Protein 5UQU (pdb70)

InterPro domains:
  IPR002020 Citrate synthase [PF00285] (72-456)
  IPR002020 Citrate synthase [PR00143] (206-219)
  IPR002020 Citrate synthase [PR00143] (258-273)
  IPR002020 Citrate synthase [PR00143] (281-309)
  IPR002020 Citrate synthase [PR00143] (341-361)
  IPR002020 Citrate synthase [PR00143] (404-420)
  IPR002020 Citrate synthase [PR00143] (425-439)
  IPR002020 Citrate synthase [PTHR11739] (23-460)
  IPR016142 Citrate synthase-like, large alpha subdomain [G3DSA:1.10.580.10] (39-456)
  IPR016143 Citrate synthase-like, small alpha subdomain [G3DSA:1.10.230.10] (308-424)
  IPR019810 Citrate synthase active site [PS00480] (348-360)
  IPR036969 Citrate synthase superfamily [SSF48256] (39-460)

Sequence (874 aa):
GSTAEPDLKTALKAVIPAKRELFKQVKERSDEVIGEVKVANVIGGMRGLKSMLWEGSVLDPEEGIRFHGKTIKDCQKELPKGTSGTEMLPEAMFWLLLTGQQVPSTNQVRAFSRELAEQSHLPQQHILDLIKSFPRSMHPMTQLSIAVAALNTESKFAKAYEKGLSKADYWEPTFDDSISLLAKIPRVAALVFRPDEVDQVGTQALDASQDWSYNFAELLGKGGKENQDFHDLLRLYLALHGDHEGGNVSAHATHLVGSALSDPFLSYSAGLLGLAGPLHGLAAQEVLRWILAMQDKIGTKFTDDDVRNYLWDTLKSGRVVPGYGHAVLRKPDPRFQALMDFAATRPDVLANPVFQLVKKNSEIAPAVLTEHGKTKNPHPNVDAASGVLFYHYGFQQPLYYTVTFGVSRALGPLVQLIWDRALGLPIERPKSINLLGLKKTAEPDLKTALKAVIPAKRELFKQVKERSSDEVIGEVKVANVIGGMRGLKSMLWEGSVLDPEEGIRFHGKTIKDCQKELPKGTSGTEMLPEAMFWLLLTGQVPSTNQVRAFSRELAEQSHLPQHILDLIKSFPRSMHPMTQLSIAVAALNTESKFAKAYEKGLSKADYWEPTFDDSISLLAKIPRVAALVFRPDEVDQVGTQALDASQDWSYNFAELLGKGGKENQDFHDLLRLYLALHGDHEGGNVSAHATHLVGSALSDPFLSYSAGLLGLAGPLHGLAAQEVLRWILAMQDKIGTKFTDDDVRNYLWDTLKSGRVVPGYGHAVLRKPDPRFQALMDFAATRPDDVLANPVFQLVKKNSEIAPAVLTEHGKTKNPHPNVDAASGVLFYHYGFQQPLYYTVTFGVSRALGPLVQLIWDRALGLPIERPKSINLLGLKK

GO terms:
  GO:0036440 citrate synthase activity (F, EXP)
  GO:0050440 2-methylcitrate synthase activity (F, EXP)
  GO:0036440 citrate synthase activity (F, IDA)
  GO:0042802 identical protein binding (F, IPI)

Secondary structure (DSSP, 8-state):
---PPP-HHHHHHHHHHHHHHHHHHHHTTTT-EEEEEEHHHHHTTTTT-EEEE--SEEEETTTEEEETTB-HHHHHHHS-B-SSSSSBPHHHHHHHHHHSSPPPHHHHHHHHHHHHHT----HHHHHHHHTS-TTS-HHHHHHHHHHHGGGG-HHHHHHHH---GGG-HHHHHHHHHHHHHHHHHHHHHHH-GGGHHHHHHPPP-TTS-HHHHHHHHTT--SGGGHHHHHHHHHHHHHTS---S-SHHHHHHHHHHHTT--HHHHHHHHHHHHTSTTTTTHHHHHHHHHHHHHHHH-SS--HHHHHHHHHHHHHTT---TTB--SS--S--HHHHHHHHHHHT-HHHHT-HHHHHHHHHHHHHHHHHHHH--SSS-SB-THHHHHHHHHHTT---TT-HHHHHHHHTTHHHHHHHHHHHHHT------EEE-HHHHH-/-PPP-HHHHHHHHHHHHHHHHHHHHTTTT-EEEEEEHHHHHTTTTT-EEEE-SSEEEETTTEEEETTB-HHHHHHHSPB-SS-SSBPHHHHHHHHHHSSPPPHHHHHHHHHHHHHT----HHHHHHHHTS-TTS-HHHHHHHHHHHGGGG-HHHHHHHH---GGGSHHHHHHHHHHHHHHHHHHHHHHH-GGGHHHHTTPPP-TTS-HHHHHHHHTT--SGGGHHHHHHHHHHHHHTS---S-SHHHHHHHHHHHTT--HHHHHHHHHHHHTSTTTTTHHHHHHHHHHHHHHHH-SS--HHHHHHHHHHHHHTT---TTB--SS--S--HHHHHHHHHHHT-HHHHT-HHHHHHHHHHTTHHHHHHHHT--S--SB-THHHHHHHHHHTT---GGGHHHHHHHHTTHHHHHHHHHHHHHT------EEE-HHHHH-

Solvent-accessible surface area: 30809 Å² total; per-residue (Å²): 132,118,143,85,81,73,68,4,46,68,17,0,103,81,40,6,83,72,34,100,87,31,27,129,58,1,119,140,76,32,104,75,79,58,26,95,3,64,0,42,19,5,12,17,10,2,80,64,5,87,1,4,4,2,10,1,1,52,1,46,37,72,98,0,2,72,0,65,56,45,39,3,152,56,0,45,173,69,1,10,56,9,89,74,31,96,20,1,0,0,2,0,1,0,4,0,0,1,12,31,125,53,4,42,66,108,25,0,68,51,3,6,108,60,3,9,111,68,0,91,13,29,122,23,0,10,74,2,9,111,22,20,31,182,91,4,34,4,0,1,15,0,0,2,0,0,2,0,0,12,13,63,0,122,3,33,114,30,30,69,188,42,24,33,111,75,82,12,25,67,18,4,13,36,2,0,9,13,0,2,3,20,0,5,1,0,0,0,0,1,22,55,54,112,74,4,91,112,0,2,67,30,84,29,74,30,62,35,5,12,0,38,6,1,0,65,1,14,47,58,13,24,89,150,23,86,36,2,4,2,1,0,5,1,5,0,0,0,2,0,2,6,0,0,0,11,1,0,0,0,0,0,12,0,0,1,1,0,11,8,4,3,0,8,0,0,2,0,0,0,1,0,0,8,0,28,90,30,1,23,26,7,24,62,6,5,104,17,4,54,24,0,41,118,138,40,30,88,98,40,76,58,83,54,0,83,91,36,0,54,90,14,11,154,75,64,154,108,5,16,8,20,10,48,53,19,1,120,98,100,4,37,11,16,88,8,0,19,69,6,0,56,103,27,105,74,0,60,77,26,61,8,2,67,0,4,81,53,4,18,91,24,0,34,73,8,2,88,136,61,59,163,41,172,27,30,13,16,12,4,26,5,0,4,2,2,0,6,42,40,30,52,28,96,89,88,62,36,16,0,0,6,16,0,0,0,4,0,2,2,1,0,3,2,4,0,4,0,13,4,19,33,14,54,27,1,7,0,23,1,22,27,0,122,34,12,76,122,201,96,79,75,68,3,45,65,10,0,100,78,29,6,74,63,33,89,108,28,22,149,82,2,117,157,66,31,109,72,79,67,26,98,3,55,1,40,15,5,7,15,9,1,61,64,3,93,1,4,5,2,8,1,1,48,1,52,44,89,108,0,3,87,1,65,55,46,39,8,149,51,0,48,158,69,1,11,56,10,89,62,38,102,24,0,0,0,1,0,1,0,5,0,1,1,10,30,92,57,5,41,63,103,26,0,71,54,4,8,114,58,4,10,119,71,0,95,19,36,111,26,0,5,58,1,8,110,20,24,31,184,91,5,32,5,0,1,15,0,1,2,0,0,2,0,0,13,14,65,0,123,3,33,118,31,61,114,191,63,43,66,130,74,81,15,23,65,17,4,12,36,2,0,9,17,0,2,2,23,0,5,1,0,0,0,0,0,41,48,61,108,66,5,88,102,0,1,84,44,83,31,55,44,67,34,6,12,0,24,5,0,0,59,0,16,51,58,14,22,168,148,29,90,56,3,4,10,1,0,4,2,4,0,0,0,0,0,2,3,0,0,0,10,1,0,0,0,0,0,12,0,0,2,1,0,12,8,3,2,0,8,0,0,2,0,0,0,0,0,0,8,0,11,63,24,0,18,9,2,2,21,4,0,76,11,3,43,47,0,52,129,145,24,31,140,190,62,84,56,86,49,0,89,89,30,0,74,72,2,18,170,54,27,89,64,6,15,3,25,11,46,22,14,2,70,98,74,0,42,11,10,88,10,0,20,59,8,0,58,106,40,107,84,0,67,65,26,86,7,3,91,4,3,93,61,4,21,106,5,0,23,61,2,12,90,124,62,56,160,50,165,2,24,49,8,18,5,14,3,0,3,2,1,0,6,40,43,30,44,25,97,128,24,58,47,10,0,0,4,9,0,0,0,3,0,2,1,1,0,3,2,4,0,5,0,13,5,18,27,14,51,28,1,10,0,31,2,17,24,0,111,23,12,79,207

Foldseek 3Di:
DDDDDDALVRLLVVCLVVVLVVVVVVVVVVPDDDDDDDPCCFVVVNFPPPDDDAQQWDQDLAQGIDGLNHDPVRQLVQADDWPDDRGHFLLQLLSCSQNVDRDDNRNQQVLQLLLLVLAADDPVLLVVLLPDDPVDFLLVQLLVSLLVCCVVQPLVVCVVVPDDLLRNLPSLVVVLSNSLSHLLLSLLCSLCVPCSPPSNDPRFDSRTGSLQRSCVSNVQHDDVNRLVSNLLRLVLNLLADRTQPQQLLVQLVQVCQVVDGNSNSNSSSSVSLPDCVHVCLLLVLLVVLVVLCVVQPLVDDLVSLLVVLVVCVVVVHDNGQFADSRHQEAHVLLVVLVVSQVVPVLLCPPSSNVSLVSNQVRVQVSCVVSPPGGNGHGYNSSRSNSVVVSVPPDDSRSPSSSSSSSHSSRSSSVSSVCSSNVPHNDDDDHDDPVVVVD/DADDALVRLLVVCLVVVLVVVVVVVVVVVDDDDDDDPCCFVPVNQPPPDDDAQQWDQAQAQGIDGLNHDLVRQQVQADDWPDDRGHFQLQLLSCSQNVDRDDNRNQQVLQLVLLVLAADDPVLLVVLLPDDPVDQLLVQLLVSLLVCCVVQPLVVCVVVPDDLLPNLPSLVVVLSSSLSHLLLSLLCSLPVPCSVDSNGDHFDSRTGPLQSSCVSVVQHDDVNSLVSNLLRLVLNLLADRTQPAQLLVQLCQVCQVVDGNSNSNSSSSVSCCDCVHVLLLLVLLVLLVVLCVVQDDDHDLVSLLVSLVVQVVVVHDNRQFADSRHAAAHVLLVVLVVSQVVPVVLCVPVSSVSLVSCQVRQLVSVVVVPDGNHRHGYNSSRSNSVVVSVPPPNSSSVSSSSSSSHSSRSSSVSSVCSNNVPHNDDDDHDDPVVVVD

Organism: Aspergillus fumigatus (strain CBS 144.89 / FGSC A1163 / CEA10) (NCBI:txid451804)

B-factor: mean 28.63, std 10.34, range [13.03, 78.84]

Nearest PDB structures (foldseek):
  5uqr-assembly1_A  TM=9.986E-01  e=5.869E-60  Aspergillus fumigatus
  6bol-assembly1_A  TM=9.998E-01  e=1.485E-58  Aspergillus fumigatus A1163
  6bop-assembly2_A  TM=9.882E-01  e=2.601E-58  Aspergillus fumigatus
  6bom-assembly1_A  TM=9.726E-01  e=4.001E-58  Aspergillus fumigatus A1163
  1csc-assembly1_A  TM=9.557E-01  e=2.417E-34  Gallus gallus

Radius of gyration: 26.76 Å; Cα contacts (8 Å, |Δi|>4): 1649; chains: 2; bounding box: 83×61×73 Å

Structure (mmCIF, N/CA/C/O backbone):
data_5UQU
#
_entry.id   5UQU
#
_cell.length_a   70.764
_cell.length_b   94.151
_cell.length_c   123.492
_cell.angle_alpha   90.00
_cell.angle_beta   90.00
_cell.angle_gamma   90.00
#
_symmetry.space_group_name_H-M   'P 21 21 21'
#
loop_
_entity.id
_entity.type
_entity.pdbx_description
1 polymer '2-methylcitrate synthase, mitochondrial'
2 non-polymer 'SULFATE ION'
3 non-polymer 'OXALOACETATE ION'
4 non-polymer 'COENZYME A'
5 water water
#
loop_
_atom_site.group_PDB
_atom_site.id
_atom_site.type_symbol
_atom_site.label_atom_id
_atom_site.label_alt_id
_atom_site.label_comp_id
_atom_site.label_asym_id
_atom_site.label_entity_id
_atom_site.label_seq_id
_atom_site.pdbx_PDB_ins_code
_atom_site.Cartn_x
_atom_site.Cartn_y
_atom_site.Cartn_z
_atom_site.occupancy
_atom_site.B_iso_or_equiv
_atom_site.auth_seq_id
_atom_site.auth_comp_id
_atom_site.auth_asym_id
_atom_site.auth_atom_id
_atom_site.pdbx_PDB_model_num
ATOM 1 N N . GLY A 1 4 ? 7.161 -43.623 -3.075 1.00 55.62 28 GLY A N 1
ATOM 2 C CA . GLY A 1 4 ? 6.781 -42.185 -2.853 1.00 55.16 28 GLY A CA 1
ATOM 3 C C . GLY A 1 4 ? 5.291 -41.973 -2.567 1.00 54.45 28 GLY A C 1
ATOM 4 O O . GLY A 1 4 ? 4.437 -42.650 -3.146 1.00 53.94 28 GLY A O 1
ATOM 5 N N . SER A 1 5 ? 4.983 -41.019 -1.688 1.00 55.04 29 SER A N 1
ATOM 6 C CA . SER A 1 5 ? 3.587 -40.697 -1.349 1.00 55.25 29 SER A CA 1
ATOM 7 C C . SER A 1 5 ? 2.839 -40.104 -2.550 1.00 54.43 29 SER A C 1
ATOM 8 O O . SER A 1 5 ? 3.413 -39.423 -3.398 1.00 56.56 29 SER A O 1
ATOM 11 N N . THR A 1 6 ? 1.557 -40.414 -2.600 1.00 51.97 30 THR A N 1
ATOM 12 C CA . THR A 1 6 ? 0.610 -39.944 -3.623 1.00 52.36 30 THR A CA 1
ATOM 13 C C . THR A 1 6 ? -0.390 -38.839 -3.140 1.00 48.04 30 THR A C 1
ATOM 14 O O . THR A 1 6 ? -1.067 -38.173 -3.937 1.00 49.60 30 THR A O 1
ATOM 18 N N . ALA A 1 7 ? -0.437 -38.616 -1.839 1.00 43.53 31 ALA A N 1
ATOM 19 C CA . ALA A 1 7 ? -1.442 -37.784 -1.205 1.00 40.84 31 ALA A CA 1
ATOM 20 C C . ALA A 1 7 ? -1.154 -36.281 -1.350 1.00 38.77 31 ALA A C 1
ATOM 21 O O . ALA A 1 7 ? -0.004 -35.854 -1.368 1.00 37.51 31 ALA A O 1
ATOM 23 N N . GLU A 1 8 ? -2.221 -35.493 -1.410 1.00 35.43 32 GLU A N 1
ATOM 24 C CA . GLU A 1 8 ? -2.138 -34.041 -1.364 1.00 33.34 32 GLU A CA 1
ATOM 25 C C . GLU A 1 8 ? -1.783 -33.596 0.070 1.00 28.94 32 GLU A C 1
ATOM 26 O O . GLU A 1 8 ? -1.805 -34.419 0.982 1.00 27.17 32 GLU A O 1
ATOM 32 N N . PRO A 1 9 ? -1.426 -32.308 0.258 1.00 26.22 33 PRO A N 1
ATOM 33 C CA . PRO A 1 9 ? -0.953 -31.859 1.570 1.00 24.43 33 PRO A CA 1
ATOM 34 C C . PRO A 1 9 ? -2.029 -32.112 2.621 1.00 23.34 33 PRO A C 1
ATOM 35 O O . PRO A 1 9 ? -3.233 -31.898 2.328 1.00 22.39 33 PRO A O 1
ATOM 39 N N . ASP A 1 10 ? -1.596 -32.587 3.784 1.00 22.33 34 ASP A N 1
ATOM 40 C CA . ASP A 1 10 ? -2.505 -32.731 4.935 1.00 22.28 34 ASP A CA 1
ATOM 41 C C . ASP A 1 10 ? -2.780 -31.417 5.599 1.00 20.47 34 ASP A C 1
ATOM 42 O O . ASP A 1 10 ? -2.186 -30.409 5.201 1.00 19.14 34 ASP A O 1
ATOM 47 N N . LEU A 1 11 ? -3.626 -31.384 6.630 1.00 19.37 35 LEU A N 1
ATOM 48 C CA . LEU A 1 11 ? -4.078 -30.085 7.157 1.00 18.90 35 LEU A CA 1
ATOM 49 C C . LEU A 1 11 ? -2.940 -29.287 7.792 1.00 18.76 35 LEU A C 1
ATOM 50 O O . LEU A 1 11 ? -2.792 -28.093 7.545 1.00 18.64 35 LEU A O 1
ATOM 55 N N . LYS A 1 12 ? -2.080 -29.985 8.559 1.00 19.26 36 LYS A N 1
ATOM 56 C CA . LYS A 1 12 ? -0.972 -29.288 9.203 1.00 19.59 36 LYS A CA 1
ATOM 57 C C . LYS A 1 12 ? -0.017 -28.679 8.155 1.00 19.85 36 LYS A C 1
ATOM 58 O O . LYS A 1 12 ? 0.461 -27.576 8.337 1.00 20.19 36 LYS A O 1
ATOM 64 N N . THR A 1 13 ? 0.218 -29.424 7.078 1.00 19.95 37 THR A N 1
ATOM 65 C CA . THR A 1 13 ? 1.094 -28.977 6.034 1.00 20.92 37 THR A CA 1
ATOM 66 C C . THR A 1 13 ? 0.476 -27.797 5.290 1.00 20.39 37 THR A C 1
ATOM 67 O O . THR A 1 13 ? 1.184 -26.843 4.886 1.00 20.39 37 THR A O 1
ATOM 71 N N . ALA A 1 14 ? -0.820 -27.882 5.043 1.00 20.08 38 ALA A N 1
ATOM 72 C CA . ALA A 1 14 ? -1.556 -26.769 4.413 1.00 20.65 38 ALA A CA 1
ATOM 73 C C . ALA A 1 14 ? -1.529 -25.520 5.268 1.00 20.15 38 ALA A C 1
ATOM 74 O O . ALA A 1 14 ? -1.272 -24.410 4.749 1.00 21.79 38 ALA A O 1
ATOM 76 N N . LEU A 1 15 ? -1.686 -25.673 6.587 1.00 19.19 39 LEU A N 1
ATOM 77 C CA . LEU A 1 15 ? -1.484 -24.571 7.497 1.00 18.58 39 LEU A CA 1
ATOM 78 C C . LEU A 1 15 ? -0.054 -23.997 7.455 1.00 19.44 39 LEU A C 1
ATOM 79 O O . LEU A 1 15 ? 0.147 -22.766 7.356 1.00 19.46 39 LEU A O 1
ATOM 84 N N . LYS A 1 16 ? 0.956 -24.845 7.500 1.00 19.87 40 LYS A N 1
ATOM 85 C CA . LYS A 1 16 ? 2.371 -24.370 7.442 1.00 21.31 40 LYS A CA 1
ATOM 86 C C . LYS A 1 16 ? 2.624 -23.514 6.218 1.00 22.20 40 LYS A C 1
ATOM 87 O O . LYS A 1 16 ? 3.364 -22.541 6.277 1.00 23.51 40 LYS A O 1
ATOM 93 N N . ALA A 1 17 ? 1.971 -23.874 5.128 1.00 22.31 41 ALA A N 1
ATOM 94 C CA . ALA A 1 17 ? 2.136 -23.121 3.865 1.00 23.83 41 ALA A CA 1
ATOM 95 C C . ALA A 1 17 ? 1.584 -21.687 3.936 1.00 24.46 41 ALA A C 1
ATOM 96 O O . ALA A 1 17 ? 2.022 -20.864 3.094 1.00 26.35 41 ALA A O 1
ATOM 98 N N . VAL A 1 18 ? 0.637 -21.397 4.847 1.00 22.58 42 VAL A N 1
ATOM 99 C CA . VAL A 1 18 ? 0.059 -20.055 4.925 1.00 22.40 42 VAL A CA 1
ATOM 100 C C . VAL A 1 18 ? 0.480 -19.239 6.150 1.00 22.03 42 VAL A C 1
ATOM 101 O O . VAL A 1 18 ? 0.168 -18.058 6.228 1.00 21.86 42 VAL A O 1
ATOM 105 N N . ILE A 1 19 ? 1.189 -19.830 7.100 1.00 21.59 43 ILE A N 1
ATOM 106 C CA . ILE A 1 19 ? 1.622 -19.084 8.285 1.00 21.48 43 ILE A CA 1
ATOM 107 C C . ILE A 1 19 ? 2.571 -17.917 7.941 1.00 22.14 43 ILE A C 1
ATOM 108 O O . ILE A 1 19 ? 2.341 -16.820 8.436 1.00 21.28 43 ILE A O 1
ATOM 113 N N . PRO A 1 20 ? 3.602 -18.136 7.109 1.00 23.73 44 PRO A N 1
ATOM 114 C CA . PRO A 1 20 ? 4.532 -16.980 6.875 1.00 25.39 44 PRO A CA 1
ATOM 115 C C . PRO A 1 20 ? 3.816 -15.741 6.268 1.00 26.18 44 PRO A C 1
ATOM 116 O O . PRO A 1 20 ? 4.078 -14.611 6.703 1.00 27.35 44 PRO A O 1
ATOM 120 N N . ALA A 1 21 ? 2.906 -15.964 5.328 1.00 26.05 45 ALA A N 1
ATOM 121 C CA . ALA A 1 21 ? 2.110 -14.874 4.729 1.00 26.19 45 ALA A CA 1
ATOM 122 C C . ALA A 1 21 ? 1.257 -14.120 5.771 1.00 24.92 45 ALA A C 1
ATOM 123 O O . ALA A 1 21 ? 1.134 -12.889 5.700 1.00 25.14 45 ALA A O 1
ATOM 125 N N . LYS A 1 22 ? 0.679 -14.855 6.734 1.00 23.53 46 LYS A N 1
ATOM 126 C CA . LYS A 1 22 ? -0.081 -14.178 7.769 1.00 22.44 46 LYS A CA 1
ATOM 127 C C . LYS A 1 22 ? 0.851 -13.392 8.718 1.00 22.49 46 LYS A C 1
ATOM 128 O O . LYS A 1 22 ? 0.537 -12.270 9.134 1.00 21.84 46 LYS A O 1
ATOM 134 N N . ARG A 1 23 ? 2.011 -13.949 9.023 1.00 22.18 47 ARG A N 1
ATOM 135 C CA . ARG A 1 23 ? 2.961 -13.259 9.879 1.00 23.12 47 ARG A CA 1
ATOM 136 C C . ARG A 1 23 ? 3.462 -11.995 9.180 1.00 24.87 47 ARG A C 1
ATOM 137 O O . ARG A 1 23 ? 3.653 -10.983 9.837 1.00 25.25 47 ARG A O 1
ATOM 145 N N . GLU A 1 24 ? 3.669 -12.060 7.862 1.00 26.35 48 GLU A N 1
ATOM 146 C CA . GLU A 1 24 ? 4.061 -10.866 7.088 1.00 29.40 48 GLU A CA 1
ATOM 147 C C . GLU A 1 24 ? 2.985 -9.761 7.134 1.00 28.19 48 GLU A C 1
ATOM 148 O O . GLU A 1 24 ? 3.291 -8.610 7.368 1.00 27.89 48 GLU A O 1
ATOM 154 N N . LEU A 1 25 ? 1.722 -10.143 6.926 1.00 27.40 49 LEU A N 1
ATOM 155 C CA . LEU A 1 25 ? 0.592 -9.227 7.052 1.00 27.33 49 LEU A CA 1
ATOM 156 C C . LEU A 1 25 ? 0.507 -8.633 8.453 1.00 26.56 49 LEU A C 1
ATOM 157 O O . LEU A 1 25 ? 0.327 -7.429 8.612 1.00 26.57 49 LEU A O 1
ATOM 162 N N . PHE A 1 26 ? 0.680 -9.465 9.477 1.00 25.05 50 PHE A N 1
ATOM 163 C CA . PHE A 1 26 ? 0.673 -8.991 10.852 1.00 25.30 50 PHE A CA 1
ATOM 164 C C . PHE A 1 26 ? 1.757 -7.921 11.095 1.00 26.01 50 PHE A C 1
ATOM 165 O O . PHE A 1 26 ? 1.492 -6.887 11.671 1.00 25.07 50 PHE A O 1
ATOM 173 N N . LYS A 1 27 ? 2.966 -8.182 10.626 1.00 27.63 51 LYS A N 1
ATOM 174 C CA . LYS A 1 27 ? 4.076 -7.244 10.736 1.00 30.14 51 LYS A CA 1
ATOM 175 C C . LYS A 1 27 ? 3.712 -5.878 10.085 1.00 30.70 51 LYS A C 1
ATOM 176 O O . LYS A 1 27 ? 3.979 -4.809 10.670 1.00 30.96 51 LYS A O 1
ATOM 182 N N . GLN A 1 28 ? 3.088 -5.934 8.910 1.00 30.03 52 GLN A N 1
ATOM 183 C CA . GLN A 1 28 ? 2.672 -4.731 8.213 1.00 32.00 52 GLN A CA 1
ATOM 184 C C . GLN A 1 28 ? 1.631 -3.931 9.011 1.00 30.31 52 GLN A C 1
ATOM 185 O O . GLN A 1 28 ? 1.726 -2.703 9.101 1.00 30.49 52 GLN A O 1
ATOM 191 N N . VAL A 1 29 ? 0.662 -4.638 9.605 1.00 27.86 53 VAL A N 1
ATOM 192 C CA . VAL A 1 29 ? -0.360 -4.021 10.414 1.00 27.14 53 VAL A CA 1
ATOM 193 C C . VAL A 1 29 ? 0.245 -3.415 11.711 1.00 28.26 53 VAL A C 1
ATOM 194 O O . VAL A 1 29 ? -0.182 -2.353 12.188 1.00 26.86 53 VAL A O 1
ATOM 198 N N . LYS A 1 30 ? 1.210 -4.117 12.282 1.00 30.34 54 LYS A N 1
ATOM 199 C CA . LYS A 1 30 ? 1.828 -3.692 13.527 1.00 33.69 54 LYS A CA 1
ATOM 200 C C . LYS A 1 30 ? 2.658 -2.422 13.340 1.00 36.07 54 LYS A C 1
ATOM 201 O O . LYS A 1 30 ? 2.782 -1.632 14.260 1.00 36.19 54 LYS A O 1
ATOM 207 N N . GLU A 1 31 ? 3.184 -2.192 12.138 1.00 37.62 55 GLU A N 1
ATOM 208 C CA . GLU A 1 31 ? 3.831 -0.905 11.815 1.00 41.63 55 GLU A CA 1
ATOM 209 C C . GLU A 1 31 ? 2.870 0.273 11.917 1.00 40.28 55 GLU A C 1
ATOM 210 O O . GLU A 1 31 ? 3.302 1.389 12.150 1.00 40.17 55 GLU A O 1
ATOM 216 N N . ARG A 1 32 ? 1.569 0.008 11.774 1.00 38.69 56 ARG A N 1
ATOM 217 C CA . ARG A 1 32 ? 0.518 1.000 11.905 1.00 38.60 56 ARG A CA 1
ATOM 218 C C . ARG A 1 32 ? -0.214 0.956 13.263 1.00 35.97 56 ARG A C 1
ATOM 219 O O . ARG A 1 32 ? -1.351 1.407 13.360 1.00 33.32 56 ARG A O 1
ATOM 227 N N . SER A 1 33 ? 0.465 0.434 14.294 1.00 34.17 57 SER A N 1
ATOM 228 C CA . SER A 1 33 ? -0.060 0.314 15.658 1.00 34.33 57 SER A CA 1
ATOM 229 C C . SER A 1 33 ? -0.701 1.560 16.213 1.00 34.25 57 SER A C 1
ATOM 230 O O . SER A 1 33 ? -1.689 1.485 16.945 1.00 30.45 57 SER A O 1
ATOM 233 N N . ASP A 1 34 ? -0.108 2.714 15.917 1.00 36.93 58 ASP A N 1
ATOM 234 C CA . ASP A 1 34 ? -0.598 3.960 16.495 1.00 39.52 58 ASP A CA 1
ATOM 235 C C . ASP A 1 34 ? -1.800 4.601 15.758 1.00 39.20 58 ASP A C 1
ATOM 236 O O . ASP A 1 34 ? -2.362 5.562 16.260 1.00 39.63 58 ASP A O 1
ATOM 241 N N . GLU A 1 35 ? -2.190 4.088 14.592 1.00 39.01 59 GLU A N 1
ATOM 242 C CA . GLU A 1 35 ? -3.363 4.605 13.878 1.00 38.94 59 GLU A CA 1
ATOM 243 C C . GLU A 1 35 ? -4.661 4.500 14.668 1.00 36.84 59 GLU A C 1
ATOM 244 O O . GLU A 1 35 ? -5.055 3.388 15.097 1.00 32.03 59 GLU A O 1
ATOM 250 N N . VAL A 1 36 ? -5.352 5.637 14.787 1.00 36.43 60 VAL A N 1
ATOM 251 C CA . VAL A 1 36 ? -6.677 5.697 15.382 1.00 36.79 60 VAL A CA 1
ATOM 252 C C . VAL A 1 36 ? -7.688 5.090 14.388 1.00 37.09 60 VAL A C 1
ATOM 253 O O . VAL A 1 36 ? -7.721 5.465 13.222 1.00 38.01 60 VAL A O 1
ATOM 257 N N . ILE A 1 37 ? -8.510 4.173 14.866 1.00 36.72 61 ILE A N 1
ATOM 258 C CA . ILE A 1 37 ? -9.556 3.526 14.047 1.00 37.08 61 ILE A CA 1
ATOM 259 C C . ILE A 1 37 ? -10.954 3.689 14.659 1.00 37.01 61 ILE A C 1
ATOM 260 O O . ILE A 1 37 ? -11.913 3.165 14.116 1.00 38.02 61 ILE A O 1
ATOM 265 N N . GLY A 1 38 ? -11.076 4.389 15.782 1.00 36.03 62 GLY A N 1
ATOM 266 C CA . GLY A 1 38 ? -12.336 4.477 16.497 1.00 36.46 62 GLY A CA 1
ATOM 267 C C . GLY A 1 38 ? -12.291 5.340 17.733 1.00 36.41 62 GLY A C 1
ATOM 268 O O . GLY A 1 38 ? -11.217 5.783 18.191 1.00 33.88 62 GLY A O 1
ATOM 269 N N . GLU A 1 39 ? -13.486 5.572 18.275 1.00 38.65 63 GLU A N 1
ATOM 270 C CA . GLU A 1 39 ? -13.673 6.317 19.509 1.00 40.82 63 GLU A CA 1
ATOM 271 C C . GLU A 1 39 ? -14.320 5.410 20.556 1.00 37.84 63 GLU A C 1
ATOM 272 O O . GLU A 1 39 ? -15.160 4.588 20.237 1.00 38.05 63 GLU A O 1
ATOM 278 N N . VAL A 1 40 ? -13.925 5.591 21.796 1.00 36.47 64 VAL A N 1
ATOM 279 C CA . VAL A 1 40 ? -14.575 4.948 22.911 1.00 35.86 64 VAL A CA 1
ATOM 280 C C . VAL A 1 40 ? -15.495 6.005 23.519 1.00 37.02 64 VAL A C 1
ATOM 281 O O . VAL A 1 40 ? -15.084 7.136 23.774 1.00 38.13 64 VAL A O 1
ATOM 285 N N . LYS A 1 41 ? -16.744 5.619 23.731 1.00 36.64 65 LYS A N 1
ATOM 286 C CA . LYS A 1 41 ? -17.732 6.433 24.421 1.00 38.60 65 LYS A CA 1
ATOM 287 C C . LYS A 1 41 ? -18.146 5.782 25.735 1.00 37.54 65 LYS A C 1
ATOM 288 O O . LYS A 1 41 ? -17.944 4.594 25.908 1.00 34.97 65 LYS A O 1
ATOM 294 N N . VAL A 1 42 ? -18.724 6.567 26.650 1.00 37.13 66 VAL A N 1
ATOM 295 C CA . VAL A 1 42 ? -19.283 6.048 27.901 1.00 35.71 66 VAL A CA 1
ATOM 296 C C . VAL A 1 42 ? -20.219 4.852 27.625 1.00 36.58 66 VAL A C 1
ATOM 297 O O . VAL A 1 42 ? -20.181 3.837 28.348 1.00 35.78 66 VAL A O 1
ATOM 301 N N . ALA A 1 43 ? -21.035 4.956 26.584 1.00 36.64 67 ALA A N 1
ATOM 302 C CA . ALA A 1 43 ? -21.919 3.881 26.154 1.00 37.88 67 ALA A CA 1
ATOM 303 C C . ALA A 1 43 ? -21.186 2.553 25.952 1.00 37.26 67 ALA A C 1
ATOM 304 O O . ALA A 1 43 ? -21.692 1.516 26.306 1.00 38.25 67 ALA A O 1
ATOM 306 N N . ASN A 1 44 ? -20.005 2.589 25.354 1.00 37.01 68 ASN A N 1
ATOM 307 C CA . ASN A 1 44 ? -19.217 1.365 25.162 1.00 35.55 68 ASN A CA 1
ATOM 308 C C . ASN A 1 44 ? -18.789 0.705 26.481 1.00 34.40 68 ASN A C 1
ATOM 309 O O . ASN A 1 44 ? -18.725 -0.499 26.580 1.00 34.39 68 ASN A O 1
ATOM 314 N N . VAL A 1 45 ? -18.476 1.505 27.494 1.00 33.98 69 VAL A N 1
ATOM 315 C CA . VAL A 1 45 ? -18.033 0.986 28.773 1.00 33.46 69 VAL A CA 1
ATOM 316 C C . VAL A 1 45 ? -19.185 0.351 29.527 1.00 34.14 69 VAL A C 1
ATOM 317 O O . VAL A 1 45 ? -19.073 -0.760 30.061 1.00 35.36 69 VAL A O 1
ATOM 321 N N . ILE A 1 46 ? -20.296 1.076 29.612 1.00 34.54 70 ILE A N 1
ATOM 322 C CA . ILE A 1 46 ? -21.432 0.571 30.361 1.00 35.73 70 ILE A CA 1
ATOM 323 C C . ILE A 1 46 ? -22.288 -0.409 29.554 1.00 35.85 70 ILE A C 1
ATOM 324 O O . ILE A 1 46 ? -23.135 -1.087 30.118 1.00 36.71 70 ILE A O 1
ATOM 329 N N . GLY A 1 47 ? -22.062 -0.496 28.250 1.00 33.90 71 GLY A N 1
ATOM 330 C CA . GLY A 1 47 ? -22.855 -1.311 27.335 1.00 34.69 71 GLY A CA 1
ATOM 331 C C . GLY A 1 47 ? -22.198 -2.582 26.801 1.00 34.44 71 GLY A C 1
ATOM 332 O O . GLY A 1 47 ? -22.494 -3.006 25.708 1.00 34.15 71 GLY A O 1
ATOM 333 N N . GLY A 1 48 ? -21.347 -3.212 27.604 1.00 30.55 72 GLY A N 1
ATOM 334 C CA . GLY A 1 48 ? -20.687 -4.461 27.237 1.00 30.15 72 GLY A CA 1
ATOM 335 C C . GLY A 1 48 ? -19.841 -4.372 25.975 1.00 30.15 72 GLY A C 1
ATOM 336 O O . GLY A 1 48 ? -19.852 -5.326 25.192 1.00 29.61 72 GLY A O 1
ATOM 337 N N . MET A 1 49 ? -19.164 -3.231 25.766 1.00 29.86 73 MET A N 1
ATOM 338 C CA . MET A 1 49 ? -18.297 -3.032 24.592 1.00 30.94 73 MET A CA 1
ATOM 339 C C . MET A 1 49 ? -19.059 -3.106 23.250 1.00 31.81 73 MET A C 1
ATOM 340 O O . MET A 1 49 ? -18.466 -3.343 22.183 1.00 30.56 73 MET A O 1
ATOM 345 N N . ARG A 1 50 ? -20.356 -2.876 23.265 1.00 34.00 74 ARG A N 1
ATOM 346 C CA . ARG A 1 50 ? -21.121 -2.986 22.044 1.00 37.75 74 ARG A CA 1
ATOM 347 C C . ARG A 1 50 ? -20.628 -2.000 20.996 1.00 37.91 74 ARG A C 1
ATOM 348 O O . ARG A 1 50 ? -20.462 -0.832 21.306 1.00 36.68 74 ARG A O 1
ATOM 356 N N . GLY A 1 51 ? -20.370 -2.520 19.790 1.00 37.18 75 GLY A N 1
ATOM 357 C CA . GLY A 1 51 ? -19.864 -1.736 18.682 1.00 38.38 75 GLY A CA 1
ATOM 358 C C . GLY A 1 51 ? -18.393 -1.388 18.706 1.00 39.27 75 GLY A C 1
ATOM 359 O O . GLY A 1 51 ? -17.904 -0.741 17.763 1.00 40.57 75 GLY A O 1
ATOM 360 N N . LEU A 1 52 ? -17.659 -1.797 19.738 1.00 37.01 76 LEU A N 1
ATOM 361 C CA . LEU A 1 52 ? -16.268 -1.421 19.875 1.00 36.37 76 LEU A CA 1
ATOM 362 C C . LEU A 1 52 ? -15.364 -2.432 19.168 1.00 36.17 76 LEU A C 1
ATOM 363 O O . LEU A 1 52 ? -15.314 -3.586 19.563 1.00 34.54 76 LEU A O 1
ATOM 368 N N . LYS A 1 53 ? -14.670 -2.008 18.124 1.00 35.41 77 LYS A N 1
ATOM 369 C CA . LYS A 1 53 ? -13.741 -2.880 17.392 1.00 36.32 77 LYS A CA 1
ATOM 370 C C . LYS A 1 53 ? -12.520 -3.018 18.252 1.00 35.08 77 LYS A C 1
ATOM 371 O O . LYS A 1 53 ? -11.760 -2.068 18.449 1.00 35.82 77 LYS A O 1
ATOM 377 N N . SER A 1 54 ? -12.376 -4.191 18.854 1.00 31.93 78 SER A N 1
ATOM 378 C CA . SER A 1 54 ? -11.339 -4.355 19.879 1.00 31.80 78 SER A CA 1
ATOM 379 C C . SER A 1 54 ? -10.677 -5.709 19.955 1.00 28.85 78 SER A C 1
ATOM 380 O O . SER A 1 54 ? -9.892 -5.945 20.880 1.00 28.58 78 SER A O 1
ATOM 383 N N . MET A 1 55 ? -10.959 -6.599 18.996 1.00 27.32 79 MET A N 1
ATOM 384 C CA . MET A 1 55 ? -10.274 -7.861 18.940 1.00 25.80 79 MET A CA 1
ATOM 385 C C . MET A 1 55 ? -10.076 -8.365 17.512 1.00 23.65 79 MET A C 1
ATOM 386 O O . MET A 1 55 ? -10.806 -8.025 16.580 1.00 23.10 79 MET A O 1
ATOM 391 N N . LEU A 1 56 ? -9.049 -9.173 17.352 1.00 22.18 80 LEU A N 1
ATOM 392 C CA . LEU A 1 56 ? -8.692 -9.756 16.080 1.00 22.45 80 LEU A CA 1
ATOM 393 C C . LEU A 1 56 ? -9.392 -11.097 15.888 1.00 22.01 80 LEU A C 1
ATOM 394 O O . LEU A 1 56 ? -9.485 -11.882 16.825 1.00 22.48 80 LEU A O 1
ATOM 399 N N . TRP A 1 57 ? -9.913 -11.351 14.697 1.00 20.59 81 TRP A N 1
ATOM 400 C CA . TRP A 1 57 ? -10.500 -12.662 14.404 1.00 20.19 81 TRP A CA 1
ATOM 401 C C . TRP A 1 57 ? -10.392 -12.866 12.932 1.00 20.71 81 TRP A C 1
ATOM 402 O O . TRP A 1 57 ? -10.963 -12.057 12.167 1.00 22.10 81 TRP A O 1
ATOM 413 N N . GLU A 1 58 ? -9.697 -13.931 12.520 1.00 20.88 82 GLU A N 1
ATOM 414 C CA . GLU A 1 58 ? -9.299 -14.077 11.102 1.00 21.80 82 GLU A CA 1
ATOM 415 C C . GLU A 1 58 ? -10.301 -14.792 10.198 1.00 21.79 82 GLU A C 1
ATOM 416 O O . GLU A 1 58 ? -10.461 -14.417 9.013 1.00 24.18 82 GLU A O 1
ATOM 422 N N . GLY A 1 59 ? -10.971 -15.789 10.753 1.00 21.92 83 GLY A N 1
ATOM 423 C CA . GLY A 1 59 ? -11.701 -16.752 9.904 1.00 21.80 83 GLY A CA 1
ATOM 424 C C . GLY A 1 59 ? -13.051 -16.303 9.411 1.00 22.93 83 GLY A C 1
ATOM 425 O O . GLY A 1 59 ? -13.548 -16.847 8.426 1.00 22.38 83 GLY A O 1
ATOM 426 N N . SER A 1 60 ? -13.659 -15.340 10.084 1.00 22.97 84 SER A N 1
ATOM 427 C CA . SER A 1 60 ? -15.003 -14.907 9.736 1.00 23.28 84 SER A CA 1
ATOM 428 C C . SER A 1 60 ? -15.233 -13.485 10.178 1.00 22.94 84 SER A C 1
ATOM 429 O O . SER A 1 60 ? -14.629 -12.991 11.162 1.00 22.87 84 SER A O 1
ATOM 432 N N . VAL A 1 61 ? -16.075 -12.793 9.415 1.00 24.08 85 VAL A N 1
ATOM 433 C CA . VAL A 1 61 ? -16.379 -11.377 9.619 1.00 24.92 85 VAL A CA 1
ATOM 434 C C . VAL A 1 61 ? -17.877 -11.252 9.362 1.00 26.89 85 VAL A C 1
ATOM 435 O O . VAL A 1 61 ? -18.393 -11.724 8.358 1.00 26.18 85 VAL A O 1
ATOM 439 N N . LEU A 1 62 ? -18.595 -10.636 10.306 1.00 28.69 86 LEU A N 1
ATOM 440 C CA . LEU A 1 62 ? -20.035 -10.537 10.215 1.00 32.27 86 LEU A CA 1
ATOM 441 C C . LEU A 1 62 ? -20.321 -9.234 9.583 1.00 35.62 86 LEU A C 1
ATOM 442 O O . LEU A 1 62 ? -20.022 -8.180 10.173 1.00 38.46 86 LEU A O 1
ATOM 447 N N . ASP A 1 63 ? -20.851 -9.303 8.363 1.00 35.59 87 ASP A N 1
ATOM 448 C CA . ASP A 1 63 ? -21.286 -8.118 7.686 1.00 39.94 87 ASP A CA 1
ATOM 449 C C . ASP A 1 63 ? -22.659 -7.790 8.326 1.00 41.40 87 ASP A C 1
ATOM 450 O O . ASP A 1 63 ? -23.659 -8.550 8.160 1.00 38.23 87 ASP A O 1
ATOM 455 N N . PRO A 1 64 ? -22.728 -6.654 9.044 1.00 42.31 88 PRO A N 1
ATOM 456 C CA . PRO A 1 64 ? -24.011 -6.334 9.718 1.00 42.77 88 PRO A CA 1
ATOM 457 C C . PRO A 1 64 ? -25.209 -6.184 8.747 1.00 42.46 88 PRO A C 1
ATOM 458 O O . PRO A 1 64 ? -26.353 -6.292 9.178 1.00 41.09 88 PRO A O 1
ATOM 462 N N . GLU A 1 65 ? -24.918 -5.956 7.462 1.00 41.40 89 GLU A N 1
ATOM 463 C CA . GLU A 1 65 ? -25.911 -5.859 6.425 1.00 43.82 89 GLU A CA 1
ATOM 464 C C . GLU A 1 65 ? -26.148 -7.117 5.599 1.00 43.34 89 GLU A C 1
ATOM 465 O O . GLU A 1 65 ? -27.147 -7.161 4.901 1.00 43.51 89 GLU A O 1
ATOM 471 N N . GLU A 1 66 ? -25.221 -8.094 5.548 1.00 40.47 90 GLU A N 1
ATOM 472 C CA . GLU A 1 66 ? -25.318 -9.319 4.675 1.00 39.00 90 GLU A CA 1
ATOM 473 C C . GLU A 1 66 ? -25.096 -10.692 5.395 1.00 34.79 90 GLU A C 1
ATOM 474 O O . GLU A 1 66 ? -25.170 -11.763 4.792 1.00 35.52 90 GLU A O 1
ATOM 480 N N . GLY A 1 67 ? -24.769 -10.643 6.664 1.00 31.97 91 GLY A N 1
ATOM 481 C CA . GLY A 1 67 ? -24.578 -11.855 7.408 1.00 28.36 91 GLY A CA 1
ATOM 482 C C . GLY A 1 67 ? -23.159 -12.356 7.317 1.00 25.46 91 GLY A C 1
ATOM 483 O O . GLY A 1 67 ? -22.269 -11.679 6.836 1.00 24.57 91 GLY A O 1
ATOM 484 N N . ILE A 1 68 ? -22.934 -13.537 7.873 1.00 23.56 92 ILE A N 1
ATOM 485 C CA . ILE A 1 68 ? -21.598 -14.011 8.093 1.00 23.76 92 ILE A CA 1
ATOM 486 C C . ILE A 1 68 ? -20.900 -14.387 6.795 1.00 24.12 92 ILE A C 1
ATOM 487 O O . ILE A 1 68 ? -21.539 -14.905 5.860 1.00 25.13 92 ILE A O 1
ATOM 492 N N . ARG A 1 69 ? -19.610 -14.075 6.728 1.00 24.42 93 ARG A N 1
ATOM 493 C CA . ARG A 1 69 ? -18.760 -14.515 5.628 1.00 25.42 93 ARG A CA 1
ATOM 494 C C . ARG A 1 69 ? -17.543 -15.218 6.201 1.00 24.85 93 ARG A C 1
ATOM 495 O O . ARG A 1 69 ? -16.991 -14.777 7.233 1.00 26.12 93 ARG A O 1
ATOM 503 N N . PHE A 1 70 ? -17.141 -16.314 5.562 1.00 22.81 94 PHE A N 1
ATOM 504 C CA . PHE A 1 70 ? -15.984 -17.105 5.964 1.00 22.60 94 PHE A CA 1
ATOM 505 C C . PHE A 1 70 ? -14.908 -16.924 4.901 1.00 22.33 94 PHE A C 1
ATOM 506 O O . PHE A 1 70 ? -15.073 -17.375 3.766 1.00 22.24 94 PHE A O 1
ATOM 514 N N . HIS A 1 71 ? -13.831 -16.217 5.239 1.00 22.43 95 HIS A N 1
ATOM 515 C CA . HIS A 1 71 ? -12.839 -15.759 4.253 1.00 22.78 95 HIS A CA 1
ATOM 516 C C . HIS A 1 71 ? -13.496 -15.151 3.036 1.00 23.99 95 HIS A C 1
ATOM 517 O O . HIS A 1 71 ? -13.105 -15.429 1.871 1.00 25.47 95 HIS A O 1
ATOM 524 N N . GLY A 1 72 ? -14.511 -14.319 3.278 1.00 23.24 96 GLY A N 1
ATOM 525 C CA . GLY A 1 72 ? -15.199 -13.624 2.198 1.00 24.79 96 GLY A CA 1
ATOM 526 C C . GLY A 1 72 ? -16.275 -14.389 1.501 1.00 24.76 96 GLY A C 1
ATOM 527 O O . GLY A 1 72 ? -16.980 -13.826 0.637 1.00 26.23 96 GLY A O 1
ATOM 528 N N . LYS A 1 73 ? -16.442 -15.657 1.838 1.00 23.93 97 LYS A N 1
ATOM 529 C CA . LYS A 1 73 ? -17.442 -16.516 1.249 1.00 24.08 97 LYS A CA 1
ATOM 530 C C . LYS A 1 73 ? -18.753 -16.495 2.024 1.00 23.84 97 LYS A C 1
ATOM 531 O O . LYS A 1 73 ? -18.756 -16.624 3.254 1.00 22.26 97 LYS A O 1
ATOM 537 N N . THR A 1 74 ? -19.851 -16.399 1.284 1.00 23.97 98 THR A N 1
ATOM 538 C CA . THR A 1 74 ? -21.177 -16.555 1.858 1.00 24.36 98 THR A CA 1
ATOM 539 C C . THR A 1 74 ? -21.473 -17.997 2.184 1.00 23.46 98 THR A C 1
ATOM 540 O O . THR A 1 74 ? -20.791 -18.938 1.729 1.00 22.66 98 THR A O 1
ATOM 544 N N . ILE A 1 75 ? -22.513 -18.204 2.976 1.00 23.53 99 ILE A N 1
ATOM 545 C CA . ILE A 1 75 ? -23.011 -19.529 3.191 1.00 23.53 99 ILE A CA 1
ATOM 546 C C . ILE A 1 75 ? -23.329 -20.270 1.899 1.00 23.76 99 ILE A C 1
ATOM 547 O O . ILE A 1 75 ? -22.878 -21.414 1.724 1.00 24.08 99 ILE A O 1
ATOM 552 N N . LYS A 1 76 ? -24.022 -19.623 0.968 1.00 24.20 100 LYS A N 1
ATOM 553 C CA . LYS A 1 76 ? -24.295 -20.288 -0.310 1.00 25.99 100 LYS A CA 1
ATOM 554 C C . LYS A 1 76 ? -23.028 -20.666 -1.117 1.00 24.98 100 LYS A C 1
ATOM 555 O O . LYS A 1 76 ? -22.970 -21.774 -1.691 1.00 24.08 100 LYS A O 1
ATOM 561 N N . ASP A 1 77 ? -22.026 -19.794 -1.072 1.00 25.46 101 ASP A N 1
ATOM 562 C CA . ASP A 1 77 ? -20.715 -20.083 -1.664 1.00 25.62 101 ASP A CA 1
ATOM 563 C C . ASP A 1 77 ? -20.095 -21.356 -1.037 1.00 24.85 101 ASP A C 1
ATOM 564 O O . ASP A 1 77 ? -19.645 -22.252 -1.742 1.00 25.04 101 ASP A O 1
ATOM 569 N N . CYS A 1 78 ? -20.112 -21.454 0.294 1.00 23.27 102 CYS A N 1
ATOM 570 C CA . CYS A 1 78 ? -19.553 -22.617 0.962 1.00 23.16 102 CYS A CA 1
ATOM 571 C C . CYS A 1 78 ? -20.332 -23.904 0.665 1.00 23.27 102 CYS A C 1
ATOM 572 O O . CYS A 1 78 ? -19.747 -24.982 0.487 1.00 23.13 102 CYS A O 1
ATOM 575 N N . GLN A 1 79 ? -21.654 -23.794 0.622 1.00 24.38 103 GLN A N 1
ATOM 576 C CA . GLN A 1 79 ? -22.501 -24.912 0.271 1.00 25.21 103 GLN A CA 1
ATOM 577 C C . GLN A 1 79 ? -22.191 -25.489 -1.104 1.00 27.73 103 GLN A C 1
ATOM 578 O O . GLN A 1 79 ? -22.253 -26.695 -1.255 1.00 29.23 103 GLN A O 1
ATOM 584 N N . LYS A 1 80 ? -21.852 -24.630 -2.054 1.00 29.86 104 LYS A N 1
ATOM 585 C CA . LYS A 1 80 ? -21.513 -25.068 -3.402 1.00 32.38 104 LYS A CA 1
ATOM 586 C C . LYS A 1 80 ? -20.068 -25.623 -3.421 1.00 31.03 104 LYS A C 1
ATOM 587 O O . LYS A 1 80 ? -19.822 -26.667 -4.013 1.00 33.82 104 LYS A O 1
ATOM 593 N N . GLU A 1 81 ? -19.131 -24.921 -2.771 1.00 28.36 105 GLU A N 1
ATOM 594 C CA . GLU A 1 81 ? -17.692 -25.209 -2.945 1.00 27.50 105 GLU A CA 1
ATOM 595 C C . GLU A 1 81 ? -17.122 -26.296 -2.043 1.00 24.30 105 GLU A C 1
ATOM 596 O O . GLU A 1 81 ? -16.198 -27.000 -2.445 1.00 24.03 105 GLU A O 1
ATOM 602 N N . LEU A 1 82 ? -17.583 -26.371 -0.809 1.00 22.81 106 LEU A N 1
ATOM 603 C CA . LEU A 1 82 ? -16.969 -27.296 0.125 1.00 22.49 106 LEU A CA 1
ATOM 604 C C . LEU A 1 82 ? -17.318 -28.747 -0.138 1.00 22.08 106 LEU A C 1
ATOM 605 O O . LEU A 1 82 ? -18.452 -29.064 -0.529 1.00 22.71 106 LEU A O 1
ATOM 610 N N . PRO A 1 83 ? -16.372 -29.674 0.102 1.00 21.83 107 PRO A N 1
ATOM 611 C CA . PRO A 1 83 ? -16.682 -31.087 -0.090 1.00 22.45 107 PRO A CA 1
ATOM 612 C C . PRO A 1 83 ? -17.848 -31.609 0.734 1.00 22.51 107 PRO A C 1
ATOM 613 O O . PRO A 1 83 ? -18.117 -31.109 1.841 1.00 21.90 107 PRO A O 1
ATOM 617 N N . LYS A 1 84 ? -18.496 -32.616 0.177 1.00 23.67 108 LYS A N 1
ATOM 618 C CA . LYS A 1 84 ? -19.614 -33.342 0.792 1.00 25.49 108 LYS A CA 1
ATOM 619 C C . LYS A 1 84 ? -19.121 -34.716 1.299 1.00 24.24 108 LYS A C 1
ATOM 620 O O . LYS A 1 84 ? -17.991 -35.149 1.018 1.00 24.25 108 LYS A O 1
ATOM 626 N N . GLY A 1 85 ? -19.974 -35.412 2.031 1.00 24.89 109 GLY A N 1
ATOM 627 C CA . GLY A 1 85 ? -19.638 -36.766 2.483 1.00 25.37 109 GLY A CA 1
ATOM 628 C C . GLY A 1 85 ? -19.753 -37.755 1.342 1.00 26.17 109 GLY A C 1
ATOM 629 O O . GLY A 1 85 ? -20.105 -37.368 0.189 1.00 27.40 109 GLY A O 1
ATOM 630 N N . THR A 1 86 ? -19.476 -39.023 1.652 1.00 27.36 110 THR A N 1
ATOM 631 C CA . THR A 1 86 ? -19.558 -40.082 0.633 1.00 29.63 110 THR A CA 1
ATOM 632 C C . THR A 1 86 ? -21.003 -40.314 0.185 1.00 31.71 110 THR A C 1
ATOM 633 O O . THR A 1 86 ? -21.231 -40.753 -0.932 1.00 33.91 110 THR A O 1
ATOM 637 N N . SER A 1 87 ? -21.950 -40.018 1.079 1.00 31.87 111 SER A N 1
ATOM 638 C CA . SER A 1 87 ? -23.381 -39.872 0.782 1.00 33.36 111 SER A CA 1
ATOM 639 C C . SER A 1 87 ? -23.845 -38.526 1.298 1.00 32.72 111 SER A C 1
ATOM 640 O O . SER A 1 87 ? -23.233 -37.944 2.212 1.00 34.72 111 SER A O 1
ATOM 643 N N . GLY A 1 88 ? -24.934 -38.052 0.729 1.00 32.45 112 GLY A N 1
ATOM 644 C CA . GLY A 1 88 ? -25.586 -36.818 1.167 1.00 31.02 112 GLY A CA 1
ATOM 645 C C . GLY A 1 88 ? -25.160 -35.649 0.324 1.00 30.30 112 GLY A C 1
ATOM 646 O O . GLY A 1 88 ? -24.271 -35.733 -0.563 1.00 31.28 112 GLY A O 1
ATOM 647 N N . THR A 1 89 ? -25.862 -34.560 0.528 1.00 29.31 113 THR A N 1
ATOM 648 C CA . THR A 1 89 ? -25.669 -33.358 -0.271 1.00 30.10 113 THR A CA 1
ATOM 649 C C . THR A 1 89 ? -25.177 -32.147 0.490 1.00 28.31 113 THR A C 1
ATOM 650 O O . THR A 1 89 ? -24.950 -31.102 -0.139 1.00 28.62 113 THR A O 1
ATOM 654 N N . GLU A 1 90 ? -25.057 -32.225 1.812 1.00 24.84 114 GLU A N 1
ATOM 655 C CA . GLU A 1 90 ? -24.644 -31.046 2.569 1.00 24.78 114 GLU A CA 1
ATOM 656 C C . GLU A 1 90 ? -23.150 -30.949 2.817 1.00 22.97 114 GLU A C 1
ATOM 657 O O . GLU A 1 90 ? -22.453 -31.950 3.043 1.00 22.06 114 GLU A O 1
ATOM 663 N N . MET A 1 91 ? -22.690 -29.703 2.876 1.00 22.19 115 MET A N 1
ATOM 664 C CA . MET A 1 91 ? -21.289 -29.385 3.117 1.00 21.89 115 MET A CA 1
ATOM 665 C C . MET A 1 91 ? -20.801 -29.976 4.445 1.00 20.53 115 MET A C 1
ATOM 666 O O . MET A 1 91 ? -21.558 -29.991 5.406 1.00 19.97 115 MET A O 1
ATOM 671 N N . LEU A 1 92 ? -19.566 -30.494 4.477 1.00 19.78 116 LEU A N 1
ATOM 672 C CA . LEU A 1 92 ? -19.028 -31.044 5.735 1.00 18.79 116 LEU A CA 1
ATOM 673 C C . LEU A 1 92 ? -18.457 -30.007 6.666 1.00 18.98 116 LEU A C 1
ATOM 674 O O . LEU A 1 92 ? -17.647 -29.186 6.254 1.00 20.03 116 LEU A O 1
ATOM 679 N N . PRO A 1 93 ? -18.754 -30.097 7.983 1.00 17.65 117 PRO A N 1
ATOM 680 C CA . PRO A 1 93 ? -18.121 -29.226 8.963 1.00 17.82 117 PRO A CA 1
ATOM 681 C C . PRO A 1 93 ? -16.593 -29.350 9.017 1.00 18.37 117 PRO A C 1
ATOM 682 O O . PRO A 1 93 ? -15.936 -28.345 9.257 1.00 18.85 117 PRO A O 1
ATOM 686 N N . GLU A 1 94 ? -16.035 -30.517 8.700 1.00 17.51 118 GLU A N 1
ATOM 687 C CA . GLU A 1 94 ? -14.591 -30.633 8.720 1.00 17.88 118 GLU A CA 1
ATOM 688 C C . GLU A 1 94 ? -13.965 -29.908 7.503 1.00 17.42 118 GLU A C 1
ATOM 689 O O . GLU A 1 94 ? -12.849 -29.432 7.578 1.00 17.91 118 GLU A O 1
ATOM 695 N N . ALA A 1 95 ? -14.727 -29.803 6.410 1.00 17.53 119 ALA A N 1
ATOM 696 C CA . ALA A 1 95 ? -14.311 -28.936 5.305 1.00 17.96 119 ALA A CA 1
ATOM 697 C C . ALA A 1 95 ? -14.361 -27.468 5.672 1.00 18.40 119 ALA A C 1
ATOM 698 O O . ALA A 1 95 ? -13.462 -26.672 5.289 1.00 17.30 119 ALA A O 1
ATOM 700 N N . MET A 1 96 ? -15.406 -27.090 6.409 1.00 18.08 120 MET A N 1
ATOM 701 C CA . MET A 1 96 ? -15.483 -25.752 6.952 1.00 18.29 120 MET A CA 1
ATOM 702 C C . MET A 1 96 ? -14.301 -25.413 7.879 1.00 16.96 120 MET A C 1
ATOM 703 O O . MET A 1 96 ? -13.721 -24.314 7.793 1.00 16.97 120 MET A O 1
ATOM 708 N N . PHE A 1 97 ? -13.909 -26.344 8.732 1.00 16.55 121 PHE A N 1
ATOM 709 C CA . PHE A 1 97 ? -12.732 -26.159 9.562 1.00 16.77 121 PHE A CA 1
ATOM 710 C C . PHE A 1 97 ? -11.478 -25.895 8.736 1.00 16.87 121 PHE A C 1
ATOM 711 O O . PHE A 1 97 ? -10.702 -24.962 9.034 1.00 16.15 121 PHE A O 1
ATOM 719 N N . TRP A 1 98 ? -11.274 -26.718 7.714 1.00 16.53 122 TRP A N 1
ATOM 720 C CA . TRP A 1 98 ? -10.159 -26.533 6.808 1.00 16.79 122 TRP A CA 1
ATOM 721 C C . TRP A 1 98 ? -10.136 -25.133 6.239 1.00 17.23 122 TRP A C 1
ATOM 722 O O . TRP A 1 98 ? -9.103 -24.481 6.223 1.00 17.73 122 TRP A O 1
ATOM 733 N N . LEU A 1 99 ? -11.273 -24.699 5.674 1.00 17.60 123 LEU A N 1
ATOM 734 C CA . LEU A 1 99 ? -11.403 -23.353 5.163 1.00 18.06 123 LEU A CA 1
ATOM 735 C C . LEU A 1 99 ? -11.114 -22.271 6.185 1.00 17.59 123 LEU A C 1
ATOM 736 O O . LEU A 1 99 ? -10.365 -21.357 5.923 1.00 17.66 123 LEU A O 1
ATOM 741 N N . LEU A 1 100 ? -11.745 -22.370 7.342 1.00 17.57 124 LEU A N 1
ATOM 742 C CA . LEU A 1 100 ? -11.496 -21.389 8.393 1.00 18.20 124 LEU A CA 1
ATOM 743 C C . LEU A 1 100 ? -10.030 -21.275 8.727 1.00 17.75 124 LEU A C 1
ATOM 744 O O . LEU A 1 100 ? -9.510 -20.159 8.913 1.00 18.02 124 LEU A O 1
ATOM 749 N N . LEU A 1 101 ? -9.367 -22.428 8.891 1.00 17.82 125 LEU A N 1
ATOM 750 C CA . LEU A 1 101 ? -7.972 -22.447 9.335 1.00 17.34 125 LEU A CA 1
ATOM 751 C C . LEU A 1 101 ? -7.001 -21.947 8.287 1.00 17.83 125 LEU A C 1
ATOM 752 O O . LEU A 1 101 ? -6.140 -21.094 8.576 1.00 18.87 125 LEU A O 1
ATOM 757 N N . THR A 1 102 ? -7.134 -22.437 7.059 1.00 17.64 126 THR A N 1
ATOM 758 C CA . THR A 1 102 ? -6.139 -22.181 6.020 1.00 18.28 126 THR A CA 1
ATOM 759 C C . THR A 1 102 ? -6.486 -21.033 5.086 1.00 19.44 126 THR A C 1
ATOM 760 O O . THR A 1 102 ? -5.613 -20.534 4.372 1.00 21.12 126 THR A O 1
ATOM 764 N N . GLY A 1 103 ? -7.761 -20.650 5.055 1.00 19.04 127 GLY A N 1
ATOM 765 C CA . GLY A 1 103 ? -8.246 -19.749 4.022 1.00 19.98 127 GLY A CA 1
ATOM 766 C C . GLY A 1 103 ? -8.467 -20.320 2.654 1.00 20.41 127 GLY A C 1
ATOM 767 O O . GLY A 1 103 ? -8.749 -19.559 1.751 1.00 21.16 127 GLY A O 1
ATOM 768 N N . GLN A 1 104 ? -8.365 -21.632 2.498 1.00 20.71 128 GLN A N 1
ATOM 769 C CA A GLN A 1 104 ? -8.497 -22.309 1.201 0.50 21.73 128 GLN A CA 1
ATOM 770 C CA B GLN A 1 104 ? -8.488 -22.316 1.214 0.50 21.34 128 GLN A CA 1
ATOM 771 C C . GLN A 1 104 ? -9.547 -23.404 1.272 1.00 21.45 128 GLN A C 1
ATOM 772 O O . GLN A 1 104 ? -9.743 -24.031 2.313 1.00 20.18 128 GLN A O 1
ATOM 783 N N . VAL A 1 105 ? -10.190 -23.655 0.145 1.00 21.71 129 VAL A N 1
ATOM 784 C CA . VAL A 1 105 ? -11.125 -24.756 0.022 1.00 22.18 129 VAL A CA 1
ATOM 785 C C . VAL A 1 105 ? -10.311 -26.034 -0.214 1.00 21.38 129 VAL A C 1
ATOM 786 O O . VAL A 1 105 ? -9.541 -26.065 -1.174 1.00 21.55 129 VAL A O 1
ATOM 790 N N . PRO A 1 106 ? -10.493 -27.063 0.621 1.00 20.04 130 PRO A N 1
ATOM 791 C CA . PRO A 1 106 ? -9.734 -28.315 0.430 1.00 19.96 130 PRO A CA 1
ATOM 792 C C . PRO A 1 106 ? -10.303 -29.144 -0.712 1.00 20.20 130 PRO A C 1
ATOM 793 O O . PRO A 1 106 ? -11.488 -28.992 -1.062 1.00 21.38 130 PRO A O 1
ATOM 797 N N . SER A 1 107 ? -9.518 -30.044 -1.268 1.00 20.16 131 SER A N 1
ATOM 798 C CA . SER A 1 107 ? -10.102 -31.009 -2.202 1.00 20.97 131 SER A CA 1
ATOM 799 C C . SER A 1 107 ? -10.939 -32.042 -1.443 1.00 21.02 131 SER A C 1
ATOM 800 O O . SER A 1 107 ? -10.771 -32.209 -0.200 1.00 19.91 131 SER A O 1
ATOM 803 N N . THR A 1 108 ? -11.804 -32.765 -2.135 1.00 21.64 132 THR A N 1
ATOM 804 C CA . THR A 1 108 ? -12.491 -33.900 -1.504 1.00 22.40 132 THR A CA 1
ATOM 805 C C . THR A 1 108 ? -11.530 -34.909 -0.908 1.00 22.49 132 THR A C 1
ATOM 806 O O . THR A 1 108 ? -11.707 -35.343 0.248 1.00 21.96 132 THR A O 1
ATOM 810 N N . ASN A 1 109 ? -10.477 -35.242 -1.637 1.00 22.92 133 ASN A N 1
ATOM 811 C CA . ASN A 1 109 ? -9.485 -36.196 -1.107 1.00 24.33 133 ASN A CA 1
ATOM 812 C C . ASN A 1 109 ? -8.830 -35.714 0.176 1.00 22.60 133 ASN A C 1
ATOM 813 O O . ASN A 1 109 ? -8.652 -36.510 1.102 1.00 21.86 133 ASN A O 1
ATOM 818 N N . GLN A 1 110 ? -8.540 -34.418 0.261 1.00 21.37 134 GLN A N 1
ATOM 819 C CA . GLN A 1 110 ? -7.960 -33.860 1.492 1.00 20.50 134 GLN A CA 1
ATOM 820 C C . GLN A 1 110 ? -8.917 -33.974 2.673 1.00 19.85 134 GLN A C 1
ATOM 821 O O . GLN A 1 110 ? -8.520 -34.321 3.786 1.00 19.29 134 GLN A O 1
ATOM 827 N N . VAL A 1 111 ? -10.190 -33.694 2.412 1.00 20.40 135 VAL A N 1
ATOM 828 C CA . VAL A 1 111 ? -11.200 -33.823 3.483 1.00 20.30 135 VAL A CA 1
ATOM 829 C C . VAL A 1 111 ? -11.355 -35.291 3.895 1.00 20.68 135 VAL A C 1
ATOM 830 O O . VAL A 1 111 ? -11.498 -35.567 5.078 1.00 19.49 135 VAL A O 1
ATOM 834 N N . ARG A 1 112 ? -11.330 -36.232 2.952 1.00 19.80 136 ARG A N 1
ATOM 835 C CA . ARG A 1 112 ? -11.429 -37.626 3.320 1.00 21.01 136 ARG A CA 1
ATOM 836 C C . ARG A 1 112 ? -10.343 -38.042 4.297 1.00 20.61 136 ARG A C 1
ATOM 837 O O . ARG A 1 112 ? -10.582 -38.782 5.241 1.00 20.42 136 ARG A O 1
ATOM 845 N N . ALA A 1 113 ? -9.118 -37.551 4.064 1.00 20.29 137 ALA A N 1
ATOM 846 C CA . ALA A 1 113 ? -7.973 -37.898 4.886 1.00 19.58 137 ALA A CA 1
ATOM 847 C C . ALA A 1 113 ? -8.089 -37.267 6.291 1.00 18.47 137 ALA A C 1
ATOM 848 O O . ALA A 1 113 ? -7.769 -37.893 7.311 1.00 19.06 137 ALA A O 1
ATOM 850 N N . PHE A 1 114 ? -8.606 -36.044 6.326 1.00 17.78 138 PHE A N 1
ATOM 851 C CA . PHE A 1 114 ? -8.799 -35.321 7.586 1.00 17.77 138 PHE A CA 1
ATOM 852 C C . PHE A 1 114 ? -9.917 -35.996 8.393 1.00 17.84 138 PHE A C 1
ATOM 853 O O . PHE A 1 114 ? -9.772 -36.211 9.575 1.00 17.28 138 PHE A O 1
ATOM 861 N N . SER A 1 115 ? -10.998 -36.368 7.732 1.00 18.49 139 SER A N 1
ATOM 862 C CA . SER A 1 115 ? -12.077 -37.146 8.406 1.00 18.10 139 SER A CA 1
ATOM 863 C C . SER A 1 115 ? -11.538 -38.435 9.033 1.00 19.21 139 SER A C 1
ATOM 864 O O . SER A 1 115 ? -11.915 -38.779 10.141 1.00 18.92 139 SER A O 1
ATOM 867 N N . ARG A 1 116 ? -10.635 -39.145 8.345 1.00 19.64 140 ARG A N 1
ATOM 868 C CA . ARG A 1 116 ? -10.032 -40.340 8.901 1.00 21.26 140 ARG A CA 1
ATOM 869 C C . ARG A 1 116 ? -9.233 -40.056 10.157 1.00 20.97 140 ARG A C 1
ATOM 870 O O . ARG A 1 116 ? -9.324 -40.806 11.116 1.00 20.80 140 ARG A O 1
ATOM 878 N N . GLU A 1 117 ? -8.450 -38.976 10.176 1.00 20.01 141 GLU A N 1
ATOM 879 C CA . GLU A 1 117 ? -7.731 -38.580 11.381 1.00 21.89 141 GLU A CA 1
ATOM 880 C C . GLU A 1 117 ? -8.669 -38.312 12.543 1.00 20.36 141 GLU A C 1
ATOM 881 O O . GLU A 1 117 ? -8.409 -38.747 13.668 1.00 20.53 141 GLU A O 1
ATOM 887 N N . LEU A 1 118 ? -9.767 -37.610 12.282 1.00 19.40 142 LEU A N 1
ATOM 888 C CA . LEU A 1 118 ? -10.728 -37.310 13.329 1.00 19.10 142 LEU A CA 1
ATOM 889 C C . LEU A 1 118 ? -11.344 -38.602 13.902 1.00 20.48 142 LEU A C 1
ATOM 890 O O . LEU A 1 118 ? -11.548 -38.732 15.106 1.00 22.13 142 LEU A O 1
ATOM 895 N N . ALA A 1 119 ? -11.656 -39.562 13.050 1.00 19.03 143 ALA A N 1
ATOM 896 C CA . ALA A 1 119 ? -12.164 -40.848 13.547 1.00 20.22 143 ALA A CA 1
ATOM 897 C C . ALA A 1 119 ? -11.162 -41.617 14.408 1.00 21.52 143 ALA A C 1
ATOM 898 O O . ALA A 1 119 ? -11.518 -42.113 15.501 1.00 21.99 143 ALA A O 1
ATOM 900 N N . GLU A 1 120 ? -9.900 -41.596 13.989 1.00 21.22 144 GLU A N 1
ATOM 901 C CA . GLU A 1 120 ? -8.806 -42.295 14.701 1.00 22.48 144 GLU A CA 1
ATOM 902 C C . GLU A 1 120 ? -8.475 -41.682 16.053 1.00 21.19 144 GLU A C 1
ATOM 903 O O . GLU A 1 120 ? -7.997 -42.406 16.965 1.00 23.75 144 GLU A O 1
ATOM 909 N N . GLN A 1 121 ? -8.750 -40.389 16.232 1.00 18.64 145 GLN A N 1
ATOM 910 C CA . GLN A 1 121 ? -8.336 -39.676 17.437 1.00 18.48 145 GLN A CA 1
ATOM 911 C C . GLN A 1 121 ? -9.497 -39.501 18.401 1.00 17.30 145 GLN A C 1
ATOM 912 O O . GLN A 1 121 ? -9.390 -38.719 19.358 1.00 16.29 145 GLN A O 1
ATOM 918 N N . SER A 1 122 ? -10.600 -40.233 18.180 1.00 16.61 146 SER A N 1
ATOM 919 C CA . SER A 1 122 ? -11.843 -39.996 18.954 1.00 16.52 146 SER A CA 1
ATOM 920 C C . SER A 1 122 ? -11.946 -40.726 20.261 1.00 15.84 146 SER A C 1
ATOM 921 O O . SER A 1 122 ? -12.940 -40.439 20.987 1.00 14.79 146 SER A O 1
ATOM 924 N N . HIS A 1 123 ? -10.981 -41.590 20.601 1.00 16.00 147 HIS A N 1
ATOM 925 C CA . HIS A 1 123 ? -11.129 -42.316 21.859 1.00 16.44 147 HIS A CA 1
ATOM 926 C C . HIS A 1 123 ? -10.828 -41.515 23.091 1.00 15.73 147 HIS A C 1
ATOM 927 O O . HIS A 1 123 ? -10.070 -40.550 23.048 1.00 17.46 147 HIS A O 1
ATOM 934 N N . LEU A 1 124 ? -11.384 -41.944 24.217 1.00 15.51 148 LEU A N 1
ATOM 935 C CA . LEU A 1 124 ? -11.295 -41.183 25.449 1.00 16.24 148 LEU A CA 1
ATOM 936 C C . LEU A 1 124 ? -10.528 -41.929 26.511 1.00 18.10 148 LEU A C 1
ATOM 937 O O . LEU A 1 124 ? -10.613 -43.157 26.594 1.00 19.40 148 LEU A O 1
ATOM 942 N N . PRO A 1 125 ? -9.839 -41.184 27.382 1.00 18.62 149 PRO A N 1
ATOM 943 C CA . PRO A 1 125 ? -9.284 -41.827 28.580 1.00 19.70 149 PRO A CA 1
ATOM 944 C C . PRO A 1 125 ? -10.396 -42.358 29.514 1.00 19.30 149 PRO A C 1
ATOM 945 O O . PRO A 1 125 ? -11.525 -41.798 29.592 1.00 20.18 149 PRO A O 1
ATOM 949 N N . GLN A 1 126 ? -10.084 -43.438 30.211 1.00 18.61 150 GLN A N 1
ATOM 950 C CA A GLN A 1 126 ? -11.125 -44.072 31.035 0.50 19.38 150 GLN A CA 1
ATOM 951 C CA B GLN A 1 126 ? -11.061 -44.076 31.078 0.50 18.90 150 GLN A CA 1
ATOM 952 C C . GLN A 1 126 ? -11.632 -43.149 32.134 1.00 18.22 150 GLN A C 1
ATOM 953 O O . GLN A 1 126 ? -12.825 -43.248 32.541 1.00 19.36 150 GLN A O 1
ATOM 964 N N . HIS A 1 127 ? -10.764 -42.223 32.611 1.00 17.98 151 HIS A N 1
ATOM 965 C CA . HIS A 1 127 ? -11.209 -41.333 33.676 1.00 18.00 151 HIS A CA 1
ATOM 966 C C . HIS A 1 127 ? -12.339 -40.422 33.227 1.00 17.45 151 HIS A C 1
ATOM 967 O O . HIS A 1 127 ? -13.121 -39.952 34.058 1.00 18.09 151 HIS A O 1
ATOM 974 N N . ILE A 1 128 ? -12.459 -40.135 31.921 1.00 15.96 152 ILE A N 1
ATOM 975 C CA . ILE A 1 128 ? -13.553 -39.292 31.424 1.00 16.42 152 ILE A CA 1
ATOM 976 C C . ILE A 1 128 ? -14.869 -40.055 31.546 1.00 16.90 152 ILE A C 1
ATOM 977 O O . ILE A 1 128 ? -15.900 -39.468 31.878 1.00 16.85 152 ILE A O 1
ATOM 982 N N . LEU A 1 129 ? -14.848 -41.357 31.245 1.00 15.98 153 LEU A N 1
ATOM 983 C CA . LEU A 1 129 ? -16.039 -42.178 31.431 1.00 17.39 153 LEU A CA 1
ATOM 984 C C . LEU A 1 129 ? -16.448 -42.246 32.895 1.00 18.27 153 LEU A C 1
ATOM 985 O O . LEU A 1 129 ? -17.639 -42.096 33.233 1.00 18.44 153 LEU A O 1
ATOM 990 N N . ASP A 1 130 ? -15.468 -42.403 33.782 1.00 18.61 154 ASP A N 1
ATOM 991 C CA . ASP A 1 130 ? -15.756 -42.393 35.205 1.00 20.20 154 ASP A CA 1
ATOM 992 C C . ASP A 1 130 ? -16.384 -41.047 35.674 1.00 19.41 154 ASP A C 1
ATOM 993 O O . ASP A 1 130 ? -17.328 -41.035 36.490 1.00 19.49 154 ASP A O 1
ATOM 998 N N . LEU A 1 131 ? -15.792 -39.933 35.199 1.00 18.45 155 LEU A N 1
ATOM 999 C CA . LEU A 1 131 ? -16.293 -38.594 35.486 1.00 19.19 155 LEU A CA 1
ATOM 1000 C C . LEU A 1 131 ? -17.724 -38.427 35.077 1.00 18.51 155 LEU A C 1
ATOM 1001 O O . LEU A 1 131 ? -18.588 -38.042 35.871 1.00 18.70 155 LEU A O 1
ATOM 1006 N N . ILE A 1 132 ? -18.023 -38.821 33.843 1.00 18.40 156 ILE A N 1
ATOM 1007 C CA . ILE A 1 132 ? -19.371 -38.662 33.323 1.00 18.90 156 ILE A CA 1
ATOM 1008 C C . ILE A 1 132 ? -20.365 -39.535 34.117 1.00 19.58 156 ILE A C 1
ATOM 1009 O O . ILE A 1 132 ? -21.499 -39.085 34.411 1.00 18.88 156 ILE A O 1
ATOM 1014 N N . LYS A 1 133 ? -19.977 -40.764 34.482 1.00 20.37 157 LYS A N 1
ATOM 1015 C CA . LYS A 1 133 ? -20.864 -41.599 35.318 1.00 21.96 157 LYS A CA 1
ATOM 1016 C C . LYS A 1 133 ? -21.161 -41.027 36.675 1.00 22.18 157 LYS A C 1
ATOM 1017 O O . LYS A 1 133 ? -22.129 -41.427 37.311 1.00 22.33 157 LYS A O 1
ATOM 1023 N N . SER A 1 134 ? -20.314 -40.131 37.151 1.00 21.57 158 SER A N 1
ATOM 1024 C CA . SER A 1 134 ? -20.556 -39.442 38.437 1.00 23.15 158 SER A CA 1
ATOM 1025 C C . SER A 1 134 ? -21.565 -38.337 38.394 1.00 23.38 158 SER A C 1
ATOM 1026 O O . SER A 1 134 ? -21.999 -37.901 39.472 1.00 24.21 158 SER A O 1
ATOM 1029 N N . PHE A 1 135 ? -21.935 -37.860 37.210 1.00 22.03 159 PHE A N 1
ATOM 1030 C CA . PHE A 1 135 ? -22.836 -36.719 37.110 1.00 22.82 159 PHE A CA 1
ATOM 1031 C C . PHE A 1 135 ? -24.233 -37.113 37.602 1.00 24.65 159 PHE A C 1
ATOM 1032 O O . PHE A 1 135 ? -24.777 -38.105 37.158 1.00 24.64 159 PHE A O 1
ATOM 1040 N N . PRO A 1 136 ? -24.848 -36.310 38.490 1.00 24.79 160 PRO A N 1
ATOM 1041 C CA . PRO A 1 136 ? -26.233 -36.571 38.783 1.00 25.83 160 PRO A CA 1
ATOM 1042 C C . PRO A 1 136 ? -27.175 -36.320 37.610 1.00 27.44 160 PRO A C 1
ATOM 1043 O O . PRO A 1 136 ? -26.870 -35.527 36.714 1.00 24.56 160 PRO A O 1
ATOM 1047 N N . ARG A 1 137 ? -28.315 -36.998 37.602 1.00 30.07 161 ARG A N 1
ATOM 1048 C CA . ARG A 1 137 ? -29.362 -36.690 36.598 1.00 34.03 161 ARG A CA 1
ATOM 1049 C C . ARG A 1 137 ? -29.838 -35.226 36.606 1.00 32.05 161 ARG A C 1
ATOM 1050 O O . ARG A 1 137 ? -30.312 -34.703 35.619 1.00 33.66 161 ARG A O 1
ATOM 1058 N N . SER A 1 138 ? -29.719 -34.551 37.720 1.00 30.92 162 SER A N 1
ATOM 1059 C CA . SER A 1 138 ? -30.179 -33.150 37.810 1.00 31.72 162 SER A CA 1
ATOM 1060 C C . SER A 1 138 ? -29.189 -32.175 37.124 1.00 28.73 162 SER A C 1
ATOM 1061 O O . SER A 1 138 ? -29.465 -30.964 37.068 1.00 29.16 162 SER A O 1
ATOM 1064 N N . MET A 1 139 ? -27.998 -32.646 36.712 1.00 25.58 163 MET A N 1
ATOM 1065 C CA . MET A 1 139 ? -27.003 -31.717 36.169 1.00 23.62 163 MET A CA 1
ATOM 1066 C C . MET A 1 139 ? -27.357 -31.348 34.736 1.00 23.52 163 MET A C 1
ATOM 1067 O O . MET A 1 139 ? -27.530 -32.226 33.889 1.00 22.23 163 MET A O 1
ATOM 1072 N N . HIS A 1 140 ? -27.432 -30.040 34.473 1.00 22.61 164 HIS A N 1
ATOM 1073 C CA . HIS A 1 140 ? -27.763 -29.535 33.150 1.00 22.61 164 HIS A CA 1
ATOM 1074 C C . HIS A 1 140 ? -26.750 -30.064 32.125 1.00 20.70 164 HIS A C 1
ATOM 1075 O O . HIS A 1 140 ? -25.541 -30.105 32.398 1.00 19.85 164 HIS A O 1
ATOM 1082 N N . PRO A 1 141 ? -27.237 -30.481 30.948 1.00 20.71 165 PRO A N 1
ATOM 1083 C CA . PRO A 1 141 ? -26.350 -31.025 29.917 1.00 19.85 165 PRO A CA 1
ATOM 1084 C C . PRO A 1 141 ? -25.175 -30.126 29.517 1.00 19.26 165 PRO A C 1
ATOM 1085 O O . PRO A 1 141 ? -24.111 -30.618 29.207 1.00 18.25 165 PRO A O 1
ATOM 1089 N N . MET A 1 142 ? -25.337 -28.817 29.507 1.00 20.15 166 MET A N 1
ATOM 1090 C CA . MET A 1 142 ? -24.196 -27.936 29.249 1.00 19.72 166 MET A CA 1
ATOM 1091 C C . MET A 1 142 ? -23.168 -27.862 30.349 1.00 19.21 166 MET A C 1
ATOM 1092 O O . MET A 1 142 ? -21.973 -27.614 30.062 1.00 19.79 166 MET A O 1
ATOM 1097 N N . THR A 1 143 ? -23.591 -28.041 31.600 1.00 18.28 167 THR A N 1
ATOM 1098 C CA . THR A 1 143 ? -22.643 -28.159 32.706 1.00 18.61 167 THR A CA 1
ATOM 1099 C C . THR A 1 143 ? -21.798 -29.416 32.510 1.00 18.49 167 THR A C 1
ATOM 1100 O O . THR A 1 143 ? -20.559 -29.383 32.617 1.00 18.17 167 THR A O 1
ATOM 1104 N N . GLN A 1 144 ? -22.475 -30.507 32.194 1.00 18.16 168 GLN A N 1
ATOM 1105 C CA . GLN A 1 144 ? -21.788 -31.763 31.890 1.00 18.01 168 GLN A CA 1
ATOM 1106 C C . GLN A 1 144 ? -20.769 -31.606 30.804 1.00 16.37 168 GLN A C 1
ATOM 1107 O O . GLN A 1 144 ? -19.662 -32.101 30.919 1.00 16.07 168 GLN A O 1
ATOM 1113 N N . LEU A 1 145 ? -21.191 -31.086 29.667 1.00 16.85 169 LEU A N 1
ATOM 1114 C CA . LEU A 1 145 ? -20.294 -30.926 28.516 1.00 16.14 169 LEU A CA 1
ATOM 1115 C C . LEU A 1 145 ? -19.083 -30.044 28.833 1.00 16.07 169 LEU A C 1
ATOM 1116 O O . LEU A 1 145 ? -17.962 -30.402 28.484 1.00 15.40 169 LEU A O 1
ATOM 1121 N N . SER A 1 146 ? -19.278 -28.917 29.530 1.00 15.41 170 SER A N 1
ATOM 1122 C CA . SER A 1 146 ? -18.191 -28.009 29.859 1.00 16.21 170 SER A CA 1
ATOM 1123 C C . SER A 1 146 ? -17.150 -28.704 30.755 1.00 15.77 170 SER A C 1
ATOM 1124 O O . SER A 1 146 ? -15.921 -28.576 30.542 1.00 15.85 170 SER A O 1
ATOM 1127 N N . ILE A 1 147 ? -17.635 -29.464 31.729 1.00 15.61 171 ILE A N 1
ATOM 1128 C CA . ILE A 1 147 ? -16.763 -30.160 32.671 1.00 16.20 171 ILE A CA 1
ATOM 1129 C C . ILE A 1 147 ? -15.968 -31.244 31.963 1.00 14.91 171 ILE A C 1
ATOM 1130 O O . ILE A 1 147 ? -14.762 -31.353 32.229 1.00 15.80 171 ILE A O 1
ATOM 1135 N N . ALA A 1 148 ? -16.624 -32.032 31.108 1.00 15.09 172 ALA A N 1
ATOM 1136 C CA . ALA A 1 148 ? -15.936 -33.125 30.468 1.00 15.52 172 ALA A CA 1
ATOM 1137 C C . ALA A 1 148 ? -14.835 -32.630 29.532 1.00 14.75 172 ALA A C 1
ATOM 1138 O O . ALA A 1 148 ? -13.769 -33.259 29.416 1.00 15.16 172 ALA A O 1
ATOM 1140 N N . VAL A 1 149 ? -15.077 -31.515 28.865 1.00 15.08 173 VAL A N 1
ATOM 1141 C CA . VAL A 1 149 ? -14.082 -30.906 27.981 1.00 14.50 173 VAL A CA 1
ATOM 1142 C C . VAL A 1 149 ? -12.895 -30.395 28.769 1.00 14.37 173 VAL A C 1
ATOM 1143 O O . VAL A 1 149 ? -11.719 -30.684 28.422 1.00 14.92 173 VAL A O 1
ATOM 1147 N N . ALA A 1 150 ? -13.129 -29.721 29.884 1.00 14.05 174 ALA A N 1
ATOM 1148 C CA . ALA A 1 150 ? -12.008 -29.290 30.724 1.00 14.05 174 ALA A CA 1
ATOM 1149 C C . ALA A 1 150 ? -11.191 -30.468 31.197 1.00 14.14 174 ALA A C 1
ATOM 1150 O O . ALA A 1 150 ? -9.949 -30.410 31.268 1.00 14.61 174 ALA A O 1
ATOM 1152 N N . ALA A 1 151 ? -11.862 -31.570 31.591 1.00 14.15 175 ALA A N 1
ATOM 1153 C CA . ALA A 1 151 ? -11.204 -32.737 32.108 1.00 14.60 175 ALA A CA 1
ATOM 1154 C C . ALA A 1 151 ? -10.268 -33.396 31.126 1.00 14.26 175 ALA A C 1
ATOM 1155 O O . ALA A 1 151 ? -9.357 -34.065 31.486 1.00 14.77 175 ALA A O 1
ATOM 1157 N N . LEU A 1 152 ? -10.538 -33.197 29.828 1.00 14.36 176 LEU A N 1
ATOM 1158 C CA . LEU A 1 152 ? -9.653 -33.706 28.793 1.00 15.25 176 LEU A CA 1
ATOM 1159 C C . LEU A 1 152 ? -8.307 -32.989 28.723 1.00 15.83 176 LEU A C 1
ATOM 1160 O O . LEU A 1 152 ? -7.402 -33.444 28.001 1.00 15.45 176 LEU A O 1
ATOM 1165 N N . ASN A 1 153 ? -8.129 -31.933 29.511 1.00 15.61 177 ASN A N 1
ATOM 1166 C CA . ASN A 1 153 ? -6.819 -31.286 29.633 1.00 16.09 177 ASN A CA 1
ATOM 1167 C C . ASN A 1 153 ? -5.724 -32.220 30.148 1.00 15.64 177 ASN A C 1
ATOM 1168 O O . ASN A 1 153 ? -4.528 -31.936 29.985 1.00 16.33 177 ASN A O 1
ATOM 1173 N N . THR A 1 154 ? -6.089 -33.375 30.728 1.00 15.96 178 THR A N 1
ATOM 1174 C CA . THR A 1 154 ? -5.106 -34.411 31.070 1.00 16.37 178 THR A CA 1
ATOM 1175 C C . THR A 1 154 ? -4.379 -34.918 29.813 1.00 17.05 178 THR A C 1
ATOM 1176 O O . THR A 1 154 ? -3.307 -35.481 29.903 1.00 18.93 178 THR A O 1
ATOM 1180 N N . GLU A 1 155 ? -5.016 -34.731 28.658 1.00 16.64 179 GLU A N 1
ATOM 1181 C CA . GLU A 1 155 ? -4.503 -35.159 27.361 1.00 18.34 179 GLU A CA 1
ATOM 1182 C C . GLU A 1 155 ? -3.835 -34.048 26.575 1.00 17.50 179 GLU A C 1
ATOM 1183 O O . GLU A 1 155 ? -3.478 -34.245 25.376 1.00 18.40 179 GLU A O 1
ATOM 1189 N N . SER A 1 156 ? -3.608 -32.901 27.207 1.00 17.34 180 SER A N 1
ATOM 1190 C CA . SER A 1 156 ? -3.098 -31.724 26.488 1.00 16.73 180 SER A CA 1
ATOM 1191 C C . SER A 1 156 ? -1.626 -31.785 26.221 1.00 17.13 180 SER A C 1
ATOM 1192 O O . SER A 1 156 ? -0.823 -31.722 27.133 1.00 17.49 180 SER A O 1
ATOM 1195 N N . LYS A 1 157 ? -1.264 -31.829 24.920 1.00 17.35 181 LYS A N 1
ATOM 1196 C CA . LYS A 1 157 ? 0.127 -31.681 24.538 1.00 18.19 181 LYS A CA 1
ATOM 1197 C C . LYS A 1 157 ? 0.679 -30.301 24.803 1.00 16.30 181 LYS A C 1
ATOM 1198 O O . LYS A 1 157 ? 1.838 -30.191 25.226 1.00 16.31 181 LYS A O 1
ATOM 1204 N N . PHE A 1 158 ? -0.134 -29.260 24.655 1.00 15.57 182 PHE A N 1
ATOM 1205 C CA . PHE A 1 158 ? 0.336 -27.900 24.894 1.00 15.17 182 PHE A CA 1
ATOM 1206 C C . PHE A 1 158 ? 0.675 -27.723 26.406 1.00 15.09 182 PHE A C 1
ATOM 1207 O O . PHE A 1 158 ? 1.715 -27.186 26.759 1.00 15.37 182 PHE A O 1
ATOM 1215 N N . ALA A 1 159 ? -0.210 -28.156 27.288 1.00 15.23 183 ALA A N 1
ATOM 1216 C CA . ALA A 1 159 ? 0.010 -27.999 28.714 1.00 16.43 183 ALA A CA 1
ATOM 1217 C C . ALA A 1 159 ? 1.264 -28.713 29.175 1.00 16.86 183 ALA A C 1
ATOM 1218 O O . ALA A 1 159 ? 2.062 -28.160 29.967 1.00 17.09 183 ALA A O 1
ATOM 1220 N N . LYS A 1 160 ? 1.466 -29.920 28.718 1.00 17.10 184 LYS A N 1
ATOM 1221 C CA . LYS A 1 160 ? 2.632 -30.694 29.051 1.00 18.44 184 LYS A CA 1
ATOM 1222 C C . LYS A 1 160 ? 3.915 -30.107 28.489 1.00 17.80 184 LYS A C 1
ATOM 1223 O O . LYS A 1 160 ? 4.931 -30.068 29.190 1.00 17.67 184 LYS A O 1
ATOM 1229 N N . ALA A 1 161 ? 3.880 -29.655 27.231 1.00 16.28 185 ALA A N 1
ATOM 1230 C CA . ALA A 1 161 ? 5.055 -29.074 26.594 1.00 17.07 185 ALA A CA 1
ATOM 1231 C C . ALA A 1 161 ? 5.420 -27.755 27.299 1.00 17.17 185 ALA A C 1
ATOM 1232 O O . ALA A 1 161 ? 6.584 -27.516 27.533 1.00 18.35 185 ALA A O 1
ATOM 1234 N N . TYR A 1 162 ? 4.422 -26.943 27.680 1.00 16.79 186 TYR A N 1
ATOM 1235 C CA . TYR A 1 162 ? 4.690 -25.677 28.301 1.00 17.35 186 TYR A CA 1
ATOM 1236 C C . TYR A 1 162 ? 5.348 -25.980 29.690 1.00 18.00 186 TYR A C 1
ATOM 1237 O O . TYR A 1 162 ? 6.292 -25.313 30.091 1.00 18.50 186 TYR A O 1
ATOM 1246 N N . GLU A 1 163 ? 4.792 -26.951 30.406 1.00 19.85 187 GLU A N 1
ATOM 1247 C CA . GLU A 1 163 ? 5.316 -27.313 31.776 1.00 21.67 187 GLU A CA 1
ATOM 1248 C C . GLU A 1 163 ? 6.791 -27.725 31.684 1.00 22.35 187 GLU A C 1
ATOM 1249 O O . GLU A 1 163 ? 7.584 -27.388 32.560 1.00 23.14 187 GLU A O 1
ATOM 1255 N N . LYS A 1 164 ? 7.154 -28.429 30.614 1.00 21.96 188 LYS A N 1
ATOM 1256 C CA . LYS A 1 164 ? 8.533 -28.854 30.349 1.00 26.61 188 LYS A CA 1
ATOM 1257 C C . LYS A 1 164 ? 9.487 -27.745 29.876 1.00 26.44 188 LYS A C 1
ATOM 1258 O O . LYS A 1 164 ? 10.685 -27.894 30.027 1.00 30.61 188 LYS A O 1
ATOM 1264 N N . GLY A 1 165 ? 8.966 -26.663 29.300 1.00 23.77 189 GLY A N 1
ATOM 1265 C CA . GLY A 1 165 ? 9.761 -25.534 28.804 1.00 22.97 189 GLY A CA 1
ATOM 1266 C C . GLY A 1 165 ? 9.623 -25.558 27.300 1.00 23.54 189 GLY A C 1
ATOM 1267 O O . GLY A 1 165 ? 10.146 -26.458 26.601 1.00 25.84 189 GLY A O 1
ATOM 1268 N N . LEU A 1 166 ? 8.828 -24.630 26.790 1.00 22.59 190 LEU A N 1
ATOM 1269 C CA . LEU A 1 166 ? 8.486 -24.543 25.375 1.00 21.77 190 LEU A CA 1
ATOM 1270 C C . LEU A 1 166 ? 8.803 -23.113 24.981 1.00 21.15 190 LEU A C 1
ATOM 1271 O O . LEU A 1 166 ? 8.370 -22.166 25.681 1.00 20.88 190 LEU A O 1
ATOM 1276 N N . SER A 1 167 ? 9.455 -22.899 23.837 1.00 20.53 191 SER A N 1
ATOM 1277 C CA . SER A 1 167 ? 9.718 -21.535 23.366 1.00 21.77 191 SER A CA 1
ATOM 1278 C C . SER A 1 167 ? 8.418 -20.973 22.787 1.00 19.82 191 SER A C 1
ATOM 1279 O O . SER A 1 167 ? 7.640 -21.718 22.112 1.00 18.82 191 SER A O 1
ATOM 1282 N N . LYS A 1 168 ? 8.207 -19.677 22.957 1.00 20.85 192 LYS A N 1
ATOM 1283 C CA . LYS A 1 168 ? 7.081 -18.955 22.327 1.00 22.62 192 LYS A CA 1
ATOM 1284 C C . LYS A 1 168 ? 6.914 -19.195 20.821 1.00 22.69 192 LYS A C 1
ATOM 1285 O O . LYS A 1 168 ? 5.780 -19.343 20.319 1.00 22.94 192 LYS A O 1
ATOM 1291 N N . ALA A 1 169 ? 8.030 -19.291 20.129 1.00 22.50 193 ALA A N 1
ATOM 1292 C CA . ALA A 1 169 ? 7.987 -19.584 18.687 1.00 22.73 193 ALA A CA 1
ATOM 1293 C C . ALA A 1 169 ? 7.357 -20.951 18.382 1.00 21.51 193 ALA A C 1
ATOM 1294 O O . ALA A 1 169 ? 6.854 -21.138 17.273 1.00 23.76 193 ALA A O 1
ATOM 1296 N N . ASP A 1 170 ? 7.362 -21.888 19.327 1.00 20.25 194 ASP A N 1
ATOM 1297 C CA . ASP A 1 170 ? 6.905 -23.241 19.111 1.00 20.59 194 ASP A CA 1
ATOM 1298 C C . ASP A 1 170 ? 5.508 -23.531 19.708 1.00 18.70 194 ASP A C 1
ATOM 1299 O O . ASP A 1 170 ? 5.175 -24.706 19.876 1.00 18.36 194 ASP A O 1
ATOM 1304 N N . TYR A 1 171 ? 4.730 -22.478 20.015 1.00 17.01 195 TYR A N 1
ATOM 1305 C CA . TYR A 1 171 ? 3.422 -22.675 20.622 1.00 15.98 195 TYR A CA 1
ATOM 1306 C C . TYR A 1 171 ? 2.375 -23.220 19.669 1.00 16.35 195 TYR A C 1
ATOM 1307 O O . TYR A 1 171 ? 1.477 -23.958 20.077 1.00 15.91 195 TYR A O 1
ATOM 1316 N N . TRP A 1 172 ? 2.465 -22.829 18.385 1.00 16.49 196 TRP A N 1
ATOM 1317 C CA . TRP A 1 172 ? 1.302 -23.161 17.524 1.00 16.55 196 TRP A CA 1
ATOM 1318 C C . TRP A 1 172 ? 1.105 -24.656 17.289 1.00 16.18 196 TRP A C 1
ATOM 1319 O O . TRP A 1 172 ? -0.035 -25.121 17.212 1.00 15.28 196 TRP A O 1
ATOM 1330 N N . GLU A 1 173 ? 2.191 -25.403 17.139 1.00 16.55 197 GLU A N 1
ATOM 1331 C CA . GLU A 1 173 ? 2.038 -26.807 16.780 1.00 17.50 197 GLU A CA 1
ATOM 1332 C C . GLU A 1 173 ? 1.326 -27.666 17.836 1.00 16.05 197 GLU A C 1
ATOM 1333 O O . GLU A 1 173 ? 0.389 -28.381 17.497 1.00 14.62 197 GLU A O 1
ATOM 1339 N N . PRO A 1 174 ? 1.705 -27.559 19.117 1.00 15.42 198 PRO A N 1
ATOM 1340 C CA . PRO A 1 174 ? 0.945 -28.331 20.104 1.00 15.06 198 PRO A CA 1
ATOM 1341 C C . PRO A 1 174 ? -0.495 -27.784 20.304 1.00 14.90 198 PRO A C 1
ATOM 1342 O O . PRO A 1 174 ? -1.387 -28.539 20.683 1.00 14.70 198 PRO A O 1
ATOM 1346 N N . THR A 1 175 ? -0.703 -26.497 20.036 1.00 14.95 199 THR A N 1
ATOM 1347 C CA . THR A 1 175 ? -2.031 -25.922 20.050 1.00 14.14 199 THR A CA 1
ATOM 1348 C C . THR A 1 175 ? -2.876 -26.580 18.951 1.00 14.11 199 THR A C 1
ATOM 1349 O O . THR A 1 175 ? -3.994 -26.950 19.194 1.00 14.02 199 THR A O 1
ATOM 1353 N N . PHE A 1 176 ? -2.318 -26.717 17.732 1.00 13.90 200 PHE A N 1
ATOM 1354 C CA . PHE A 1 176 ? -2.982 -27.385 16.636 1.00 14.22 200 PHE A CA 1
ATOM 1355 C C . PHE A 1 176 ? -3.304 -28.840 17.036 1.00 14.16 200 PHE A C 1
ATOM 1356 O O . PHE A 1 176 ? -4.435 -29.312 16.818 1.00 14.33 200 PHE A O 1
ATOM 1364 N N . ASP A 1 177 ? -2.315 -29.549 17.601 1.00 14.86 201 ASP A N 1
ATOM 1365 C CA . ASP A 1 177 ? -2.464 -30.949 17.915 1.00 15.78 201 ASP A CA 1
ATOM 1366 C C . ASP A 1 177 ? -3.591 -31.129 18.934 1.00 15.04 201 ASP A C 1
ATOM 1367 O O . ASP A 1 177 ? -4.464 -31.984 18.785 1.00 14.44 201 ASP A O 1
ATOM 1372 N N . ASP A 1 178 ? -3.609 -30.305 19.961 1.00 14.99 202 ASP A N 1
ATOM 1373 C CA . ASP A 1 178 ? -4.694 -30.337 20.940 1.00 14.73 202 ASP A CA 1
ATOM 1374 C C . ASP A 1 178 ? -6.072 -29.961 20.363 1.00 14.97 202 ASP A C 1
ATOM 1375 O O . ASP A 1 178 ? -7.071 -30.528 20.757 1.00 14.89 202 ASP A O 1
ATOM 1380 N N . SER A 1 179 ? -6.104 -29.027 19.422 1.00 14.81 203 SER A N 1
ATOM 1381 C CA . SER A 1 179 ? -7.360 -28.612 18.755 1.00 15.14 203 SER A CA 1
ATOM 1382 C C . SER A 1 179 ? -7.947 -29.756 17.976 1.00 14.51 203 SER A C 1
ATOM 1383 O O . SER A 1 179 ? -9.122 -29.995 18.066 1.00 14.75 203 SER A O 1
ATOM 1386 N N . ILE A 1 180 ? -7.125 -30.480 17.215 1.00 14.43 204 ILE A N 1
ATOM 1387 C CA . ILE A 1 180 ? -7.585 -31.645 16.490 1.00 15.09 204 ILE A CA 1
ATOM 1388 C C . ILE A 1 180 ? -8.040 -32.754 17.418 1.00 14.73 204 ILE A C 1
ATOM 1389 O O . ILE A 1 180 ? -9.069 -33.353 17.181 1.00 14.43 204 ILE A O 1
ATOM 1394 N N . SER A 1 181 ? -7.314 -32.971 18.500 1.00 14.58 205 SER A N 1
ATOM 1395 C CA . SER A 1 181 ? -7.684 -33.941 19.499 1.00 15.13 205 SER A CA 1
ATOM 1396 C C . SER A 1 181 ? -9.050 -33.612 20.060 1.00 14.45 205 SER A C 1
ATOM 1397 O O . SER A 1 181 ? -9.919 -34.496 20.172 1.00 14.11 205 SER A O 1
ATOM 1400 N N . LEU A 1 182 ? -9.276 -32.356 20.440 1.00 14.01 206 LEU A N 1
ATOM 1401 C CA . LEU A 1 182 ? -10.559 -31.960 21.022 1.00 15.05 206 LEU A CA 1
ATOM 1402 C C . LEU A 1 182 ? -11.683 -32.104 19.989 1.00 15.02 206 LEU A C 1
ATOM 1403 O O . LEU A 1 182 ? -12.756 -32.650 20.278 1.00 14.88 206 LEU A O 1
ATOM 1408 N N . LEU A 1 183 ? -11.440 -31.664 18.749 1.00 14.79 207 LEU A N 1
ATOM 1409 C CA . LEU A 1 183 ? -12.434 -31.865 17.724 1.00 15.59 207 LEU A CA 1
ATOM 1410 C C . LEU A 1 183 ? -12.828 -33.292 17.561 1.00 14.93 207 LEU A C 1
ATOM 1411 O O . LEU A 1 183 ? -14.031 -33.620 17.371 1.00 14.36 207 LEU A O 1
ATOM 1416 N N . ALA A 1 184 ? -11.835 -34.174 17.539 1.00 14.28 208 ALA A N 1
ATOM 1417 C CA . ALA A 1 184 ? -12.092 -35.600 17.333 1.00 14.15 208 ALA A CA 1
ATOM 1418 C C . ALA A 1 184 ? -12.955 -36.198 18.447 1.00 13.96 208 ALA A C 1
ATOM 1419 O O . ALA A 1 184 ? -13.794 -37.089 18.163 1.00 14.77 208 ALA A O 1
ATOM 1421 N N . LYS A 1 185 ? -12.743 -35.722 19.667 1.00 13.67 209 LYS A N 1
ATOM 1422 C CA . LYS A 1 185 ? -13.339 -36.321 20.888 1.00 14.29 209 LYS A CA 1
ATOM 1423 C C . LYS A 1 185 ? -14.682 -35.711 21.255 1.00 13.73 209 LYS A C 1
ATOM 1424 O O . LYS A 1 185 ? -15.507 -36.386 21.875 1.00 13.77 209 LYS A O 1
ATOM 1430 N N . ILE A 1 186 ? -14.939 -34.451 20.874 1.00 14.11 210 ILE A N 1
ATOM 1431 C CA . ILE A 1 186 ? -16.106 -33.731 21.382 1.00 14.16 210 ILE A CA 1
ATOM 1432 C C . ILE A 1 186 ? -17.466 -34.348 20.971 1.00 13.85 210 ILE A C 1
ATOM 1433 O O . ILE A 1 186 ? -18.405 -34.360 21.812 1.00 13.96 210 ILE A O 1
ATOM 1438 N N . PRO A 1 187 ? -17.594 -34.914 19.757 1.00 14.06 211 PRO A N 1
ATOM 1439 C CA . PRO A 1 187 ? -18.870 -35.582 19.463 1.00 14.97 211 PRO A CA 1
ATOM 1440 C C . PRO A 1 187 ? -19.110 -36.761 20.367 1.00 14.50 211 PRO A C 1
ATOM 1441 O O . PRO A 1 187 ? -20.263 -36.972 20.784 1.00 15.58 211 PRO A O 1
ATOM 1445 N N . ARG A 1 188 ? -18.070 -37.537 20.681 1.00 14.71 212 ARG A N 1
ATOM 1446 C CA . ARG A 1 188 ? -18.225 -38.660 21.604 1.00 14.87 212 ARG A CA 1
ATOM 1447 C C . ARG A 1 188 ? -18.631 -38.159 22.986 1.00 15.19 212 ARG A C 1
ATOM 1448 O O . ARG A 1 188 ? -19.547 -38.722 23.600 1.00 15.92 212 ARG A O 1
ATOM 1456 N N . VAL A 1 189 ? -17.969 -37.136 23.490 1.00 14.00 213 VAL A N 1
ATOM 1457 C CA . VAL A 1 189 ? -18.343 -36.530 24.757 1.00 14.38 213 VAL A CA 1
ATOM 1458 C C . VAL A 1 189 ? -19.807 -36.069 24.737 1.00 14.55 213 VAL A C 1
ATOM 1459 O O . VAL A 1 189 ? -20.573 -36.341 25.684 1.00 15.17 213 VAL A O 1
ATOM 1463 N N . ALA A 1 190 ? -20.201 -35.387 23.659 1.00 14.31 214 ALA A N 1
ATOM 1464 C CA . ALA A 1 190 ? -21.585 -34.896 23.543 1.00 14.99 214 ALA A CA 1
ATOM 1465 C C . ALA A 1 190 ? -22.582 -36.051 23.508 1.00 15.75 214 ALA A C 1
ATOM 1466 O O . ALA A 1 190 ? -23.606 -35.985 24.215 1.00 16.87 214 ALA A O 1
ATOM 1468 N N . ALA A 1 191 ? -22.230 -37.167 22.852 1.00 15.34 215 ALA A N 1
ATOM 1469 C CA . ALA A 1 191 ? -23.099 -38.337 22.825 1.00 16.06 215 ALA A CA 1
ATOM 1470 C C . ALA A 1 191 ? -23.265 -38.939 24.216 1.00 16.01 215 ALA A C 1
ATOM 1471 O O . ALA A 1 191 ? -24.362 -39.426 24.554 1.00 17.18 215 ALA A O 1
ATOM 1473 N N . LEU A 1 192 ? -22.174 -38.919 24.998 1.00 16.04 216 LEU A N 1
ATOM 1474 C CA . LEU A 1 192 ? -22.248 -39.406 26.376 1.00 16.11 216 LEU A CA 1
ATOM 1475 C C . LEU A 1 192 ? -23.175 -38.567 27.233 1.00 16.69 216 LEU A C 1
ATOM 1476 O O . LEU A 1 192 ? -23.859 -39.112 28.140 1.00 17.48 216 LEU A O 1
ATOM 1481 N N . VAL A 1 193 ? -23.217 -37.261 26.994 1.00 16.27 217 VAL A N 1
ATOM 1482 C CA . VAL A 1 193 ? -24.170 -36.347 27.713 1.00 17.16 217 VAL A CA 1
ATOM 1483 C C . VAL A 1 193 ? -25.602 -36.696 27.304 1.00 17.34 217 VAL A C 1
ATOM 1484 O O . VAL A 1 193 ? -26.497 -36.766 28.138 1.00 17.43 217 VAL A O 1
ATOM 1488 N N . PHE A 1 194 ? -25.834 -36.933 25.999 1.00 17.79 218 PHE A N 1
ATOM 1489 C CA . PHE A 1 194 ? -27.151 -37.346 25.505 1.00 18.15 218 PHE A CA 1
ATOM 1490 C C . PHE A 1 194 ? -27.609 -38.714 26.011 1.00 19.00 218 PHE A C 1
ATOM 1491 O O . PHE A 1 194 ? -28.831 -38.942 26.147 1.00 19.50 218 PHE A O 1
ATOM 1499 N N . ARG A 1 195 ? -26.651 -39.645 26.256 1.00 18.25 219 ARG A N 1
ATOM 1500 C CA . ARG A 1 195 ? -26.952 -41.056 26.530 1.00 19.31 219 ARG A CA 1
ATOM 1501 C C . ARG A 1 195 ? -26.318 -41.547 27.848 1.00 18.89 219 ARG A C 1
ATOM 1502 O O . ARG A 1 195 ? -25.426 -42.411 27.846 1.00 18.84 219 ARG A O 1
ATOM 1510 N N . PRO A 1 196 ? -26.786 -41.017 28.994 1.00 19.73 220 PRO A N 1
ATOM 1511 C CA . PRO A 1 196 ? -26.194 -41.358 30.268 1.00 20.08 220 PRO A CA 1
ATOM 1512 C C . PRO A 1 196 ? -26.315 -42.838 30.650 1.00 21.81 220 PRO A C 1
ATOM 1513 O O . PRO A 1 196 ? -25.537 -43.298 31.472 1.00 23.29 220 PRO A O 1
ATOM 1517 N N . ASP A 1 197 ? -27.247 -43.573 30.072 1.00 22.44 221 ASP A N 1
ATOM 1518 C CA . ASP A 1 197 ? -27.413 -44.970 30.408 1.00 25.71 221 ASP A CA 1
ATOM 1519 C C . ASP A 1 197 ? -26.601 -45.891 29.497 1.00 25.30 221 ASP A C 1
ATOM 1520 O O . ASP A 1 197 ? -26.714 -47.114 29.594 1.00 26.52 221 ASP A O 1
ATOM 1525 N N . GLU A 1 198 ? -25.797 -45.322 28.609 1.00 22.52 222 GLU A N 1
ATOM 1526 C CA . GLU A 1 198 ? -25.017 -46.100 27.644 1.00 23.86 222 GLU A CA 1
ATOM 1527 C C . GLU A 1 198 ? -23.575 -45.645 27.588 1.00 20.96 222 GLU A C 1
ATOM 1528 O O . GLU A 1 198 ? -22.941 -45.735 26.553 1.00 20.37 222 GLU A O 1
ATOM 1534 N N . VAL A 1 199 ? -23.049 -45.174 28.707 1.00 20.01 223 VAL A N 1
ATOM 1535 C CA . VAL A 1 199 ? -21.718 -44.591 28.716 1.00 20.15 223 VAL A CA 1
ATOM 1536 C C . VAL A 1 199 ? -20.645 -45.598 28.307 1.00 20.23 223 VAL A C 1
ATOM 1537 O O . VAL A 1 199 ? -19.730 -45.283 27.569 1.00 20.45 223 VAL A O 1
ATOM 1541 N N . ASP A 1 200 ? -20.766 -46.822 28.795 1.00 20.89 224 ASP A N 1
ATOM 1542 C CA . ASP A 1 200 ? -19.771 -47.851 28.492 1.00 21.97 224 ASP A CA 1
ATOM 1543 C C . ASP A 1 200 ? -19.711 -48.159 27.012 1.00 21.20 224 ASP A C 1
ATOM 1544 O O . ASP A 1 200 ? -18.608 -48.335 26.469 1.00 21.24 224 ASP A O 1
ATOM 1549 N N . GLN A 1 201 ? -20.853 -48.280 26.336 1.00 20.08 225 GLN A N 1
ATOM 1550 C CA . GLN A 1 201 ? -20.851 -48.580 24.911 1.00 21.04 225 GLN A CA 1
ATOM 1551 C C . GLN A 1 201 ? -20.476 -47.374 24.058 1.00 18.56 225 GLN A C 1
ATOM 1552 O O . GLN A 1 201 ? -19.590 -47.414 23.223 1.00 17.75 225 GLN A O 1
ATOM 1558 N N . VAL A 1 202 ? -21.190 -46.276 24.274 1.00 17.93 226 VAL A N 1
ATOM 1559 C CA . VAL A 1 202 ? -20.921 -45.075 23.497 1.00 17.50 226 VAL A CA 1
ATOM 1560 C C . VAL A 1 202 ? -19.521 -44.569 23.746 1.00 16.61 226 VAL A C 1
ATOM 1561 O O . VAL A 1 202 ? -18.842 -44.095 22.846 1.00 17.85 226 VAL A O 1
ATOM 1565 N N . GLY A 1 203 ? -19.014 -44.741 24.960 1.00 16.46 227 GLY A N 1
ATOM 1566 C CA . GLY A 1 203 ? -17.704 -44.251 25.273 1.00 16.25 227 GLY A CA 1
ATOM 1567 C C . GLY A 1 203 ? -16.549 -45.018 24.718 1.00 16.56 227 GLY A C 1
ATOM 1568 O O . GLY A 1 203 ? -15.447 -44.438 24.641 1.00 16.87 227 GLY A O 1
ATOM 1569 N N . THR A 1 204 ? -16.793 -46.236 24.236 1.00 17.23 228 THR A N 1
ATOM 1570 C CA . THR A 1 204 ? -15.709 -47.091 23.703 1.00 17.85 228 THR A CA 1
ATOM 1571 C C . THR A 1 204 ? -15.912 -47.499 22.271 1.00 19.80 228 THR A C 1
ATOM 1572 O O . THR A 1 204 ? -14.980 -48.011 21.666 1.00 20.32 228 THR A O 1
ATOM 1576 N N . GLN A 1 205 ? -17.080 -47.237 21.684 1.00 20.62 229 GLN A N 1
ATOM 1577 C CA . GLN A 1 205 ? -17.331 -47.849 20.370 1.00 23.54 229 GLN A CA 1
ATOM 1578 C C . GLN A 1 205 ? -16.446 -47.289 19.259 1.00 23.16 229 GLN A C 1
ATOM 1579 O O . GLN A 1 205 ? -16.174 -46.106 19.211 1.00 20.84 229 GLN A O 1
ATOM 1585 N N . ALA A 1 206 ? -15.912 -48.175 18.417 1.00 25.52 230 ALA A N 1
ATOM 1586 C CA . ALA A 1 206 ? -15.023 -47.746 17.358 1.00 26.71 230 ALA A CA 1
ATOM 1587 C C . ALA A 1 206 ? -15.828 -47.047 16.283 1.00 26.82 230 ALA A C 1
ATOM 1588 O O . ALA A 1 206 ? -16.919 -47.497 15.980 1.00 26.54 230 ALA A O 1
ATOM 1590 N N . LEU A 1 207 ? -15.306 -45.952 15.739 1.00 25.89 231 LEU A N 1
ATOM 1591 C CA . LEU A 1 207 ? -15.971 -45.241 14.661 1.00 27.08 231 LEU A CA 1
ATOM 1592 C C . LEU A 1 207 ? -15.533 -45.825 13.339 1.00 28.58 231 LEU A C 1
ATOM 1593 O O . LEU A 1 207 ? -14.465 -46.384 13.252 1.00 29.32 231 LEU A O 1
ATOM 1598 N N . ASP A 1 208 ? -16.367 -45.648 12.306 1.00 28.51 232 ASP A N 1
ATOM 1599 C CA . ASP A 1 208 ? -15.996 -46.046 10.941 1.00 28.74 232 ASP A CA 1
ATOM 1600 C C . ASP A 1 208 ? -15.074 -44.980 10.423 1.00 25.21 232 ASP A C 1
ATOM 1601 O O . ASP A 1 208 ? -15.474 -43.842 10.184 1.00 23.32 232 ASP A O 1
ATOM 1606 N N . ALA A 1 209 ? -13.822 -45.370 10.214 1.00 25.88 233 ALA A N 1
ATOM 1607 C CA . ALA A 1 209 ? -12.774 -44.417 9.821 1.00 26.08 233 ALA A CA 1
ATOM 1608 C C . ALA A 1 209 ? -12.940 -43.925 8.433 1.00 24.43 233 ALA A C 1
ATOM 1609 O O . ALA A 1 209 ? -12.274 -43.021 8.039 1.00 25.63 233 ALA A O 1
ATOM 1611 N N . SER A 1 210 ? -13.824 -44.523 7.651 1.00 23.13 234 SER A N 1
ATOM 1612 C CA . SER A 1 210 ? -14.114 -44.009 6.310 1.00 24.24 234 SER A CA 1
ATOM 1613 C C . SER A 1 210 ? -15.316 -43.062 6.272 1.00 23.44 234 SER A C 1
ATOM 1614 O O . SER A 1 210 ? -15.632 -42.554 5.194 1.00 23.50 234 SER A O 1
ATOM 1617 N N . GLN A 1 211 ? -15.951 -42.788 7.407 1.00 22.04 235 GLN A N 1
ATOM 1618 C CA . GLN A 1 211 ? -17.099 -41.866 7.445 1.00 21.84 235 GLN A CA 1
ATOM 1619 C C . GLN A 1 211 ? -16.716 -40.508 8.018 1.00 20.69 235 GLN A C 1
ATOM 1620 O O . GLN A 1 211 ? -15.675 -40.350 8.694 1.00 20.14 235 GLN A O 1
ATOM 1626 N N . ASP A 1 212 ? -17.591 -39.545 7.781 1.00 19.12 236 ASP A N 1
ATOM 1627 C CA . ASP A 1 212 ? -17.306 -38.168 8.146 1.00 18.49 236 ASP A CA 1
ATOM 1628 C C . ASP A 1 212 ? -17.677 -37.909 9.608 1.00 17.26 236 ASP A C 1
ATOM 1629 O O . ASP A 1 212 ? -18.313 -38.732 10.280 1.00 18.49 236 ASP A O 1
ATOM 1634 N N . TRP A 1 213 ? -17.184 -36.773 10.107 1.00 16.75 237 TRP A N 1
ATOM 1635 C CA . TRP A 1 213 ? -17.348 -36.413 11.526 1.00 16.93 237 TRP A CA 1
ATOM 1636 C C . TRP A 1 213 ? -18.820 -36.388 11.972 1.00 16.87 237 TRP A C 1
ATOM 1637 O O . TRP A 1 213 ? -19.164 -36.929 13.043 1.00 17.57 237 TRP A O 1
ATOM 1648 N N . SER A 1 214 ? -19.709 -35.824 11.138 1.00 17.21 238 SER A N 1
ATOM 1649 C CA . SER A 1 214 ? -21.111 -35.727 11.483 1.00 18.31 238 SER A CA 1
ATOM 1650 C C . SER A 1 214 ? -21.794 -37.069 11.463 1.00 17.54 238 SER A C 1
ATOM 1651 O O . SER A 1 214 ? -22.585 -37.379 12.344 1.00 17.19 238 SER A O 1
ATOM 1654 N N . TYR A 1 215 ? -21.506 -37.885 10.452 1.00 18.21 239 TYR A N 1
ATOM 1655 C CA . TYR A 1 215 ? -22.010 -39.241 10.381 1.00 18.86 239 TYR A CA 1
ATOM 1656 C C . TYR A 1 215 ? -21.647 -40.026 11.643 1.00 18.44 239 TYR A C 1
ATOM 1657 O O . TYR A 1 215 ? -22.518 -40.656 12.239 1.00 18.62 239 TYR A O 1
ATOM 1666 N N . ASN A 1 216 ? -20.393 -39.949 12.071 1.00 17.80 240 ASN A N 1
ATOM 1667 C CA . ASN A 1 216 ? -19.951 -40.703 13.215 1.00 18.59 240 ASN A CA 1
ATOM 1668 C C . ASN A 1 216 ? -20.579 -40.157 14.510 1.00 17.58 240 ASN A C 1
ATOM 1669 O O . ASN A 1 216 ? -20.878 -40.936 15.409 1.00 17.37 240 ASN A O 1
ATOM 1674 N N . PHE A 1 217 ? -20.815 -38.858 14.591 1.00 16.79 241 PHE A N 1
ATOM 1675 C CA . PHE A 1 217 ? -21.566 -38.263 15.709 1.00 16.20 241 PHE A CA 1
ATOM 1676 C C . PHE A 1 217 ? -22.992 -38.847 15.779 1.00 16.74 241 PHE A C 1
ATOM 1677 O O . PHE A 1 217 ? -23.469 -39.325 16.830 1.00 16.03 241 PHE A O 1
ATOM 1685 N N . ALA A 1 218 ? -23.660 -38.872 14.614 1.00 17.16 242 ALA A N 1
ATOM 1686 C CA . ALA A 1 218 ? -24.942 -39.497 14.487 1.00 18.39 242 ALA A CA 1
ATOM 1687 C C . ALA A 1 218 ? -24.948 -40.941 14.937 1.00 18.87 242 ALA A C 1
ATOM 1688 O O . ALA A 1 218 ? -25.846 -41.330 15.684 1.00 18.69 242 ALA A O 1
ATOM 1690 N N . GLU A 1 219 ? -23.936 -41.726 14.551 1.00 19.88 243 GLU A N 1
ATOM 1691 C CA . GLU A 1 219 ? -23.835 -43.124 14.946 1.00 21.19 243 GLU A CA 1
ATOM 1692 C C . GLU A 1 219 ? -23.738 -43.244 16.461 1.00 20.95 243 GLU A C 1
ATOM 1693 O O . GLU A 1 219 ? -24.474 -44.055 17.064 1.00 19.83 243 GLU A O 1
ATOM 1699 N N . LEU A 1 220 ? -22.915 -42.402 17.059 1.00 19.52 244 LEU A N 1
ATOM 1700 C CA . LEU A 1 220 ? -22.802 -42.381 18.546 1.00 19.71 244 LEU A CA 1
ATOM 1701 C C . LEU A 1 220 ? -24.077 -41.942 19.275 1.00 20.47 244 LEU A C 1
ATOM 1702 O O . LEU A 1 220 ? -24.345 -42.345 20.437 1.00 20.98 244 LEU A O 1
ATOM 1707 N N . LEU A 1 221 ? -24.892 -41.145 18.592 1.00 20.14 245 LEU A N 1
ATOM 1708 C CA . LEU A 1 221 ? -26.196 -40.717 19.133 1.00 21.91 245 LEU A CA 1
ATOM 1709 C C . LEU A 1 221 ? -27.275 -41.782 18.904 1.00 23.36 245 LEU A C 1
ATOM 1710 O O . LEU A 1 221 ? -28.418 -41.591 19.336 1.00 24.37 245 LEU A O 1
ATOM 1715 N N . GLY A 1 222 ? -26.952 -42.886 18.225 1.00 24.25 246 GLY A N 1
ATOM 1716 C CA . GLY A 1 222 ? -27.914 -43.921 17.930 1.00 25.20 246 GLY A CA 1
ATOM 1717 C C . GLY A 1 222 ? -28.710 -43.716 16.649 1.00 26.73 246 GLY A C 1
ATOM 1718 O O . GLY A 1 222 ? -29.747 -44.390 16.451 1.00 27.69 246 GLY A O 1
ATOM 1719 N N . LYS A 1 223 ? -28.220 -42.838 15.772 1.00 26.02 247 LYS A N 1
ATOM 1720 C CA . LYS A 1 223 ? -28.893 -42.470 14.486 1.00 28.54 247 LYS A CA 1
ATOM 1721 C C . LYS A 1 223 ? -28.007 -42.765 13.295 1.00 26.79 247 LYS A C 1
ATOM 1722 O O . LYS A 1 223 ? -27.889 -41.969 12.347 1.00 28.76 247 LYS A O 1
ATOM 1728 N N . GLY A 1 224 ? -27.358 -43.930 13.326 1.00 25.97 248 GLY A N 1
ATOM 1729 C CA . GLY A 1 224 ? -26.532 -44.358 12.224 1.00 27.11 248 GLY A CA 1
ATOM 1730 C C . GLY A 1 224 ? -27.301 -45.016 11.086 1.00 28.53 248 GLY A C 1
ATOM 1731 O O . GLY A 1 224 ? -28.494 -45.204 11.164 1.00 30.17 248 GLY A O 1
ATOM 1732 N N . GLY A 1 225 ? -26.591 -45.298 9.997 1.00 31.13 249 GLY A N 1
ATOM 1733 C CA . GLY A 1 225 ? -27.114 -46.097 8.894 1.00 32.26 249 GLY A CA 1
ATOM 1734 C C . GLY A 1 225 ? -27.932 -45.328 7.872 1.00 34.77 249 GLY A C 1
ATOM 1735 O O . GLY A 1 225 ? -28.294 -44.146 8.066 1.00 32.38 249 GLY A O 1
ATOM 1736 N N . LYS A 1 226 ? -28.229 -46.021 6.767 1.00 36.45 250 LYS A N 1
ATOM 1737 C CA . LYS A 1 226 ? -28.833 -45.384 5.594 1.00 37.52 250 LYS A CA 1
ATOM 1738 C C . LYS A 1 226 ? -30.213 -44.807 5.856 1.00 36.81 250 LYS A C 1
ATOM 1739 O O . LYS A 1 226 ? -30.572 -43.779 5.279 1.00 37.97 250 LYS A O 1
ATOM 1741 N N . GLU A 1 227 ? -30.968 -45.443 6.744 1.00 35.51 251 GLU A N 1
ATOM 1742 C CA . GLU A 1 227 ? -32.279 -44.960 7.144 1.00 36.99 251 GLU A CA 1
ATOM 1743 C C . GLU A 1 227 ? -32.282 -43.561 7.778 1.00 33.52 251 GLU A C 1
ATOM 1744 O O . GLU A 1 227 ? -33.321 -42.898 7.825 1.00 32.24 251 GLU A O 1
ATOM 1750 N N . ASN A 1 228 ? -31.123 -43.136 8.275 1.00 30.30 252 ASN A N 1
ATOM 1751 C CA . ASN A 1 228 ? -31.016 -41.822 8.909 1.00 28.84 252 ASN A CA 1
ATOM 1752 C C . ASN A 1 228 ? -30.236 -40.821 8.052 1.00 27.41 252 ASN A C 1
ATOM 1753 O O . ASN A 1 228 ? -29.700 -39.815 8.567 1.00 24.73 252 ASN A O 1
ATOM 1758 N N . GLN A 1 229 ? -30.222 -41.031 6.740 1.00 27.40 253 GLN A N 1
ATOM 1759 C CA . GLN A 1 229 ? -29.432 -40.177 5.851 1.00 27.66 253 GLN A CA 1
ATOM 1760 C C . GLN A 1 229 ? -29.851 -38.688 5.884 1.00 25.65 253 GLN A C 1
ATOM 1761 O O . GLN A 1 229 ? -28.977 -37.839 5.805 1.00 24.92 253 GLN A O 1
ATOM 1767 N N . ASP A 1 230 ? -31.141 -38.396 6.055 1.00 24.28 254 ASP A N 1
ATOM 1768 C CA . ASP A 1 230 ? -31.572 -36.991 6.094 1.00 24.85 254 ASP A CA 1
ATOM 1769 C C . ASP A 1 230 ? -31.056 -36.320 7.370 1.00 23.48 254 ASP A C 1
ATOM 1770 O O . ASP A 1 230 ? -30.587 -35.181 7.310 1.00 22.69 254 ASP A O 1
ATOM 1775 N N . PHE A 1 231 ? -31.154 -37.022 8.491 1.00 22.33 255 PHE A N 1
ATOM 1776 C CA . PHE A 1 231 ? -30.573 -36.510 9.734 1.00 21.91 255 PHE A CA 1
ATOM 1777 C C . PHE A 1 231 ? -29.073 -36.274 9.622 1.00 21.11 255 PHE A C 1
ATOM 1778 O O . PHE A 1 231 ? -28.584 -35.270 10.136 1.00 21.21 255 PHE A O 1
ATOM 1786 N N . HIS A 1 232 ? -28.356 -37.136 8.920 1.00 21.00 256 HIS A N 1
ATOM 1787 C CA . HIS A 1 232 ? -26.925 -36.903 8.744 1.00 21.12 256 HIS A CA 1
ATOM 1788 C C . HIS A 1 232 ? -26.653 -35.597 8.005 1.00 20.76 256 HIS A C 1
ATOM 1789 O O . HIS A 1 232 ? -25.711 -34.844 8.346 1.00 18.73 256 HIS A O 1
ATOM 1796 N N . ASP A 1 233 ? -27.472 -35.331 6.979 1.00 20.74 257 ASP A N 1
ATOM 1797 C CA . ASP A 1 233 ? -27.325 -34.096 6.249 1.00 21.31 257 ASP A CA 1
ATOM 1798 C C . ASP A 1 233 ? -27.742 -32.879 7.096 1.00 20.29 257 ASP A C 1
ATOM 1799 O O . ASP A 1 233 ? -27.094 -31.835 6.999 1.00 20.27 257 ASP A O 1
ATOM 1804 N N . LEU A 1 234 ? -28.756 -33.009 7.939 1.00 19.75 258 LEU A N 1
ATOM 1805 C CA . LEU A 1 234 ? -29.112 -31.927 8.842 1.00 20.15 258 LEU A CA 1
ATOM 1806 C C . LEU A 1 234 ? -27.941 -31.601 9.732 1.00 19.28 258 LEU A C 1
ATOM 1807 O O . LEU A 1 234 ? -27.566 -30.437 9.954 1.00 18.74 258 LEU A O 1
ATOM 1812 N N . LEU A 1 235 ? -27.346 -32.640 10.273 1.00 18.80 259 LEU A N 1
ATOM 1813 C CA . LEU A 1 235 ? -26.278 -32.456 11.248 1.00 19.19 259 LEU A CA 1
ATOM 1814 C C . LEU A 1 235 ? -25.043 -31.822 10.612 1.00 18.15 259 LEU A C 1
ATOM 1815 O O . LEU A 1 235 ? -24.412 -30.932 11.209 1.00 17.34 259 LEU A O 1
ATOM 1820 N N . ARG A 1 236 ? -24.673 -32.281 9.416 1.00 18.00 260 ARG A N 1
ATOM 1821 C CA . ARG A 1 236 ? -23.579 -31.670 8.672 1.00 18.74 260 ARG A CA 1
ATOM 1822 C C . ARG A 1 236 ? -23.806 -30.175 8.482 1.00 18.64 260 ARG A C 1
ATOM 1823 O O . ARG A 1 236 ? -22.948 -29.339 8.786 1.00 18.68 260 ARG A O 1
ATOM 1831 N N . LEU A 1 237 ? -24.967 -29.843 7.944 1.00 18.74 261 LEU A N 1
ATOM 1832 C CA . LEU A 1 237 ? -25.294 -28.442 7.684 1.00 19.02 261 LEU A CA 1
ATOM 1833 C C . LEU A 1 237 ? -25.301 -27.619 8.969 1.00 18.54 261 LEU A C 1
ATOM 1834 O O . LEU A 1 237 ? -24.619 -26.563 9.049 1.00 18.02 261 LEU A O 1
ATOM 1839 N N . TYR A 1 238 ? -26.024 -28.124 9.970 1.00 18.74 262 TYR A N 1
ATOM 1840 C CA . TYR A 1 238 ? -26.089 -27.444 11.251 1.00 19.06 262 TYR A CA 1
ATOM 1841 C C . TYR A 1 238 ? -24.697 -27.186 11.866 1.00 17.64 262 TYR A C 1
ATOM 1842 O O . TYR A 1 238 ? -24.386 -26.054 12.296 1.00 17.02 262 TYR A O 1
ATOM 1851 N N . LEU A 1 239 ? -23.852 -28.209 11.921 1.00 17.55 263 LEU A N 1
ATOM 1852 C CA . LEU A 1 239 ? -22.540 -28.093 12.523 1.00 16.97 263 LEU A CA 1
ATOM 1853 C C . LEU A 1 239 ? -21.658 -27.130 11.708 1.00 16.84 263 LEU A C 1
ATOM 1854 O O . LEU A 1 239 ? -20.895 -26.371 12.268 1.00 16.72 263 LEU A O 1
ATOM 1859 N N . ALA A 1 240 ? -21.774 -27.144 10.388 1.00 17.28 264 ALA A N 1
ATOM 1860 C CA . ALA A 1 240 ? -21.004 -26.216 9.579 1.00 16.89 264 ALA A CA 1
ATOM 1861 C C . ALA A 1 240 ? -21.472 -24.778 9.749 1.00 17.71 264 ALA A C 1
ATOM 1862 O O . ALA A 1 240 ? -20.622 -23.875 9.799 1.00 16.72 264 ALA A O 1
ATOM 1864 N N . LEU A 1 241 ? -22.778 -24.563 9.850 1.00 18.78 265 LEU A N 1
ATOM 1865 C CA . LEU A 1 241 ? -23.367 -23.212 9.932 1.00 18.86 265 LEU A CA 1
ATOM 1866 C C . LEU A 1 241 ? -23.022 -22.554 11.250 1.00 19.24 265 LEU A C 1
ATOM 1867 O O . LEU A 1 241 ? -22.885 -21.362 11.269 1.00 19.44 265 LEU A O 1
ATOM 1872 N N . HIS A 1 242 ? -22.957 -23.324 12.342 1.00 18.26 266 HIS A N 1
ATOM 1873 C CA . HIS A 1 242 ? -22.712 -22.748 13.682 1.00 19.39 266 HIS A CA 1
ATOM 1874 C C . HIS A 1 242 ? -21.253 -22.694 14.111 1.00 18.99 266 HIS A C 1
ATOM 1875 O O . HIS A 1 242 ? -20.939 -22.293 15.241 1.00 19.27 266 HIS A O 1
ATOM 1882 N N . GLY A 1 243 ? -20.342 -23.082 13.233 1.00 18.53 267 GLY A N 1
ATOM 1883 C CA . GLY A 1 243 ? -18.923 -23.222 13.607 1.00 18.25 267 GLY A CA 1
ATOM 1884 C C . GLY A 1 243 ? -18.246 -21.947 14.072 1.00 18.48 267 GLY A C 1
ATOM 1885 O O . GLY A 1 243 ? -17.412 -21.963 14.983 1.00 17.50 267 GLY A O 1
ATOM 1886 N N . ASP A 1 244 ? -18.582 -20.838 13.428 1.00 18.06 268 ASP A N 1
ATOM 1887 C CA . ASP A 1 244 ? -17.906 -19.564 13.680 1.00 18.20 268 ASP A CA 1
ATOM 1888 C C . ASP A 1 244 ? -18.869 -18.439 13.417 1.00 18.55 268 ASP A C 1
ATOM 1889 O O . ASP A 1 244 ? -19.624 -18.503 12.438 1.00 18.23 268 ASP A O 1
ATOM 1894 N N . HIS A 1 245 ? -18.816 -17.388 14.232 1.00 19.02 269 HIS A N 1
ATOM 1895 C CA . HIS A 1 245 ? -19.674 -16.188 13.985 1.00 20.23 269 HIS A CA 1
ATOM 1896 C C . HIS A 1 245 ? -18.926 -14.982 14.524 1.00 20.81 269 HIS A C 1
ATOM 1897 O O . HIS A 1 245 ? -19.369 -14.283 15.433 1.00 20.22 269 HIS A O 1
ATOM 1904 N N . GLU A 1 246 ? -17.739 -14.792 13.923 1.00 22.06 270 GLU A N 1
ATOM 1905 C CA . GLU A 1 246 ? -16.725 -13.830 14.323 1.00 22.93 270 GLU A CA 1
ATOM 1906 C C . GLU A 1 246 ? -16.258 -13.944 15.806 1.00 21.75 270 GLU A C 1
ATOM 1907 O O . GLU A 1 246 ? -16.600 -14.891 16.491 1.00 20.44 270 GLU A O 1
ATOM 1913 N N . GLY A 1 247 ? -15.480 -12.977 16.283 1.00 22.06 271 GLY A N 1
ATOM 1914 C CA . GLY A 1 247 ? -14.827 -13.135 17.590 1.00 21.91 271 GLY A CA 1
ATOM 1915 C C . GLY A 1 247 ? -15.585 -12.635 18.824 1.00 22.15 271 GLY A C 1
ATOM 1916 O O . GLY A 1 247 ? -15.245 -12.992 19.956 1.00 22.67 271 GLY A O 1
ATOM 1917 N N . GLY A 1 248 ? -16.548 -11.746 18.621 1.00 21.42 272 GLY A N 1
ATOM 1918 C CA . GLY A 1 248 ? -17.141 -11.084 19.708 1.00 20.92 272 GLY A CA 1
ATOM 1919 C C . GLY A 1 248 ? -18.271 -11.733 20.433 1.00 20.45 272 GLY A C 1
ATOM 1920 O O . GLY A 1 248 ? -18.649 -11.285 21.539 1.00 22.26 272 GLY A O 1
ATOM 1921 N N . ASN A 1 249 ? -18.809 -12.823 19.880 1.00 20.10 273 ASN A N 1
ATOM 1922 C CA . ASN A 1 249 ? -19.808 -13.581 20.621 1.00 20.00 273 ASN A CA 1
ATOM 1923 C C . ASN A 1 249 ? -19.162 -14.195 21.879 1.00 19.71 273 ASN A C 1
ATOM 1924 O O . ASN A 1 249 ? -17.955 -14.381 21.945 1.00 19.23 273 ASN A O 1
ATOM 1929 N N . VAL A 1 250 ? -19.967 -14.488 22.898 1.00 19.17 274 VAL A N 1
ATOM 1930 C CA . VAL A 1 250 ? -19.417 -14.785 24.190 1.00 18.76 274 VAL A CA 1
ATOM 1931 C C . VAL A 1 250 ? -18.574 -16.096 24.174 1.00 17.47 274 VAL A C 1
ATOM 1932 O O . VAL A 1 250 ? -17.517 -16.174 24.848 1.00 17.60 274 VAL A O 1
ATOM 1936 N N . SER A 1 251 ? -19.019 -17.124 23.472 1.00 16.74 275 SER A N 1
ATOM 1937 C CA . SER A 1 251 ? -18.272 -18.403 23.490 1.00 16.95 275 SER A CA 1
ATOM 1938 C C . SER A 1 251 ? -16.923 -18.279 22.787 1.00 16.18 275 SER A C 1
ATOM 1939 O O . SER A 1 251 ? -15.884 -18.742 23.289 1.00 15.40 275 SER A O 1
ATOM 1942 N N . ALA A 1 252 ? -16.905 -17.599 21.629 1.00 16.98 276 ALA A N 1
ATOM 1943 C CA . ALA A 1 252 ? -15.663 -17.349 20.906 1.00 16.26 276 ALA A CA 1
ATOM 1944 C C . ALA A 1 252 ? -14.720 -16.494 21.755 1.00 16.03 276 ALA A C 1
ATOM 1945 O O . ALA A 1 252 ? -13.537 -16.779 21.857 1.00 15.54 276 ALA A O 1
ATOM 1947 N N . HIS A 1 253 ? -15.262 -15.418 22.289 1.00 16.70 277 HIS A N 1
ATOM 1948 C CA . HIS A 1 253 ? -14.489 -14.489 23.072 1.00 16.65 277 HIS A CA 1
ATOM 1949 C C . HIS A 1 253 ? -13.879 -15.134 24.308 1.00 16.20 277 HIS A C 1
ATOM 1950 O O . HIS A 1 253 ? -12.705 -14.951 24.583 1.00 15.94 277 HIS A O 1
ATOM 1957 N N . ALA A 1 254 ? -14.705 -15.869 25.074 1.00 15.92 278 ALA A N 1
ATOM 1958 C CA . ALA A 1 254 ? -14.221 -16.572 26.251 1.00 15.60 278 ALA A CA 1
ATOM 1959 C C . ALA A 1 254 ? -13.093 -17.529 25.948 1.00 14.81 278 ALA A C 1
ATOM 1960 O O . ALA A 1 254 ? -12.122 -17.596 26.695 1.00 15.09 278 ALA A O 1
ATOM 1962 N N . THR A 1 255 ? -13.201 -18.258 24.842 1.00 14.81 279 THR A N 1
ATOM 1963 C CA . THR A 1 255 ? -12.159 -19.188 24.437 1.00 15.00 279 THR A CA 1
ATOM 1964 C C . THR A 1 255 ? -10.844 -18.445 24.158 1.00 14.93 279 THR A C 1
ATOM 1965 O O . THR A 1 255 ? -9.782 -18.810 24.640 1.00 14.23 279 THR A O 1
ATOM 1969 N N . HIS A 1 256 ? -10.951 -17.376 23.370 1.00 14.87 280 HIS A N 1
ATOM 1970 C CA . HIS A 1 256 ? -9.786 -16.538 23.080 1.00 16.00 280 HIS A CA 1
ATOM 1971 C C . HIS A 1 256 ? -9.165 -15.918 24.319 1.00 15.12 280 HIS A C 1
ATOM 1972 O O . HIS A 1 256 ? -7.920 -15.899 24.471 1.00 14.79 280 HIS A O 1
ATOM 1979 N N . LEU A 1 257 ? -10.005 -15.416 25.215 1.00 15.04 281 LEU A N 1
ATOM 1980 C CA . LEU A 1 257 ? -9.577 -14.743 26.434 1.00 15.16 281 LEU A CA 1
ATOM 1981 C C . LEU A 1 257 ? -8.777 -15.714 27.325 1.00 14.75 281 LEU A C 1
ATOM 1982 O O . LEU A 1 257 ? -7.660 -15.399 27.782 1.00 14.15 281 LEU A O 1
ATOM 1987 N N . VAL A 1 258 ? -9.348 -16.877 27.612 1.00 14.61 282 VAL A N 1
ATOM 1988 C CA . VAL A 1 258 ? -8.655 -17.827 28.508 1.00 14.03 282 VAL A CA 1
ATOM 1989 C C . VAL A 1 258 ? -7.429 -18.367 27.805 1.00 13.45 282 VAL A C 1
ATOM 1990 O O . VAL A 1 258 ? -6.374 -18.523 28.404 1.00 13.67 282 VAL A O 1
ATOM 1994 N N . GLY A 1 259 ? -7.509 -18.591 26.501 1.00 13.36 283 GLY A N 1
ATOM 1995 C CA . GLY A 1 259 ? -6.380 -19.038 25.735 1.00 13.63 283 GLY A CA 1
ATOM 1996 C C . GLY A 1 259 ? -5.230 -18.058 25.722 1.00 14.39 283 GLY A C 1
ATOM 1997 O O . GLY A 1 259 ? -4.073 -18.442 25.591 1.00 14.45 283 GLY A O 1
ATOM 1998 N N . SER A 1 260 ? -5.567 -16.768 25.807 1.00 13.55 284 SER A N 1
ATOM 1999 C CA . SER A 1 260 ? -4.551 -15.742 25.790 1.00 14.07 284 SER A CA 1
ATOM 2000 C C . SER A 1 260 ? -3.621 -15.748 26.979 1.00 13.90 284 SER A C 1
ATOM 2001 O O . SER A 1 260 ? -2.530 -15.198 26.902 1.00 14.21 284 SER A O 1
ATOM 2004 N N . ALA A 1 261 ? -4.065 -16.328 28.106 1.00 13.62 285 ALA A N 1
ATOM 2005 C CA . ALA A 1 261 ? -3.203 -16.588 29.257 1.00 14.26 285 ALA A CA 1
ATOM 2006 C C . ALA A 1 261 ? -2.356 -17.838 29.141 1.00 14.09 285 ALA A C 1
ATOM 2007 O O . ALA A 1 261 ? -1.605 -18.185 30.101 1.00 15.32 285 ALA A O 1
ATOM 2009 N N . LEU A 1 262 ? -2.505 -18.517 28.000 1.00 14.30 286 LEU A N 1
ATOM 2010 C CA . LEU A 1 262 ? -1.769 -19.773 27.623 1.00 14.30 286 LEU A CA 1
ATOM 2011 C C . LEU A 1 262 ? -2.318 -21.013 28.338 1.00 14.47 286 LEU A C 1
ATOM 2012 O O . LEU A 1 262 ? -1.654 -22.028 28.437 1.00 14.80 286 LEU A O 1
ATOM 2017 N N . SER A 1 263 ? -3.548 -20.922 28.853 1.00 15.40 287 SER A N 1
ATOM 2018 C CA . SER A 1 263 ? -4.348 -22.087 29.105 1.00 15.17 287 SER A CA 1
ATOM 2019 C C . SER A 1 263 ? -4.523 -22.861 27.817 1.00 15.18 287 SER A C 1
ATOM 2020 O O . SER A 1 263 ? -4.697 -22.245 26.731 1.00 15.78 287 SER A O 1
ATOM 2023 N N . ASP A 1 264 ? -4.452 -24.182 27.894 1.00 15.43 288 ASP A N 1
ATOM 2024 C CA . ASP A 1 264 ? -4.487 -25.013 26.666 1.00 14.97 288 ASP A CA 1
ATOM 2025 C C . ASP A 1 264 ? -5.905 -25.018 26.004 1.00 15.06 288 ASP A C 1
ATOM 2026 O O . ASP A 1 264 ? -6.887 -24.547 26.619 1.00 13.73 288 ASP A O 1
ATOM 2031 N N . PRO A 1 265 ? -6.062 -25.598 24.809 1.00 15.04 289 PRO A N 1
ATOM 2032 C CA . PRO A 1 265 ? -7.350 -25.530 24.143 1.00 15.08 289 PRO A CA 1
ATOM 2033 C C . PRO A 1 265 ? -8.517 -26.236 24.847 1.00 14.41 289 PRO A C 1
ATOM 2034 O O . PRO A 1 265 ? -9.653 -25.814 24.686 1.00 13.93 289 PRO A O 1
ATOM 2038 N N . PHE A 1 266 ? -8.217 -27.253 25.672 1.00 13.84 290 PHE A N 1
ATOM 2039 C CA . PHE A 1 266 ? -9.275 -27.925 26.416 1.00 13.26 290 PHE A CA 1
ATOM 2040 C C . PHE A 1 266 ? -9.843 -27.014 27.488 1.00 13.36 290 PHE A C 1
ATOM 2041 O O . PHE A 1 266 ? -11.033 -26.891 27.586 1.00 13.64 290 PHE A O 1
ATOM 2049 N N . LEU A 1 267 ? -8.976 -26.398 28.298 1.00 13.58 291 LEU A N 1
ATOM 2050 C CA . LEU A 1 267 ? -9.455 -25.416 29.293 1.00 13.64 291 LEU A CA 1
ATOM 2051 C C . LEU A 1 267 ? -10.106 -24.221 28.641 1.00 13.83 291 LEU A C 1
ATOM 2052 O O . LEU A 1 267 ? -11.124 -23.723 29.120 1.00 14.21 291 LEU A O 1
ATOM 2057 N N . SER A 1 268 ? -9.536 -23.739 27.528 1.00 13.40 292 SER A N 1
ATOM 2058 C CA . SER A 1 268 ? -10.020 -22.549 26.897 1.00 13.72 292 SER A CA 1
ATOM 2059 C C . SER A 1 268 ? -11.394 -22.784 26.300 1.00 13.31 292 SER A C 1
ATOM 2060 O O . SER A 1 268 ? -12.294 -21.938 26.492 1.00 13.03 292 SER A O 1
ATOM 2063 N N . TYR A 1 269 ? -11.599 -23.895 25.577 1.00 13.05 293 TYR A N 1
ATOM 2064 C CA . TYR A 1 269 ? -12.912 -24.135 25.032 1.00 13.52 293 TYR A CA 1
ATOM 2065 C C . TYR A 1 269 ? -13.944 -24.546 26.108 1.00 13.59 293 TYR A C 1
ATOM 2066 O O . TYR A 1 269 ? -15.138 -24.240 25.965 1.00 13.44 293 TYR A O 1
ATOM 2075 N N . SER A 1 270 ? -13.473 -25.088 27.228 1.00 13.48 294 SER A N 1
ATOM 2076 C CA . SER A 1 270 ? -14.365 -25.283 28.368 1.00 14.36 294 SER A CA 1
ATOM 2077 C C . SER A 1 270 ? -14.953 -23.937 28.820 1.00 14.67 294 SER A C 1
ATOM 2078 O O . SER A 1 270 ? -16.184 -23.825 29.030 1.00 14.73 294 SER A O 1
ATOM 2081 N N . ALA A 1 271 ? -14.111 -22.884 28.851 1.00 13.86 295 ALA A N 1
ATOM 2082 C CA . ALA A 1 271 ? -14.637 -21.549 29.186 1.00 14.31 295 ALA A CA 1
ATOM 2083 C C . ALA A 1 271 ? -15.646 -21.070 28.138 1.00 14.36 295 ALA A C 1
ATOM 2084 O O . ALA A 1 271 ? -16.686 -20.493 28.474 1.00 15.14 295 ALA A O 1
ATOM 2086 N N . GLY A 1 272 ? -15.352 -21.325 26.862 1.00 14.24 296 GLY A N 1
ATOM 2087 C CA . GLY A 1 272 ? -16.275 -21.029 25.812 1.00 15.03 296 GLY A CA 1
ATOM 2088 C C . GLY A 1 272 ? -17.644 -21.681 25.985 1.00 15.43 296 GLY A C 1
ATOM 2089 O O . GLY A 1 272 ? -18.689 -21.033 25.828 1.00 16.62 296 GLY A O 1
ATOM 2090 N N . LEU A 1 273 ? -17.626 -22.938 26.370 1.00 15.54 297 LEU A N 1
ATOM 2091 C CA . LEU A 1 273 ? -18.834 -23.729 26.600 1.00 16.01 297 LEU A CA 1
ATOM 2092 C C . LEU A 1 273 ? -19.643 -23.188 27.785 1.00 15.84 297 LEU A C 1
ATOM 2093 O O . LEU A 1 273 ? -20.890 -23.177 27.743 1.00 17.10 297 LEU A O 1
ATOM 2098 N N . LEU A 1 274 ? -18.942 -22.724 28.824 1.00 16.47 298 LEU A N 1
ATOM 2099 C CA . LEU A 1 274 ? -19.604 -22.108 29.997 1.00 16.83 298 LEU A CA 1
ATOM 2100 C C . LEU A 1 274 ? -20.342 -20.836 29.583 1.00 18.15 298 LEU A C 1
ATOM 2101 O O . LEU A 1 274 ? -21.418 -20.537 30.102 1.00 20.15 298 LEU A O 1
ATOM 2106 N N . GLY A 1 275 ? -19.765 -20.094 28.629 1.00 17.74 299 GLY A N 1
ATOM 2107 C CA . GLY A 1 275 ? -20.454 -18.936 28.007 1.00 19.67 299 GLY A CA 1
ATOM 2108 C C . GLY A 1 275 ? -21.614 -19.329 27.118 1.00 20.13 299 GLY A C 1
ATOM 2109 O O . GLY A 1 275 ? -22.683 -18.698 27.138 1.00 20.47 299 GLY A O 1
ATOM 2110 N N . LEU A 1 276 ? -21.417 -20.368 26.334 1.00 19.92 300 LEU A N 1
ATOM 2111 C CA . LEU A 1 276 ? -22.450 -20.875 25.457 1.00 21.19 300 LEU A CA 1
ATOM 2112 C C . LEU A 1 276 ? -23.649 -21.384 26.277 1.00 23.03 300 LEU A C 1
ATOM 2113 O O . LEU A 1 276 ? -24.804 -21.332 25.788 1.00 23.44 300 LEU A O 1
ATOM 2118 N N . ALA A 1 277 ? -23.413 -21.788 27.522 1.00 22.00 301 ALA A N 1
ATOM 2119 C CA . ALA A 1 277 ? -24.447 -22.216 28.458 1.00 23.29 301 ALA A CA 1
ATOM 2120 C C . ALA A 1 277 ? -25.312 -21.090 29.003 1.00 24.24 301 ALA A C 1
ATOM 2121 O O . ALA A 1 277 ? -26.309 -21.347 29.699 1.00 25.47 301 ALA A O 1
ATOM 2123 N N . GLY A 1 278 ? -24.976 -19.852 28.675 1.00 23.21 302 GLY A N 1
ATOM 2124 C CA . GLY A 1 278 ? -25.789 -18.713 29.133 1.00 23.60 302 GLY A CA 1
ATOM 2125 C C . GLY A 1 278 ? -27.081 -18.559 28.375 1.00 23.83 302 GLY A C 1
ATOM 2126 O O . GLY A 1 278 ? -27.106 -18.631 27.150 1.00 24.07 302 GLY A O 1
ATOM 2127 N N . PRO A 1 279 ? -28.187 -18.257 29.088 1.00 24.88 303 PRO A N 1
ATOM 2128 C CA . PRO A 1 279 ? -29.475 -17.977 28.416 1.00 25.63 303 PRO A CA 1
ATOM 2129 C C . PRO A 1 279 ? -29.474 -16.955 27.308 1.00 25.75 303 PRO A C 1
ATOM 2130 O O . PRO A 1 279 ? -30.240 -17.073 26.339 1.00 27.49 303 PRO A O 1
ATOM 2134 N N . LEU A 1 280 ? -28.648 -15.914 27.435 1.00 25.27 304 LEU A N 1
ATOM 2135 C CA . LEU A 1 280 ? -28.538 -14.893 26.391 1.00 26.02 304 LEU A CA 1
ATOM 2136 C C . LEU A 1 280 ? -27.630 -15.249 25.224 1.00 24.03 304 LEU A C 1
ATOM 2137 O O . LEU A 1 280 ? -27.479 -14.432 24.316 1.00 25.03 304 LEU A O 1
ATOM 2142 N N . HIS A 1 281 ? -26.965 -16.395 25.289 1.00 23.02 305 HIS A N 1
ATOM 2143 C CA . HIS A 1 281 ? -26.111 -16.861 24.177 1.00 22.20 305 HIS A CA 1
ATOM 2144 C C . HIS A 1 281 ? -26.638 -18.222 23.634 1.00 21.63 305 HIS A C 1
ATOM 2145 O O . HIS A 1 281 ? -27.744 -18.316 23.076 1.00 22.99 305 HIS A O 1
ATOM 2152 N N . GLY A 1 282 ? -25.945 -19.333 23.907 1.00 22.95 306 GLY A N 1
ATOM 2153 C CA . GLY A 1 282 ? -26.312 -20.582 23.271 1.00 22.82 306 GLY A CA 1
ATOM 2154 C C . GLY A 1 282 ? -27.616 -21.230 23.720 1.00 23.17 306 GLY A C 1
ATOM 2155 O O . GLY A 1 282 ? -28.206 -21.970 22.979 1.00 22.49 306 GLY A O 1
ATOM 2156 N N . LEU A 1 283 ? -28.094 -20.925 24.908 1.00 24.22 307 LEU A N 1
ATOM 2157 C CA . LEU A 1 283 ? -29.357 -21.547 25.330 1.00 25.87 307 LEU A CA 1
ATOM 2158 C C . LEU A 1 283 ? -30.580 -21.011 24.561 1.00 26.29 307 LEU A C 1
ATOM 2159 O O . LEU A 1 283 ? -31.666 -21.589 24.681 1.00 27.75 307 LEU A O 1
ATOM 2164 N N . ALA A 1 284 ? -30.414 -19.991 23.743 1.00 28.01 308 ALA A N 1
ATOM 2165 C CA . ALA A 1 284 ? -31.575 -19.418 23.050 1.00 29.44 308 ALA A CA 1
ATOM 2166 C C . ALA A 1 284 ? -32.308 -20.439 22.150 1.00 30.53 308 ALA A C 1
ATOM 2167 O O . ALA A 1 284 ? -33.516 -20.450 22.057 1.00 29.42 308 ALA A O 1
ATOM 2169 N N . ALA A 1 285 ? -31.562 -21.351 21.541 1.00 29.55 309 ALA A N 1
ATOM 2170 C CA . ALA A 1 285 ? -32.195 -22.378 20.704 1.00 30.92 309 ALA A CA 1
ATOM 2171 C C . ALA A 1 285 ? -33.118 -23.314 21.472 1.00 29.51 309 ALA A C 1
ATOM 2172 O O . ALA A 1 285 ? -34.170 -23.687 20.970 1.00 30.51 309 ALA A O 1
ATOM 2174 N N . GLN A 1 286 ? -32.702 -23.692 22.675 1.00 27.94 310 GLN A N 1
ATOM 2175 C CA . GLN A 1 286 ? -33.510 -24.434 23.623 1.00 28.57 310 GLN A CA 1
ATOM 2176 C C . GLN A 1 286 ? -34.805 -23.623 23.948 1.00 27.93 310 GLN A C 1
ATOM 2177 O O . GLN A 1 286 ? -35.893 -24.155 23.944 1.00 26.90 310 GLN A O 1
ATOM 2183 N N . GLU A 1 287 ? -34.659 -22.341 24.231 1.00 25.67 311 GLU A N 1
ATOM 2184 C CA . GLU A 1 287 ? -35.824 -21.507 24.625 1.00 26.76 311 GLU A CA 1
ATOM 2185 C C . GLU A 1 287 ? -36.777 -21.302 23.485 1.00 25.69 311 GLU A C 1
ATOM 2186 O O . GLU A 1 287 ? -37.999 -21.320 23.705 1.00 25.85 311 GLU A O 1
ATOM 2192 N N . VAL A 1 288 ? -36.275 -21.136 22.259 1.00 23.57 312 VAL A N 1
ATOM 2193 C CA . VAL A 1 288 ? -37.145 -21.033 21.103 1.00 23.03 312 VAL A CA 1
ATOM 2194 C C . VAL A 1 288 ? -38.061 -22.237 20.970 1.00 22.63 312 VAL A C 1
ATOM 2195 O O . VAL A 1 288 ? -39.271 -22.104 20.758 1.00 22.50 312 VAL A O 1
ATOM 2199 N N . LEU A 1 289 ? -37.495 -23.440 21.068 1.00 23.22 313 LEU A N 1
ATOM 2200 C CA . LEU A 1 289 ? -38.299 -24.629 20.877 1.00 24.20 313 LEU A CA 1
ATOM 2201 C C . LEU A 1 289 ? -39.300 -24.798 22.004 1.00 23.13 313 LEU A C 1
ATOM 2202 O O . LEU A 1 289 ? -40.438 -25.140 21.738 1.00 22.64 313 LEU A O 1
ATOM 2207 N N . ARG A 1 290 ? -38.900 -24.551 23.243 1.00 24.08 314 ARG A N 1
ATOM 2208 C CA . ARG A 1 290 ? -39.877 -24.604 24.326 1.00 24.63 314 ARG A CA 1
ATOM 2209 C C . ARG A 1 290 ? -41.038 -23.634 24.034 1.00 22.41 314 ARG A C 1
ATOM 2210 O O . ARG A 1 290 ? -42.213 -23.961 24.249 1.00 22.27 314 ARG A O 1
ATOM 2218 N N . TRP A 1 291 ? -40.695 -22.444 23.576 1.00 21.89 315 TRP A N 1
ATOM 2219 C CA . TRP A 1 291 ? -41.704 -21.415 23.316 1.00 20.93 315 TRP A CA 1
ATOM 2220 C C . TRP A 1 291 ? -42.656 -21.795 22.197 1.00 20.07 315 TRP A C 1
ATOM 2221 O O . TRP A 1 291 ? -43.880 -21.598 22.277 1.00 19.54 315 TRP A O 1
ATOM 2232 N N . ILE A 1 292 ? -42.116 -22.379 21.123 1.00 20.49 316 ILE A N 1
ATOM 2233 C CA . ILE A 1 292 ? -42.937 -22.877 20.021 1.00 19.73 316 ILE A CA 1
ATOM 2234 C C . ILE A 1 292 ? -43.876 -24.021 20.455 1.00 19.44 316 ILE A C 1
ATOM 2235 O O . ILE A 1 292 ? -45.039 -24.032 20.094 1.00 20.30 316 ILE A O 1
ATOM 2240 N N . LEU A 1 293 ? -43.396 -24.957 21.264 1.00 20.24 317 LEU A N 1
ATOM 2241 C CA . LEU A 1 293 ? -44.260 -26.051 21.708 1.00 20.89 317 LEU A CA 1
ATOM 2242 C C . LEU A 1 293 ? -45.376 -25.502 22.636 1.00 21.26 317 LEU A C 1
ATOM 2243 O O . LEU A 1 293 ? -46.504 -25.979 22.587 1.00 22.53 317 LEU A O 1
ATOM 2248 N N . ALA A 1 294 ? -45.039 -24.480 23.431 1.00 20.69 318 ALA A N 1
ATOM 2249 C CA . ALA A 1 294 ? -46.056 -23.861 24.316 1.00 21.55 318 ALA A CA 1
ATOM 2250 C C . ALA A 1 294 ? -47.086 -23.075 23.505 1.00 20.82 318 ALA A C 1
ATOM 2251 O O . ALA A 1 294 ? -48.250 -23.061 23.816 1.00 21.70 318 ALA A O 1
ATOM 2253 N N . MET A 1 295 ? -46.643 -22.444 22.421 1.00 20.84 319 MET A N 1
ATOM 2254 C CA . MET A 1 295 ? -47.561 -21.787 21.515 1.00 20.19 319 MET A CA 1
ATOM 2255 C C . MET A 1 295 ? -48.492 -22.805 20.852 1.00 20.41 319 MET A C 1
ATOM 2256 O O . MET A 1 295 ? -49.709 -22.564 20.761 1.00 20.37 319 MET A O 1
ATOM 2261 N N . GLN A 1 296 ? -47.942 -23.939 20.380 1.00 20.43 320 GLN A N 1
ATOM 2262 C CA . GLN A 1 296 ? -48.733 -24.991 19.752 1.00 22.68 320 GLN A CA 1
ATOM 2263 C C . GLN A 1 296 ? -49.805 -25.502 20.710 1.00 24.40 320 GLN A C 1
ATOM 2264 O O . GLN A 1 296 ? -50.922 -25.757 20.303 1.00 24.38 320 GLN A O 1
ATOM 2270 N N . ASP A 1 297 ? -49.419 -25.683 21.968 1.00 25.57 321 ASP A N 1
ATOM 2271 C CA . ASP A 1 297 ? -50.354 -26.126 22.999 1.00 27.68 321 ASP A CA 1
ATOM 2272 C C . ASP A 1 297 ? -51.520 -25.125 23.182 1.00 27.29 321 ASP A C 1
ATOM 2273 O O . ASP A 1 297 ? -52.678 -25.540 23.384 1.00 27.89 321 ASP A O 1
ATOM 2278 N N . LYS A 1 298 ? -51.230 -23.829 23.132 1.00 26.53 322 LYS A N 1
ATOM 2279 C CA . LYS A 1 298 ? -52.252 -22.821 23.383 1.00 28.07 322 LYS A CA 1
ATOM 2280 C C . LYS A 1 298 ? -53.110 -22.486 22.178 1.00 28.65 322 LYS A C 1
ATOM 2281 O O . LYS A 1 298 ? -54.308 -22.283 22.332 1.00 28.84 322 LYS A O 1
ATOM 2287 N N . ILE A 1 299 ? -52.550 -22.471 20.978 1.00 29.53 323 ILE A N 1
ATOM 2288 C CA . ILE A 1 299 ? -53.358 -22.097 19.806 1.00 32.96 323 ILE A CA 1
ATOM 2289 C C . ILE A 1 299 ? -53.951 -23.284 19.086 1.00 35.26 323 ILE A C 1
ATOM 2290 O O . ILE A 1 299 ? -54.858 -23.113 18.286 1.00 40.02 323 ILE A O 1
ATOM 2295 N N . GLY A 1 300 ? -53.429 -24.468 19.324 1.00 40.37 324 GLY A N 1
ATOM 2296 C CA . GLY A 1 300 ? -53.863 -25.675 18.584 1.00 45.61 324 GLY A CA 1
ATOM 2297 C C . GLY A 1 300 ? -53.134 -25.938 17.280 1.00 50.07 324 GLY A C 1
ATOM 2298 O O . GLY A 1 300 ? -52.121 -25.326 16.957 1.00 50.09 324 GLY A O 1
ATOM 2299 N N . THR A 1 301 ? -53.567 -26.976 16.561 1.00 57.25 325 THR A N 1
ATOM 2300 C CA . THR A 1 301 ? -52.992 -27.232 15.219 1.00 57.95 325 THR A CA 1
ATOM 2301 C C . THR A 1 301 ? -53.842 -26.682 14.083 1.00 55.58 325 THR A C 1
ATOM 2302 O O . THR A 1 301 ? -53.357 -26.676 12.960 1.00 57.13 325 THR A O 1
ATOM 2306 N N . LYS A 1 302 ? -55.047 -26.158 14.318 1.00 57.11 326 LYS A N 1
ATOM 2307 C CA . LYS A 1 302 ? -55.843 -25.553 13.237 1.00 56.78 326 LYS A CA 1
ATOM 2308 C C . LYS A 1 302 ? -55.488 -24.066 12.906 1.00 53.26 326 LYS A C 1
ATOM 2309 O O . LYS A 1 302 ? -56.263 -23.348 12.284 1.00 55.56 326 LYS A O 1
ATOM 2311 N N . PHE A 1 303 ? -54.286 -23.638 13.269 1.00 46.81 327 PHE A N 1
ATOM 2312 C CA . PHE A 1 303 ? -54.024 -22.204 13.399 1.00 43.82 327 PHE A CA 1
ATOM 2313 C C . PHE A 1 303 ? -54.040 -21.451 12.073 1.00 43.85 327 PHE A C 1
ATOM 2314 O O . PHE A 1 303 ? -53.655 -21.962 11.032 1.00 44.06 327 PHE A O 1
ATOM 2322 N N . THR A 1 304 ? -54.599 -20.247 12.132 1.00 42.98 328 THR A N 1
ATOM 2323 C CA . THR A 1 304 ? -54.568 -19.280 11.034 1.00 42.30 328 THR A CA 1
ATOM 2324 C C . THR A 1 304 ? -53.493 -18.237 11.267 1.00 41.87 328 THR A C 1
ATOM 2325 O O . THR A 1 304 ? -52.902 -18.174 12.377 1.00 39.37 328 THR A O 1
ATOM 2329 N N . ASP A 1 305 ? -53.281 -17.403 10.245 1.00 39.77 329 ASP A N 1
ATOM 2330 C CA . ASP A 1 305 ? -52.380 -16.269 10.327 1.00 39.62 329 ASP A CA 1
ATOM 2331 C C . ASP A 1 305 ? -52.801 -15.350 11.477 1.00 37.34 329 ASP A C 1
ATOM 2332 O O . ASP A 1 305 ? -51.950 -14.903 12.244 1.00 33.72 329 ASP A O 1
ATOM 2337 N N . ASP A 1 306 ? -54.111 -15.121 11.612 1.00 37.57 330 ASP A N 1
ATOM 2338 C CA . ASP A 1 306 ? -54.622 -14.250 12.670 1.00 38.18 330 ASP A CA 1
ATOM 2339 C C . ASP A 1 306 ? -54.344 -14.773 14.074 1.00 34.36 330 ASP A C 1
ATOM 2340 O O . ASP A 1 306 ? -54.057 -13.987 14.966 1.00 33.06 330 ASP A O 1
ATOM 2345 N N . ASP A 1 307 ? -54.460 -16.091 14.241 1.00 32.69 331 ASP A N 1
ATOM 2346 C CA . ASP A 1 307 ? -54.158 -16.750 15.529 1.00 30.51 331 ASP A CA 1
ATOM 2347 C C . ASP A 1 307 ? -52.689 -16.539 15.887 1.00 27.79 331 ASP A C 1
ATOM 2348 O O . ASP A 1 307 ? -52.375 -16.302 17.050 1.00 25.69 331 ASP A O 1
ATOM 2353 N N . VAL A 1 308 ? -51.808 -16.652 14.887 1.00 25.82 332 VAL A N 1
ATOM 2354 C CA . VAL A 1 308 ? -50.358 -16.465 15.120 1.00 25.00 332 VAL A CA 1
ATOM 2355 C C . VAL A 1 308 ? -50.113 -14.985 15.469 1.00 24.96 332 VAL A C 1
ATOM 2356 O O . VAL A 1 308 ? -49.434 -14.661 16.437 1.00 23.31 332 VAL A O 1
ATOM 2360 N N . ARG A 1 309 ? -50.698 -14.083 14.683 1.00 25.54 333 ARG A N 1
ATOM 2361 C CA . ARG A 1 309 ? -50.539 -12.644 14.919 1.00 26.21 333 ARG A CA 1
ATOM 2362 C C . ARG A 1 309 ? -51.018 -12.299 16.338 1.00 24.97 333 ARG A C 1
ATOM 2363 O O . ARG A 1 309 ? -50.298 -11.605 17.065 1.00 22.87 333 ARG A O 1
ATOM 2371 N N . ASN A 1 310 ? -52.187 -12.821 16.722 1.00 24.18 334 ASN A N 1
ATOM 2372 C CA . ASN A 1 310 ? -52.733 -12.529 18.044 1.00 25.01 334 ASN A CA 1
ATOM 2373 C C . ASN A 1 310 ? -51.844 -13.024 19.166 1.00 22.27 334 ASN A C 1
ATOM 2374 O O . ASN A 1 310 ? -51.648 -12.329 20.189 1.00 21.73 334 ASN A O 1
ATOM 2379 N N . TYR A 1 311 ? -51.247 -14.203 18.966 1.00 20.66 335 TYR A N 1
ATOM 2380 C CA . TYR A 1 311 ? -50.371 -14.801 19.965 1.00 19.22 335 TYR A CA 1
ATOM 2381 C C . TYR A 1 311 ? -49.108 -13.943 20.129 1.00 19.21 335 TYR A C 1
ATOM 2382 O O . TYR A 1 311 ? -48.634 -13.771 21.241 1.00 19.41 335 TYR A O 1
ATOM 2391 N N . LEU A 1 312 ? -48.530 -13.493 19.020 1.00 19.51 336 LEU A N 1
ATOM 2392 C CA . LEU A 1 312 ? -47.354 -12.634 19.024 1.00 20.09 336 LEU A CA 1
ATOM 2393 C C . LEU A 1 312 ? -47.671 -11.345 19.752 1.00 21.23 336 LEU A C 1
ATOM 2394 O O . LEU A 1 312 ? -46.904 -10.940 20.649 1.00 21.47 336 LEU A O 1
ATOM 2399 N N . TRP A 1 313 ? -48.779 -10.710 19.401 1.00 21.34 337 TRP A N 1
ATOM 2400 C CA . TRP A 1 313 ? -49.173 -9.486 20.133 1.00 22.84 337 TRP A CA 1
ATOM 2401 C C . TRP A 1 313 ? -49.384 -9.712 21.615 1.00 22.81 337 TRP A C 1
ATOM 2402 O O . TRP A 1 313 ? -48.931 -8.909 22.455 1.00 22.67 337 TRP A O 1
ATOM 2413 N N . ASP A 1 314 ? -50.006 -10.836 21.969 1.00 21.35 338 ASP A N 1
ATOM 2414 C CA . ASP A 1 314 ? -50.170 -11.150 23.403 1.00 22.21 338 ASP A CA 1
ATOM 2415 C C . ASP A 1 314 ? -48.849 -11.301 24.124 1.00 21.81 338 ASP A C 1
ATOM 2416 O O . ASP A 1 314 ? -48.663 -10.825 25.270 1.00 21.62 338 ASP A O 1
ATOM 2421 N N . THR A 1 315 ? -47.897 -11.955 23.460 1.00 20.24 339 THR A N 1
ATOM 2422 C CA . THR A 1 315 ? -46.563 -12.141 24.009 1.00 20.48 339 THR A CA 1
ATOM 2423 C C . THR A 1 315 ? -45.912 -10.768 24.277 1.00 20.52 339 THR A C 1
ATOM 2424 O O . THR A 1 315 ? -45.399 -10.535 25.359 1.00 21.11 339 THR A O 1
ATOM 2428 N N . LEU A 1 316 ? -45.964 -9.874 23.284 1.00 20.97 340 LEU A N 1
ATOM 2429 C CA . LEU A 1 316 ? -45.321 -8.572 23.407 1.00 22.61 340 LEU A CA 1
ATOM 2430 C C . LEU A 1 316 ? -46.042 -7.705 24.434 1.00 23.65 340 LEU A C 1
ATOM 2431 O O . LEU A 1 316 ? -45.346 -7.042 25.229 1.00 24.17 340 LEU A O 1
ATOM 2436 N N . LYS A 1 317 ? -47.370 -7.732 24.442 1.00 23.85 341 LYS A N 1
ATOM 2437 C CA . LYS A 1 317 ? -48.166 -6.962 25.426 1.00 25.70 341 LYS A CA 1
ATOM 2438 C C . LYS A 1 317 ? -47.916 -7.431 26.862 1.00 25.05 341 LYS A C 1
ATOM 2439 O O . LYS A 1 317 ? -48.014 -6.615 27.804 1.00 25.58 341 LYS A O 1
ATOM 2445 N N . SER A 1 318 ? -47.527 -8.696 27.017 1.00 23.44 342 SER A N 1
ATOM 2446 C CA . SER A 1 318 ? -47.150 -9.272 28.326 1.00 23.62 342 SER A CA 1
ATOM 2447 C C . SER A 1 318 ? -45.757 -8.878 28.825 1.00 24.62 342 SER A C 1
ATOM 2448 O O . SER A 1 318 ? -45.384 -9.153 29.938 1.00 25.34 342 SER A O 1
ATOM 2451 N N . GLY A 1 319 ? -45.004 -8.133 28.012 1.00 25.03 343 GLY A N 1
ATOM 2452 C CA . GLY A 1 319 ? -43.677 -7.707 28.347 1.00 27.00 343 GLY A CA 1
ATOM 2453 C C . GLY A 1 319 ? -42.622 -8.752 28.130 1.00 27.67 343 GLY A C 1
ATOM 2454 O O . GLY A 1 319 ? -41.529 -8.582 28.609 1.00 28.45 343 GLY A O 1
ATOM 2455 N N . ARG A 1 320 ? -42.902 -9.764 27.299 1.00 27.38 344 ARG A N 1
ATOM 2456 C CA . ARG A 1 320 ? -41.963 -10.839 27.016 1.00 28.37 344 ARG A CA 1
ATOM 2457 C C . ARG A 1 320 ? -41.525 -10.779 25.570 1.00 26.24 344 ARG A C 1
ATOM 2458 O O . ARG A 1 320 ? -42.132 -10.103 24.764 1.00 25.19 344 ARG A O 1
ATOM 2466 N N . VAL A 1 321 ? -40.407 -11.421 25.302 1.00 27.29 345 VAL A N 1
ATOM 2467 C CA . VAL A 1 321 ? -39.796 -11.416 23.954 1.00 27.25 345 VAL A CA 1
ATOM 2468 C C . VAL A 1 321 ? -40.341 -12.572 23.136 1.00 25.55 345 VAL A C 1
ATOM 2469 O O . VAL A 1 321 ? -40.832 -13.595 23.661 1.00 24.71 345 VAL A O 1
ATOM 2473 N N . VAL A 1 322 ? -40.282 -12.392 21.817 1.00 24.02 346 VAL A N 1
ATOM 2474 C CA . VAL A 1 322 ? -40.476 -13.486 20.902 1.00 24.00 346 VAL A CA 1
ATOM 2475 C C . VAL A 1 322 ? -39.095 -14.055 20.618 1.00 25.08 346 VAL A C 1
ATOM 2476 O O . VAL A 1 322 ? -38.286 -13.408 19.923 1.00 24.59 346 VAL A O 1
ATOM 2480 N N . PRO A 1 323 ? -38.791 -15.228 21.154 1.00 24.92 347 PRO A N 1
ATOM 2481 C CA . PRO A 1 323 ? -37.416 -15.720 21.021 1.00 25.26 347 PRO A CA 1
ATOM 2482 C C . PRO A 1 323 ? -37.104 -16.129 19.574 1.00 23.93 347 PRO A C 1
ATOM 2483 O O . PRO A 1 323 ? -37.996 -16.518 18.843 1.00 22.51 347 PRO A O 1
ATOM 2487 N N . GLY A 1 324 ? -35.837 -15.964 19.211 1.00 25.97 348 GLY A N 1
ATOM 2488 C CA . GLY A 1 324 ? -35.318 -16.373 17.902 1.00 26.48 348 GLY A CA 1
ATOM 2489 C C . GLY A 1 324 ? -35.396 -15.282 16.854 1.00 27.07 348 GLY A C 1
ATOM 2490 O O . GLY A 1 324 ? -35.215 -15.554 15.644 1.00 28.96 348 GLY A O 1
ATOM 2491 N N . TYR A 1 325 ? -35.649 -14.041 17.314 1.00 26.98 349 TYR A N 1
ATOM 2492 C CA . TYR A 1 325 ? -35.755 -12.863 16.461 1.00 27.47 349 TYR A CA 1
ATOM 2493 C C . TYR A 1 325 ? -34.808 -11.823 17.003 1.00 30.78 349 TYR A C 1
ATOM 2494 O O . TYR A 1 325 ? -34.739 -11.655 18.192 1.00 31.01 349 TYR A O 1
ATOM 2503 N N . GLY A 1 326 ? -34.103 -11.101 16.144 1.00 34.44 350 GLY A N 1
ATOM 2504 C CA . GLY A 1 326 ? -33.144 -10.071 16.659 1.00 36.58 350 GLY A CA 1
ATOM 2505 C C . GLY A 1 326 ? -31.712 -10.567 16.685 1.00 39.01 350 GLY A C 1
ATOM 2506 O O . GLY A 1 326 ? -31.445 -11.771 16.617 1.00 37.79 350 GLY A O 1
ATOM 2507 N N . HIS A 1 327 ? -30.774 -9.629 16.735 1.00 40.42 351 HIS A N 1
ATOM 2508 C CA . HIS A 1 327 ? -29.368 -9.983 16.881 1.00 39.41 351 HIS A CA 1
ATOM 2509 C C . HIS A 1 327 ? -28.610 -8.768 17.353 1.00 40.31 351 HIS A C 1
ATOM 2510 O O . HIS A 1 327 ? -28.970 -7.675 16.970 1.00 40.10 351 HIS A O 1
ATOM 2517 N N . ALA A 1 328 ? -27.535 -8.980 18.107 1.00 39.94 352 ALA A N 1
ATOM 2518 C CA . ALA A 1 328 ? -26.693 -7.887 18.628 1.00 41.05 352 ALA A CA 1
ATOM 2519 C C . ALA A 1 328 ? -26.015 -7.042 17.546 1.00 41.77 352 ALA A C 1
ATOM 2520 O O . ALA A 1 328 ? -25.807 -5.849 17.745 1.00 43.79 352 ALA A O 1
ATOM 2522 N N . VAL A 1 329 ? -25.658 -7.687 16.432 1.00 40.54 353 VAL A N 1
ATOM 2523 C CA . VAL A 1 329 ? -24.818 -7.125 15.376 1.00 42.09 353 VAL A CA 1
ATOM 2524 C C . VAL A 1 329 ? -25.554 -7.130 14.020 1.00 41.49 353 VAL A C 1
ATOM 2525 O O . VAL A 1 329 ? -25.634 -6.082 13.347 1.00 40.39 353 VAL A O 1
ATOM 2529 N N . LEU A 1 330 ? -26.069 -8.283 13.598 1.00 40.26 354 LEU A N 1
ATOM 2530 C CA . LEU A 1 330 ? -26.658 -8.353 12.233 1.00 41.11 354 LEU A CA 1
ATOM 2531 C C . LEU A 1 330 ? -27.955 -7.604 12.270 1.00 42.27 354 LEU A C 1
ATOM 2532 O O . LEU A 1 330 ? -28.733 -7.782 13.224 1.00 39.49 354 LEU A O 1
ATOM 2537 N N . ARG A 1 331 ? -28.217 -6.845 11.209 1.00 45.26 355 ARG A N 1
ATOM 2538 C CA . ARG A 1 331 ? -29.412 -6.006 11.138 1.00 47.16 355 ARG A CA 1
ATOM 2539 C C . ARG A 1 331 ? -30.371 -6.388 10.017 1.00 45.83 355 ARG A C 1
ATOM 2540 O O . ARG A 1 331 ? -31.379 -5.716 9.839 1.00 45.64 355 ARG A O 1
ATOM 2548 N N . LYS A 1 332 ? -30.078 -7.488 9.310 1.00 42.69 356 LYS A N 1
ATOM 2549 C CA . LYS A 1 332 ? -30.801 -7.918 8.117 1.00 41.42 356 LYS A CA 1
ATOM 2550 C C . LYS A 1 332 ? -30.974 -9.466 8.130 1.00 37.31 356 LYS A C 1
ATOM 2551 O O . LYS A 1 332 ? -30.499 -10.095 9.055 1.00 40.15 356 LYS A O 1
ATOM 2557 N N . PRO A 1 333 ? -31.736 -10.059 7.192 1.00 36.09 357 PRO A N 1
ATOM 2558 C CA . PRO A 1 333 ? -32.080 -11.495 7.371 1.00 33.50 357 PRO A CA 1
ATOM 2559 C C . PRO A 1 333 ? -30.828 -12.409 7.486 1.00 30.10 357 PRO A C 1
ATOM 2560 O O . PRO A 1 333 ? -29.851 -12.146 6.831 1.00 30.44 357 PRO A O 1
ATOM 2564 N N . ASP A 1 334 ? -30.893 -13.418 8.347 1.00 26.56 358 ASP A N 1
ATOM 2565 C CA . ASP A 1 334 ? -29.756 -14.265 8.641 1.00 25.23 358 ASP A CA 1
ATOM 2566 C C . ASP A 1 334 ? -29.682 -15.374 7.592 1.00 23.43 358 ASP A C 1
ATOM 2567 O O . ASP A 1 334 ? -30.585 -16.228 7.488 1.00 24.43 358 ASP A O 1
ATOM 2572 N N . PRO A 1 335 ? -28.570 -15.434 6.825 1.00 21.97 359 PRO A N 1
ATOM 2573 C CA . PRO A 1 335 ? -28.488 -16.450 5.815 1.00 21.51 359 PRO A CA 1
ATOM 2574 C C . PRO A 1 335 ? -28.417 -17.876 6.367 1.00 20.15 359 PRO A C 1
ATOM 2575 O O . PRO A 1 335 ? -28.655 -18.851 5.629 1.00 20.19 359 PRO A O 1
ATOM 2579 N N . ARG A 1 336 ? -28.035 -18.001 7.638 1.00 18.64 360 ARG A N 1
ATOM 2580 C CA . ARG A 1 336 ? -28.003 -19.274 8.296 1.00 18.06 360 ARG A CA 1
ATOM 2581 C C . ARG A 1 336 ? -29.425 -19.765 8.544 1.00 17.52 360 ARG A C 1
ATOM 2582 O O . ARG A 1 336 ? -29.711 -20.982 8.382 1.00 17.91 360 ARG A O 1
ATOM 2590 N N . PHE A 1 337 ? -30.333 -18.845 8.877 1.00 17.69 361 PHE A N 1
ATOM 2591 C CA . PHE A 1 337 ? -31.732 -19.190 9.017 1.00 18.24 361 PHE A CA 1
ATOM 2592 C C . PHE A 1 337 ? -32.278 -19.669 7.706 1.00 17.95 361 PHE A C 1
ATOM 2593 O O . PHE A 1 337 ? -32.884 -20.764 7.627 1.00 17.29 361 PHE A O 1
ATOM 2601 N N . GLN A 1 338 ? -31.989 -18.937 6.653 1.00 18.67 362 GLN A N 1
ATOM 2602 C CA . GLN A 1 338 ? -32.530 -19.345 5.329 1.00 19.24 362 GLN A CA 1
ATOM 2603 C C . GLN A 1 338 ? -32.002 -20.710 4.885 1.00 18.74 362 GLN A C 1
ATOM 2604 O O . GLN A 1 338 ? -32.752 -21.508 4.256 1.00 17.98 362 GLN A O 1
ATOM 2610 N N . ALA A 1 339 ? -30.718 -21.004 5.204 1.00 17.79 363 ALA A N 1
ATOM 2611 C CA . ALA A 1 339 ? -30.121 -22.271 4.835 1.00 17.25 363 ALA A CA 1
ATOM 2612 C C . ALA A 1 339 ? -30.852 -23.439 5.482 1.00 16.52 363 ALA A C 1
ATOM 2613 O O . ALA A 1 339 ? -31.080 -24.473 4.834 1.00 16.93 363 ALA A O 1
ATOM 2615 N N . LEU A 1 340 ? -31.221 -23.266 6.756 1.00 16.65 364 LEU A N 1
ATOM 2616 C CA . LEU A 1 340 ? -31.992 -24.292 7.448 1.00 17.99 364 LEU A CA 1
ATOM 2617 C C . LEU A 1 340 ? -33.409 -24.434 6.911 1.00 17.97 364 LEU A C 1
ATOM 2618 O O . LEU A 1 340 ? -33.915 -25.545 6.756 1.00 18.21 364 LEU A O 1
ATOM 2623 N N . MET A 1 341 ? -34.053 -23.337 6.573 1.00 18.84 365 MET A N 1
ATOM 2624 C CA . MET A 1 341 ? -35.407 -23.428 6.011 1.00 20.93 365 MET A CA 1
ATOM 2625 C C . MET A 1 341 ? -35.398 -24.081 4.624 1.00 22.15 365 MET A C 1
ATOM 2626 O O . MET A 1 341 ? -36.285 -24.851 4.297 1.00 22.69 365 MET A O 1
ATOM 2631 N N . ASP A 1 342 ? -34.369 -23.788 3.838 1.00 21.07 366 ASP A N 1
ATOM 2632 C CA . ASP A 1 342 ? -34.203 -24.453 2.554 1.00 22.29 366 ASP A CA 1
ATOM 2633 C C . ASP A 1 342 ? -33.885 -25.950 2.661 1.00 22.45 366 ASP A C 1
ATOM 2634 O O . ASP A 1 342 ? -34.251 -26.737 1.767 1.00 23.05 366 ASP A O 1
ATOM 2639 N N . PHE A 1 343 ? -33.222 -26.378 3.742 1.00 20.28 367 PHE A N 1
ATOM 2640 C CA . PHE A 1 343 ? -33.016 -27.800 4.021 1.00 20.72 367 PHE A CA 1
ATOM 2641 C C . PHE A 1 343 ? -34.388 -28.454 4.208 1.00 21.60 367 PHE A C 1
ATOM 2642 O O . PHE A 1 343 ? -34.661 -29.484 3.633 1.00 19.83 367 PHE A O 1
ATOM 2650 N N . ALA A 1 344 ? -35.265 -27.818 4.993 1.00 23.45 368 ALA A N 1
ATOM 2651 C CA . ALA A 1 344 ? -36.633 -28.328 5.175 1.00 26.60 368 ALA A CA 1
ATOM 2652 C C . ALA A 1 344 ? -37.482 -28.358 3.940 1.00 29.19 368 ALA A C 1
ATOM 2653 O O . ALA A 1 344 ? -38.243 -29.309 3.777 1.00 32.79 368 ALA A O 1
ATOM 2655 N N . ALA A 1 345 ? -37.302 -27.382 3.046 1.00 29.07 369 ALA A N 1
ATOM 2656 C CA . ALA A 1 345 ? -38.088 -27.240 1.808 1.00 31.96 369 ALA A CA 1
ATOM 2657 C C . ALA A 1 345 ? -38.134 -28.483 0.926 1.00 33.02 369 ALA A C 1
ATOM 2658 O O . ALA A 1 345 ? -39.095 -28.703 0.202 1.00 37.55 369 ALA A O 1
ATOM 2660 N N . THR A 1 346 ? -37.075 -29.260 0.912 1.00 31.00 370 THR A N 1
ATOM 2661 C CA . THR A 1 346 ? -37.003 -30.411 0.038 1.00 30.97 370 THR A CA 1
ATOM 2662 C C . THR A 1 346 ? -37.305 -31.724 0.778 1.00 30.64 370 THR A C 1
ATOM 2663 O O . THR A 1 346 ? -37.141 -32.794 0.191 1.00 31.83 370 THR A O 1
ATOM 2667 N N . ARG A 1 347 ? -37.761 -31.655 2.025 1.00 31.12 371 ARG A N 1
ATOM 2668 C CA . ARG A 1 347 ? -38.021 -32.864 2.847 1.00 31.21 371 ARG A CA 1
ATOM 2669 C C . ARG A 1 347 ? -39.472 -32.903 3.266 1.00 32.45 371 ARG A C 1
ATOM 2670 O O . ARG A 1 347 ? -39.840 -32.268 4.238 1.00 29.26 371 ARG A O 1
ATOM 2678 N N . PRO A 1 348 ? -40.310 -33.595 2.479 1.00 33.15 372 PRO A N 1
ATOM 2679 C CA . PRO A 1 348 ? -41.745 -33.602 2.705 1.00 32.53 372 PRO A CA 1
ATOM 2680 C C . PRO A 1 348 ? -42.166 -33.919 4.128 1.00 30.63 372 PRO A C 1
ATOM 2681 O O . PRO A 1 348 ? -43.131 -33.340 4.589 1.00 31.57 372 PRO A O 1
ATOM 2685 N N . ASP A 1 349 ? -41.470 -34.849 4.802 1.00 30.49 373 ASP A N 1
ATOM 2686 C CA . ASP A 1 349 ? -41.817 -35.249 6.187 1.00 31.99 373 ASP A CA 1
ATOM 2687 C C . ASP A 1 349 ? -41.605 -34.082 7.161 1.00 28.29 373 ASP A C 1
ATOM 2688 O O . ASP A 1 349 ? -42.336 -33.915 8.143 1.00 27.00 373 ASP A O 1
ATOM 2693 N N . VAL A 1 350 ? -40.574 -33.281 6.911 1.00 26.65 374 VAL A N 1
ATOM 2694 C CA . VAL A 1 350 ? -40.304 -32.099 7.745 1.00 26.06 374 VAL A CA 1
ATOM 2695 C C . VAL A 1 350 ? -41.367 -31.033 7.463 1.00 25.53 374 VAL A C 1
ATOM 2696 O O . VAL A 1 350 ? -41.966 -30.486 8.404 1.00 24.79 374 VAL A O 1
ATOM 2700 N N . LEU A 1 351 ? -41.640 -30.738 6.189 1.00 26.89 375 LEU A N 1
ATOM 2701 C CA . LEU A 1 351 ? -42.681 -29.749 5.858 1.00 27.78 375 LEU A CA 1
ATOM 2702 C C . LEU A 1 351 ? -44.066 -30.061 6.405 1.00 26.98 375 LEU A C 1
ATOM 2703 O O . LEU A 1 351 ? -44.830 -29.153 6.748 1.00 27.42 375 LEU A O 1
ATOM 2708 N N . ALA A 1 352 ? -44.381 -31.340 6.511 1.00 26.87 376 ALA A N 1
ATOM 2709 C CA . ALA A 1 352 ? -45.666 -31.784 7.040 1.00 27.95 376 ALA A CA 1
ATOM 2710 C C . ALA A 1 352 ? -45.708 -31.764 8.568 1.00 28.92 376 ALA A C 1
ATOM 2711 O O . ALA A 1 352 ? -46.792 -31.877 9.141 1.00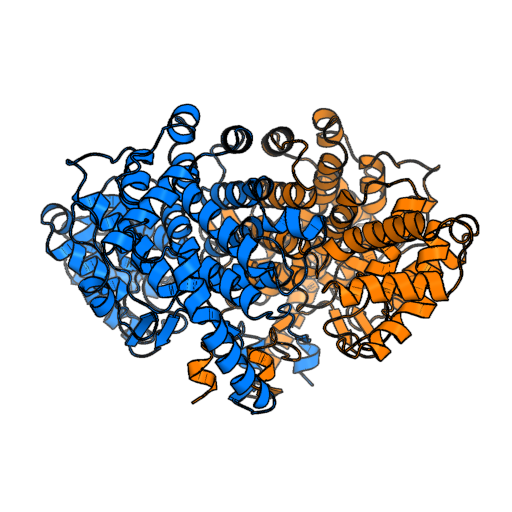 30.53 376 ALA A O 1
ATOM 2713 N N . ASN A 1 353 ? -44.568 -31.618 9.235 1.00 28.88 377 ASN A N 1
ATOM 2714 C CA . ASN A 1 353 ? -44.554 -31.580 10.702 1.00 27.76 377 ASN A CA 1
ATOM 2715 C C . ASN A 1 353 ? -45.249 -30.326 11.196 1.00 27.39 377 ASN A C 1
ATOM 2716 O O . ASN A 1 353 ? -44.809 -29.214 10.902 1.00 24.04 377 ASN A O 1
ATOM 2721 N N . PRO A 1 354 ? -46.336 -30.472 12.002 1.00 27.81 378 PRO A N 1
ATOM 2722 C CA . PRO A 1 354 ? -47.030 -29.276 12.389 1.00 27.37 378 PRO A CA 1
ATOM 2723 C C . PRO A 1 354 ? -46.173 -28.300 13.184 1.00 25.23 378 PRO A C 1
ATOM 2724 O O . PRO A 1 354 ? -46.430 -27.115 13.168 1.00 25.25 378 PRO A O 1
ATOM 2728 N N . VAL A 1 355 ? -45.160 -28.794 13.897 1.00 25.08 379 VAL A N 1
ATOM 2729 C CA . VAL A 1 355 ? -44.319 -27.899 14.670 1.00 23.45 379 VAL A CA 1
ATOM 2730 C C . VAL A 1 355 ? -43.411 -27.056 13.697 1.00 22.75 379 VAL A C 1
ATOM 2731 O O . VAL A 1 355 ? -43.160 -25.873 13.940 1.00 21.99 379 VAL A O 1
ATOM 2735 N N . PHE A 1 356 ? -42.956 -27.682 12.618 1.00 22.17 380 PHE A N 1
ATOM 2736 C CA . PHE A 1 356 ? -42.226 -26.949 11.603 1.00 22.72 380 PHE A CA 1
ATOM 2737 C C . PHE A 1 356 ? -43.162 -25.924 10.907 1.00 22.33 380 PHE A C 1
ATOM 2738 O O . PHE A 1 356 ? -42.751 -24.784 10.677 1.00 21.55 380 PHE A O 1
ATOM 2746 N N . GLN A 1 357 ? -44.391 -26.324 10.592 1.00 23.94 381 GLN A N 1
ATOM 2747 C CA . GLN A 1 357 ? -45.302 -25.403 9.955 1.00 25.69 381 GLN A CA 1
ATOM 2748 C C . GLN A 1 357 ? -45.559 -24.185 10.834 1.00 24.49 381 GLN A C 1
ATOM 2749 O O . GLN A 1 357 ? -45.694 -23.060 10.338 1.00 24.25 381 GLN A O 1
ATOM 2755 N N . LEU A 1 358 ? -45.625 -24.395 12.154 1.00 23.42 382 LEU A N 1
ATOM 2756 C CA . LEU A 1 358 ? -45.743 -23.268 13.055 1.00 21.92 382 LEU A CA 1
ATOM 2757 C C . LEU A 1 358 ? -44.522 -22.355 13.052 1.00 20.98 382 LEU A C 1
ATOM 2758 O O . LEU A 1 358 ? -44.655 -21.130 13.045 1.00 22.06 382 LEU A O 1
ATOM 2763 N N . VAL A 1 359 ? -43.302 -22.915 13.072 1.00 20.98 383 VAL A N 1
ATOM 2764 C CA . VAL A 1 359 ? -42.097 -22.116 12.962 1.00 19.91 383 VAL A CA 1
ATOM 2765 C C . VAL A 1 359 ? -42.109 -21.301 11.648 1.00 20.49 383 VAL A C 1
ATOM 2766 O O . VAL A 1 359 ? -41.741 -20.129 11.642 1.00 19.54 383 VAL A O 1
ATOM 2770 N N . LYS A 1 360 ? -42.493 -21.960 10.563 1.00 20.76 384 LYS A N 1
ATOM 2771 C CA . LYS A 1 360 ? -42.508 -21.280 9.259 1.00 22.10 384 LYS A CA 1
ATOM 2772 C C . LYS A 1 360 ? -43.496 -20.109 9.254 1.00 22.87 384 LYS A C 1
ATOM 2773 O O . LYS A 1 360 ? -43.139 -18.975 8.855 1.00 21.53 384 LYS A O 1
ATOM 2779 N N . LYS A 1 361 ? -44.727 -20.369 9.682 1.00 24.01 385 LYS A N 1
ATOM 2780 C CA . LYS A 1 361 ? -45.740 -19.311 9.698 1.00 25.13 385 LYS A CA 1
ATOM 2781 C C . LYS A 1 361 ? -45.315 -18.151 10.605 1.00 24.79 385 LYS A C 1
ATOM 2782 O O . LYS A 1 361 ? -45.419 -16.976 10.253 1.00 23.90 385 LYS A O 1
ATOM 2788 N N . ASN A 1 362 ? -44.828 -18.480 11.801 1.00 22.87 386 ASN A N 1
ATOM 2789 C CA . ASN A 1 362 ? -44.307 -17.453 12.703 1.00 23.69 386 ASN A CA 1
ATOM 2790 C C . ASN A 1 362 ? -43.211 -16.583 12.046 1.00 23.83 386 ASN A C 1
ATOM 2791 O O . ASN A 1 362 ? -43.176 -15.365 12.198 1.00 24.49 386 ASN A O 1
ATOM 2796 N N . SER A 1 363 ? -42.341 -17.200 11.228 1.00 22.66 387 SER A N 1
ATOM 2797 C CA . SER A 1 363 ? -41.265 -16.459 10.583 1.00 22.62 387 SER A CA 1
ATOM 2798 C C . SER A 1 363 ? -41.768 -15.497 9.508 1.00 23.44 387 SER A C 1
ATOM 2799 O O . SER A 1 363 ? -41.103 -14.518 9.202 1.00 24.44 387 SER A O 1
ATOM 2802 N N . GLU A 1 364 ? -42.959 -15.765 8.971 1.00 23.08 388 GLU A N 1
ATOM 2803 C CA . GLU A 1 364 ? -43.579 -14.869 7.989 1.00 24.97 388 GLU A CA 1
ATOM 2804 C C . GLU A 1 364 ? -44.275 -13.679 8.651 1.00 25.56 388 GLU A C 1
ATOM 2805 O O . GLU A 1 364 ? -44.296 -12.596 8.086 1.00 26.26 388 GLU A O 1
ATOM 2811 N N . ILE A 1 365 ? -44.778 -13.876 9.860 1.00 24.23 389 ILE A N 1
ATOM 2812 C CA . ILE A 1 365 ? -45.657 -12.931 10.519 1.00 24.88 389 ILE A CA 1
ATOM 2813 C C . ILE A 1 365 ? -44.955 -12.094 11.600 1.00 25.05 389 ILE A C 1
ATOM 2814 O O . ILE A 1 365 ? -45.201 -10.897 11.713 1.00 25.98 389 ILE A O 1
ATOM 2819 N N . ALA A 1 366 ? -44.046 -12.704 12.343 1.00 23.72 390 ALA A N 1
ATOM 2820 C CA . ALA A 1 366 ? -43.428 -12.017 13.462 1.00 23.02 390 ALA A CA 1
ATOM 2821 C C . ALA A 1 366 ? -42.637 -10.785 13.140 1.00 24.38 390 ALA A C 1
ATOM 2822 O O . ALA A 1 366 ? -42.702 -9.821 13.887 1.00 23.17 390 ALA A O 1
ATOM 2824 N N . PRO A 1 367 ? -41.862 -10.772 12.028 1.00 24.53 391 PRO A N 1
ATOM 2825 C CA . PRO A 1 367 ? -41.007 -9.571 11.855 1.00 26.25 391 PRO A CA 1
ATOM 2826 C C . PRO A 1 367 ? -41.788 -8.264 11.768 1.00 27.53 391 PRO A C 1
ATOM 2827 O O . PRO A 1 367 ? -41.408 -7.264 12.387 1.00 28.91 391 PRO A O 1
ATOM 2831 N N . ALA A 1 368 ? -42.905 -8.271 11.055 1.00 28.99 392 ALA A N 1
ATOM 2832 C CA . ALA A 1 368 ? -43.721 -7.048 10.967 1.00 29.61 392 ALA A CA 1
ATOM 2833 C C . ALA A 1 368 ? -44.345 -6.657 12.317 1.00 29.95 392 ALA A C 1
ATOM 2834 O O . ALA A 1 368 ? -44.401 -5.458 12.667 1.00 31.53 392 ALA A O 1
ATOM 2836 N N . VAL A 1 369 ? -44.839 -7.654 13.051 1.00 28.12 393 VAL A N 1
ATOM 2837 C CA . VAL A 1 369 ? -45.421 -7.418 14.384 1.00 28.11 393 VAL A CA 1
ATOM 2838 C C . VAL A 1 369 ? -44.354 -6.814 15.315 1.00 28.22 393 VAL A C 1
ATOM 2839 O O . VAL A 1 369 ? -44.611 -5.802 16.004 1.00 29.32 393 VAL A O 1
ATOM 2843 N N . LEU A 1 370 ? -43.163 -7.408 15.323 1.00 27.67 394 LEU A N 1
ATOM 2844 C CA . LEU A 1 370 ? -42.066 -6.887 16.145 1.00 29.76 394 LEU A CA 1
ATOM 2845 C C . LEU A 1 370 ? -41.657 -5.464 15.785 1.00 32.22 394 LEU A C 1
ATOM 2846 O O . LEU A 1 370 ? -41.330 -4.674 16.675 1.00 33.28 394 LEU A O 1
ATOM 2851 N N . THR A 1 371 ? -41.683 -5.165 14.487 1.00 33.51 395 THR A N 1
ATOM 2852 C CA . THR A 1 371 ? -41.391 -3.834 13.981 1.00 36.34 395 THR A CA 1
ATOM 2853 C C . THR A 1 371 ? -42.452 -2.837 14.422 1.00 37.67 395 THR A C 1
ATOM 2854 O O . THR A 1 371 ? -42.080 -1.761 14.903 1.00 40.18 395 THR A O 1
ATOM 2858 N N . GLU A 1 372 ? -43.735 -3.191 14.292 1.00 38.16 396 GLU A N 1
ATOM 2859 C CA . GLU A 1 372 ? -44.799 -2.301 14.728 1.00 40.33 396 GLU A CA 1
ATOM 2860 C C . GLU A 1 372 ? -44.676 -2.032 16.230 1.00 41.53 396 GLU A C 1
ATOM 2861 O O . GLU A 1 372 ? -44.869 -0.905 16.693 1.00 43.35 396 GLU A O 1
ATOM 2867 N N . HIS A 1 373 ? -44.339 -3.061 16.994 1.00 40.63 397 HIS A N 1
ATOM 2868 C CA . HIS A 1 373 ? -44.212 -2.900 18.443 1.00 41.21 397 HIS A CA 1
ATOM 2869 C C . HIS A 1 373 ? -43.039 -1.962 18.834 1.00 43.17 397 HIS A C 1
ATOM 2870 O O . HIS A 1 373 ? -43.143 -1.160 19.752 1.00 46.83 397 HIS A O 1
ATOM 2877 N N . GLY A 1 374 ? -41.952 -2.076 18.103 1.00 44.21 398 GLY A N 1
ATOM 2878 C CA . GLY A 1 374 ? -40.796 -1.192 18.196 1.00 46.66 398 GLY A CA 1
ATOM 2879 C C . GLY A 1 374 ? -39.722 -1.466 19.240 1.00 47.19 398 GLY A C 1
ATOM 2880 O O . GLY A 1 374 ? -38.742 -0.728 19.275 1.00 49.96 398 GLY A O 1
ATOM 2881 N N . LYS A 1 375 ? -39.867 -2.479 20.077 1.00 50.40 399 LYS A N 1
ATOM 2882 C CA . LYS A 1 375 ? -38.878 -2.762 21.125 1.00 53.07 399 LYS A CA 1
ATOM 2883 C C . LYS A 1 375 ? -37.685 -3.661 20.721 1.00 54.63 399 LYS A C 1
ATOM 2884 O O . LYS A 1 375 ? -36.659 -3.672 21.412 1.00 52.67 399 LYS A O 1
ATOM 2890 N N . THR A 1 376 ? -37.827 -4.420 19.640 1.00 55.67 400 THR A N 1
ATOM 2891 C CA . THR A 1 376 ? -36.762 -5.321 19.232 1.00 57.79 400 THR A CA 1
ATOM 2892 C C . THR A 1 376 ? -36.062 -4.780 18.017 1.00 57.24 400 THR A C 1
ATOM 2893 O O . THR A 1 376 ? -36.693 -4.519 17.002 1.00 59.04 400 THR A O 1
ATOM 2897 N N . LYS A 1 377 ? -34.741 -4.686 18.119 1.00 59.47 401 LYS A N 1
ATOM 2898 C CA . LYS A 1 377 ? -33.920 -4.149 17.035 1.00 60.72 401 LYS A CA 1
ATOM 2899 C C . LYS A 1 377 ? -33.560 -5.319 16.142 1.00 55.93 401 LYS A C 1
ATOM 2900 O O . LYS A 1 377 ? -33.171 -6.363 16.639 1.00 55.45 401 LYS A O 1
ATOM 2906 N N . ASN A 1 378 ? -33.685 -5.126 14.840 1.00 54.05 402 ASN A N 1
ATOM 2907 C CA . ASN A 1 378 ? -33.231 -6.106 13.863 1.00 53.13 402 ASN A CA 1
ATOM 2908 C C . ASN A 1 378 ? -34.150 -7.340 13.847 1.00 49.43 402 ASN A C 1
ATOM 2909 O O . ASN A 1 378 ? -33.657 -8.440 14.030 1.00 52.05 402 ASN A O 1
ATOM 2914 N N . PRO A 1 379 ? -35.466 -7.184 13.598 1.00 43.97 403 PRO A N 1
ATOM 2915 C CA . PRO A 1 379 ? -36.379 -8.255 14.046 1.00 41.46 403 PRO A CA 1
ATOM 2916 C C . PRO A 1 379 ? -36.653 -9.366 13.019 1.00 38.07 403 PRO A C 1
ATOM 2917 O O . PRO A 1 379 ? -37.779 -9.947 12.899 1.00 34.44 403 PRO A O 1
ATOM 2921 N N . HIS A 1 380 ? -35.594 -9.723 12.319 1.00 35.34 404 HIS A N 1
ATOM 2922 C CA . HIS A 1 380 ? -35.565 -10.858 11.441 1.00 34.93 404 HIS A CA 1
ATOM 2923 C C . HIS A 1 380 ? -35.385 -12.159 12.232 1.00 30.54 404 HIS A C 1
ATOM 2924 O O . HIS A 1 380 ? -34.795 -12.179 13.304 1.00 30.19 404 HIS A O 1
ATOM 2931 N N . PRO A 1 381 ? -35.862 -13.267 11.679 1.00 29.39 405 PRO A N 1
ATOM 2932 C CA . PRO A 1 381 ? -35.548 -14.537 12.345 1.00 29.06 405 PRO A CA 1
ATOM 2933 C C . PRO A 1 381 ? -34.058 -14.888 12.285 1.00 30.12 405 PRO A C 1
ATOM 2934 O O . PRO A 1 381 ? -33.427 -14.733 11.269 1.00 33.50 405 PRO A O 1
ATOM 2938 N N . ASN A 1 382 ? -33.486 -15.258 13.394 1.00 29.38 406 ASN A N 1
ATOM 2939 C CA . ASN A 1 382 ? -32.077 -15.671 13.387 1.00 29.39 406 ASN A CA 1
ATOM 2940 C C . ASN A 1 382 ? -32.043 -17.190 13.301 1.00 26.67 406 ASN A C 1
ATOM 2941 O O . ASN A 1 382 ? -33.102 -17.875 13.326 1.00 24.35 406 ASN A O 1
ATOM 2946 N N . VAL A 1 383 ? -30.843 -17.751 13.171 1.00 25.42 407 VAL A N 1
ATOM 2947 C CA . VAL A 1 383 ? -30.728 -19.194 12.962 1.00 23.64 407 VAL A CA 1
ATOM 2948 C C . VAL A 1 383 ? -31.393 -20.021 14.124 1.00 23.36 407 VAL A C 1
ATOM 2949 O O . VAL A 1 383 ? -31.886 -21.117 13.906 1.00 22.01 407 VAL A O 1
ATOM 2953 N N . ASP A 1 384 ? -31.414 -19.486 15.340 1.00 23.66 408 ASP A N 1
ATOM 2954 C CA . ASP A 1 384 ? -32.050 -20.177 16.473 1.00 26.13 408 ASP A CA 1
ATOM 2955 C C . ASP A 1 384 ? -33.571 -20.339 16.346 1.00 23.64 408 ASP A C 1
ATOM 2956 O O . ASP A 1 384 ? -34.147 -21.188 17.028 1.00 23.18 408 ASP A O 1
ATOM 2961 N N . ALA A 1 385 ? -34.210 -19.564 15.480 1.00 22.34 409 ALA A N 1
ATOM 2962 C CA . ALA A 1 385 ? -35.628 -19.744 15.197 1.00 22.66 409 ALA A CA 1
ATOM 2963 C C . ALA A 1 385 ? -35.959 -21.124 14.610 1.00 21.75 409 ALA A C 1
ATOM 2964 O O . ALA A 1 385 ? -37.034 -21.675 14.906 1.00 20.37 409 ALA A O 1
ATOM 2966 N N . ALA A 1 386 ? -35.013 -21.684 13.843 1.00 21.17 410 ALA A N 1
ATOM 2967 C CA . ALA A 1 386 ? -35.269 -22.925 13.106 1.00 21.41 410 ALA A CA 1
ATOM 2968 C C . ALA A 1 386 ? -34.530 -24.178 13.599 1.00 21.82 410 ALA A C 1
ATOM 2969 O O . ALA A 1 386 ? -34.968 -25.285 13.326 1.00 22.37 410 ALA A O 1
ATOM 2971 N N . SER A 1 387 ? -33.442 -24.046 14.329 1.00 20.69 411 SER A N 1
ATOM 2972 C CA . SER A 1 387 ? -32.597 -25.213 14.534 1.00 20.80 411 SER A CA 1
ATOM 2973 C C . SER A 1 387 ? -33.254 -26.268 15.455 1.00 20.59 411 SER A C 1
ATOM 2974 O O . SER A 1 387 ? -33.245 -27.471 15.133 1.00 20.64 411 SER A O 1
ATOM 2977 N N . GLY A 1 388 ? -33.807 -25.822 16.591 1.00 20.46 412 GLY A N 1
ATOM 2978 C CA . GLY A 1 388 ? -34.442 -26.700 17.510 1.00 21.29 412 GLY A CA 1
ATOM 2979 C C . GLY A 1 388 ? -35.564 -27.551 16.922 1.00 20.91 412 GLY A C 1
ATOM 2980 O O . GLY A 1 388 ? -35.586 -28.752 17.143 1.00 20.71 412 GLY A O 1
ATOM 2981 N N . VAL A 1 389 ? -36.427 -26.968 16.090 1.00 21.05 413 VAL A N 1
ATOM 2982 C CA . VAL A 1 389 ? -37.507 -27.746 15.491 1.00 21.73 413 VAL A CA 1
ATOM 2983 C C . VAL A 1 389 ? -37.020 -28.865 14.594 1.00 21.74 413 VAL A C 1
ATOM 2984 O O . VAL A 1 389 ? -37.669 -29.898 14.531 1.00 22.04 413 VAL A O 1
ATOM 2988 N N . LEU A 1 390 ? -35.917 -28.630 13.860 1.00 21.10 414 LEU A N 1
ATOM 2989 C CA . LEU A 1 390 ? -35.374 -29.665 12.965 1.00 21.21 414 LEU A CA 1
ATOM 2990 C C . LEU A 1 390 ? -34.847 -30.821 13.786 1.00 20.72 414 LEU A C 1
ATOM 2991 O O . LEU A 1 390 ? -35.087 -31.975 13.452 1.00 21.73 414 LEU A O 1
ATOM 2996 N N . PHE A 1 391 ? -34.136 -30.543 14.870 1.00 20.72 415 PHE A N 1
ATOM 2997 C CA . PHE A 1 391 ? -33.728 -31.630 15.767 1.00 21.21 415 PHE A CA 1
ATOM 2998 C C . PHE A 1 391 ? -34.910 -32.363 16.409 1.00 21.42 415 PHE A C 1
ATOM 2999 O O . PHE A 1 391 ? -34.914 -33.598 16.516 1.00 20.66 415 PHE A O 1
ATOM 3007 N N . TYR A 1 392 ? -35.917 -31.591 16.838 1.00 21.57 416 TYR A N 1
ATOM 3008 C CA . TYR A 1 392 ? -37.159 -32.170 17.377 1.00 22.65 416 TYR A CA 1
ATOM 3009 C C . TYR A 1 392 ? -37.805 -33.144 16.391 1.00 22.80 416 TYR A C 1
ATOM 3010 O O . TYR A 1 392 ? -38.175 -34.265 16.768 1.00 22.01 416 TYR A O 1
ATOM 3019 N N . HIS A 1 393 ? -37.916 -32.733 15.136 1.00 23.08 417 HIS A N 1
ATOM 3020 C CA . HIS A 1 393 ? -38.458 -33.566 14.093 1.00 24.96 417 HIS A CA 1
ATOM 3021 C C . HIS A 1 393 ? -37.756 -34.914 14.007 1.00 24.89 417 HIS A C 1
ATOM 3022 O O . HIS A 1 393 ? -38.420 -35.960 13.814 1.00 26.51 417 HIS A O 1
ATOM 3029 N N . TYR A 1 394 ? -36.422 -34.894 14.112 1.00 24.60 418 TYR A N 1
ATOM 3030 C CA . TYR A 1 394 ? -35.636 -36.114 14.015 1.00 24.57 418 TYR A CA 1
ATOM 3031 C C . TYR A 1 394 ? -35.497 -36.881 15.335 1.00 24.71 418 TYR A C 1
ATOM 3032 O O . TYR A 1 394 ? -34.717 -37.800 15.420 1.00 26.04 418 TYR A O 1
ATOM 3041 N N . GLY A 1 395 ? -36.284 -36.520 16.340 1.00 24.35 419 GLY A N 1
ATOM 3042 C CA . GLY A 1 395 ? -36.456 -37.298 17.530 1.00 24.33 419 GLY A CA 1
ATOM 3043 C C . GLY A 1 395 ? -35.686 -36.854 18.736 1.00 24.91 419 GLY A C 1
ATOM 3044 O O . GLY A 1 395 ? -35.678 -37.581 19.736 1.00 27.21 419 GLY A O 1
ATOM 3045 N N . PHE A 1 396 ? -35.031 -35.688 18.668 1.00 23.42 420 PHE A N 1
ATOM 3046 C CA . PHE A 1 396 ? -34.376 -35.088 19.818 1.00 24.54 420 PHE A CA 1
ATOM 3047 C C . PHE A 1 396 ? -35.359 -34.183 20.509 1.00 24.09 420 PHE A C 1
ATOM 3048 O O . PHE A 1 396 ? -35.554 -33.027 20.115 1.00 24.14 420 PHE A O 1
ATOM 3056 N N . GLN A 1 397 ? -36.042 -34.758 21.506 1.00 25.11 421 GLN A N 1
ATOM 3057 C CA . GLN A 1 397 ? -37.179 -34.114 22.117 1.00 25.71 421 GLN A CA 1
ATOM 3058 C C . GLN A 1 397 ? -36.984 -33.906 23.601 1.00 28.60 421 GLN A C 1
ATOM 3059 O O . GLN A 1 397 ? -37.986 -33.704 24.329 1.00 28.65 421 GLN A O 1
ATOM 3065 N N . GLN A 1 398 ? -35.720 -33.810 24.028 1.00 30.47 422 GLN A N 1
ATOM 3066 C CA . GLN A 1 398 ? -35.370 -33.561 25.416 1.00 32.57 422 GLN A CA 1
ATOM 3067 C C . GLN A 1 398 ? -35.067 -32.077 25.564 1.00 32.05 422 GLN A C 1
ATOM 3068 O O . GLN A 1 398 ? -34.077 -31.570 24.959 1.00 28.88 422 GLN A O 1
ATOM 3074 N N . PRO A 1 399 ? -35.951 -31.349 26.292 1.00 32.53 423 PRO A N 1
ATOM 3075 C CA . PRO A 1 399 ? -35.898 -29.889 26.214 1.00 33.18 423 PRO A CA 1
ATOM 3076 C C . PRO A 1 399 ? -34.536 -29.239 26.546 1.00 31.04 423 PRO A C 1
ATOM 3077 O O . PRO A 1 399 ? -34.269 -28.160 26.049 1.00 31.91 423 PRO A O 1
ATOM 3081 N N . LEU A 1 400 ? -33.701 -29.884 27.372 1.00 29.76 424 LEU A N 1
ATOM 3082 C CA . LEU A 1 400 ? -32.455 -29.241 27.854 1.00 27.76 424 LEU A CA 1
ATOM 3083 C C . LEU A 1 400 ? -31.183 -29.602 27.097 1.00 26.40 424 LEU A C 1
ATOM 3084 O O . LEU A 1 400 ? -30.089 -29.136 27.489 1.00 25.62 424 LEU A O 1
ATOM 3089 N N . TYR A 1 401 ? -31.294 -30.367 25.998 1.00 24.89 425 TYR A N 1
ATOM 3090 C CA . TYR A 1 401 ? -30.133 -30.849 25.311 1.00 23.45 425 TYR A CA 1
ATOM 3091 C C . TYR A 1 401 ? -29.737 -30.123 24.028 1.00 23.01 425 TYR A C 1
ATOM 3092 O O . TYR A 1 401 ? -28.702 -30.387 23.488 1.00 23.22 425 TYR A O 1
ATOM 3101 N N . TYR A 1 402 ? -30.572 -29.209 23.538 1.00 22.32 426 TYR A N 1
ATOM 3102 C CA . TYR A 1 402 ? -30.302 -28.620 22.208 1.00 22.84 426 TYR A CA 1
ATOM 3103 C C . TYR A 1 402 ? -28.972 -27.884 22.139 1.00 22.29 426 TYR A C 1
ATOM 3104 O O . TYR A 1 402 ? -28.313 -27.896 21.102 1.00 22.06 426 TYR A O 1
ATOM 3113 N N . THR A 1 403 ? -28.536 -27.257 23.226 1.00 20.88 427 THR A N 1
ATOM 3114 C CA . THR A 1 403 ? -27.317 -26.474 23.146 1.00 21.15 427 THR A CA 1
ATOM 3115 C C . THR A 1 403 ? -26.052 -27.369 23.074 1.00 20.33 427 THR A C 1
ATOM 3116 O O . THR A 1 403 ? -24.973 -26.917 22.689 1.00 19.31 427 THR A O 1
ATOM 3120 N N . VAL A 1 404 ? -26.173 -28.630 23.464 1.00 19.45 428 VAL A N 1
ATOM 3121 C CA . VAL A 1 404 ? -25.065 -29.563 23.423 1.00 18.74 428 VAL A CA 1
ATOM 3122 C C . VAL A 1 404 ? -24.581 -29.715 21.980 1.00 18.49 428 VAL A C 1
ATOM 3123 O O . VAL A 1 404 ? -23.354 -29.674 21.734 1.00 18.29 428 VAL A O 1
ATOM 3127 N N . THR A 1 405 ? -25.492 -29.813 21.048 1.00 18.43 429 THR A N 1
ATOM 3128 C CA . THR A 1 405 ? -25.061 -29.870 19.626 1.00 18.86 429 THR A CA 1
ATOM 3129 C C . THR A 1 405 ? -24.378 -28.573 19.188 1.00 18.25 429 THR A C 1
ATOM 3130 O O . THR A 1 405 ? -23.455 -28.610 18.390 1.00 18.24 429 THR A O 1
ATOM 3134 N N . PHE A 1 406 ? -24.838 -27.435 19.693 1.00 18.00 430 PHE A N 1
ATOM 3135 C CA . PHE A 1 406 ? -24.208 -26.162 19.406 1.00 17.74 430 PHE A CA 1
ATOM 3136 C C . PHE A 1 406 ? -22.782 -26.189 19.951 1.00 16.97 430 PHE A C 1
ATOM 3137 O O . PHE A 1 406 ? -21.822 -25.740 19.275 1.00 16.20 430 PHE A O 1
ATOM 3145 N N . GLY A 1 407 ? -22.621 -26.796 21.131 1.00 16.01 431 GLY A N 1
ATOM 3146 C CA . GLY A 1 407 ? -21.298 -26.901 21.709 1.00 16.13 431 GLY A CA 1
ATOM 3147 C C . GLY A 1 407 ? -20.307 -27.675 20.853 1.00 16.10 431 GLY A C 1
ATOM 3148 O O . GLY A 1 407 ? -19.140 -27.336 20.780 1.00 17.27 431 GLY A O 1
ATOM 3149 N N . VAL A 1 408 ? -20.778 -28.709 20.196 1.00 15.52 432 VAL A N 1
ATOM 3150 C CA . VAL A 1 408 ? -19.941 -29.494 19.280 1.00 15.42 432 VAL A CA 1
ATOM 3151 C C . VAL A 1 408 ? -19.545 -28.615 18.100 1.00 15.76 432 VAL A C 1
ATOM 3152 O O . VAL A 1 408 ? -18.374 -28.528 17.726 1.00 15.64 432 VAL A O 1
ATOM 3156 N N . SER A 1 409 ? -20.531 -27.925 17.514 1.00 15.88 433 SER A N 1
ATOM 3157 C CA . SER A 1 409 ? -20.243 -27.076 16.342 1.00 16.05 433 SER A CA 1
ATOM 3158 C C . SER A 1 409 ? -19.275 -25.938 16.651 1.00 16.41 433 SER A C 1
ATOM 3159 O O . SER A 1 409 ? -18.326 -25.686 15.905 1.00 16.25 433 SER A O 1
ATOM 3162 N N . ARG A 1 410 ? -19.499 -25.292 17.764 1.00 16.33 434 ARG A N 1
ATOM 3163 C CA . ARG A 1 410 ? -18.807 -24.061 18.089 1.00 16.67 434 ARG A CA 1
ATOM 3164 C C . ARG A 1 410 ? -17.381 -24.326 18.602 1.00 16.63 434 ARG A C 1
ATOM 3165 O O . ARG A 1 410 ? -16.651 -23.385 18.830 1.00 16.55 434 ARG A O 1
ATOM 3173 N N . ALA A 1 411 ? -16.932 -25.567 18.649 1.00 16.79 435 ALA A N 1
ATOM 3174 C CA . ALA A 1 411 ? -15.502 -25.840 18.779 1.00 16.75 435 ALA A CA 1
ATOM 3175 C C . ALA A 1 411 ? -14.728 -25.376 17.553 1.00 17.15 435 ALA A C 1
ATOM 3176 O O . ALA A 1 411 ? -13.565 -24.970 17.671 1.00 17.84 435 ALA A O 1
ATOM 3178 N N . LEU A 1 412 ? -15.366 -25.398 16.366 1.00 17.28 436 LEU A N 1
ATOM 3179 C CA . LEU A 1 412 ? -14.640 -25.237 15.135 1.00 17.99 436 LEU A CA 1
ATOM 3180 C C . LEU A 1 412 ? -13.926 -23.881 14.988 1.00 17.66 436 LEU A C 1
ATOM 3181 O O . LEU A 1 412 ? -12.708 -23.850 14.871 1.00 17.91 436 LEU A O 1
ATOM 3186 N N . GLY A 1 413 ? -14.659 -22.788 15.081 1.00 17.07 437 GLY A N 1
ATOM 3187 C CA . GLY A 1 413 ? -14.088 -21.499 14.835 1.00 16.95 437 GLY A CA 1
ATOM 3188 C C . GLY A 1 413 ? -13.126 -21.000 15.898 1.00 16.50 437 GLY A C 1
ATOM 3189 O O . GLY A 1 413 ? -12.046 -20.503 15.583 1.00 16.38 437 GLY A O 1
ATOM 3190 N N . PRO A 1 414 ? -13.532 -21.101 17.157 1.00 16.16 438 PRO A N 1
ATOM 3191 C CA . PRO A 1 414 ? -12.655 -20.672 18.273 1.00 15.80 438 PRO A CA 1
ATOM 3192 C C . PRO A 1 414 ? -11.350 -21.467 18.334 1.00 15.68 438 PRO A C 1
ATOM 3193 O O . PRO A 1 414 ? -10.294 -20.870 18.626 1.00 15.75 438 PRO A O 1
ATOM 3197 N N . LEU A 1 415 ? -11.368 -22.750 18.017 1.00 15.66 439 LEU A N 1
ATOM 3198 C CA . LEU A 1 415 ? -10.103 -23.488 17.998 1.00 16.10 439 LEU A CA 1
ATOM 3199 C C . LEU A 1 415 ? -9.191 -22.985 16.868 1.00 16.30 439 LEU A C 1
ATOM 3200 O O . LEU A 1 415 ? -7.992 -22.882 17.040 1.00 16.70 439 LEU A O 1
ATOM 3205 N N . VAL A 1 416 ? -9.755 -22.690 15.695 1.00 15.84 440 VAL A N 1
ATOM 3206 C CA . VAL A 1 416 ? -9.019 -22.043 14.640 1.00 16.24 440 VAL A CA 1
ATOM 3207 C C . VAL A 1 416 ? -8.355 -20.774 15.105 1.00 16.27 440 VAL A C 1
ATOM 3208 O O . VAL A 1 416 ? -7.144 -20.581 14.868 1.00 16.75 440 VAL A O 1
ATOM 3212 N N . GLN A 1 417 ? -9.090 -19.915 15.795 1.00 16.15 441 GLN A N 1
ATOM 3213 C CA . GLN A 1 417 ? -8.482 -18.671 16.198 1.00 16.92 441 GLN A CA 1
ATOM 3214 C C . GLN A 1 417 ? -7.375 -18.933 17.255 1.00 16.84 441 GLN A C 1
ATOM 3215 O O . GLN A 1 417 ? -6.389 -18.210 17.272 1.00 16.82 441 GLN A O 1
ATOM 3221 N N . LEU A 1 418 ? -7.570 -19.900 18.144 1.00 16.76 442 LEU A N 1
ATOM 3222 C CA . LEU A 1 418 ? -6.463 -20.208 19.106 1.00 16.78 442 LEU A CA 1
ATOM 3223 C C . LEU A 1 418 ? -5.164 -20.581 18.419 1.00 16.66 442 LEU A C 1
ATOM 3224 O O . LEU A 1 418 ? -4.060 -20.118 18.802 1.00 16.45 442 LEU A O 1
ATOM 3229 N N . ILE A 1 419 ? -5.262 -21.390 17.353 1.00 16.09 443 ILE A N 1
ATOM 3230 C CA . ILE A 1 419 ? -4.077 -21.754 16.596 1.00 15.99 443 ILE A CA 1
ATOM 3231 C C . ILE A 1 419 ? -3.410 -20.499 16.022 1.00 16.22 443 ILE A C 1
ATOM 3232 O O . ILE A 1 419 ? -2.204 -20.330 16.107 1.00 15.97 443 ILE A O 1
ATOM 3237 N N . TRP A 1 420 ? -4.194 -19.612 15.415 1.00 16.31 444 TRP A N 1
ATOM 3238 C CA . TRP A 1 420 ? -3.623 -18.388 14.869 1.00 17.04 444 TRP A CA 1
ATOM 3239 C C . TRP A 1 420 ? -3.112 -17.442 15.928 1.00 17.19 444 TRP A C 1
ATOM 3240 O O . TRP A 1 420 ? -2.092 -16.827 15.724 1.00 17.54 444 TRP A O 1
ATOM 3251 N N . ASP A 1 421 ? -3.801 -17.370 17.056 1.00 17.10 445 ASP A N 1
ATOM 3252 C CA . ASP A 1 421 ? -3.329 -16.528 18.160 1.00 17.81 445 ASP A CA 1
ATOM 3253 C C . ASP A 1 421 ? -1.918 -16.940 18.558 1.00 17.78 445 ASP A C 1
ATOM 3254 O O . ASP A 1 421 ? -1.037 -16.061 18.764 1.00 18.12 445 ASP A O 1
ATOM 3259 N N . ARG A 1 422 ? -1.699 -18.257 18.671 1.00 17.69 446 ARG A N 1
ATOM 3260 C CA . ARG A 1 422 ? -0.388 -18.773 19.056 1.00 17.76 446 ARG A CA 1
ATOM 3261 C C . ARG A 1 422 ? 0.633 -18.628 17.907 1.00 18.05 446 ARG A C 1
ATOM 3262 O O . ARG A 1 422 ? 1.814 -18.344 18.155 1.00 18.32 446 ARG A O 1
ATOM 3270 N N . ALA A 1 423 ? 0.202 -18.811 16.647 1.00 17.75 447 ALA A N 1
ATOM 3271 C CA . ALA A 1 423 ? 1.115 -18.697 15.525 1.00 18.40 447 ALA A CA 1
ATOM 3272 C C . ALA A 1 423 ? 1.598 -17.267 15.345 1.00 18.93 447 ALA A C 1
ATOM 3273 O O . ALA A 1 423 ? 2.725 -17.040 14.910 1.00 20.16 447 ALA A O 1
ATOM 3275 N N . LEU A 1 424 ? 0.741 -16.303 15.657 1.00 18.88 448 LEU A N 1
ATOM 3276 C CA . LEU A 1 424 ? 1.078 -14.907 15.529 1.00 20.08 448 LEU A CA 1
ATOM 3277 C C . LEU A 1 424 ? 1.750 -14.357 16.768 1.00 20.04 448 LEU A C 1
ATOM 3278 O O . LEU A 1 424 ? 2.371 -13.299 16.691 1.00 21.25 448 LEU A O 1
ATOM 3283 N N . GLY A 1 425 ? 1.613 -15.035 17.884 1.00 19.43 449 GLY A N 1
ATOM 3284 C CA . GLY A 1 425 ? 2.190 -14.547 19.139 1.00 19.16 449 GLY A CA 1
ATOM 3285 C C . GLY A 1 425 ? 1.395 -13.453 19.811 1.00 19.17 449 GLY A C 1
ATOM 3286 O O . GLY A 1 425 ? 2.033 -12.552 20.445 1.00 19.65 449 GLY A O 1
ATOM 3287 N N . LEU A 1 426 ? 0.062 -13.475 19.694 1.00 18.88 450 LEU A N 1
ATOM 3288 C CA . LEU A 1 426 ? -0.763 -12.425 20.302 1.00 18.94 450 LEU A CA 1
ATOM 3289 C C . LEU A 1 426 ? -0.654 -12.482 21.844 1.00 18.72 450 LEU A C 1
ATOM 3290 O O . LEU A 1 426 ? -0.509 -13.559 22.410 1.00 18.27 450 LEU A O 1
ATOM 3295 N N . PRO A 1 427 ? -0.709 -11.315 22.483 1.00 18.65 451 PRO A N 1
ATOM 3296 C CA . PRO A 1 427 ? -0.417 -11.296 23.938 1.00 18.46 451 PRO A CA 1
ATOM 3297 C C . PRO A 1 427 ? -1.661 -11.549 24.742 1.00 18.25 451 PRO A C 1
ATOM 3298 O O . PRO A 1 427 ? -2.779 -11.718 24.182 1.00 18.05 451 PRO A O 1
ATOM 3302 N N . ILE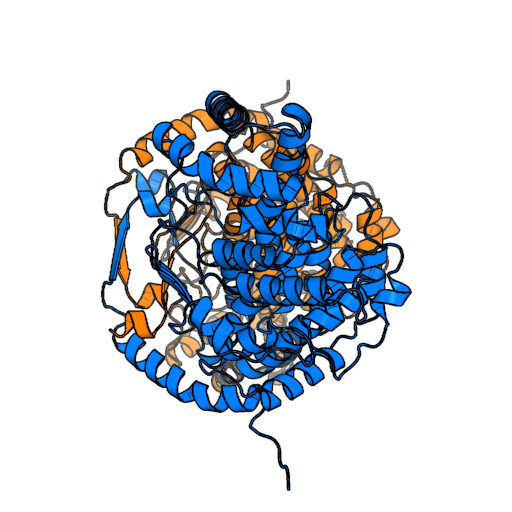 A 1 428 ? -1.511 -11.544 26.059 1.00 17.59 452 ILE A N 1
ATOM 3303 C CA . ILE A 1 428 ? -2.668 -11.742 26.921 1.00 17.76 452 ILE A CA 1
ATOM 3304 C C . ILE A 1 428 ? -3.748 -10.646 26.689 1.00 18.07 452 ILE A C 1
ATOM 3305 O O . ILE A 1 428 ? -3.418 -9.493 26.424 1.00 19.18 452 ILE A O 1
ATOM 3310 N N . GLU A 1 429 ? -5.006 -11.009 26.723 1.00 18.31 453 GLU A N 1
ATOM 3311 C CA . GLU A 1 429 ? -6.110 -10.047 26.603 1.00 19.22 453 GLU A CA 1
ATOM 3312 C C . GLU A 1 429 ? -6.324 -9.461 28.001 1.00 19.11 453 GLU A C 1
ATOM 3313 O O . GLU A 1 429 ? -6.630 -10.220 28.946 1.00 18.90 453 GLU A O 1
ATOM 3319 N N . ARG A 1 430 ? -6.074 -8.187 28.160 1.00 19.95 454 ARG A N 1
ATOM 3320 C CA . ARG A 1 430 ? -6.065 -7.503 29.465 1.00 20.04 454 ARG A CA 1
ATOM 3321 C C . ARG A 1 430 ? -6.352 -6.000 29.218 1.00 20.93 454 ARG A C 1
ATOM 3322 O O . ARG A 1 430 ? -5.436 -5.180 29.121 1.00 20.25 454 ARG A O 1
ATOM 3330 N N . PRO A 1 431 ? -7.658 -5.667 29.124 1.00 21.38 455 PRO A N 1
ATOM 3331 C CA . PRO A 1 431 ? -8.069 -4.262 29.025 1.00 22.28 455 PRO A CA 1
ATOM 3332 C C . PRO A 1 431 ? -8.001 -3.590 30.398 1.00 23.11 455 PRO A C 1
ATOM 3333 O O . PRO A 1 431 ? -7.629 -4.198 31.372 1.00 22.51 455 PRO A O 1
ATOM 3337 N N . LYS A 1 432 ? -8.370 -2.325 30.422 1.00 24.36 456 LYS A N 1
ATOM 3338 C CA . LYS A 1 432 ? -8.397 -1.526 31.628 1.00 25.71 456 LYS A CA 1
ATOM 3339 C C . LYS A 1 432 ? -9.863 -1.326 31.998 1.00 25.75 456 LYS A C 1
ATOM 3340 O O . LYS A 1 432 ? -10.707 -1.177 31.135 1.00 25.50 456 LYS A O 1
ATOM 3346 N N . SER A 1 433 ? -10.143 -1.337 33.286 1.00 26.25 457 SER A N 1
ATOM 3347 C CA . SER A 1 433 ? -11.491 -1.049 33.771 1.00 26.41 457 SER A CA 1
ATOM 3348 C C . SER A 1 433 ? -11.539 0.309 34.408 1.00 27.17 457 SER A C 1
ATOM 3349 O O . SER A 1 433 ? -10.499 0.943 34.695 1.00 26.46 457 SER A O 1
ATOM 3352 N N . ILE A 1 434 ? -12.771 0.730 34.677 1.00 27.39 458 ILE A N 1
ATOM 3353 C CA . ILE A 1 434 ? -13.007 1.970 35.430 1.00 28.72 458 ILE A CA 1
ATOM 3354 C C . ILE A 1 434 ? -14.306 1.805 36.200 1.00 29.63 458 ILE A C 1
ATOM 3355 O O . ILE A 1 434 ? -15.162 0.996 35.822 1.00 28.45 458 ILE A O 1
ATOM 3360 N N . ASN A 1 435 ? -14.453 2.606 37.265 1.00 30.35 459 ASN A N 1
ATOM 3361 C CA . ASN A 1 435 ? -15.691 2.591 38.077 1.00 30.30 459 ASN A CA 1
ATOM 3362 C C . ASN A 1 435 ? -16.614 3.742 37.648 1.00 30.74 459 ASN A C 1
ATOM 3363 O O . ASN A 1 435 ? -16.201 4.671 36.963 1.00 29.85 459 ASN A O 1
ATOM 3368 N N . LEU A 1 436 ? -17.866 3.670 38.070 1.00 30.51 460 LEU A N 1
ATOM 3369 C CA . LEU A 1 436 ? -18.849 4.722 37.784 1.00 32.32 460 LEU A CA 1
ATOM 3370 C C . LEU A 1 436 ? -18.398 6.104 38.250 1.00 33.41 460 LEU A C 1
ATOM 3371 O O . LEU A 1 436 ? -18.572 7.095 37.505 1.00 33.46 460 LEU A O 1
ATOM 3376 N N . LEU A 1 437 ? -17.795 6.164 39.441 1.00 34.65 461 LEU A N 1
ATOM 3377 C CA . LEU A 1 437 ? -17.254 7.411 39.989 1.00 35.59 461 LEU A CA 1
ATOM 3378 C C . LEU A 1 437 ? -16.218 8.033 39.073 1.00 36.35 461 LEU A C 1
ATOM 3379 O O . LEU A 1 437 ? -16.187 9.266 38.914 1.00 37.81 461 LEU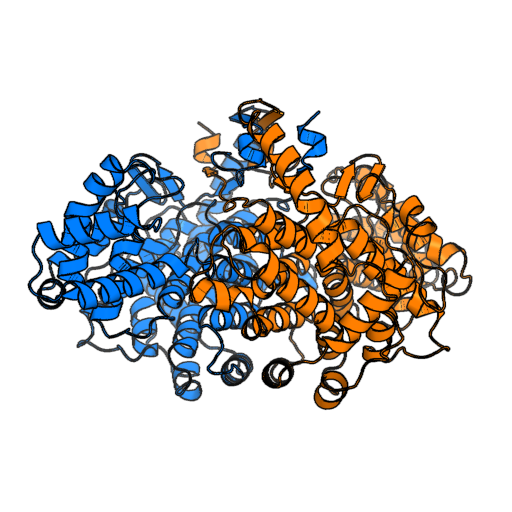 A O 1
ATOM 3384 N N . GLY A 1 438 ? -15.394 7.188 38.453 1.00 35.44 462 GLY A N 1
ATOM 3385 C CA . GLY A 1 438 ? -14.377 7.630 37.502 1.00 36.23 462 GLY A CA 1
ATOM 3386 C C . GLY A 1 438 ? -14.969 8.115 36.199 1.00 37.16 462 GLY A C 1
ATOM 3387 O O . GLY A 1 438 ? -14.392 8.984 35.558 1.00 40.14 462 GLY A O 1
ATOM 3388 N N . LEU A 1 439 ? -16.114 7.581 35.797 1.00 36.84 463 LEU A N 1
ATOM 3389 C CA . LEU A 1 439 ? -16.800 8.067 34.603 1.00 38.53 463 LEU A CA 1
ATOM 3390 C C . LEU A 1 439 ? -17.579 9.368 34.842 1.00 40.72 463 LEU A C 1
ATOM 3391 O O . LEU A 1 439 ? -17.814 10.105 33.901 1.00 39.83 463 LEU A O 1
ATOM 3396 N N . LYS A 1 440 ? -18.003 9.585 36.082 1.00 43.98 464 LYS A N 1
ATOM 3397 C CA . LYS A 1 440 ? -18.715 10.798 36.477 1.00 48.33 464 LYS A CA 1
ATOM 3398 C C . LYS A 1 440 ? -17.794 12.047 36.408 1.00 51.07 464 LYS A C 1
ATOM 3399 O O . LYS A 1 440 ? -18.273 13.125 36.109 1.00 53.88 464 LYS A O 1
ATOM 3405 N N . LYS A 1 441 ? -16.475 11.857 36.577 1.00 52.85 465 LYS A N 1
ATOM 3406 C CA . LYS A 1 441 ? -15.391 12.858 36.314 1.00 55.30 465 LYS A CA 1
ATOM 3407 C C . LYS A 1 441 ? -14.747 13.309 37.625 1.00 57.16 465 LYS A C 1
ATOM 3408 O O . LYS A 1 441 ? -13.898 12.599 38.197 1.00 57.69 465 LYS A O 1
ATOM 3410 N N . THR B 1 6 ? -30.600 -6.379 68.592 1.00 75.19 30 THR B N 1
ATOM 3411 C CA . THR B 1 6 ? -29.302 -6.854 69.142 1.00 74.13 30 THR B CA 1
ATOM 3412 C C . THR B 1 6 ? -28.222 -7.242 68.088 1.00 70.99 30 THR B C 1
ATOM 3413 O O . THR B 1 6 ? -27.034 -7.274 68.427 1.00 71.51 30 THR B O 1
ATOM 3417 N N . ALA B 1 7 ? -28.617 -7.579 66.855 1.00 66.82 31 ALA B N 1
ATOM 3418 C CA . ALA B 1 7 ? -27.641 -7.796 65.782 1.00 61.04 31 ALA B CA 1
ATOM 3419 C C . ALA B 1 7 ? -27.526 -6.579 64.878 1.00 57.80 31 ALA B C 1
ATOM 3420 O O . ALA B 1 7 ? -28.515 -5.933 64.564 1.00 56.93 31 ALA B O 1
ATOM 3422 N N . GLU B 1 8 ? -26.300 -6.296 64.436 1.00 53.99 32 GLU B N 1
ATOM 3423 C CA . GLU B 1 8 ? -26.036 -5.224 63.459 1.00 51.77 32 GLU B CA 1
ATOM 3424 C C . GLU B 1 8 ? -26.501 -5.713 62.078 1.00 47.62 32 GLU B C 1
ATOM 3425 O O . GLU B 1 8 ? -26.801 -6.901 61.933 1.00 45.13 32 GLU B O 1
ATOM 3431 N N . PRO B 1 9 ? -26.612 -4.807 61.081 1.00 44.87 33 PRO B N 1
ATOM 3432 C CA . PRO B 1 9 ? -27.088 -5.252 59.762 1.00 42.89 33 PRO B CA 1
ATOM 3433 C C . PRO B 1 9 ? -26.179 -6.310 59.195 1.00 40.29 33 PRO B C 1
ATOM 3434 O O . PRO B 1 9 ? -24.949 -6.213 59.352 1.00 39.01 33 PRO B O 1
ATOM 3438 N N . ASP B 1 10 ? -26.792 -7.333 58.617 1.00 38.85 34 ASP B N 1
ATOM 3439 C CA . ASP B 1 10 ? -26.023 -8.412 57.954 1.00 38.26 34 ASP B CA 1
ATOM 3440 C C . ASP B 1 10 ? -25.620 -7.941 56.563 1.00 36.67 34 ASP B C 1
ATOM 3441 O O . ASP B 1 10 ? -26.005 -6.844 56.134 1.00 36.28 34 ASP B O 1
ATOM 3446 N N . LEU B 1 11 ? -24.876 -8.772 55.843 1.00 34.62 35 LEU B N 1
ATOM 3447 C CA . LEU B 1 11 ? -24.257 -8.314 54.607 1.00 33.33 35 LEU B CA 1
ATOM 3448 C C . LEU B 1 11 ? -25.300 -7.995 53.529 1.00 33.18 35 LEU B C 1
ATOM 3449 O O . LEU B 1 11 ? -25.215 -6.958 52.867 1.00 33.42 35 LEU B O 1
ATOM 3454 N N . LYS B 1 12 ? -26.322 -8.834 53.412 1.00 33.99 36 LYS B N 1
ATOM 3455 C CA . LYS B 1 12 ? -27.351 -8.601 52.413 1.00 34.30 36 LYS B CA 1
ATOM 3456 C C . LYS B 1 12 ? -28.088 -7.317 52.661 1.00 34.79 36 LYS B C 1
ATOM 3457 O O . LYS B 1 12 ? -28.393 -6.572 51.720 1.00 35.10 36 LYS B O 1
ATOM 3463 N N . THR B 1 13 ? -28.372 -7.060 53.939 1.00 35.05 37 THR B N 1
ATOM 3464 C CA . THR B 1 13 ? -29.071 -5.843 54.326 1.00 35.49 37 THR B CA 1
ATOM 3465 C C . THR B 1 13 ? -28.197 -4.619 54.047 1.00 34.49 37 THR B C 1
ATOM 3466 O O . THR B 1 13 ? -28.694 -3.578 53.596 1.00 35.09 37 THR B O 1
ATOM 3470 N N . ALA B 1 14 ? -26.907 -4.741 54.357 1.00 34.71 38 ALA B N 1
ATOM 3471 C CA . ALA B 1 14 ? -25.957 -3.657 54.113 1.00 33.62 38 ALA B CA 1
ATOM 3472 C C . ALA B 1 14 ? -25.832 -3.358 52.624 1.00 33.98 38 ALA B C 1
ATOM 3473 O O . ALA B 1 14 ? -25.844 -2.183 52.233 1.00 35.89 38 ALA B O 1
ATOM 3475 N N . LEU B 1 15 ? -25.797 -4.405 51.794 1.00 34.34 39 LEU B N 1
ATOM 3476 C CA . LEU B 1 15 ? -25.863 -4.238 50.347 1.00 34.16 39 LEU B CA 1
ATOM 3477 C C . LEU B 1 15 ? -27.144 -3.545 49.883 1.00 35.31 39 LEU B C 1
ATOM 3478 O O . LEU B 1 15 ? -27.082 -2.555 49.115 1.00 35.21 39 LEU B O 1
ATOM 3483 N N . LYS B 1 16 ? -28.309 -4.009 50.358 1.00 37.02 40 LYS B N 1
ATOM 3484 C CA . LYS B 1 16 ? -29.588 -3.396 49.947 1.00 38.78 40 LYS B CA 1
ATOM 3485 C C . LYS B 1 16 ? -29.588 -1.900 50.220 1.00 38.43 40 LYS B C 1
ATOM 3486 O O . LYS B 1 16 ? -30.151 -1.138 49.460 1.00 37.61 40 LYS B O 1
ATOM 3492 N N . ALA B 1 17 ? -28.953 -1.495 51.314 1.00 38.60 41 ALA B N 1
ATOM 3493 C CA . ALA B 1 17 ? -28.936 -0.064 51.694 1.00 38.60 41 ALA B CA 1
ATOM 3494 C C . ALA B 1 17 ? -28.110 0.807 50.740 1.00 37.63 41 ALA B C 1
ATOM 3495 O O . ALA B 1 17 ? -28.350 2.014 50.661 1.00 37.43 41 ALA B O 1
ATOM 3497 N N . VAL B 1 18 ? -27.164 0.215 50.002 1.00 36.06 42 VAL B N 1
ATOM 3498 C CA . VAL B 1 18 ? -26.305 1.020 49.075 1.00 36.00 42 VAL B CA 1
ATOM 3499 C C . VAL B 1 18 ? -26.656 0.866 47.593 1.00 36.09 42 VAL B C 1
ATOM 3500 O O . VAL B 1 18 ? -26.132 1.588 46.752 1.00 36.19 42 VAL B O 1
ATOM 3504 N N . ILE B 1 19 ? -27.575 -0.049 47.273 1.00 36.65 43 ILE B N 1
ATOM 3505 C CA . ILE B 1 19 ? -28.006 -0.255 45.891 1.00 35.79 43 ILE B CA 1
ATOM 3506 C C . ILE B 1 19 ? -28.654 1.003 45.302 1.00 36.44 43 ILE B C 1
ATOM 3507 O O . ILE B 1 19 ? -28.312 1.383 44.202 1.00 35.37 43 ILE B O 1
ATOM 3512 N N . PRO B 1 20 ? -29.621 1.641 46.009 1.00 37.60 44 PRO B N 1
ATOM 3513 C CA . PRO B 1 20 ? -30.299 2.800 45.369 1.00 38.13 44 PRO B CA 1
ATOM 3514 C C . PRO B 1 20 ? -29.336 3.929 44.939 1.00 37.75 44 PRO B C 1
ATOM 3515 O O . PRO B 1 20 ? -29.444 4.465 43.820 1.00 37.54 44 PRO B O 1
ATOM 3519 N N . ALA B 1 21 ? -28.361 4.235 45.801 1.00 37.55 45 ALA B N 1
ATOM 3520 C CA . ALA B 1 21 ? -27.343 5.246 45.499 1.00 37.57 45 ALA B CA 1
ATOM 3521 C C . ALA B 1 21 ? -26.492 4.870 44.287 1.00 35.46 45 ALA B C 1
ATOM 3522 O O . ALA B 1 21 ? -26.126 5.739 43.491 1.00 34.08 45 ALA B O 1
ATOM 3524 N N . LYS B 1 22 ? -26.159 3.586 44.146 1.00 34.27 46 LYS B N 1
ATOM 3525 C CA . LYS B 1 22 ? -25.440 3.139 42.964 1.00 34.05 46 LYS B CA 1
ATOM 3526 C C . LYS B 1 22 ? -26.300 3.244 41.701 1.00 34.19 46 LYS B C 1
ATOM 3527 O O . LYS B 1 22 ? -25.827 3.657 40.651 1.00 35.02 46 LYS B O 1
ATOM 3533 N N . ARG B 1 23 ? -27.564 2.893 41.803 1.00 35.22 47 ARG B N 1
ATOM 3534 C CA . ARG B 1 23 ? -28.461 2.989 40.654 1.00 36.70 47 ARG B CA 1
ATOM 3535 C C . ARG B 1 23 ? -28.648 4.450 40.250 1.00 38.35 47 ARG B C 1
ATOM 3536 O O . ARG B 1 23 ? -28.715 4.751 39.056 1.00 38.37 47 ARG B O 1
ATOM 3544 N N . GLU B 1 24 ? -28.698 5.358 41.232 1.00 39.95 48 GLU B N 1
ATOM 3545 C CA . GLU B 1 24 ? -28.756 6.798 40.933 1.00 41.22 48 GLU B CA 1
ATOM 3546 C C . GLU B 1 24 ? -27.512 7.295 40.176 1.00 40.68 48 GLU B C 1
ATOM 3547 O O . GLU B 1 24 ? -27.629 7.997 39.166 1.00 38.50 48 GLU B O 1
ATOM 3553 N N . LEU B 1 25 ? -26.327 6.900 40.665 1.00 39.34 49 LEU B N 1
ATOM 3554 C CA . LEU B 1 25 ? -25.053 7.208 40.006 1.00 39.50 49 LEU B CA 1
ATOM 3555 C C . LEU B 1 25 ? -25.020 6.645 38.589 1.00 38.44 49 LEU B C 1
ATOM 3556 O O . LEU B 1 25 ? -24.641 7.339 37.653 1.00 38.53 49 LEU B O 1
ATOM 3561 N N . PHE B 1 26 ? -25.472 5.404 38.435 1.00 38.35 50 PHE B N 1
ATOM 3562 C CA . PHE B 1 26 ? -25.521 4.763 37.120 1.00 39.13 50 PHE B CA 1
ATOM 3563 C C . PHE B 1 26 ? -26.386 5.557 36.132 1.00 41.03 50 PHE B C 1
ATOM 3564 O O . PHE B 1 26 ? -25.986 5.807 35.006 1.00 40.64 50 PHE B O 1
ATOM 3572 N N . LYS B 1 27 ? -27.566 5.972 36.576 1.00 43.03 51 LYS B N 1
ATOM 3573 C CA . LYS B 1 27 ? -28.450 6.775 35.750 1.00 45.58 51 LYS B CA 1
ATOM 3574 C C . LYS B 1 27 ? -27.804 8.088 35.314 1.00 44.37 51 LYS B C 1
ATOM 3575 O O . LYS B 1 27 ? -27.923 8.485 34.155 1.00 43.67 51 LYS B O 1
ATOM 3581 N N . GLN B 1 28 ? -27.095 8.735 36.235 1.00 43.49 52 GLN B N 1
ATOM 3582 C CA . GLN B 1 28 ? -26.362 9.970 35.926 1.00 44.27 52 GLN B CA 1
ATOM 3583 C C . GLN B 1 28 ? -25.296 9.743 34.848 1.00 42.59 52 GLN B C 1
ATOM 3584 O O . GLN B 1 28 ? -25.166 10.541 33.925 1.00 41.83 52 GLN B O 1
ATOM 3590 N N . VAL B 1 29 ? -24.560 8.634 34.961 1.00 40.93 53 VAL B N 1
ATOM 3591 C CA . VAL B 1 29 ? -23.526 8.280 33.993 1.00 40.06 53 VAL B CA 1
ATOM 3592 C C . VAL B 1 29 ? -24.147 7.952 32.617 1.00 40.92 53 VAL B C 1
ATOM 3593 O O . VAL B 1 29 ? -23.594 8.315 31.552 1.00 41.06 53 VAL B O 1
ATOM 3597 N N . LYS B 1 30 ? -25.284 7.267 32.643 1.00 41.72 54 LYS B N 1
ATOM 3598 C CA . LYS B 1 30 ? -25.935 6.852 31.432 1.00 44.45 54 LYS B CA 1
ATOM 3599 C C . LYS B 1 30 ? -26.499 8.036 30.639 1.00 47.95 54 LYS B C 1
ATOM 3600 O O . LYS B 1 30 ? -26.560 7.974 29.411 1.00 48.46 54 LYS B O 1
ATOM 3606 N N . GLU B 1 31 ? -26.849 9.130 31.325 1.00 50.55 55 GLU B N 1
ATOM 3607 C CA . GLU B 1 31 ? -27.222 10.371 30.634 1.00 54.94 55 GLU B CA 1
ATOM 3608 C C . GLU B 1 31 ? -26.084 10.930 29.781 1.00 53.46 55 GLU B C 1
ATOM 3609 O O . GLU B 1 31 ? -26.344 11.634 28.820 1.00 53.57 55 GLU B O 1
ATOM 3615 N N . ARG B 1 32 ? -24.842 10.588 30.136 1.00 50.00 56 ARG B N 1
ATOM 3616 C CA . ARG B 1 32 ? -23.657 11.002 29.404 1.00 49.75 56 ARG B CA 1
ATOM 3617 C C . ARG B 1 32 ? -23.071 9.907 28.498 1.00 46.89 56 ARG B C 1
ATOM 3618 O O . ARG B 1 32 ? -21.896 9.960 28.166 1.00 44.30 56 ARG B O 1
ATOM 3626 N N . SER B 1 33 ? -23.918 8.963 28.080 1.00 46.03 57 SER B N 1
ATOM 3627 C CA A SER B 1 33 ? -23.540 7.841 27.213 0.50 44.80 57 SER B CA 1
ATOM 3628 C CA B SER B 1 33 ? -23.486 7.833 27.264 0.50 44.65 57 SER B CA 1
ATOM 3629 C C . SER B 1 33 ? -22.782 8.234 25.962 1.00 45.18 57 SER B C 1
ATOM 3630 O O . SER B 1 33 ? -21.895 7.517 25.506 1.00 43.08 57 SER B O 1
ATOM 3635 N N . ASP B 1 34 ? -23.149 9.367 25.374 1.00 47.12 58 ASP B N 1
ATOM 3636 C CA . ASP B 1 34 ? -22.514 9.783 24.117 1.00 48.98 58 ASP B CA 1
ATOM 3637 C C . ASP B 1 34 ? -21.153 10.513 24.257 1.00 48.14 58 ASP B C 1
ATOM 3638 O O . ASP B 1 34 ? -20.5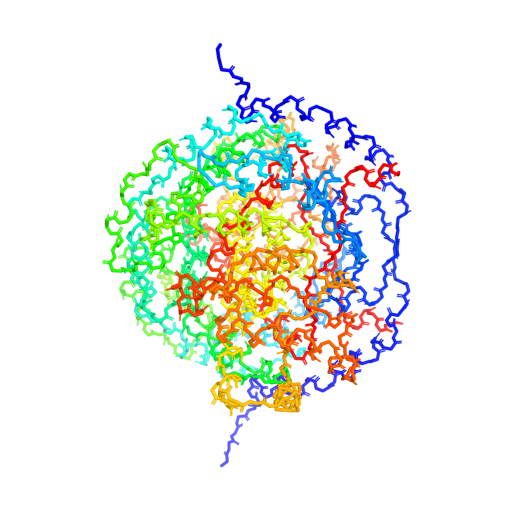06 10.786 23.261 1.00 49.27 58 ASP B O 1
ATOM 3643 N N . GLU B 1 35 ? -20.713 10.818 25.474 1.00 46.97 59 GLU B N 1
ATOM 3644 C CA . GLU B 1 35 ? -19.385 11.415 25.685 1.00 47.55 59 GLU B CA 1
ATOM 3645 C C . GLU B 1 35 ? -18.237 10.536 25.196 1.00 45.73 59 GLU B C 1
ATOM 3646 O O . GLU B 1 35 ? -18.111 9.383 25.633 1.00 41.93 59 GLU B O 1
ATOM 3652 N N . VAL B 1 36 ? -17.374 11.102 24.355 1.00 45.99 60 VAL B N 1
ATOM 3653 C CA . VAL B 1 36 ? -16.127 10.465 23.951 1.00 44.36 60 VAL B CA 1
ATOM 3654 C C . VAL B 1 36 ? -15.143 10.513 25.128 1.00 44.15 60 VAL B C 1
ATOM 3655 O O . VAL B 1 36 ? -14.900 11.562 25.687 1.00 45.76 60 VAL B O 1
ATOM 3659 N N . ILE B 1 37 ? -14.592 9.357 25.494 1.00 42.78 61 ILE B N 1
ATOM 3660 C CA . ILE B 1 37 ? -13.650 9.235 26.604 1.00 42.79 61 ILE B CA 1
ATOM 3661 C C . ILE B 1 37 ? -12.314 8.621 26.173 1.00 41.09 61 ILE B C 1
ATOM 3662 O O . ILE B 1 37 ? -11.440 8.471 26.992 1.00 41.30 61 ILE B O 1
ATOM 3667 N N . GLY B 1 38 ? -12.155 8.285 24.900 1.00 41.04 62 GLY B N 1
ATOM 3668 C CA . GLY B 1 38 ? -10.945 7.598 24.436 1.00 40.22 62 GLY B CA 1
ATOM 3669 C C . GLY B 1 38 ? -10.934 7.327 22.940 1.00 40.18 62 GLY B C 1
ATOM 3670 O O . GLY B 1 38 ? -11.898 7.590 22.220 1.00 38.76 62 GLY B O 1
ATOM 3671 N N . GLU B 1 39 ? -9.817 6.776 22.500 1.00 40.05 63 GLU B N 1
ATOM 3672 C CA . GLU B 1 39 ? -9.560 6.439 21.102 1.00 41.03 63 GLU B CA 1
ATOM 3673 C C . GLU B 1 39 ? -9.233 4.944 21.039 1.00 37.56 63 GLU B C 1
ATOM 3674 O O . GLU B 1 39 ? -8.591 4.384 21.946 1.00 38.59 63 GLU B O 1
ATOM 3680 N N . VAL B 1 40 ? -9.689 4.293 19.987 1.00 35.26 64 VAL B N 1
ATOM 3681 C CA . VAL B 1 40 ? -9.285 2.928 19.701 1.00 33.26 64 VAL B CA 1
ATOM 3682 C C . VAL B 1 40 ? -8.214 3.025 18.630 1.00 32.38 64 VAL B C 1
ATOM 3683 O O . VAL B 1 40 ? -8.400 3.725 17.608 1.00 33.93 64 VAL B O 1
ATOM 3687 N N . LYS B 1 41 ? -7.087 2.373 18.868 1.00 30.61 65 LYS B N 1
ATOM 3688 C CA . LYS B 1 41 ? -5.999 2.297 17.927 1.00 31.32 65 LYS B CA 1
ATOM 3689 C C . LYS B 1 41 ? -5.771 0.851 17.481 1.00 29.07 65 LYS B C 1
ATOM 3690 O O . LYS B 1 41 ? -6.214 -0.077 18.147 1.00 27.88 65 LYS B O 1
ATOM 3696 N N . VAL B 1 42 ? -5.084 0.683 16.354 1.00 28.21 66 VAL B N 1
ATOM 3697 C CA . VAL B 1 42 ? -4.696 -0.651 15.861 1.00 26.80 66 VAL B CA 1
ATOM 3698 C C . VAL B 1 42 ? -4.024 -1.484 16.979 1.00 25.47 66 VAL B C 1
ATOM 3699 O O . VAL B 1 42 ? -4.310 -2.672 17.129 1.00 24.47 66 VAL B O 1
ATOM 3703 N N . ALA B 1 43 ? -3.161 -0.853 17.757 1.00 25.30 67 ALA B N 1
ATOM 3704 C CA . ALA B 1 43 ? -2.484 -1.486 18.879 1.00 25.51 67 ALA B CA 1
ATOM 3705 C C . ALA B 1 43 ? -3.446 -2.140 19.839 1.00 24.43 67 ALA B C 1
ATOM 3706 O O . ALA B 1 43 ? -3.176 -3.255 20.335 1.00 24.27 67 ALA B O 1
ATOM 3708 N N . ASN B 1 44 ? -4.567 -1.488 20.122 1.00 25.09 68 ASN B N 1
ATOM 3709 C CA . ASN B 1 44 ? -5.571 -2.078 21.016 1.00 24.63 68 ASN B CA 1
ATOM 3710 C C . ASN B 1 44 ? -6.179 -3.385 20.455 1.00 23.90 68 ASN B C 1
ATOM 3711 O O . ASN B 1 44 ? -6.454 -4.333 21.192 1.00 25.12 68 ASN B O 1
ATOM 3716 N N . VAL B 1 45 ? -6.392 -3.457 19.165 1.00 22.97 69 VAL B N 1
ATOM 3717 C CA . VAL B 1 45 ? -6.991 -4.621 18.535 1.00 22.98 69 VAL B CA 1
ATOM 3718 C C . VAL B 1 45 ? -6.009 -5.782 18.500 1.00 22.54 69 VAL B C 1
ATOM 3719 O O . VAL B 1 45 ? -6.353 -6.918 18.850 1.00 22.27 69 VAL B O 1
ATOM 3723 N N . ILE B 1 46 ? -4.784 -5.496 18.041 1.00 22.59 70 ILE B N 1
ATOM 3724 C CA . ILE B 1 46 ? -3.813 -6.585 17.863 1.00 21.75 70 ILE B CA 1
ATOM 3725 C C . ILE B 1 46 ? -3.106 -6.924 19.181 1.00 21.14 70 ILE B C 1
ATOM 3726 O O . ILE B 1 46 ? -2.467 -7.972 19.255 1.00 21.55 70 ILE B O 1
ATOM 3731 N N . GLY B 1 47 ? -3.240 -6.094 20.197 1.00 20.68 71 GLY B N 1
ATOM 3732 C CA . GLY B 1 47 ? -2.474 -6.226 21.430 1.00 19.69 71 GLY B CA 1
ATOM 3733 C C . GLY B 1 47 ? -3.282 -6.594 22.647 1.00 19.09 71 GLY B C 1
ATOM 3734 O O . GLY B 1 47 ? -2.939 -6.155 23.742 1.00 18.92 71 GLY B O 1
ATOM 3735 N N . GLY B 1 48 ? -4.335 -7.397 22.481 1.00 18.72 72 GLY B N 1
ATOM 3736 C CA . GLY B 1 48 ? -5.137 -7.875 23.618 1.00 18.53 72 GLY B CA 1
ATOM 3737 C C . GLY B 1 48 ? -5.783 -6.752 24.399 1.00 18.66 72 GLY B C 1
ATOM 3738 O O . GLY B 1 48 ? -5.821 -6.822 25.656 1.00 18.28 72 GLY B O 1
ATOM 3739 N N . MET B 1 49 ? -6.244 -5.713 23.692 1.00 19.84 73 MET B N 1
ATOM 3740 C CA . MET B 1 49 ? -6.989 -4.601 24.325 1.00 21.01 73 MET B CA 1
ATOM 3741 C C . MET B 1 49 ? -6.108 -3.797 25.281 1.00 21.12 73 MET B C 1
ATOM 3742 O O . MET B 1 49 ? -6.626 -3.080 26.135 1.00 22.88 73 MET B O 1
ATOM 3747 N N . ARG B 1 50 ? -4.791 -3.865 25.149 1.00 21.34 74 ARG B N 1
ATOM 3748 C CA . ARG B 1 50 ? -3.933 -3.217 26.121 1.00 21.78 74 ARG B CA 1
ATOM 3749 C C . ARG B 1 50 ? -4.170 -1.719 26.109 1.00 23.73 74 ARG B C 1
ATOM 3750 O O . ARG B 1 50 ? -4.134 -1.126 25.051 1.00 24.39 74 ARG B O 1
ATOM 3758 N N . GLY B 1 51 ? -4.410 -1.147 27.296 1.00 24.93 75 GLY B N 1
ATOM 3759 C CA . GLY B 1 51 ? -4.645 0.264 27.446 1.00 26.60 75 GLY B CA 1
ATOM 3760 C C . GLY B 1 51 ? -6.036 0.747 27.066 1.00 28.23 75 GLY B C 1
ATOM 3761 O O . GLY B 1 51 ? -6.304 1.945 27.174 1.00 30.18 75 GLY B O 1
ATOM 3762 N N . LEU B 1 52 ? -6.940 -0.142 26.650 1.00 26.13 76 LEU B N 1
ATOM 3763 C CA . LEU B 1 52 ? -8.273 0.233 26.280 1.00 28.19 76 LEU B CA 1
ATOM 3764 C C . LEU B 1 52 ? -9.171 0.226 27.505 1.00 28.56 76 LEU B C 1
ATOM 3765 O O . LEU B 1 52 ? -9.434 -0.839 28.084 1.00 26.71 76 LEU B O 1
ATOM 3770 N N . LYS B 1 53 ? -9.686 1.405 27.899 1.00 30.55 77 LYS B N 1
ATOM 3771 C CA . LYS B 1 53 ? -10.521 1.500 29.100 1.00 33.82 77 LYS B CA 1
ATOM 3772 C C . LYS B 1 53 ? -11.901 1.170 28.599 1.00 35.02 77 LYS B C 1
ATOM 3773 O O . LYS B 1 53 ? -12.571 2.051 28.012 1.00 38.18 77 LYS B O 1
ATOM 3779 N N . SER B 1 54 ? -12.359 -0.053 28.823 1.00 34.28 78 SER B N 1
ATOM 3780 C CA . SER B 1 54 ? -13.516 -0.556 28.102 1.00 34.72 78 SER B CA 1
ATOM 3781 C C . SER B 1 54 ? -14.508 -1.439 28.898 1.00 33.31 78 SER B C 1
ATOM 3782 O O . SER B 1 54 ? -15.411 -2.041 28.320 1.00 34.00 78 SER B O 1
ATOM 3785 N N . MET B 1 55 ? -14.342 -1.513 30.205 1.00 31.77 79 MET B N 1
ATOM 3786 C CA . MET B 1 55 ? -15.280 -2.238 31.034 1.00 32.12 79 MET B CA 1
ATOM 3787 C C . MET B 1 55 ? -15.446 -1.598 32.419 1.00 29.84 79 MET B C 1
ATOM 3788 O O . MET B 1 55 ? -14.569 -0.890 32.934 1.00 29.22 79 MET B O 1
ATOM 3793 N N . LEU B 1 56 ? -16.593 -1.846 32.996 1.00 29.73 80 LEU B N 1
ATOM 3794 C CA . LEU B 1 56 ? -16.954 -1.294 34.288 1.00 30.06 80 LEU B CA 1
ATOM 3795 C C . LEU B 1 56 ? -16.566 -2.234 35.415 1.00 28.29 80 LEU B C 1
ATOM 3796 O O . LEU B 1 56 ? -16.731 -3.452 35.293 1.00 29.09 80 LEU B O 1
ATOM 3801 N N . TRP B 1 57 ? -15.994 -1.713 36.479 1.00 27.51 81 TRP B N 1
ATOM 3802 C CA . TRP B 1 57 ? -15.688 -2.503 37.664 1.00 27.18 81 TRP B CA 1
ATOM 3803 C C . TRP B 1 57 ? -15.698 -1.585 38.854 1.00 27.77 81 TRP B C 1
ATOM 3804 O O . TRP B 1 57 ? -14.948 -0.625 38.875 1.00 28.54 81 TRP B O 1
ATOM 3815 N N . GLU B 1 58 ? -16.528 -1.882 39.847 1.00 28.79 82 GLU B N 1
ATOM 3816 C CA . GLU B 1 58 ? -16.833 -0.941 40.933 1.00 31.07 82 GLU B CA 1
ATOM 3817 C C . GLU B 1 58 ? -15.922 -1.010 42.148 1.00 31.36 82 GLU B C 1
ATOM 3818 O O . GLU B 1 58 ? -15.606 0.016 42.746 1.00 31.79 82 GLU B O 1
ATOM 3824 N N . GLY B 1 59 ? -15.500 -2.209 42.503 1.00 30.43 83 GLY B N 1
ATOM 3825 C CA . GLY B 1 59 ? -14.869 -2.423 43.818 1.00 30.73 83 GLY B CA 1
ATOM 3826 C C . GLY B 1 59 ? -13.418 -2.048 43.942 1.00 29.83 83 GLY B C 1
ATOM 3827 O O . GLY B 1 59 ? -12.924 -1.871 45.027 1.00 29.27 83 GLY B O 1
ATOM 3828 N N . SER B 1 60 ? -12.714 -1.964 42.818 1.00 28.56 84 SER B N 1
ATOM 3829 C CA . SER B 1 60 ? -11.299 -1.656 42.812 1.00 28.72 84 SER B CA 1
ATOM 3830 C C . SER B 1 60 ? -10.914 -1.026 41.489 1.00 28.14 84 SER B C 1
ATOM 3831 O O . SER B 1 60 ? -11.541 -1.280 40.480 1.00 29.14 84 SER B O 1
ATOM 3834 N N . VAL B 1 61 ? -9.867 -0.217 41.521 1.00 28.39 85 VAL B N 1
ATOM 3835 C CA . VAL B 1 61 ? -9.349 0.508 40.344 1.00 28.92 85 VAL B CA 1
ATOM 3836 C C . VAL B 1 61 ? -7.831 0.493 40.467 1.00 28.08 85 VAL B C 1
ATOM 3837 O O . VAL B 1 61 ? -7.306 0.805 41.523 1.00 26.72 85 VAL B O 1
ATOM 3841 N N . LEU B 1 62 ? -7.140 0.074 39.407 1.00 29.25 86 LEU B N 1
ATOM 3842 C CA . LEU B 1 62 ? -5.716 -0.112 39.434 1.00 30.49 86 LEU B CA 1
ATOM 3843 C C . LEU B 1 62 ? -5.105 1.078 38.790 1.00 32.72 86 LEU B C 1
ATOM 3844 O O . LEU B 1 62 ? -5.342 1.349 37.601 1.00 33.25 86 LEU B O 1
ATOM 3849 N N . ASP B 1 63 ? -4.313 1.811 39.556 1.00 34.73 87 ASP B N 1
ATOM 3850 C CA . ASP B 1 63 ? -3.437 2.831 39.042 1.00 36.57 87 ASP B CA 1
ATOM 3851 C C . ASP B 1 63 ? -2.046 2.292 38.600 1.00 35.75 87 ASP B C 1
ATOM 3852 O O . ASP B 1 63 ? -1.315 1.715 39.426 1.00 35.73 87 ASP B O 1
ATOM 3857 N N . PRO B 1 64 ? -1.645 2.530 37.327 1.00 32.91 88 PRO B N 1
ATOM 3858 C CA . PRO B 1 64 ? -0.363 1.988 36.869 1.00 32.53 88 PRO B CA 1
ATOM 3859 C C . PRO B 1 64 ? 0.861 2.387 37.679 1.00 32.53 88 PRO B C 1
ATOM 3860 O O . PRO B 1 64 ? 1.900 1.684 37.677 1.00 29.73 88 PRO B O 1
ATOM 3864 N N . GLU B 1 65 ? 0.763 3.552 38.334 1.00 36.59 89 GLU B N 1
ATOM 3865 C CA . GLU B 1 65 ? 1.849 4.067 39.172 1.00 42.04 89 GLU B CA 1
ATOM 3866 C C . GLU B 1 65 ? 1.697 3.713 40.673 1.00 44.22 89 GLU B C 1
ATOM 3867 O O . GLU B 1 65 ? 2.698 3.402 41.314 1.00 46.95 89 GLU B O 1
ATOM 3873 N N . GLU B 1 66 ? 0.455 3.727 41.161 1.00 46.42 90 GLU B N 1
ATOM 3874 C CA . GLU B 1 66 ? 0.170 3.560 42.620 1.00 48.52 90 GLU B CA 1
ATOM 3875 C C . GLU B 1 66 ? -0.318 2.192 43.064 1.00 45.64 90 GLU B C 1
ATOM 3876 O O . GLU B 1 66 ? -0.419 1.903 44.269 1.00 45.79 90 GLU B O 1
ATOM 3882 N N . GLY B 1 67 ? -0.644 1.332 42.114 1.00 39.26 91 GLY B N 1
ATOM 3883 C CA . GLY B 1 67 ? -1.159 0.024 42.459 1.00 37.66 91 GLY B CA 1
ATOM 3884 C C . GLY B 1 67 ? -2.654 0.113 42.765 1.00 35.54 91 GLY B C 1
ATOM 3885 O O . GLY B 1 67 ? -3.351 1.080 42.460 1.00 33.05 91 GLY B O 1
ATOM 3886 N N . ILE B 1 68 ? -3.119 -0.963 43.348 1.00 32.71 92 ILE B N 1
ATOM 3887 C CA . ILE B 1 68 ? -4.516 -1.149 43.519 1.00 31.28 92 ILE B CA 1
ATOM 3888 C C . ILE B 1 68 ? -5.082 -0.279 44.641 1.00 32.91 92 ILE B C 1
ATOM 3889 O O . ILE B 1 68 ? -4.413 -0.022 45.647 1.00 33.26 92 ILE B O 1
ATOM 3894 N N . ARG B 1 69 ? -6.289 0.210 44.415 1.00 31.92 93 ARG B N 1
ATOM 3895 C CA . ARG B 1 69 ? -7.107 0.806 45.477 1.00 34.35 93 ARG B CA 1
ATOM 3896 C C . ARG B 1 69 ? -8.466 0.133 45.519 1.00 31.67 93 ARG B C 1
ATOM 3897 O O . ARG B 1 69 ? -9.034 -0.138 44.485 1.00 29.79 93 ARG B O 1
ATOM 3905 N N . PHE B 1 70 ? -8.979 -0.106 46.719 1.00 30.89 94 PHE B N 1
ATOM 3906 C CA . PHE B 1 70 ? -10.271 -0.742 46.953 1.00 30.86 94 PHE B CA 1
ATOM 3907 C C . PHE B 1 70 ? -11.196 0.333 47.562 1.00 31.62 94 PHE B C 1
ATOM 3908 O O . PHE B 1 70 ? -10.975 0.766 48.690 1.00 32.40 94 PHE B O 1
ATOM 3916 N N . HIS B 1 71 ? -12.183 0.790 46.793 1.00 31.40 95 HIS B N 1
ATOM 3917 C CA . HIS B 1 71 ? -12.974 1.976 47.130 1.00 32.09 95 HIS B CA 1
ATOM 3918 C C . HIS B 1 71 ? -12.101 3.148 47.600 1.00 33.36 95 HIS B C 1
ATOM 3919 O O . HIS B 1 71 ? -12.406 3.825 48.578 1.00 32.93 95 HIS B O 1
ATOM 3926 N N . GLY B 1 72 ? -11.004 3.355 46.886 1.00 33.42 96 GLY B N 1
ATOM 3927 C CA . GLY B 1 72 ? -10.100 4.445 47.166 1.00 33.45 96 GLY B CA 1
ATOM 3928 C C . GLY B 1 72 ? -9.092 4.199 48.266 1.00 33.37 96 GLY B C 1
ATOM 3929 O O . GLY B 1 72 ? -8.241 5.059 48.506 1.00 32.50 96 GLY B O 1
ATOM 3930 N N . LYS B 1 73 ? -9.163 3.034 48.910 1.00 33.05 97 LYS B N 1
ATOM 3931 C CA . LYS B 1 73 ? -8.236 2.667 49.962 1.00 33.24 97 LYS B CA 1
ATOM 3932 C C . LYS B 1 73 ? -7.046 1.880 49.447 1.00 32.11 97 LYS B C 1
ATOM 3933 O O . LYS B 1 73 ? -7.189 0.957 48.655 1.00 31.52 97 LYS B O 1
ATOM 3939 N N . THR B 1 74 ? -5.869 2.223 49.936 1.00 31.79 98 THR B N 1
ATOM 3940 C CA . THR B 1 74 ? -4.652 1.420 49.676 1.00 30.34 98 THR B CA 1
ATOM 3941 C C . THR B 1 74 ? -4.655 0.121 50.448 1.00 29.89 98 THR B C 1
ATOM 3942 O O . THR B 1 74 ? -5.433 -0.075 51.402 1.00 29.18 98 THR B O 1
ATOM 3946 N N . ILE B 1 75 ? -3.758 -0.778 50.052 1.00 29.28 99 ILE B N 1
ATOM 3947 C CA . ILE B 1 75 ? -3.505 -1.986 50.828 1.00 29.80 99 ILE B CA 1
ATOM 3948 C C . ILE B 1 75 ? -3.197 -1.623 52.296 1.00 30.83 99 ILE B C 1
ATOM 3949 O O . ILE B 1 75 ? -3.795 -2.190 53.215 1.00 30.60 99 ILE B O 1
ATOM 3954 N N . LYS B 1 76 ? -2.305 -0.667 52.522 1.00 31.77 100 LYS B N 1
ATOM 3955 C CA . LYS B 1 76 ? -1.958 -0.286 53.907 1.00 33.92 100 LYS B CA 1
ATOM 3956 C C . LYS B 1 76 ? -3.158 0.269 54.698 1.00 33.23 100 LYS B C 1
ATOM 3957 O O . LYS B 1 76 ? -3.325 -0.057 55.903 1.00 30.67 100 LYS B O 1
ATOM 3963 N N . ASP B 1 77 ? -4.006 1.043 54.020 1.00 31.90 101 ASP B N 1
ATOM 3964 C CA . ASP B 1 77 ? -5.262 1.519 54.615 1.00 32.75 101 ASP B CA 1
ATOM 3965 C C . ASP B 1 77 ? -6.146 0.345 55.052 1.00 31.70 101 ASP B C 1
ATOM 3966 O O . ASP B 1 77 ? -6.641 0.313 56.163 1.00 31.35 101 ASP B O 1
ATOM 3971 N N . CYS B 1 78 ? -6.324 -0.654 54.182 1.00 30.02 102 CYS B N 1
ATOM 3972 C CA . CYS B 1 78 ? -7.157 -1.811 54.507 1.00 29.51 102 CYS B CA 1
ATOM 3973 C C . CYS B 1 78 ? -6.552 -2.634 55.666 1.00 29.62 102 CYS B C 1
ATOM 3974 O O . CYS B 1 78 ? -7.284 -3.120 56.532 1.00 29.60 102 CYS B O 1
ATOM 3977 N N . GLN B 1 79 ? -5.225 -2.791 55.655 1.00 29.29 103 GLN B N 1
ATOM 3978 C CA . GLN B 1 79 ? -4.526 -3.487 56.701 1.00 30.66 103 GLN B CA 1
ATOM 3979 C C . GLN B 1 79 ? -4.769 -2.883 58.078 1.00 32.39 103 GLN B C 1
ATOM 3980 O O . GLN B 1 79 ? -4.913 -3.626 59.041 1.00 34.17 103 GLN B O 1
ATOM 3986 N N . LYS B 1 80 ? -4.823 -1.561 58.140 1.00 33.69 104 LYS B N 1
ATOM 3987 C CA . LYS B 1 80 ? -5.064 -0.874 59.392 1.00 36.31 104 LYS B CA 1
ATOM 3988 C C . LYS B 1 80 ? -6.573 -0.881 59.744 1.00 35.92 104 LYS B C 1
ATOM 3989 O O . LYS B 1 80 ? -6.916 -1.138 60.885 1.00 35.06 104 LYS B O 1
ATOM 3995 N N . GLU B 1 81 ? -7.449 -0.677 58.771 1.00 34.68 105 GLU B N 1
ATOM 3996 C CA . GLU B 1 81 ? -8.874 -0.446 59.041 1.00 36.38 105 GLU B CA 1
ATOM 3997 C C . GLU B 1 81 ? -9.765 -1.680 59.132 1.00 35.83 105 GLU B C 1
ATOM 3998 O O . GLU B 1 81 ? -10.746 -1.670 59.874 1.00 34.98 105 GLU B O 1
ATOM 4004 N N . LEU B 1 82 ? -9.480 -2.712 58.350 1.00 32.74 106 LEU B N 1
ATOM 4005 C CA . LEU B 1 82 ? -10.373 -3.858 58.311 1.00 32.47 106 LEU B CA 1
ATOM 4006 C C . LEU B 1 82 ? -10.261 -4.718 59.553 1.00 33.28 106 LEU B C 1
ATOM 4007 O O . LEU B 1 82 ? -9.162 -4.886 60.087 1.00 33.65 106 LEU B O 1
ATOM 4012 N N . PRO B 1 83 ? -11.378 -5.334 59.984 1.00 34.07 107 PRO B N 1
ATOM 4013 C CA . PRO B 1 83 ? -11.316 -6.212 61.159 1.00 34.63 107 PRO B CA 1
ATOM 4014 C C . PRO B 1 83 ? -10.332 -7.369 61.016 1.00 34.39 107 PRO B C 1
ATOM 4015 O O . PRO B 1 83 ? -10.064 -7.858 59.870 1.00 32.20 107 PRO B O 1
ATOM 4019 N N . LYS B 1 84 ? -9.809 -7.782 62.182 1.00 35.29 108 LYS B N 1
ATOM 4020 C CA . LYS B 1 84 ? -8.904 -8.931 62.293 1.00 35.55 108 LYS B CA 1
ATOM 4021 C C . LYS B 1 84 ? -9.648 -10.148 62.869 1.00 34.85 108 LYS B C 1
ATOM 4022 O O . LYS B 1 84 ? -10.805 -10.060 63.292 1.00 35.37 108 LYS B O 1
ATOM 4028 N N . GLY B 1 85 ? -8.987 -11.285 62.889 1.00 34.18 109 GLY B N 1
ATOM 4029 C CA . GLY B 1 85 ? -9.534 -12.476 63.499 1.00 34.13 109 GLY B CA 1
ATOM 4030 C C . GLY B 1 85 ? -9.467 -12.396 65.017 1.00 35.58 109 GLY B C 1
ATOM 4031 O O . GLY B 1 85 ? -8.980 -11.402 65.582 1.00 35.38 109 GLY B O 1
ATOM 4032 N N . THR B 1 86 ? -9.959 -13.454 65.658 1.00 36.57 110 THR B N 1
ATOM 4033 C CA . THR B 1 86 ? -9.924 -13.518 67.132 1.00 38.83 110 THR B CA 1
ATOM 4034 C C . THR B 1 86 ? -8.484 -13.692 67.637 1.00 40.12 110 THR B C 1
ATOM 4035 O O . THR B 1 86 ? -8.210 -13.385 68.803 1.00 43.15 110 THR B O 1
ATOM 4039 N N . SER B 1 87 ? -7.609 -14.247 66.795 1.00 40.34 111 SER B N 1
ATOM 4040 C CA . SER B 1 87 ? -6.148 -14.197 66.959 1.00 41.23 111 SER B CA 1
ATOM 4041 C C . SER B 1 87 ? -5.527 -13.591 65.705 1.00 39.19 111 SER B C 1
ATOM 4042 O O . SER B 1 87 ? -6.121 -13.642 64.641 1.00 39.90 111 SER B O 1
ATOM 4045 N N . GLY B 1 88 ? -4.308 -13.093 65.846 1.00 38.76 112 GLY B N 1
ATOM 4046 C CA . GLY B 1 88 ? -3.530 -12.580 64.723 1.00 37.19 112 GLY B CA 1
ATOM 4047 C C . GLY B 1 88 ? -3.696 -11.100 64.485 1.00 36.60 112 GLY B C 1
ATOM 4048 O O . GLY B 1 88 ? -4.535 -10.425 65.097 1.00 37.48 112 GLY B O 1
ATOM 4049 N N . THR B 1 89 ? -2.862 -10.585 63.603 1.00 35.28 113 THR B N 1
ATOM 4050 C CA . THR B 1 89 ? -2.848 -9.147 63.299 1.00 35.68 113 THR B CA 1
ATOM 4051 C C . THR B 1 89 ? -3.148 -8.832 61.848 1.00 33.72 113 THR B C 1
ATOM 4052 O O . THR B 1 89 ? -3.152 -7.646 61.486 1.00 32.79 113 THR B O 1
ATOM 4056 N N . GLU B 1 90 ? -3.368 -9.837 60.995 1.00 32.52 114 GLU B N 1
ATOM 4057 C CA . GLU B 1 90 ? -3.637 -9.533 59.590 1.00 32.48 114 GLU B CA 1
ATOM 4058 C C . GLU B 1 90 ? -5.138 -9.371 59.282 1.00 31.92 114 GLU B C 1
ATOM 4059 O O . GLU B 1 90 ? -5.993 -10.080 59.806 1.00 32.56 114 GLU B O 1
ATOM 4065 N N . MET B 1 91 ? -5.408 -8.495 58.320 1.00 31.15 115 MET B N 1
ATOM 4066 C CA . MET B 1 91 ? -6.776 -8.206 57.875 1.00 30.75 115 MET B CA 1
ATOM 4067 C C . MET B 1 91 ? -7.492 -9.442 57.358 1.00 30.55 115 MET B C 1
ATOM 4068 O O . MET B 1 91 ? -6.854 -10.291 56.718 1.00 29.17 115 MET B O 1
ATOM 4073 N N . LEU B 1 92 ? -8.792 -9.556 57.647 1.00 29.59 116 LEU B N 1
ATOM 4074 C CA . LEU B 1 92 ? -9.565 -10.700 57.139 1.00 29.50 116 LEU B CA 1
ATOM 4075 C C . LEU B 1 92 ? -10.085 -10.560 55.706 1.00 28.28 116 LEU B C 1
ATOM 4076 O O . LEU B 1 92 ? -10.689 -9.580 55.351 1.00 27.23 116 LEU B O 1
ATOM 4081 N N . PRO B 1 93 ? -9.916 -11.616 54.894 1.00 26.60 117 PRO B N 1
ATOM 4082 C CA . PRO B 1 93 ? -10.511 -11.616 53.560 1.00 26.08 117 PRO B CA 1
ATOM 4083 C C . PRO B 1 93 ? -12.025 -11.445 53.513 1.00 26.37 117 PRO B C 1
ATOM 4084 O O . PRO B 1 93 ? -12.539 -10.797 52.603 1.00 26.17 117 PRO B O 1
ATOM 4088 N N . GLU B 1 94 ? -12.730 -11.933 54.528 1.00 27.35 118 GLU B N 1
ATOM 4089 C CA . GLU B 1 94 ? -14.180 -11.752 54.533 1.00 27.65 118 GLU B CA 1
ATOM 4090 C C . GLU B 1 94 ? -14.557 -10.289 54.835 1.00 27.67 118 GLU B C 1
ATOM 4091 O O . GLU B 1 94 ? -15.588 -9.805 54.372 1.00 27.46 118 GLU B O 1
ATOM 4097 N N . ALA B 1 95 ? -13.708 -9.593 55.568 1.00 28.52 119 ALA B N 1
ATOM 4098 C CA . ALA B 1 95 ? -13.857 -8.152 55.726 1.00 29.99 119 ALA B CA 1
ATOM 4099 C C . ALA B 1 95 ? -13.586 -7.393 54.438 1.00 29.09 119 ALA B C 1
ATOM 4100 O O . ALA B 1 95 ? -14.293 -6.425 54.104 1.00 29.14 119 ALA B O 1
ATOM 4102 N N . MET B 1 96 ? -12.578 -7.844 53.706 1.00 28.54 120 MET B N 1
ATOM 4103 C CA . MET B 1 96 ? -12.318 -7.314 52.359 1.00 28.80 120 MET B CA 1
ATOM 4104 C C . MET B 1 96 ? -13.518 -7.505 51.416 1.00 26.93 120 MET B C 1
ATOM 4105 O O . MET B 1 96 ? -13.896 -6.578 50.698 1.00 26.41 120 MET B O 1
ATOM 4110 N N . PHE B 1 97 ? -14.143 -8.675 51.448 1.00 26.28 121 PHE B N 1
ATOM 4111 C CA . PHE B 1 97 ? -15.345 -8.905 50.662 1.00 25.79 121 PHE B CA 1
ATOM 4112 C C . PHE B 1 97 ? -16.454 -7.907 51.008 1.00 26.24 121 PHE B C 1
ATOM 4113 O O . PHE B 1 97 ? -17.102 -7.328 50.121 1.00 26.30 121 PHE B O 1
ATOM 4121 N N . TRP B 1 98 ? -16.693 -7.726 52.315 1.00 26.53 122 TRP B N 1
ATOM 4122 C CA . TRP B 1 98 ? -17.657 -6.776 52.773 1.00 27.90 122 TRP B CA 1
ATOM 4123 C C . TRP B 1 98 ? -17.394 -5.380 52.201 1.00 27.78 122 TRP B C 1
ATOM 4124 O O . TRP B 1 98 ? -18.299 -4.735 51.694 1.00 29.13 122 TRP B O 1
ATOM 4135 N N . LEU B 1 99 ? -16.163 -4.921 52.349 1.00 28.31 123 LEU B N 1
ATOM 4136 C CA . LEU B 1 99 ? -15.751 -3.640 51.780 1.00 28.84 123 LEU B CA 1
ATOM 4137 C C . LEU B 1 99 ? -15.951 -3.553 50.277 1.00 28.00 123 LEU B C 1
ATOM 4138 O O . LEU B 1 99 ? -16.488 -2.581 49.773 1.00 27.53 123 LEU B O 1
ATOM 4143 N N . LEU B 1 100 ? -15.492 -4.560 49.556 1.00 27.08 124 LEU B N 1
ATOM 4144 C CA . LEU B 1 100 ? -15.638 -4.526 48.109 1.00 27.35 124 LEU B CA 1
ATOM 4145 C C . LEU B 1 100 ? -17.103 -4.419 47.717 1.00 26.61 124 LEU B C 1
ATOM 4146 O O . LEU B 1 100 ? -17.452 -3.674 46.799 1.00 27.66 124 LEU B O 1
ATOM 4151 N N . LEU B 1 101 ? -17.947 -5.202 48.361 1.00 28.12 125 LEU B N 1
ATOM 4152 C CA . LEU B 1 101 ? -19.374 -5.261 47.999 1.00 28.26 125 LEU B CA 1
ATOM 4153 C C . LEU B 1 101 ? -20.137 -3.979 48.355 1.00 29.69 125 LEU B C 1
ATOM 4154 O O . LEU B 1 101 ? -20.871 -3.438 47.525 1.00 30.94 125 LEU B O 1
ATOM 4159 N N . THR B 1 102 ? -19.965 -3.508 49.581 1.00 30.12 126 THR B N 1
ATOM 4160 C CA . THR B 1 102 ? -20.761 -2.381 50.091 1.00 31.41 126 THR B CA 1
ATOM 4161 C C . THR B 1 102 ? -20.132 -1.011 49.965 1.00 32.04 126 THR B C 1
ATOM 4162 O O . THR B 1 102 ? -20.812 0.007 50.094 1.00 33.45 126 THR B O 1
ATOM 4166 N N . GLY B 1 103 ? -18.817 -0.988 49.806 1.00 31.07 127 GLY B N 1
ATOM 4167 C CA . GLY B 1 103 ? -18.063 0.266 49.931 1.00 31.11 127 GLY B CA 1
ATOM 4168 C C . GLY B 1 103 ? -17.779 0.745 51.316 1.00 31.75 127 GLY B C 1
ATOM 4169 O O . GLY B 1 103 ? -17.276 1.846 51.450 1.00 32.70 127 GLY B O 1
ATOM 4170 N N . GLN B 1 104 ? -18.107 -0.053 52.342 1.00 31.65 128 GLN B N 1
ATOM 4171 C CA . GLN B 1 104 ? -17.998 0.360 53.744 1.00 32.83 128 GLN B CA 1
ATOM 4172 C C . GLN B 1 104 ? -17.188 -0.640 54.532 1.00 32.75 128 GLN B C 1
ATOM 4173 O O . GLN B 1 104 ? -17.206 -1.846 54.223 1.00 31.72 128 GLN B O 1
ATOM 4179 N N . VAL B 1 105 ? -16.479 -0.161 55.552 1.00 33.06 129 VAL B N 1
ATOM 4180 C CA . VAL B 1 105 ? -15.741 -1.030 56.439 1.00 32.92 129 VAL B CA 1
ATOM 4181 C C . VAL B 1 105 ? -16.720 -1.602 57.445 1.00 34.00 129 VAL B C 1
ATOM 4182 O O . VAL B 1 105 ? -17.379 -0.824 58.149 1.00 34.17 129 VAL B O 1
ATOM 4186 N N . PRO B 1 106 ? -16.814 -2.953 57.557 1.00 33.30 130 PRO B N 1
ATOM 4187 C CA . PRO B 1 106 ? -17.745 -3.542 58.544 1.00 34.05 130 PRO B CA 1
ATOM 4188 C C . PRO B 1 106 ? -17.231 -3.401 59.961 1.00 34.56 130 PRO B C 1
ATOM 4189 O O . PRO B 1 106 ? -16.020 -3.250 60.168 1.00 33.50 130 PRO B O 1
ATOM 4193 N N . SER B 1 107 ? -18.115 -3.489 60.950 1.00 36.60 131 SER B N 1
ATOM 4194 C CA . SER B 1 107 ? -17.627 -3.597 62.322 1.00 36.97 131 SER B CA 1
ATOM 4195 C C . SER B 1 107 ? -17.026 -5.004 62.533 1.00 37.10 131 SER B C 1
ATOM 4196 O O . SER B 1 107 ? -17.328 -5.939 61.794 1.00 37.08 131 SER B O 1
ATOM 4199 N N . THR B 1 108 ? -16.227 -5.166 63.580 1.00 38.68 132 THR B N 1
ATOM 4200 C CA . THR B 1 108 ? -15.773 -6.506 63.953 1.00 38.84 132 THR B CA 1
ATOM 4201 C C . THR B 1 108 ? -16.959 -7.441 64.220 1.00 38.84 132 THR B C 1
ATOM 4202 O O . THR B 1 108 ? -16.962 -8.587 63.770 1.00 37.99 132 THR B O 1
ATOM 4206 N N . ASN B 1 109 ? -17.984 -6.945 64.929 1.00 41.30 133 ASN B N 1
ATOM 4207 C CA . ASN B 1 109 ? -19.164 -7.777 65.189 1.00 41.71 133 ASN B CA 1
ATOM 4208 C C . ASN B 1 109 ? -19.835 -8.274 63.895 1.00 39.19 133 ASN B C 1
ATOM 4209 O O . ASN B 1 109 ? -20.239 -9.440 63.807 1.00 37.19 133 ASN B O 1
ATOM 4214 N N . GLN B 1 110 ? -19.927 -7.396 62.901 1.00 37.56 134 GLN B N 1
ATOM 4215 C CA . GLN B 1 110 ? -20.513 -7.784 61.606 1.00 36.58 134 GLN B CA 1
ATOM 4216 C C . GLN B 1 110 ? -19.689 -8.860 60.915 1.00 35.25 134 GLN B C 1
ATOM 4217 O O . GLN B 1 110 ? -20.249 -9.818 60.341 1.00 33.85 134 GLN B O 1
ATOM 4223 N N . VAL B 1 111 ? -18.367 -8.721 60.973 1.00 34.41 135 VAL B N 1
ATOM 4224 C CA . VAL B 1 111 ? -17.499 -9.732 60.373 1.00 33.75 135 VAL B CA 1
ATOM 4225 C C . VAL B 1 111 ? -17.629 -11.069 61.101 1.00 33.52 135 VAL B C 1
ATOM 4226 O O . VAL B 1 111 ? -17.658 -12.106 60.472 1.00 32.70 135 VAL B O 1
ATOM 4230 N N . ARG B 1 112 ? -17.728 -11.048 62.422 1.00 33.84 136 ARG B N 1
ATOM 4231 C CA . ARG B 1 112 ? -17.882 -12.285 63.158 1.00 34.43 136 ARG B CA 1
ATOM 4232 C C . ARG B 1 112 ? -19.118 -13.049 62.723 1.00 34.40 136 ARG B C 1
ATOM 4233 O O . ARG B 1 112 ? -19.080 -14.294 62.597 1.00 34.86 136 ARG B O 1
ATOM 4241 N N . ALA B 1 113 ? -20.206 -12.321 62.484 1.00 34.74 137 ALA B N 1
ATOM 4242 C CA . ALA B 1 113 ? -21.475 -12.927 62.081 1.00 35.10 137 ALA B CA 1
ATOM 4243 C C . ALA B 1 113 ? -21.391 -13.509 60.668 1.00 34.02 137 ALA B C 1
ATOM 4244 O O . ALA B 1 113 ? -21.938 -14.599 60.388 1.00 34.88 137 ALA B O 1
ATOM 4246 N N . PHE B 1 114 ? -20.708 -12.779 59.782 1.00 33.19 138 PHE B N 1
ATOM 4247 C CA . PHE B 1 114 ? -20.539 -13.229 58.382 1.00 32.19 138 PHE B CA 1
ATOM 4248 C C . PHE B 1 114 ? -19.642 -14.443 58.361 1.00 31.32 138 PHE B C 1
ATOM 4249 O O . PHE B 1 114 ? -19.944 -15.386 57.680 1.00 30.00 138 PHE B O 1
ATOM 4257 N N . SER B 1 115 ? -18.564 -14.454 59.139 1.00 31.35 139 SER B N 1
ATOM 4258 C CA . SER B 1 115 ? -17.709 -15.629 59.243 1.00 31.15 139 SER B CA 1
ATOM 4259 C C . SER B 1 115 ? -18.489 -16.900 59.690 1.00 32.37 139 SER B C 1
ATOM 4260 O O . SER B 1 115 ? -18.305 -17.972 59.170 1.00 32.06 139 SER B O 1
ATOM 4263 N N . ARG B 1 116 ? -19.399 -16.728 60.651 1.00 35.20 140 ARG B N 1
ATOM 4264 C CA . ARG B 1 116 ? -20.236 -17.837 61.082 1.00 37.36 140 ARG B CA 1
ATOM 4265 C C . ARG B 1 116 ? -21.149 -18.366 59.936 1.00 37.04 140 ARG B C 1
ATOM 4266 O O . ARG B 1 116 ? -21.311 -19.560 59.782 1.00 36.00 140 ARG B O 1
ATOM 4274 N N . GLU B 1 117 ? -21.720 -17.471 59.141 1.00 37.55 141 GLU B N 1
ATOM 4275 C CA . GLU B 1 117 ? -22.496 -17.883 57.971 1.00 38.59 141 GLU B CA 1
ATOM 4276 C C . GLU B 1 117 ? -21.666 -18.678 56.974 1.00 35.96 141 GLU B C 1
ATOM 4277 O O . GLU B 1 117 ? -22.118 -19.678 56.428 1.00 34.46 141 GLU B O 1
ATOM 4283 N N . LEU B 1 118 ? -20.442 -18.227 56.734 1.00 34.30 142 LEU B N 1
ATOM 4284 C CA . LEU B 1 118 ? -19.560 -18.939 55.808 1.00 32.90 142 LEU B CA 1
ATOM 4285 C C . LEU B 1 118 ? -19.248 -20.340 56.307 1.00 33.18 142 LEU B C 1
ATOM 4286 O O . LEU B 1 118 ? -19.223 -21.292 55.517 1.00 33.05 142 LEU B O 1
ATOM 4291 N N . ALA B 1 119 ? -19.024 -20.494 57.612 1.00 34.61 143 ALA B N 1
ATOM 4292 C CA . ALA B 1 119 ? -18.800 -21.820 58.173 1.00 35.43 143 ALA B CA 1
ATOM 4293 C C . ALA B 1 119 ? -20.040 -22.748 58.018 1.00 36.49 143 ALA B C 1
ATOM 4294 O O . ALA B 1 119 ? -19.901 -23.910 57.591 1.00 35.31 143 ALA B O 1
ATOM 4296 N N . GLU B 1 120 ? -21.221 -22.196 58.271 1.00 36.70 144 GLU B N 1
ATOM 4297 C CA . GLU B 1 120 ? -22.498 -22.927 58.162 1.00 38.49 144 GLU B CA 1
ATOM 4298 C C . GLU B 1 120 ? -22.865 -23.374 56.745 1.00 36.43 144 GLU B C 1
ATOM 4299 O O . GLU B 1 120 ? -23.564 -24.385 56.563 1.00 36.10 144 GLU B O 1
ATOM 4305 N N . GLN B 1 121 ? -22.396 -22.640 55.736 1.00 33.35 145 GLN B N 1
ATOM 4306 C CA . GLN B 1 121 ? -22.833 -22.882 54.356 1.00 31.82 145 GLN B CA 1
ATOM 4307 C C . GLN B 1 121 ? -21.803 -23.682 53.576 1.00 29.83 145 GLN B C 1
ATOM 4308 O O . GLN B 1 121 ? -21.937 -23.800 52.337 1.00 28.31 145 GLN B O 1
ATOM 4314 N N . SER B 1 122 ? -20.807 -24.233 54.285 1.00 28.38 146 SER B N 1
ATOM 4315 C CA . SER B 1 122 ? -19.665 -24.876 53.637 1.00 27.99 146 SER B CA 1
ATOM 4316 C C . SER B 1 122 ? -19.816 -26.293 53.200 1.00 28.29 146 SER B C 1
ATOM 4317 O O . SER B 1 122 ? -18.875 -26.814 52.586 1.00 26.90 146 SER B O 1
ATOM 4320 N N . HIS B 1 123 ? -20.952 -26.950 53.490 1.00 28.33 147 HIS B N 1
ATOM 4321 C CA . HIS B 1 123 ? -21.036 -28.374 53.187 1.00 29.52 147 HIS B CA 1
ATOM 4322 C C . HIS B 1 123 ? -21.283 -28.677 51.702 1.00 28.41 147 HIS B C 1
ATOM 4323 O O . HIS B 1 123 ? -21.796 -27.825 50.957 1.00 26.68 147 HIS B O 1
ATOM 4330 N N . LEU B 1 124 ? -20.867 -29.868 51.287 1.00 28.04 148 LEU B N 1
ATOM 4331 C CA . LEU B 1 124 ? -20.964 -30.248 49.876 1.00 28.62 148 LEU B CA 1
ATOM 4332 C C . LEU B 1 124 ? -21.898 -31.399 49.632 1.00 30.25 148 LEU B C 1
ATOM 4333 O O . LEU B 1 124 ? -21.914 -32.312 50.397 1.00 32.79 148 LEU B O 1
ATOM 4338 N N . PRO B 1 125 ? -22.691 -31.332 48.566 1.00 30.91 149 PRO B N 1
ATOM 4339 C CA . PRO B 1 125 ? -23.498 -32.513 48.193 1.00 31.96 149 PRO B CA 1
ATOM 4340 C C . PRO B 1 125 ? -22.661 -33.726 47.759 1.00 31.56 149 PRO B C 1
ATOM 4341 O O . PRO B 1 125 ? -21.529 -33.592 47.259 1.00 29.91 149 PRO B O 1
ATOM 4345 N N . GLN B 1 126 ? -23.250 -34.903 47.893 1.00 31.78 150 GLN B N 1
ATOM 4346 C CA . GLN B 1 126 ? -22.527 -36.140 47.653 1.00 32.30 150 GLN B CA 1
ATOM 4347 C C . GLN B 1 126 ? -21.965 -36.223 46.286 1.00 31.35 150 GLN B C 1
ATOM 4348 O O . GLN B 1 126 ? -20.851 -36.730 46.151 1.00 30.03 150 GLN B O 1
ATOM 4354 N N . HIS B 1 127 ? -22.680 -35.742 45.265 1.00 30.57 151 HIS B N 1
ATOM 4355 C CA . HIS B 1 127 ? -22.203 -35.904 43.896 1.00 30.13 151 HIS B CA 1
ATOM 4356 C C . HIS B 1 127 ? -20.896 -35.141 43.663 1.00 27.93 151 HIS B C 1
ATOM 4357 O O . HIS B 1 127 ? -20.120 -35.527 42.802 1.00 27.24 151 HIS B O 1
ATOM 4364 N N . ILE B 1 128 ? -20.621 -34.078 44.430 1.00 26.57 152 ILE B N 1
ATOM 4365 C CA . ILE B 1 128 ? -19.368 -33.346 44.272 1.00 25.69 152 ILE B CA 1
ATOM 4366 C C . ILE B 1 128 ? -18.210 -34.180 44.815 1.00 24.83 152 ILE B C 1
ATOM 4367 O O . ILE B 1 128 ? -17.133 -34.221 44.212 1.00 23.82 152 ILE B O 1
ATOM 4372 N N . LEU B 1 129 ? -18.430 -34.837 45.956 1.00 24.80 153 LEU B N 1
ATOM 4373 C CA . LEU B 1 129 ? -17.412 -35.769 46.476 1.00 25.79 153 LEU B CA 1
ATOM 4374 C C . LEU B 1 129 ? -17.143 -36.906 45.474 1.00 25.35 153 LEU B C 1
ATOM 4375 O O . LEU B 1 129 ? -15.994 -37.289 45.203 1.00 24.39 153 LEU B O 1
ATOM 4380 N N . ASP B 1 130 ? -18.210 -37.446 44.901 1.00 26.56 154 ASP B N 1
ATOM 4381 C CA . ASP B 1 130 ? -18.068 -38.508 43.915 1.00 27.23 154 ASP B CA 1
ATOM 4382 C C . ASP B 1 130 ? -17.276 -38.056 42.668 1.00 25.64 154 ASP B C 1
ATOM 4383 O O . ASP B 1 130 ? -16.413 -38.826 42.143 1.00 24.08 154 ASP B O 1
ATOM 4388 N N . LEU B 1 131 ? -17.594 -36.842 42.191 1.00 24.04 155 LEU B N 1
ATOM 4389 C CA . LEU B 1 131 ? -16.917 -36.254 41.037 1.00 24.30 155 LEU B CA 1
ATOM 4390 C C . LEU B 1 131 ? -15.440 -36.120 41.314 1.00 23.16 155 LEU B C 1
ATOM 4391 O O . LEU B 1 131 ? -14.593 -36.537 40.528 1.00 21.85 155 LEU B O 1
ATOM 4396 N N . ILE B 1 132 ? -15.108 -35.569 42.478 1.00 22.35 156 ILE B N 1
ATOM 4397 C CA . ILE B 1 132 ? -13.719 -35.386 42.824 1.00 22.83 156 ILE B CA 1
ATOM 4398 C C . ILE B 1 132 ? -12.963 -36.734 42.920 1.00 22.59 156 ILE B C 1
ATOM 4399 O O . ILE B 1 132 ? -11.805 -36.851 42.504 1.00 21.73 156 ILE B O 1
ATOM 4404 N N . LYS B 1 133 ? -13.597 -37.772 43.476 1.00 22.97 157 LYS B N 1
ATOM 4405 C CA . LYS B 1 133 ? -12.924 -39.075 43.533 1.00 23.23 157 LYS B CA 1
ATOM 4406 C C . LYS B 1 133 ? -12.691 -39.712 42.180 1.00 22.64 157 LYS B C 1
ATOM 4407 O O . LYS B 1 133 ? -11.879 -40.635 42.070 1.00 22.41 157 LYS B O 1
ATOM 4413 N N . SER B 1 134 ? -13.413 -39.235 41.160 1.00 21.76 158 SER B N 1
ATOM 4414 C CA . SER B 1 134 ? -13.155 -39.682 39.782 1.00 22.06 158 SER B CA 1
ATOM 4415 C C . SER B 1 134 ? -11.923 -39.078 39.124 1.00 20.89 158 SER B C 1
ATOM 4416 O O . SER B 1 134 ? -11.469 -39.615 38.104 1.00 20.77 158 SER B O 1
ATOM 4419 N N . PHE B 1 135 ? -11.358 -38.024 39.699 1.00 19.48 159 PHE B N 1
ATOM 4420 C CA . 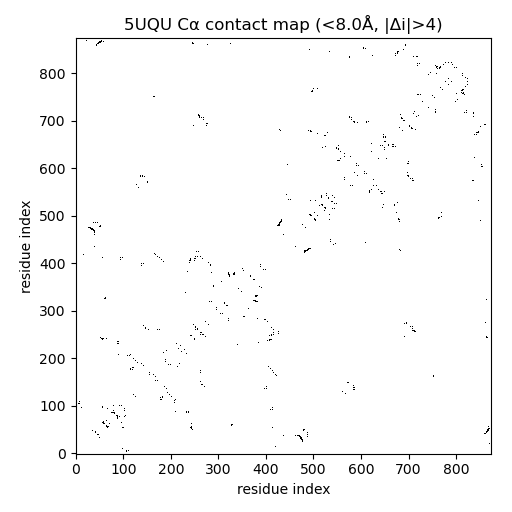PHE B 1 135 ? -10.205 -37.361 39.093 1.00 19.47 159 PHE B CA 1
ATOM 4421 C C . PHE B 1 135 ? -8.988 -38.272 39.119 1.00 19.82 159 PHE B C 1
ATOM 4422 O O . PHE B 1 135 ? -8.639 -38.787 40.175 1.00 19.89 159 PHE B O 1
ATOM 4430 N N . PRO B 1 136 ? -8.288 -38.382 38.009 1.00 18.66 160 PRO B N 1
ATOM 4431 C CA . PRO B 1 136 ? -7.047 -39.120 38.079 1.00 20.43 160 PRO B CA 1
ATOM 4432 C C . PRO B 1 136 ? -5.950 -38.384 38.802 1.00 21.66 160 PRO B C 1
ATOM 4433 O O . PRO B 1 136 ? -5.969 -37.149 38.909 1.00 21.31 160 PRO B O 1
ATOM 4437 N N . ARG B 1 137 ? -4.983 -39.117 39.323 1.00 24.65 161 ARG B N 1
ATOM 4438 C CA . ARG B 1 137 ? -3.810 -38.476 39.961 1.00 29.14 161 ARG B CA 1
ATOM 4439 C C . ARG B 1 137 ? -3.016 -37.580 38.965 1.00 29.34 161 ARG B C 1
ATOM 4440 O O . ARG B 1 137 ? -2.333 -36.677 39.362 1.00 34.33 161 ARG B O 1
ATOM 4448 N N . SER B 1 138 ? -3.122 -37.825 37.671 1.00 29.99 162 SER B N 1
ATOM 4449 C CA . SER B 1 138 ? -2.395 -36.996 36.698 1.00 29.77 162 SER B CA 1
ATOM 4450 C C . SER B 1 138 ? -3.049 -35.590 36.510 1.00 26.13 162 SER B C 1
ATOM 4451 O O . SER B 1 138 ? -2.523 -34.761 35.757 1.00 28.02 162 SER B O 1
ATOM 4454 N N . MET B 1 139 ? -4.262 -35.379 37.051 1.00 22.58 163 MET B N 1
ATOM 4455 C CA . MET B 1 139 ? -5.002 -34.179 36.698 1.00 19.49 163 MET B CA 1
ATOM 4456 C C . MET B 1 139 ? -4.468 -32.984 37.441 1.00 18.68 163 MET B C 1
ATOM 4457 O O . MET B 1 139 ? -4.400 -33.011 38.660 1.00 17.87 163 MET B O 1
ATOM 4462 N N . HIS B 1 140 ? -4.164 -31.917 36.692 1.00 16.71 164 HIS B N 1
ATOM 4463 C CA . HIS B 1 140 ? -3.614 -30.720 37.299 1.00 17.09 164 HIS B CA 1
ATOM 4464 C C . HIS B 1 140 ? -4.606 -30.161 38.333 1.00 16.91 164 HIS B C 1
ATOM 4465 O O . HIS B 1 140 ? -5.814 -30.105 38.107 1.00 16.90 164 HIS B O 1
ATOM 4472 N N . PRO B 1 141 ? -4.082 -29.715 39.497 1.00 16.92 165 PRO B N 1
ATOM 4473 C CA . PRO B 1 141 ? -4.970 -29.214 40.546 1.00 17.54 165 PRO B CA 1
ATOM 4474 C C . PRO B 1 141 ? -5.886 -28.082 40.146 1.00 17.01 165 PRO B C 1
ATOM 4475 O O . PRO B 1 141 ? -7.004 -27.987 40.645 1.00 16.94 165 PRO B O 1
ATOM 4479 N N . MET B 1 142 ? -5.452 -27.181 39.242 1.00 16.89 166 MET B N 1
ATOM 4480 C CA . MET B 1 142 ? -6.383 -26.158 38.774 1.00 17.07 166 MET B CA 1
ATOM 4481 C C . MET B 1 142 ? -7.480 -26.655 37.840 1.00 16.24 166 MET B C 1
ATOM 4482 O O . MET B 1 142 ? -8.581 -26.060 37.781 1.00 15.73 166 MET B O 1
ATOM 4487 N N . THR B 1 143 ? -7.221 -27.710 37.102 1.00 15.60 167 THR B N 1
ATOM 4488 C CA . THR B 1 143 ? -8.265 -28.372 36.329 1.00 15.55 167 THR B CA 1
ATOM 4489 C C . THR B 1 143 ? -9.329 -28.958 37.272 1.00 15.31 167 THR B C 1
ATOM 4490 O O . THR B 1 143 ? -10.515 -28.755 37.097 1.00 15.23 167 THR B O 1
ATOM 4494 N N . GLN B 1 144 ? -8.871 -29.633 38.317 1.00 15.95 168 GLN B N 1
ATOM 4495 C CA . GLN B 1 144 ? -9.754 -30.154 39.323 1.00 16.43 168 GLN B CA 1
ATOM 4496 C C . GLN B 1 144 ? -10.619 -29.084 39.935 1.00 16.54 168 GLN B C 1
ATOM 4497 O O . GLN B 1 144 ? -11.838 -29.258 40.092 1.00 17.02 168 GLN B O 1
ATOM 4503 N N . LEU B 1 145 ? -9.992 -28.017 40.418 1.00 16.56 169 LEU B N 1
ATOM 4504 C CA . LEU B 1 145 ? -10.742 -26.929 41.029 1.00 17.22 169 LEU B CA 1
ATOM 4505 C C . LEU B 1 145 ? -11.790 -26.280 40.102 1.00 17.58 169 LEU B C 1
ATOM 4506 O O . LEU B 1 145 ? -12.917 -26.078 40.495 1.00 18.08 169 LEU B O 1
ATOM 4511 N N . SER B 1 146 ? -11.427 -26.039 38.852 1.00 17.01 170 SER B N 1
ATOM 4512 C CA . SER B 1 146 ? -12.329 -25.415 37.888 1.00 17.05 170 SER B CA 1
ATOM 4513 C C . SER B 1 146 ? -13.565 -26.304 37.659 1.00 16.94 170 SER B C 1
ATOM 4514 O O . SER B 1 146 ? -14.729 -25.806 37.628 1.00 16.92 170 SER B O 1
ATOM 4517 N N . ILE B 1 147 ? -13.336 -27.613 37.520 1.00 16.96 171 ILE B N 1
ATOM 4518 C CA . ILE B 1 147 ? -14.402 -28.553 37.268 1.00 18.01 171 ILE B CA 1
ATOM 4519 C C . ILE B 1 147 ? -15.355 -28.666 38.470 1.00 18.17 171 ILE B C 1
ATOM 4520 O O . ILE B 1 147 ? -16.570 -28.676 38.274 1.00 18.54 171 ILE B O 1
ATOM 4525 N N . ALA B 1 148 ? -14.802 -28.724 39.666 1.00 17.80 172 ALA B N 1
ATOM 4526 C CA . ALA B 1 148 ? -15.632 -28.922 40.847 1.00 18.95 172 ALA B CA 1
ATOM 4527 C C . ALA B 1 148 ? -16.507 -27.706 41.107 1.00 19.24 172 ALA B C 1
ATOM 4528 O O . ALA B 1 148 ? -17.668 -27.858 41.526 1.00 20.19 172 ALA B O 1
ATOM 4530 N N . VAL B 1 149 ? -15.974 -26.497 40.806 1.00 18.82 173 VAL B N 1
ATOM 4531 C CA . VAL B 1 149 ? -16.746 -25.274 40.968 1.00 18.69 173 VAL B CA 1
ATOM 4532 C C . VAL B 1 149 ? -17.893 -25.249 39.954 1.00 19.17 173 VAL B C 1
ATOM 4533 O O . VAL B 1 149 ? -19.053 -24.982 40.311 1.00 19.74 173 VAL B O 1
ATOM 4537 N N . ALA B 1 150 ? -17.625 -25.594 38.689 1.00 18.03 174 ALA B N 1
ATOM 4538 C CA . ALA B 1 150 ? -18.704 -25.669 37.708 1.00 18.82 174 ALA B CA 1
ATOM 4539 C C . ALA B 1 150 ? -19.787 -26.665 38.120 1.00 18.67 174 ALA B C 1
ATOM 4540 O O . ALA B 1 150 ? -20.982 -26.428 37.944 1.00 19.33 174 ALA B O 1
ATOM 4542 N N . ALA B 1 151 ? -19.376 -27.805 38.664 1.00 19.37 175 ALA B N 1
ATOM 4543 C CA . ALA B 1 151 ? -20.309 -28.874 39.042 1.00 19.80 175 ALA B CA 1
ATOM 4544 C C . ALA B 1 151 ? -21.267 -28.424 40.148 1.00 21.14 175 ALA B C 1
ATOM 4545 O O . ALA B 1 151 ? -22.344 -28.988 40.271 1.00 22.37 175 ALA B O 1
ATOM 4547 N N . LEU B 1 152 ? -20.845 -27.449 40.958 1.00 21.47 176 LEU B N 1
ATOM 4548 C CA . LEU B 1 152 ? -21.718 -26.884 41.983 1.00 22.21 176 LEU B CA 1
ATOM 4549 C C . LEU B 1 152 ? -22.888 -26.087 41.427 1.00 23.15 176 LEU B C 1
ATOM 4550 O O . LEU B 1 152 ? -23.814 -25.738 42.176 1.00 25.28 176 LEU B O 1
ATOM 4555 N N . ASN B 1 153 ? -22.915 -25.870 40.095 1.00 22.73 177 ASN B N 1
ATOM 4556 C CA . ASN B 1 153 ? -24.064 -25.249 39.456 1.00 23.30 177 ASN B CA 1
ATOM 4557 C C . ASN B 1 153 ? -25.379 -26.042 39.642 1.00 24.32 177 ASN B C 1
ATOM 4558 O O . ASN B 1 153 ? -26.464 -25.482 39.475 1.00 24.32 177 ASN B O 1
ATOM 4563 N N . THR B 1 154 ? -25.299 -27.308 40.054 1.00 25.12 178 THR B N 1
ATOM 4564 C CA . THR B 1 154 ? -26.499 -28.073 40.404 1.00 27.07 178 THR B CA 1
ATOM 4565 C C . THR B 1 154 ? -27.207 -27.451 41.613 1.00 28.46 178 THR B C 1
ATOM 4566 O O . THR B 1 154 ? -28.386 -27.686 41.822 1.00 32.23 178 THR B O 1
ATOM 4570 N N . GLU B 1 155 ? -26.458 -26.683 42.383 1.00 28.99 179 GLU B N 1
ATOM 4571 C CA . GLU B 1 155 ? -26.983 -26.004 43.581 1.00 30.86 179 GLU B CA 1
ATOM 4572 C C . GLU B 1 155 ? -27.339 -24.524 43.318 1.00 31.30 179 GLU B C 1
ATOM 4573 O O . GLU B 1 155 ? -27.594 -23.765 44.262 1.00 32.15 179 GLU B O 1
ATOM 4579 N N . SER B 1 156 ? -27.355 -24.093 42.046 1.00 29.00 180 SER B N 1
ATOM 4580 C CA . SER B 1 156 ? -27.555 -22.655 41.745 1.00 28.96 180 SER B CA 1
ATOM 4581 C C . SER B 1 156 ? -29.005 -22.214 41.879 1.00 29.66 180 SER B C 1
ATOM 4582 O O . SER B 1 156 ? -29.880 -22.642 41.098 1.00 29.62 180 SER B O 1
ATOM 4585 N N . LYS B 1 157 ? -29.243 -21.301 42.819 1.00 31.59 181 LYS B N 1
ATOM 4586 C CA . LYS B 1 157 ? -30.537 -20.641 42.918 1.00 32.56 181 LYS B CA 1
ATOM 4587 C C . LYS B 1 157 ? -30.845 -19.755 41.723 1.00 31.47 181 LYS B C 1
ATOM 4588 O O . LYS B 1 157 ? -31.991 -19.729 41.260 1.00 31.25 181 LYS B O 1
ATOM 4594 N N . PHE B 1 158 ? -29.814 -19.071 41.186 1.00 30.50 182 PHE B N 1
ATOM 4595 C CA . PHE B 1 158 ? -30.033 -18.209 40.038 1.00 29.40 182 PHE B CA 1
ATOM 4596 C C . PHE B 1 158 ? -30.470 -19.035 38.817 1.00 29.75 182 PHE B C 1
ATOM 4597 O O . PHE B 1 158 ? -31.406 -18.678 38.114 1.00 29.30 182 PHE B O 1
ATOM 4605 N N . ALA B 1 159 ? -29.762 -20.123 38.528 1.00 28.85 183 ALA B N 1
ATOM 4606 C CA . ALA B 1 159 ? -30.054 -20.909 37.335 1.00 29.75 183 ALA B CA 1
ATOM 4607 C C . ALA B 1 159 ? -31.497 -21.444 37.364 1.00 31.23 183 ALA B C 1
ATOM 4608 O O . ALA B 1 159 ? -32.228 -21.388 36.362 1.00 31.96 183 ALA B O 1
ATOM 4610 N N . LYS B 1 160 ? -31.888 -21.954 38.516 1.00 32.12 184 LYS B N 1
ATOM 4611 C CA . LYS B 1 160 ? -33.232 -22.479 38.689 1.00 35.39 184 LYS B CA 1
ATOM 4612 C C . LYS B 1 160 ? -34.313 -21.400 38.616 1.00 35.90 184 LYS B C 1
ATOM 4613 O O . LYS B 1 160 ? -35.357 -21.603 37.976 1.00 36.43 184 LYS B O 1
ATOM 4619 N N . ALA B 1 161 ? -34.063 -20.264 39.261 1.00 35.11 185 ALA B N 1
ATOM 4620 C CA . ALA B 1 161 ? -35.036 -19.170 39.265 1.00 35.72 185 ALA B CA 1
ATOM 4621 C C . ALA B 1 161 ? -35.185 -18.590 37.848 1.00 35.25 185 ALA B C 1
ATOM 4622 O O . ALA B 1 161 ? -36.306 -18.303 37.425 1.00 35.72 185 ALA B O 1
ATOM 4624 N N . TYR B 1 162 ? -34.076 -18.470 37.102 1.00 34.53 186 TYR B N 1
ATOM 4625 C CA . TYR B 1 162 ? -34.120 -17.918 35.780 1.00 35.34 186 TYR B CA 1
ATOM 4626 C C . TYR B 1 162 ? -34.940 -18.879 34.890 1.00 38.02 186 TYR B C 1
ATOM 4627 O O . TYR B 1 162 ? -35.755 -18.436 34.070 1.00 36.66 186 TYR B O 1
ATOM 4636 N N . GLU B 1 163 ? -34.686 -20.180 35.029 1.00 40.56 187 GLU B N 1
ATOM 4637 C CA . GLU B 1 163 ? -35.368 -21.209 34.194 1.00 46.00 187 GLU B CA 1
ATOM 4638 C C . GLU B 1 163 ? -36.879 -21.129 34.403 1.00 49.08 187 GLU B C 1
ATOM 4639 O O . GLU B 1 163 ? -37.642 -21.285 33.455 1.00 51.57 187 GLU B O 1
ATOM 4645 N N . LYS B 1 164 ? -37.301 -20.848 35.641 1.00 50.95 188 LYS B N 1
ATOM 4646 C CA . LYS B 1 164 ? -38.709 -20.701 36.007 1.00 53.67 188 LYS B CA 1
ATOM 4647 C C . LYS B 1 164 ? -39.368 -19.373 35.566 1.00 55.21 188 LYS B C 1
ATOM 4648 O O . LYS B 1 164 ? -40.585 -19.324 35.455 1.00 57.22 188 LYS B O 1
ATOM 4654 N N . GLY B 1 165 ? -38.581 -18.324 35.323 1.00 53.52 189 GLY B N 1
ATOM 4655 C CA . GLY B 1 165 ? -39.090 -17.023 34.922 1.00 54.51 189 GLY B CA 1
ATOM 4656 C C . GLY B 1 165 ? -38.844 -16.067 36.069 1.00 55.84 189 GLY B C 1
ATOM 4657 O O . GLY B 1 165 ? -39.512 -16.115 37.090 1.00 58.37 189 GLY B O 1
ATOM 4658 N N . LEU B 1 166 ? -37.856 -15.218 35.889 1.00 56.25 190 LEU B N 1
ATOM 4659 C CA . LEU B 1 166 ? -37.374 -14.311 36.923 1.00 56.09 190 LEU B CA 1
ATOM 4660 C C . LEU B 1 166 ? -37.316 -12.932 36.274 1.00 56.28 190 LEU B C 1
ATOM 4661 O O . LEU B 1 166 ? -36.770 -12.799 35.174 1.00 58.87 190 LEU B O 1
ATOM 4666 N N . SER B 1 167 ? -37.855 -11.913 36.933 1.00 54.64 191 SER B N 1
ATOM 4667 C CA . SER B 1 167 ? -37.786 -10.556 36.384 1.00 54.66 191 SER B CA 1
ATOM 4668 C C . SER B 1 167 ? -36.378 -9.985 36.581 1.00 50.27 191 SER B C 1
ATOM 4669 O O . SER B 1 167 ? -35.726 -10.236 37.603 1.00 47.45 191 SER B O 1
ATOM 4672 N N . LYS B 1 168 ? -35.934 -9.212 35.593 1.00 49.07 192 LYS B N 1
ATOM 4673 C CA . LYS B 1 168 ? -34.601 -8.573 35.576 1.00 46.95 192 LYS B CA 1
ATOM 4674 C C . LYS B 1 168 ? -34.273 -7.805 36.868 1.00 43.94 192 LYS B C 1
ATOM 4675 O O . LYS B 1 168 ? -33.148 -7.854 37.372 1.00 41.00 192 LYS B O 1
ATOM 4681 N N . ALA B 1 169 ? -35.265 -7.105 37.411 1.00 42.39 193 ALA B N 1
ATOM 4682 C CA . ALA B 1 169 ? -35.078 -6.370 38.654 1.00 42.98 193 ALA B CA 1
ATOM 4683 C C . ALA B 1 169 ? -34.705 -7.276 39.844 1.00 42.33 193 ALA B C 1
ATOM 4684 O O . ALA B 1 169 ? -34.075 -6.807 40.785 1.00 42.72 193 ALA B O 1
ATOM 4686 N N . ASP B 1 170 ? -35.074 -8.554 39.792 1.00 40.84 194 ASP B N 1
ATOM 4687 C CA . ASP B 1 170 ? -34.831 -9.482 40.895 1.00 41.04 194 ASP B CA 1
ATOM 4688 C C . ASP B 1 170 ? -33.675 -10.468 40.633 1.00 37.88 194 ASP B C 1
ATOM 4689 O O . ASP B 1 170 ? -33.616 -11.506 41.286 1.00 38.69 194 ASP B O 1
ATOM 4694 N N . TYR B 1 171 ? -32.781 -10.154 39.708 1.00 35.07 195 TYR B N 1
ATOM 4695 C CA . TYR B 1 171 ? -31.621 -11.042 39.407 1.00 33.86 195 TYR B CA 1
ATOM 4696 C C . TYR B 1 171 ? -30.579 -10.991 40.502 1.00 32.03 195 TYR B C 1
ATOM 4697 O O . TYR B 1 171 ? -29.908 -11.993 40.765 1.00 31.29 195 TYR B O 1
ATOM 4706 N N . TRP B 1 172 ? -30.395 -9.837 41.123 1.00 32.01 196 TRP B N 1
ATOM 4707 C CA . TRP B 1 172 ? -29.275 -9.695 42.051 1.00 32.27 196 TRP B CA 1
ATOM 4708 C C . TRP B 1 172 ? -29.358 -10.578 43.279 1.00 32.29 196 TRP B C 1
ATOM 4709 O O . TRP B 1 172 ? -28.335 -11.066 43.746 1.00 31.66 196 TRP B O 1
ATOM 4720 N N . GLU B 1 173 ? -30.541 -10.766 43.842 1.00 32.93 197 GLU B N 1
ATOM 4721 C CA . GLU B 1 173 ? -30.635 -11.513 45.096 1.00 34.55 197 GLU B CA 1
ATOM 4722 C C . GLU B 1 173 ? -30.212 -12.991 44.983 1.00 32.17 197 GLU B C 1
ATOM 4723 O O . GLU B 1 173 ? -29.425 -13.447 45.803 1.00 32.46 197 GLU B O 1
ATOM 4729 N N . PRO B 1 174 ? -30.700 -13.715 43.977 1.00 31.57 198 PRO B N 1
ATOM 4730 C CA . PRO B 1 174 ? -30.219 -15.095 43.802 1.00 31.69 198 PRO B CA 1
ATOM 4731 C C . PRO B 1 174 ? -28.716 -15.149 43.411 1.00 30.13 198 PRO B C 1
ATOM 4732 O O . PRO B 1 174 ? -27.996 -16.134 43.701 1.00 29.58 198 PRO B O 1
ATOM 4736 N N . THR B 1 175 ? -28.250 -14.126 42.720 1.00 28.60 199 THR B N 1
ATOM 4737 C CA . THR B 1 175 ? -26.829 -14.005 42.383 1.00 27.65 199 THR B CA 1
ATOM 4738 C C . THR B 1 175 ? -26.021 -13.862 43.696 1.00 26.99 199 THR B C 1
ATOM 4739 O O . THR B 1 175 ? -25.023 -14.509 43.850 1.00 25.85 199 THR B O 1
ATOM 4743 N N . PHE B 1 176 ? -26.489 -13.021 44.624 1.00 27.08 200 PHE B N 1
ATOM 4744 C CA . PHE B 1 176 ? -25.853 -12.851 45.918 1.00 27.58 200 PHE B CA 1
ATOM 4745 C C . PHE B 1 176 ? -25.840 -14.192 46.668 1.00 27.85 200 PHE B C 1
ATOM 4746 O O . PHE B 1 176 ? -24.809 -14.592 47.241 1.00 27.98 200 PHE B O 1
ATOM 4754 N N . ASP B 1 177 ? -26.993 -14.871 46.703 1.00 29.82 201 ASP B N 1
ATOM 4755 C CA . ASP B 1 177 ? -27.130 -16.101 47.474 1.00 30.41 201 ASP B CA 1
ATOM 4756 C C . ASP B 1 177 ? -26.156 -17.158 46.944 1.00 29.40 201 ASP B C 1
ATOM 4757 O O . ASP B 1 177 ? -25.433 -17.802 47.743 1.00 27.79 201 ASP B O 1
ATOM 4762 N N . ASP B 1 178 ? -26.100 -17.304 45.615 1.00 28.88 202 ASP B N 1
ATOM 4763 C CA . ASP B 1 178 ? -25.137 -18.222 45.004 1.00 28.78 202 ASP B CA 1
ATOM 4764 C C . ASP B 1 178 ? -23.667 -17.834 45.272 1.00 27.97 202 ASP B C 1
ATOM 4765 O O . ASP B 1 178 ? -22.819 -18.721 45.460 1.00 27.85 202 ASP B O 1
ATOM 4770 N N . SER B 1 179 ? -23.366 -16.529 45.287 1.00 27.28 203 SER B N 1
ATOM 4771 C CA . SER B 1 179 ? -22.014 -16.032 45.552 1.00 26.52 203 SER B CA 1
ATOM 4772 C C . SER B 1 179 ? -21.558 -16.412 46.928 1.00 26.77 203 SER B C 1
ATOM 4773 O O . SER B 1 179 ? -20.442 -16.884 47.095 1.00 26.29 203 SER B O 1
ATOM 4776 N N . ILE B 1 180 ? -22.410 -16.187 47.935 1.00 26.94 204 ILE B N 1
ATOM 4777 C CA . ILE B 1 180 ? -22.068 -16.577 49.290 1.00 27.38 204 ILE B CA 1
ATOM 4778 C C . ILE B 1 180 ? -21.920 -18.084 49.441 1.00 26.87 204 ILE B C 1
ATOM 4779 O O . ILE B 1 180 ? -20.992 -18.534 50.104 1.00 27.41 204 ILE B O 1
ATOM 4784 N N . SER B 1 181 ? -22.780 -18.857 48.774 1.00 26.66 205 SER B N 1
ATOM 4785 C CA . SER B 1 181 ? -22.685 -20.296 48.792 1.00 26.46 205 SER B CA 1
ATOM 4786 C C . SER B 1 181 ? -21.324 -20.751 48.220 1.00 24.78 205 SER B C 1
ATOM 4787 O O . SER B 1 181 ? -20.649 -21.543 48.820 1.00 23.28 205 SER B O 1
ATOM 4790 N N . LEU B 1 182 ? -20.930 -20.172 47.094 1.00 24.04 206 LEU B N 1
ATOM 4791 C CA . LEU B 1 182 ? -19.652 -20.525 46.472 1.00 23.86 206 LEU B CA 1
ATOM 4792 C C . LEU B 1 182 ? -18.479 -20.115 47.391 1.00 23.72 206 LEU B C 1
ATOM 4793 O O . LEU B 1 182 ? -17.554 -20.903 47.622 1.00 22.82 206 LEU B O 1
ATOM 4798 N N . LEU B 1 183 ? -18.522 -18.919 47.966 1.00 24.86 207 LEU B N 1
ATOM 4799 C CA . LEU B 1 183 ? -17.472 -18.517 48.870 1.00 25.46 207 LEU B CA 1
ATOM 4800 C C . LEU B 1 183 ? -17.328 -19.482 50.028 1.00 25.36 207 LEU B C 1
ATOM 4801 O O . LEU B 1 183 ? -16.218 -19.814 50.482 1.00 24.97 207 LEU B O 1
ATOM 4806 N N . ALA B 1 184 ? -18.463 -19.881 50.593 1.00 26.42 208 ALA B N 1
ATOM 4807 C CA . ALA B 1 184 ? -18.433 -20.772 51.748 1.00 26.15 208 ALA B CA 1
ATOM 4808 C C . ALA B 1 184 ? -17.837 -22.135 51.421 1.00 26.00 208 ALA B C 1
ATOM 4809 O O . ALA B 1 184 ? -17.151 -22.751 52.268 1.00 26.08 208 ALA B O 1
ATOM 4811 N N . LYS B 1 185 ? -18.100 -22.608 50.197 1.00 24.54 209 LYS B N 1
ATOM 4812 C CA . LYS B 1 185 ? -17.753 -23.965 49.770 1.00 24.00 209 LYS B CA 1
ATOM 4813 C C . LYS B 1 185 ? -16.366 -24.091 49.192 1.00 22.76 209 LYS B C 1
ATOM 4814 O O . LYS B 1 185 ? -15.753 -25.165 49.315 1.00 21.47 209 LYS B O 1
ATOM 4820 N N . ILE B 1 186 ? -15.842 -23.012 48.581 1.00 22.49 210 ILE B N 1
ATOM 4821 C CA . ILE B 1 186 ? -14.627 -23.148 47.772 1.00 22.48 210 ILE B CA 1
ATOM 4822 C C . ILE B 1 186 ? -13.363 -23.530 48.567 1.00 22.55 210 ILE B C 1
ATOM 4823 O O . ILE B 1 186 ? -12.544 -24.309 48.044 1.00 21.17 210 ILE B O 1
ATOM 4828 N N . PRO B 1 187 ? -13.208 -23.075 49.838 1.00 23.22 211 PRO B N 1
ATOM 4829 C CA . PRO B 1 187 ? -12.057 -23.610 50.585 1.00 22.98 211 PRO B CA 1
ATOM 4830 C C . PRO B 1 187 ? -12.135 -25.100 50.799 1.00 22.53 211 PRO B C 1
ATOM 4831 O O . PRO B 1 187 ? -11.102 -25.783 50.760 1.00 23.37 211 PRO B O 1
ATOM 4835 N N . ARG B 1 188 ? -13.330 -25.646 51.036 1.00 22.27 212 ARG B N 1
ATOM 4836 C CA . ARG B 1 188 ? -13.472 -27.102 51.200 1.00 22.74 212 ARG B CA 1
ATOM 4837 C C . ARG B 1 188 ? -13.168 -27.798 49.871 1.00 22.14 212 ARG B C 1
ATOM 4838 O O . ARG B 1 188 ? -12.469 -28.803 49.856 1.00 22.30 212 ARG B O 1
ATOM 4846 N N . VAL B 1 189 ? -13.665 -27.264 48.769 1.00 21.28 213 VAL B N 1
ATOM 4847 C CA . VAL B 1 189 ? -13.337 -27.835 47.435 1.00 21.57 213 VAL B CA 1
ATOM 4848 C C . VAL B 1 189 ? -11.813 -27.826 47.242 1.00 21.22 213 VAL B C 1
ATOM 4849 O O . VAL B 1 189 ? -11.223 -28.850 46.822 1.00 20.76 213 VAL B O 1
ATOM 4853 N N . ALA B 1 190 ? -11.183 -26.687 47.549 1.00 20.85 214 ALA B N 1
ATOM 4854 C CA . ALA B 1 190 ? -9.742 -26.562 47.426 1.00 20.15 214 ALA B CA 1
ATOM 4855 C C . ALA B 1 190 ? -8.995 -27.558 48.295 1.00 20.24 214 ALA B C 1
ATOM 4856 O O . ALA B 1 190 ? -8.035 -28.199 47.861 1.00 20.12 214 ALA B O 1
ATOM 4858 N N . ALA B 1 191 ? -9.478 -27.790 49.500 1.00 21.01 215 ALA B N 1
ATOM 4859 C CA . ALA B 1 191 ? -8.841 -28.771 50.381 1.00 21.37 215 ALA B CA 1
ATOM 4860 C C . ALA B 1 191 ? -8.966 -30.178 49.861 1.00 21.42 215 ALA B C 1
ATOM 4861 O O . ALA B 1 191 ? -8.037 -30.989 50.058 1.00 21.87 215 ALA B O 1
ATOM 4863 N N . LEU B 1 192 ? -10.096 -30.504 49.220 1.00 21.26 216 LEU B N 1
ATOM 4864 C CA . LEU B 1 192 ? -10.261 -31.812 48.577 1.00 21.80 216 LEU B CA 1
ATOM 4865 C C . LEU B 1 192 ? -9.279 -31.994 47.440 1.00 21.72 216 LEU B C 1
ATOM 4866 O O . LEU B 1 192 ? -8.835 -33.135 47.185 1.00 22.70 216 LEU B O 1
ATOM 4871 N N . VAL B 1 193 ? -8.933 -30.916 46.731 1.00 20.99 217 VAL B N 1
ATOM 4872 C CA . VAL B 1 193 ? -7.903 -30.980 45.670 1.00 20.67 217 VAL B CA 1
ATOM 4873 C C . VAL B 1 193 ? -6.538 -31.257 46.296 1.00 20.64 217 VAL B C 1
ATOM 4874 O O . VAL B 1 193 ? -5.773 -32.109 45.803 1.00 20.47 217 VAL B O 1
ATOM 4878 N N . PHE B 1 194 ? -6.237 -30.582 47.417 1.00 20.93 218 PHE B N 1
ATOM 4879 C CA . PHE B 1 194 ? -4.996 -30.839 48.153 1.00 22.25 218 PHE B CA 1
ATOM 4880 C C . PHE B 1 194 ? -4.902 -32.218 48.799 1.00 23.12 218 PHE B C 1
ATOM 4881 O O . PHE B 1 194 ? -3.787 -32.734 48.980 1.00 23.38 218 PHE B O 1
ATOM 4889 N N . ARG B 1 195 ? -6.055 -32.805 49.181 1.00 23.77 219 ARG B N 1
ATOM 4890 C CA . ARG B 1 195 ? -6.116 -34.050 49.977 1.00 24.43 219 ARG B CA 1
ATOM 4891 C C . ARG B 1 195 ? -6.960 -35.157 49.317 1.00 24.16 219 ARG B C 1
ATOM 4892 O O . ARG B 1 195 ? -7.998 -35.580 49.825 1.00 23.77 219 ARG B O 1
ATOM 4900 N N . PRO B 1 196 ? -6.500 -35.650 48.134 1.00 23.97 220 PRO B N 1
ATOM 4901 C CA . PRO B 1 196 ? -7.278 -36.618 47.388 1.00 24.90 220 PRO B CA 1
ATOM 4902 C C . PRO B 1 196 ? -7.537 -37.943 48.051 1.00 26.30 220 PRO B C 1
ATOM 4903 O O . PRO B 1 196 ? -8.494 -38.611 47.684 1.00 28.50 220 PRO B O 1
ATOM 4907 N N . ASP B 1 197 ? -6.748 -38.308 49.036 1.00 26.77 221 ASP B N 1
ATOM 4908 C CA . ASP B 1 197 ? -6.948 -39.585 49.719 1.00 29.10 221 ASP B CA 1
ATOM 4909 C C . ASP B 1 197 ? -7.860 -39.456 50.937 1.00 29.58 221 ASP B C 1
ATOM 4910 O O . ASP B 1 197 ? -8.075 -40.443 51.647 1.00 29.48 221 ASP B O 1
ATOM 4915 N N . GLU B 1 198 ? -8.417 -38.284 51.157 1.00 28.35 222 GLU B N 1
ATOM 4916 C CA . GLU B 1 198 ? -9.229 -38.030 52.367 1.00 30.83 222 GLU B CA 1
ATOM 4917 C C . GLU B 1 198 ? -10.530 -37.340 52.017 1.00 30.22 222 GLU B C 1
ATOM 4918 O O . GLU B 1 198 ? -11.070 -36.601 52.800 1.00 31.11 222 GLU B O 1
ATOM 4924 N N . VAL B 1 199 ? -11.058 -37.610 50.837 1.00 28.73 223 VAL B N 1
ATOM 4925 C CA . VAL B 1 199 ? -12.230 -36.893 50.376 1.00 28.86 223 VAL B CA 1
ATOM 4926 C C . VAL B 1 199 ? -13.440 -37.109 51.274 1.00 30.79 223 VAL B C 1
ATOM 4927 O O . VAL B 1 199 ? -14.168 -36.161 51.573 1.00 31.27 223 VAL B O 1
ATOM 4931 N N . ASP B 1 200 ? -13.648 -38.341 51.706 1.00 31.36 224 ASP B N 1
ATOM 4932 C CA . ASP B 1 200 ? -14.806 -38.640 52.548 1.00 34.64 224 ASP B CA 1
ATOM 4933 C C . ASP B 1 200 ? -14.796 -37.849 53.865 1.00 33.89 224 ASP B C 1
ATOM 4934 O O . ASP B 1 200 ? -15.837 -37.336 54.281 1.00 37.14 224 ASP B O 1
ATOM 4939 N N . GLN B 1 201 ? -13.628 -37.764 54.502 1.00 33.52 225 GLN B N 1
ATOM 4940 C CA . GLN B 1 201 ? -13.520 -37.067 55.774 1.00 34.71 225 GLN B CA 1
ATOM 4941 C C . GLN B 1 201 ? -13.494 -35.546 55.587 1.00 32.01 225 GLN B C 1
ATOM 4942 O O . GLN B 1 201 ? -14.264 -34.800 56.172 1.00 32.20 225 GLN B O 1
ATOM 4948 N N . VAL B 1 202 ? -12.571 -35.070 54.757 1.00 29.35 226 VAL B N 1
ATOM 4949 C CA . VAL B 1 202 ? -12.440 -33.648 54.538 1.00 28.64 226 VAL B CA 1
ATOM 4950 C C . VAL B 1 202 ? -13.708 -33.086 53.932 1.00 27.46 226 VAL B C 1
ATOM 4951 O O . VAL B 1 202 ? -14.114 -31.966 54.239 1.00 27.25 226 VAL B O 1
ATOM 4955 N N . GLY B 1 203 ? -14.398 -33.883 53.128 1.00 26.89 227 GLY B N 1
ATOM 4956 C CA . GLY B 1 203 ? -15.596 -33.421 52.489 1.00 27.28 227 GLY B CA 1
ATOM 4957 C C . GLY B 1 203 ? -16.799 -33.258 53.376 1.00 29.36 227 GLY B C 1
ATOM 4958 O O . GLY B 1 203 ? -17.724 -32.573 52.980 1.00 30.46 227 GLY B O 1
ATOM 4959 N N . THR B 1 204 ? -16.774 -33.828 54.584 1.00 29.37 228 THR B N 1
ATOM 4960 C CA . THR B 1 204 ? -17.913 -33.775 55.509 1.00 31.51 228 THR B CA 1
ATOM 4961 C C . THR B 1 204 ? -17.586 -33.144 56.839 1.00 31.47 228 THR B C 1
ATOM 4962 O O . THR B 1 204 ? -18.483 -32.892 57.612 1.00 32.63 228 THR B O 1
ATOM 4966 N N . GLN B 1 205 ? -16.326 -32.883 57.128 1.00 30.94 229 GLN B N 1
ATOM 4967 C CA . GLN B 1 205 ? -15.974 -32.463 58.489 1.00 32.71 229 GLN B CA 1
ATOM 4968 C C . GLN B 1 205 ? -16.533 -31.068 58.838 1.00 31.62 229 GLN B C 1
ATOM 4969 O O . GLN B 1 205 ? -16.615 -30.181 57.999 1.00 28.99 229 GLN B O 1
ATOM 4975 N N . ALA B 1 206 ? -16.974 -30.908 60.080 1.00 31.26 230 ALA B N 1
ATOM 4976 C CA . ALA B 1 206 ? -17.455 -29.620 60.540 1.00 31.64 230 ALA B CA 1
ATOM 4977 C C . ALA B 1 206 ? -16.350 -28.608 60.598 1.00 31.74 230 ALA B C 1
ATOM 4978 O O . ALA B 1 206 ? -15.248 -28.937 61.030 1.00 33.28 230 ALA B O 1
ATOM 4980 N N . LEU B 1 207 ? -16.651 -27.366 60.215 1.00 32.22 231 LEU B N 1
ATOM 4981 C CA . LEU B 1 207 ? -15.727 -26.264 60.416 1.00 32.86 231 LEU B CA 1
ATOM 4982 C C . LEU B 1 207 ? -15.928 -25.709 61.826 1.00 34.58 231 LEU B C 1
ATOM 4983 O O . LEU B 1 207 ? -16.918 -26.013 62.514 1.00 35.52 231 LEU B O 1
ATOM 4988 N N . ASP B 1 208 ? -14.925 -25.010 62.328 1.00 34.25 232 ASP B N 1
ATOM 4989 C CA . ASP B 1 208 ? -15.044 -24.325 63.604 1.00 35.79 232 ASP B CA 1
ATOM 4990 C C . ASP B 1 208 ? -15.917 -23.100 63.401 1.00 34.95 232 ASP B C 1
ATOM 4991 O O . ASP B 1 208 ? -15.513 -22.120 62.771 1.00 32.20 232 ASP B O 1
ATOM 4996 N N . ALA B 1 209 ? -17.109 -23.148 63.990 1.00 35.75 233 ALA B N 1
ATOM 4997 C CA . ALA B 1 209 ? -18.146 -22.169 63.778 1.00 36.94 233 ALA B CA 1
ATOM 4998 C C . ALA B 1 209 ? -17.768 -20.800 64.324 1.00 37.48 233 ALA B C 1
ATOM 4999 O O . ALA B 1 209 ? -18.357 -19.802 63.931 1.00 39.16 233 ALA B O 1
ATOM 5001 N N . SER B 1 210 ? -16.762 -20.753 65.197 1.00 37.84 234 SER B N 1
ATOM 5002 C CA . SER B 1 210 ? -16.357 -19.501 65.793 1.00 38.70 234 SER B CA 1
ATOM 5003 C C . SER B 1 210 ? -15.153 -18.871 65.073 1.00 36.81 234 SER B C 1
ATOM 5004 O O . SER B 1 210 ? -14.682 -17.825 65.482 1.00 35.97 234 SER B O 1
ATOM 5007 N N . GLN B 1 211 ? -14.626 -19.531 64.030 1.00 34.51 235 GLN B N 1
ATOM 5008 C CA . GLN B 1 211 ? -13.356 -19.105 63.426 1.00 33.94 235 GLN B CA 1
ATOM 5009 C C . GLN B 1 211 ? -13.585 -18.508 62.053 1.00 31.50 235 GLN B C 1
ATOM 5010 O O . GLN B 1 211 ? -14.652 -18.639 61.442 1.00 30.14 235 GLN B O 1
ATOM 5016 N N . ASP B 1 212 ? -12.571 -17.795 61.594 1.00 30.11 236 ASP B N 1
ATOM 5017 C CA . ASP B 1 212 ? -12.673 -17.064 60.333 1.00 28.76 236 ASP B CA 1
ATOM 5018 C C . ASP B 1 212 ? -12.421 -17.954 59.135 1.00 27.61 236 ASP B C 1
ATOM 5019 O O . ASP B 1 212 ? -12.003 -19.085 59.249 1.00 27.28 236 ASP B O 1
ATOM 5024 N N . TRP B 1 213 ? -12.728 -17.408 57.970 1.00 27.04 237 TRP B N 1
ATOM 5025 C CA . TRP B 1 213 ? -12.674 -18.177 56.691 1.00 26.45 237 TRP B CA 1
ATOM 5026 C C . TRP B 1 213 ? -11.277 -18.718 56.401 1.00 27.00 237 TRP B C 1
ATOM 5027 O O . TRP B 1 213 ? -11.138 -19.916 56.018 1.00 26.90 237 TRP B O 1
ATOM 5038 N N . SER B 1 214 ? -10.246 -17.916 56.644 1.00 26.32 238 SER B N 1
ATOM 5039 C CA . SER B 1 214 ? -8.865 -18.352 56.409 1.00 26.54 238 SER B CA 1
ATOM 5040 C C . SER B 1 214 ? -8.433 -19.420 57.385 1.00 27.55 238 SER B C 1
ATOM 5041 O O . SER B 1 214 ? -7.805 -20.408 57.005 1.00 28.07 238 SER B O 1
ATOM 5044 N N . TYR B 1 215 ? -8.756 -19.229 58.662 1.00 27.16 239 TYR B N 1
ATOM 5045 C CA . TYR B 1 215 ? -8.500 -20.234 59.663 1.00 28.44 239 TYR B CA 1
ATOM 5046 C C . TYR B 1 215 ? -9.109 -21.582 59.289 1.00 27.30 239 TYR B C 1
ATOM 5047 O O . TYR B 1 215 ? -8.408 -22.599 59.334 1.00 26.89 239 TYR B O 1
ATOM 5056 N N . ASN B 1 216 ? -10.376 -21.579 58.889 1.00 26.60 240 ASN B N 1
ATOM 5057 C CA . ASN B 1 216 ? -11.056 -22.810 58.584 1.00 26.99 240 ASN B CA 1
ATOM 5058 C C . ASN B 1 216 ? -10.481 -23.463 57.304 1.00 25.84 240 ASN B C 1
ATOM 5059 O O . ASN B 1 216 ? -10.404 -24.667 57.272 1.00 25.53 240 ASN B O 1
ATOM 5064 N N . PHE B 1 217 ? -10.031 -22.639 56.343 1.00 25.05 241 PHE B N 1
ATOM 5065 C CA . PHE B 1 217 ? -9.315 -23.175 55.178 1.00 24.76 241 PHE B CA 1
ATOM 5066 C C . PHE B 1 217 ? -8.012 -23.882 55.583 1.00 24.96 241 PHE B C 1
ATOM 5067 O O . PHE B 1 217 ? -7.750 -25.037 55.203 1.00 25.05 241 PHE B O 1
ATOM 5075 N N . ALA B 1 218 ? -7.253 -23.217 56.450 1.00 26.62 242 ALA B N 1
ATOM 5076 C CA . ALA B 1 218 ? -6.023 -23.797 57.006 1.00 26.74 242 ALA B CA 1
ATOM 5077 C C . ALA B 1 218 ? -6.319 -25.136 57.695 1.00 27.95 242 ALA B C 1
ATOM 5078 O O . ALA B 1 218 ? -5.578 -26.096 57.481 1.00 26.93 242 ALA B O 1
ATOM 5080 N N . GLU B 1 219 ? -7.386 -25.199 58.481 1.00 29.38 243 GLU B N 1
ATOM 5081 C CA . GLU B 1 219 ? -7.747 -26.431 59.179 1.00 31.63 243 GLU B CA 1
ATOM 5082 C C . GLU B 1 219 ? -8.073 -27.556 58.227 1.00 30.89 243 GLU B C 1
ATOM 5083 O O . GLU B 1 219 ? -7.617 -28.676 58.405 1.00 29.96 243 GLU B O 1
ATOM 5089 N N . LEU B 1 220 ? -8.811 -27.232 57.171 1.00 29.61 244 LEU B N 1
ATOM 5090 C CA . LEU B 1 220 ? -9.132 -28.196 56.121 1.00 29.80 244 LEU B CA 1
ATOM 5091 C C . LEU B 1 220 ? -7.867 -28.670 55.352 1.00 29.75 244 LEU B C 1
ATOM 5092 O O . LEU B 1 220 ? -7.813 -29.832 54.845 1.00 30.70 244 LEU B O 1
ATOM 5097 N N . LEU B 1 221 ? -6.870 -27.806 55.280 1.00 28.54 245 LEU B N 1
ATOM 5098 C CA . LEU B 1 221 ? -5.572 -28.164 54.717 1.00 29.86 245 LEU B CA 1
ATOM 5099 C C . LEU B 1 221 ? -4.662 -28.946 55.667 1.00 30.80 245 LEU B C 1
ATOM 5100 O O . LEU B 1 221 ? -3.591 -29.341 55.289 1.00 33.28 245 LEU B O 1
ATOM 5105 N N . GLY B 1 222 ? -5.099 -29.173 56.887 1.00 32.87 246 GLY B N 1
ATOM 5106 C CA . GLY B 1 222 ? -4.328 -29.884 57.916 1.00 35.33 246 GLY B CA 1
ATOM 5107 C C . GLY B 1 222 ? -3.386 -29.006 58.731 1.00 35.68 246 GLY B C 1
ATOM 5108 O O . GLY B 1 222 ? -2.485 -29.541 59.402 1.00 37.25 246 GLY B O 1
ATOM 5109 N N . LYS B 1 223 ? -3.611 -27.683 58.714 1.00 35.14 247 LYS B N 1
ATOM 5110 C CA . LYS B 1 223 ? -2.765 -26.689 59.427 1.00 36.41 247 LYS B CA 1
ATOM 5111 C C . LYS B 1 223 ? -3.593 -25.878 60.414 1.00 35.76 247 LYS B C 1
ATOM 5112 O O . LYS B 1 223 ? -3.465 -24.661 60.527 1.00 34.72 247 LYS B O 1
ATOM 5118 N N . GLY B 1 224 ? -4.424 -26.581 61.161 1.00 35.67 248 GLY B N 1
ATOM 5119 C CA . GLY B 1 224 ? -5.216 -25.959 62.189 1.00 37.06 248 GLY B CA 1
ATOM 5120 C C . GLY B 1 224 ? -4.498 -25.808 63.499 1.00 36.58 248 GLY B C 1
ATOM 5121 O O . GLY B 1 224 ? -3.367 -26.224 63.667 1.00 36.30 248 GLY B O 1
ATOM 5122 N N . GLY B 1 225 ? -5.157 -25.120 64.400 1.00 37.67 249 GLY B N 1
ATOM 5123 C CA . GLY B 1 225 ? -4.715 -25.011 65.798 1.00 39.26 249 GLY B CA 1
ATOM 5124 C C . GLY B 1 225 ? -3.698 -23.919 66.048 1.00 39.34 249 GLY B C 1
ATOM 5125 O O . GLY B 1 225 ? -3.157 -23.274 65.133 1.00 37.19 249 GLY B O 1
ATOM 5126 N N . LYS B 1 226 ? -3.435 -23.708 67.335 1.00 40.35 250 LYS B N 1
ATOM 5127 C CA . LYS B 1 226 ? -2.636 -22.597 67.798 1.00 42.71 250 LYS B CA 1
ATOM 5128 C C . LYS B 1 226 ? -1.203 -22.647 67.308 1.00 41.51 250 LYS B C 1
ATOM 5129 O O . LYS B 1 226 ? -0.596 -21.606 67.078 1.00 42.98 250 LYS B O 1
ATOM 5135 N N . GLU B 1 227 ? -0.663 -23.847 67.151 1.00 41.94 251 GLU B N 1
ATOM 5136 C CA . GLU B 1 227 ? 0.700 -24.037 66.641 1.00 43.06 251 GLU B CA 1
ATOM 5137 C C . GLU B 1 227 ? 0.908 -23.491 65.222 1.00 40.89 251 GLU B C 1
ATOM 5138 O O . GLU B 1 227 ? 2.047 -23.252 64.803 1.00 39.72 251 GLU B O 1
ATOM 5144 N N . ASN B 1 228 ? -0.183 -23.310 64.498 1.00 37.93 252 ASN B N 1
ATOM 5145 C CA . ASN B 1 228 ? -0.109 -22.800 63.133 1.00 36.29 252 ASN B CA 1
ATOM 5146 C C . ASN B 1 228 ? -0.598 -21.348 63.017 1.00 36.25 252 ASN B C 1
ATOM 5147 O O . ASN B 1 228 ? -0.959 -20.891 61.921 1.00 33.32 252 ASN B O 1
ATOM 5152 N N . GLN B 1 229 ? -0.561 -20.596 64.121 1.00 36.36 253 GLN B N 1
ATOM 5153 C CA . GLN B 1 229 ? -1.121 -19.242 64.107 1.00 37.09 253 GLN B CA 1
ATOM 5154 C C . GLN B 1 229 ? -0.411 -18.284 63.141 1.00 36.07 253 GLN B C 1
ATOM 5155 O O . GLN B 1 229 ? -1.056 -17.442 62.519 1.00 33.73 253 GLN B O 1
ATOM 5161 N N . ASP B 1 230 ? 0.895 -18.447 62.961 1.00 35.40 254 ASP B N 1
ATOM 5162 C CA . ASP B 1 230 ? 1.670 -17.630 62.034 1.00 34.47 254 ASP B CA 1
ATOM 5163 C C . ASP B 1 230 ? 1.186 -17.868 60.586 1.00 31.91 254 ASP B C 1
ATOM 5164 O O . ASP B 1 230 ? 0.963 -16.915 59.828 1.00 31.31 254 ASP B O 1
ATOM 5169 N N . PHE B 1 231 ? 1.002 -19.135 60.230 1.00 29.97 255 PHE B N 1
ATOM 5170 C CA . PHE B 1 231 ? 0.499 -19.495 58.919 1.00 28.15 255 PHE B CA 1
ATOM 5171 C C . PHE B 1 231 ? -0.906 -18.960 58.709 1.00 27.54 255 PHE B C 1
ATOM 5172 O O . PHE B 1 231 ? -1.234 -18.525 57.618 1.00 27.24 255 PHE B O 1
ATOM 5180 N N . HIS B 1 232 ? -1.740 -18.947 59.747 1.00 28.22 256 HIS B N 1
ATOM 5181 C CA . HIS B 1 232 ? -3.087 -18.386 59.577 1.00 27.91 256 HIS B CA 1
ATOM 5182 C C . HIS B 1 232 ? -3.030 -16.915 59.203 1.00 27.49 256 HIS B C 1
ATOM 5183 O O . HIS B 1 232 ? -3.847 -16.445 58.395 1.00 27.54 256 HIS B O 1
ATOM 5190 N N . ASP B 1 233 ? -2.086 -16.183 59.805 1.00 27.85 257 ASP B N 1
ATOM 5191 C CA . ASP B 1 233 ? -1.919 -14.782 59.456 1.00 28.22 257 ASP B CA 1
ATOM 5192 C C . ASP B 1 233 ? -1.408 -14.622 58.015 1.00 26.15 257 ASP B C 1
ATOM 5193 O O . ASP B 1 233 ? -1.857 -13.728 57.307 1.00 25.71 257 ASP B O 1
ATOM 5198 N N . LEU B 1 234 ? -0.482 -15.474 57.587 1.00 25.87 258 LEU B N 1
ATOM 5199 C CA . LEU B 1 234 ? -0.046 -15.428 56.174 1.00 25.11 258 LEU B CA 1
ATOM 5200 C C . LEU B 1 234 ? -1.242 -15.604 55.259 1.00 24.15 258 LEU B C 1
ATOM 5201 O O . LEU B 1 234 ? -1.421 -14.900 54.257 1.00 24.07 258 LEU B O 1
ATOM 5206 N N . LEU B 1 235 ? -2.042 -16.597 55.563 1.00 24.00 259 LEU B N 1
ATOM 5207 C CA . LEU B 1 235 ? -3.143 -16.975 54.698 1.00 23.18 259 LEU B CA 1
ATOM 5208 C C . LEU B 1 235 ? -4.213 -15.883 54.624 1.00 23.53 259 LEU B C 1
ATOM 5209 O O . LEU B 1 235 ? -4.768 -15.620 53.553 1.00 24.44 259 LEU B O 1
ATOM 5214 N N . ARG B 1 236 ? -4.523 -15.256 55.755 1.00 23.80 260 ARG B N 1
ATOM 5215 C CA . ARG B 1 236 ? -5.424 -14.115 55.786 1.00 24.83 260 ARG B CA 1
ATOM 5216 C C . ARG B 1 236 ? -4.926 -13.005 54.872 1.00 24.05 260 ARG B C 1
ATOM 5217 O O . ARG B 1 236 ? -5.678 -12.504 54.027 1.00 23.61 260 ARG B O 1
ATOM 5225 N N . LEU B 1 237 ? -3.667 -12.608 55.060 1.00 24.24 261 LEU B N 1
ATOM 5226 C CA . LEU B 1 237 ? -3.097 -11.531 54.269 1.00 24.29 261 LEU B CA 1
ATOM 5227 C C . LEU B 1 237 ? -3.121 -11.922 52.774 1.00 23.87 261 LEU B C 1
ATOM 5228 O O . LEU B 1 237 ? -3.607 -11.139 51.905 1.00 23.28 261 LEU B O 1
ATOM 5233 N N . TYR B 1 238 ? -2.604 -13.101 52.471 1.00 23.81 262 TYR B N 1
ATOM 5234 C CA . TYR B 1 238 ? -2.599 -13.591 51.110 1.00 22.76 262 TYR B CA 1
ATOM 5235 C C . TYR B 1 238 ? -3.976 -13.595 50.450 1.00 21.86 262 TYR B C 1
ATOM 5236 O O . TYR B 1 238 ? -4.145 -13.109 49.319 1.00 22.54 262 TYR B O 1
ATOM 5245 N N . LEU B 1 239 ? -4.979 -14.159 51.122 1.00 22.10 263 LEU B N 1
ATOM 5246 C CA . LEU B 1 239 ? -6.322 -14.243 50.556 1.00 21.60 263 LEU B CA 1
ATOM 5247 C C . LEU B 1 239 ? -6.922 -12.855 50.387 1.00 21.93 263 LEU B C 1
ATOM 5248 O O . LEU B 1 239 ? -7.617 -12.602 49.414 1.00 22.57 263 LEU B O 1
ATOM 5253 N N . ALA B 1 240 ? -6.643 -11.934 51.299 1.00 22.51 264 ALA B N 1
ATOM 5254 C CA . ALA B 1 240 ? -7.161 -10.593 51.147 1.00 23.50 264 ALA B CA 1
ATOM 5255 C C . ALA B 1 240 ? -6.499 -9.846 50.027 1.00 23.74 264 ALA B C 1
ATOM 5256 O O . ALA B 1 240 ? -7.198 -9.096 49.314 1.00 25.32 264 ALA B O 1
ATOM 5258 N N . LEU B 1 241 ? -5.179 -10.021 49.858 1.00 25.41 265 LEU B N 1
ATOM 5259 C CA . LEU B 1 241 ? -4.408 -9.318 48.824 1.00 26.40 265 LEU B CA 1
ATOM 5260 C C . LEU B 1 241 ? -4.800 -9.747 47.443 1.00 25.36 265 LEU B C 1
ATOM 5261 O O . LEU B 1 241 ? -4.746 -8.904 46.537 1.00 25.85 265 LEU B O 1
ATOM 5266 N N . HIS B 1 242 ? -5.120 -11.024 47.245 1.00 24.30 266 HIS B N 1
ATOM 5267 C CA . HIS B 1 242 ? -5.420 -11.538 45.896 1.00 23.77 266 HIS B CA 1
ATOM 5268 C C . HIS B 1 242 ? -6.904 -11.467 45.496 1.00 22.68 266 HIS B C 1
ATOM 5269 O O . HIS B 1 242 ? -7.275 -11.921 44.435 1.00 21.96 266 HIS B O 1
ATOM 5276 N N . GLY B 1 243 ? -7.762 -10.937 46.352 1.00 23.47 267 GLY B N 1
ATOM 5277 C CA . GLY B 1 243 ? -9.212 -10.989 46.118 1.00 22.52 267 GLY B CA 1
ATOM 5278 C C . GLY B 1 243 ? -9.705 -10.275 44.867 1.00 23.06 267 GLY B C 1
ATOM 5279 O O . GLY B 1 243 ? -10.627 -10.746 44.192 1.00 22.68 267 GLY B O 1
ATOM 5280 N N . ASP B 1 244 ? -9.097 -9.134 44.561 1.00 22.88 268 ASP B N 1
ATOM 5281 C CA . ASP B 1 244 ? -9.570 -8.285 43.455 1.00 22.93 268 ASP B CA 1
ATOM 5282 C C . ASP B 1 244 ? -8.410 -7.465 42.944 1.00 22.91 268 ASP B C 1
ATOM 5283 O O . ASP B 1 244 ? -7.584 -6.992 43.738 1.00 23.25 268 ASP B O 1
ATOM 5288 N N . HIS B 1 245 ? -8.352 -7.282 41.626 1.00 23.04 269 HIS B N 1
ATOM 5289 C CA . HIS B 1 245 ? -7.324 -6.422 41.023 1.00 23.14 269 HIS B CA 1
ATOM 5290 C C . HIS B 1 245 ? -7.886 -5.802 39.758 1.00 23.45 269 HIS B C 1
ATOM 5291 O O . HIS B 1 245 ? -7.421 -6.012 38.651 1.00 22.56 269 HIS B O 1
ATOM 5298 N N . GLU B 1 246 ? -8.948 -5.033 39.978 1.00 24.21 270 GLU B N 1
ATOM 5299 C CA . GLU B 1 246 ? -9.820 -4.437 38.981 1.00 23.92 270 GLU B CA 1
ATOM 5300 C C . GLU B 1 246 ? -10.429 -5.476 37.986 1.00 23.37 270 GLU B C 1
ATOM 5301 O O . GLU B 1 246 ? -10.353 -6.664 38.205 1.00 22.97 270 GLU B O 1
ATOM 5307 N N . GLY B 1 247 ? -11.056 -5.020 36.898 1.00 22.82 271 GLY B N 1
ATOM 5308 C CA . GLY B 1 247 ? -11.849 -5.901 36.078 1.00 22.29 271 GLY B CA 1
ATOM 5309 C C . GLY B 1 247 ? -11.155 -6.528 34.891 1.00 21.97 271 GLY B C 1
ATOM 5310 O O . GLY B 1 247 ? -11.663 -7.519 34.343 1.00 22.20 271 GLY B O 1
ATOM 5311 N N . GLY B 1 248 ? -10.011 -5.960 34.482 1.00 20.64 272 GLY B N 1
ATOM 5312 C CA . GLY B 1 248 ? -9.436 -6.408 33.258 1.00 20.23 272 GLY B CA 1
ATOM 5313 C C . GLY B 1 248 ? -8.542 -7.568 33.311 1.00 18.26 272 GLY B C 1
ATOM 5314 O O . GLY B 1 248 ? -8.136 -8.079 32.256 1.00 18.70 272 GLY B O 1
ATOM 5315 N N . ASN B 1 249 ? -8.168 -8.033 34.522 1.00 17.73 273 ASN B N 1
ATOM 5316 C CA . ASN B 1 249 ? -7.352 -9.251 34.583 1.00 16.89 273 ASN B CA 1
ATOM 5317 C C . ASN B 1 249 ? -8.153 -10.441 34.034 1.00 16.58 273 ASN B C 1
ATOM 5318 O O . ASN B 1 249 ? -9.384 -10.409 34.018 1.00 17.03 273 ASN B O 1
ATOM 5323 N N . VAL B 1 250 ? -7.490 -11.479 33.574 1.00 15.66 274 VAL B N 1
ATOM 5324 C CA . VAL B 1 250 ? -8.186 -12.513 32.845 1.00 16.12 274 VAL B CA 1
ATOM 5325 C C . VAL B 1 250 ? -9.274 -13.239 33.668 1.00 16.89 274 VAL B C 1
ATOM 5326 O O . VAL B 1 250 ? -10.350 -13.539 33.128 1.00 17.03 274 VAL B O 1
ATOM 5330 N N . SER B 1 251 ? -8.977 -13.564 34.925 1.00 16.64 275 SER B N 1
ATOM 5331 C CA . SER B 1 251 ? -9.939 -14.320 35.719 1.00 17.95 275 SER B CA 1
ATOM 5332 C C . SER B 1 251 ? -11.188 -13.482 36.033 1.00 18.46 275 SER B C 1
ATOM 5333 O O . SER B 1 251 ? -12.327 -13.964 35.915 1.00 18.89 275 SER B O 1
ATOM 5336 N N . ALA B 1 252 ? -10.985 -12.220 36.386 1.00 19.16 276 ALA B N 1
ATOM 5337 C CA . ALA B 1 252 ? -12.099 -11.284 36.668 1.00 19.16 276 ALA B CA 1
ATOM 5338 C C . ALA B 1 252 ? -12.925 -11.104 35.411 1.00 19.54 276 ALA B C 1
ATOM 5339 O O . ALA B 1 252 ? -14.128 -11.143 35.440 1.00 19.00 276 ALA B O 1
ATOM 5341 N N . HIS B 1 253 ? -12.237 -10.830 34.301 1.00 18.77 277 HIS B N 1
ATOM 5342 C CA . HIS B 1 253 ? -12.881 -10.593 33.049 1.00 18.57 277 HIS B CA 1
ATOM 5343 C C . HIS B 1 253 ? -13.682 -11.765 32.563 1.00 18.33 277 HIS B C 1
ATOM 5344 O O . HIS B 1 253 ? -14.803 -11.611 32.112 1.00 18.02 277 HIS B O 1
ATOM 5351 N N . ALA B 1 254 ? -13.096 -12.965 32.585 1.00 17.01 278 ALA B N 1
ATOM 5352 C CA . ALA B 1 254 ? -13.812 -14.174 32.153 1.00 17.09 278 ALA B CA 1
ATOM 5353 C C . ALA B 1 254 ? -15.063 -14.415 33.001 1.00 17.43 278 ALA B C 1
ATOM 5354 O O . ALA B 1 254 ? -16.083 -14.779 32.477 1.00 18.15 278 ALA B O 1
ATOM 5356 N N . THR B 1 255 ? -14.976 -14.167 34.285 1.00 17.62 279 THR B N 1
ATOM 5357 C CA . THR B 1 255 ? -16.144 -14.329 35.169 1.00 19.08 279 THR B CA 1
ATOM 5358 C C . THR B 1 255 ? -17.261 -13.354 34.771 1.00 19.90 279 THR B C 1
ATOM 5359 O O . THR B 1 255 ? -18.418 -13.741 34.608 1.00 19.96 279 THR B O 1
ATOM 5363 N N . HIS B 1 256 ? -16.877 -12.107 34.542 1.00 19.54 280 HIS B N 1
ATOM 5364 C CA . HIS B 1 256 ? -17.821 -11.086 34.099 1.00 20.35 280 HIS B CA 1
ATOM 5365 C C . HIS B 1 256 ? -18.409 -11.400 32.744 1.00 20.18 280 HIS B C 1
ATOM 5366 O O . HIS B 1 256 ? -19.622 -11.260 32.547 1.00 21.28 280 HIS B O 1
ATOM 5373 N N . LEU B 1 257 ? -17.570 -11.836 31.796 1.00 19.82 281 LEU B N 1
ATOM 5374 C CA . LEU B 1 257 ? -17.989 -12.131 30.443 1.00 19.83 281 LEU B CA 1
ATOM 5375 C C . LEU B 1 257 ? -19.028 -13.285 30.429 1.00 19.96 281 LEU B C 1
ATOM 5376 O O . LEU B 1 257 ? -20.077 -13.196 29.802 1.00 19.34 281 LEU B O 1
ATOM 5381 N N . VAL B 1 258 ? -18.717 -14.397 31.095 1.00 19.28 282 VAL B N 1
ATOM 5382 C CA . VAL B 1 258 ? -19.622 -15.551 31.057 1.00 20.16 282 VAL B CA 1
ATOM 5383 C C . VAL B 1 258 ? -20.879 -15.202 31.861 1.00 20.69 282 VAL B C 1
ATOM 5384 O O . VAL B 1 258 ? -21.979 -15.511 31.442 1.00 21.21 282 VAL B O 1
ATOM 5388 N N . GLY B 1 259 ? -20.716 -14.467 32.951 1.00 21.18 283 GLY B N 1
ATOM 5389 C CA . GLY B 1 259 ? -21.849 -14.004 33.743 1.00 22.04 283 GLY B CA 1
ATOM 5390 C C . GLY B 1 259 ? -22.759 -13.092 32.985 1.00 22.41 283 GLY B C 1
ATOM 5391 O O . GLY B 1 259 ? -23.954 -13.052 33.266 1.00 23.27 283 GLY B O 1
ATOM 5392 N N . SER B 1 260 ? -22.204 -12.322 32.060 1.00 21.59 284 SER B N 1
ATOM 5393 C CA . SER B 1 260 ? -22.989 -11.373 31.300 1.00 22.18 284 SER B CA 1
ATOM 5394 C C . SER B 1 260 ? -23.988 -12.035 30.361 1.00 22.81 284 SER B C 1
ATOM 5395 O O . SER B 1 260 ? -24.935 -11.390 29.947 1.00 23.80 284 SER B O 1
ATOM 5398 N N . ALA B 1 261 ? -23.747 -13.298 29.978 1.00 22.90 285 ALA B N 1
ATOM 5399 C CA . ALA B 1 261 ? -24.755 -14.095 29.244 1.00 23.05 285 ALA B CA 1
ATOM 5400 C C . ALA B 1 261 ? -25.803 -14.746 30.150 1.00 23.38 285 ALA B C 1
ATOM 5401 O O . ALA B 1 261 ? -26.681 -15.481 29.656 1.00 23.19 285 ALA B O 1
ATOM 5403 N N . LEU B 1 262 ? -25.693 -14.465 31.455 1.00 23.86 286 LEU B N 1
ATOM 5404 C CA . LEU B 1 262 ? -26.602 -14.946 32.507 1.00 25.46 286 LEU B CA 1
ATOM 5405 C C . LEU B 1 262 ? -26.393 -16.369 32.943 1.00 25.83 286 LEU B C 1
ATOM 5406 O O . LEU B 1 262 ? -27.256 -16.978 33.529 1.00 26.89 286 LEU B O 1
ATOM 5411 N N . SER B 1 263 ? -25.219 -16.928 32.607 1.00 25.80 287 SER B N 1
ATOM 5412 C CA . SER B 1 263 ? -24.719 -18.088 33.302 1.00 25.09 287 SER B CA 1
ATOM 5413 C C . SER B 1 263 ? -24.580 -17.712 34.791 1.00 25.97 287 SER B C 1
ATOM 5414 O O . SER B 1 263 ? -24.207 -16.575 35.159 1.00 25.85 287 SER B O 1
ATOM 5417 N N . ASP B 1 264 ? -24.898 -18.658 35.663 1.00 26.17 288 ASP B N 1
ATOM 5418 C CA . ASP B 1 264 ? -24.889 -18.420 37.111 1.00 26.2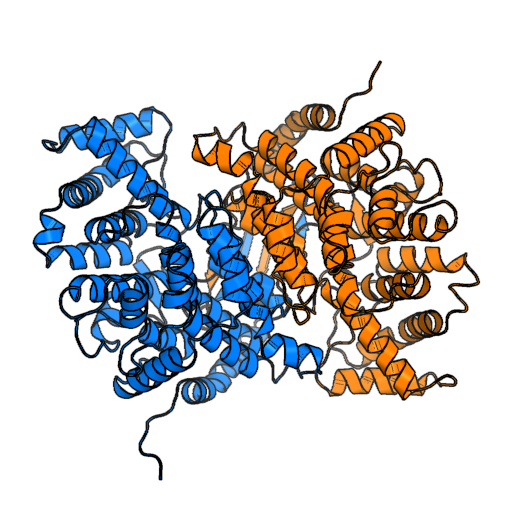2 288 ASP B CA 1
ATOM 5419 C C . ASP B 1 264 ? -23.454 -18.267 37.683 1.00 25.66 288 ASP B C 1
ATOM 5420 O O . ASP B 1 264 ? -22.470 -18.516 36.969 1.00 23.28 288 ASP B O 1
ATOM 5425 N N . PRO B 1 265 ? -23.311 -17.874 38.954 1.00 24.52 289 PRO B N 1
ATOM 5426 C CA . PRO B 1 265 ? -21.974 -17.615 39.469 1.00 24.30 289 PRO B CA 1
ATOM 5427 C C . PRO B 1 265 ? -21.020 -18.807 39.502 1.00 23.17 289 PRO B C 1
ATOM 5428 O O . PRO B 1 265 ? -19.806 -18.618 39.433 1.00 22.33 289 PRO B O 1
ATOM 5432 N N . PHE B 1 266 ? -21.562 -20.034 39.624 1.00 22.36 290 PHE B N 1
ATOM 5433 C CA . PHE B 1 266 ? -20.735 -21.210 39.619 1.00 21.07 290 PHE B CA 1
ATOM 5434 C C . PHE B 1 266 ? -20.123 -21.447 38.260 1.00 20.38 290 PHE B C 1
ATOM 5435 O O . PHE B 1 266 ? -18.927 -21.664 38.193 1.00 19.49 290 PHE B O 1
ATOM 5443 N N . LEU B 1 267 ? -20.930 -21.401 37.202 1.00 19.56 291 LEU B N 1
ATOM 5444 C CA . LEU B 1 267 ? -20.387 -21.508 35.842 1.00 19.80 291 LEU B CA 1
ATOM 5445 C C . LEU B 1 267 ? -19.441 -20.345 35.526 1.00 19.86 291 LEU B C 1
ATOM 5446 O O . LEU B 1 267 ? -18.388 -20.530 34.906 1.00 19.45 291 LEU B O 1
ATOM 5451 N N . SER B 1 268 ? -19.820 -19.148 35.941 1.00 19.84 292 SER B N 1
ATOM 5452 C CA . SER B 1 268 ? -19.042 -17.952 35.581 1.00 19.42 292 SER B CA 1
ATOM 5453 C C . SER B 1 268 ? -17.691 -17.969 36.275 1.00 18.87 292 SER B C 1
ATOM 5454 O O . SER B 1 268 ? -16.691 -17.701 35.630 1.00 18.98 292 SER B O 1
ATOM 5457 N N . TYR B 1 269 ? -17.643 -18.301 37.577 1.00 18.92 293 TYR B N 1
ATOM 5458 C CA . TYR B 1 269 ? -16.338 -18.310 38.238 1.00 18.46 293 TYR B CA 1
ATOM 5459 C C . TYR B 1 269 ? -15.524 -19.524 37.811 1.00 17.74 293 TYR B C 1
ATOM 5460 O O . TYR B 1 269 ? -14.286 -19.474 37.819 1.00 18.39 293 TYR B O 1
ATOM 5469 N N . SER B 1 270 ? -16.190 -20.608 37.384 1.00 17.16 294 SER B N 1
ATOM 5470 C CA . SER B 1 270 ? -15.425 -21.712 36.750 1.00 17.26 294 SER B CA 1
ATOM 5471 C C . SER B 1 270 ? -14.649 -21.222 35.539 1.00 17.36 294 SER B C 1
ATOM 5472 O O . SER B 1 270 ? -13.452 -21.536 35.404 1.00 16.55 294 SER B O 1
ATOM 5475 N N . ALA B 1 271 ? -15.266 -20.384 34.715 1.00 17.65 295 ALA B N 1
ATOM 5476 C CA . ALA B 1 271 ? -14.565 -19.769 33.605 1.00 17.76 295 ALA B CA 1
ATOM 5477 C C . ALA B 1 271 ? -13.401 -18.881 34.061 1.00 18.01 295 ALA B C 1
ATOM 5478 O O . ALA B 1 271 ? -12.291 -18.958 33.480 1.00 16.52 295 ALA B O 1
ATOM 5480 N N . GLY B 1 272 ? -13.628 -18.118 35.121 1.00 17.79 296 GLY B N 1
ATOM 5481 C CA . GLY B 1 272 ? -12.579 -17.367 35.736 1.00 18.18 296 GLY B CA 1
ATOM 5482 C C . GLY B 1 272 ? -11.372 -18.224 36.151 1.00 17.17 296 GLY B C 1
ATOM 5483 O O . GLY B 1 272 ? -10.217 -17.864 35.905 1.00 16.68 296 GLY B O 1
ATOM 5484 N N . LEU B 1 273 ? -11.652 -19.355 36.765 1.00 17.23 297 LEU B N 1
ATOM 5485 C CA . LEU B 1 273 ? -10.631 -20.304 37.236 1.00 16.85 297 LEU B CA 1
ATOM 5486 C C . LEU B 1 273 ? -9.830 -20.913 36.071 1.00 16.45 297 LEU B C 1
ATOM 5487 O O . LEU B 1 273 ? -8.597 -21.100 36.185 1.00 15.75 297 LEU B O 1
ATOM 5492 N N . LEU B 1 274 ? -10.511 -21.149 34.946 1.00 16.19 298 LEU B N 1
ATOM 5493 C CA . LEU B 1 274 ? -9.823 -21.699 33.751 1.00 15.94 298 LEU B CA 1
ATOM 5494 C C . LEU B 1 274 ? -8.830 -20.668 33.200 1.00 15.71 298 LEU B C 1
ATOM 5495 O O . LEU B 1 274 ? -7.757 -21.042 32.715 1.00 15.49 298 LEU B O 1
ATOM 5500 N N . GLY B 1 275 ? -9.176 -19.384 33.304 1.00 15.76 299 GLY B N 1
ATOM 5501 C CA . GLY B 1 275 ? -8.228 -18.286 32.996 1.00 16.13 299 GLY B CA 1
ATOM 5502 C C . GLY B 1 275 ? -7.117 -18.146 33.996 1.00 16.07 299 GLY B C 1
ATOM 5503 O O . GLY B 1 275 ? -5.947 -17.951 33.663 1.00 15.97 299 GLY B O 1
ATOM 5504 N N . LEU B 1 276 ? -7.479 -18.263 35.288 1.00 15.18 300 LEU B N 1
ATOM 5505 C CA . LEU B 1 276 ? -6.474 -18.190 36.331 1.00 15.99 300 LEU B CA 1
ATOM 5506 C C . LEU B 1 276 ? -5.438 -19.326 36.200 1.00 15.90 300 LEU B C 1
ATOM 5507 O O . LEU B 1 276 ? -4.271 -19.149 36.602 1.00 15.88 300 LEU B O 1
ATOM 5512 N N . ALA B 1 277 ? -5.833 -20.445 35.590 1.00 15.44 301 ALA B N 1
ATOM 5513 C CA . ALA B 1 277 ? -4.981 -21.565 35.319 1.00 15.23 301 ALA B CA 1
ATOM 5514 C C . ALA B 1 277 ? -3.940 -21.347 34.207 1.00 15.11 301 ALA B C 1
ATOM 5515 O O . ALA B 1 277 ? -3.099 -22.220 33.931 1.00 15.59 301 ALA B O 1
ATOM 5517 N N . GLY B 1 278 ? -3.977 -20.219 33.574 1.00 15.67 302 GLY B N 1
ATOM 5518 C CA . GLY B 1 278 ? -3.031 -19.925 32.514 1.00 14.46 302 GLY B CA 1
ATOM 5519 C C . GLY B 1 278 ? -1.658 -19.490 33.049 1.00 15.37 302 GLY B C 1
ATOM 5520 O O . GLY B 1 278 ? -1.587 -18.677 33.979 1.00 14.65 302 GLY B O 1
ATOM 5521 N N . PRO B 1 279 ? -0.566 -19.977 32.448 1.00 15.93 303 PRO B N 1
ATOM 5522 C CA . PRO B 1 279 ? 0.797 -19.591 32.799 1.00 16.52 303 PRO B CA 1
ATOM 5523 C C . PRO B 1 279 ? 1.076 -18.096 32.894 1.00 16.01 303 PRO B C 1
ATOM 5524 O O . PRO B 1 279 ? 1.914 -17.673 33.708 1.00 18.22 303 PRO B O 1
ATOM 5528 N N . LEU B 1 280 ? 0.446 -17.269 32.067 1.00 15.23 304 LEU B N 1
ATOM 5529 C CA . LEU B 1 280 ? 0.662 -15.831 32.124 1.00 15.54 304 LEU B CA 1
ATOM 5530 C C . LEU B 1 280 ? -0.183 -15.094 33.155 1.00 15.87 304 LEU B C 1
ATOM 5531 O O . LEU B 1 280 ? 0.061 -13.917 33.385 1.00 15.85 304 LEU B O 1
ATOM 5536 N N . HIS B 1 281 ? -1.171 -15.790 33.759 1.00 15.79 305 HIS B N 1
ATOM 5537 C CA . HIS B 1 281 ? -2.027 -15.210 34.771 1.00 16.53 305 HIS B CA 1
ATOM 5538 C C . HIS B 1 281 ? -1.752 -15.952 36.098 1.00 16.30 305 HIS B C 1
ATOM 5539 O O . HIS B 1 281 ? -0.620 -16.019 36.460 1.00 16.84 305 HIS B O 1
ATOM 5546 N N . GLY B 1 282 ? -2.693 -16.638 36.733 1.00 16.88 306 GLY B N 1
ATOM 5547 C CA . GLY B 1 282 ? -2.483 -17.126 38.093 1.00 17.01 306 GLY B CA 1
ATOM 5548 C C . GLY B 1 282 ? -1.501 -18.278 38.202 1.00 16.92 306 GLY B C 1
ATOM 5549 O O . GLY B 1 282 ? -0.854 -18.431 39.240 1.00 17.10 306 GLY B O 1
ATOM 5550 N N . LEU B 1 283 ? -1.318 -19.056 37.134 1.00 16.27 307 LEU B N 1
ATOM 5551 C CA . LEU B 1 283 ? -0.380 -20.154 37.173 1.00 16.46 307 LEU B CA 1
ATOM 5552 C C . LEU B 1 283 ? 1.060 -19.678 37.302 1.00 16.53 307 LEU B C 1
ATOM 5553 O O . LEU B 1 283 ? 1.941 -20.453 37.644 1.00 17.10 307 LEU B O 1
ATOM 5558 N N . ALA B 1 284 ? 1.321 -18.376 37.061 1.00 16.39 308 ALA B N 1
ATOM 5559 C CA . ALA B 1 284 ? 2.615 -17.810 37.314 1.00 16.91 308 ALA B CA 1
ATOM 5560 C C . ALA B 1 284 ? 3.041 -17.987 38.750 1.00 17.28 308 ALA B C 1
ATOM 5561 O O . ALA B 1 284 ? 4.200 -18.158 38.943 1.00 18.91 308 ALA B O 1
ATOM 5563 N N . ALA B 1 285 ? 2.155 -18.064 39.722 1.00 17.43 309 ALA B N 1
ATOM 5564 C CA . ALA B 1 285 ? 2.601 -18.365 41.102 1.00 18.22 309 ALA B CA 1
ATOM 5565 C C . ALA B 1 285 ? 3.271 -19.730 41.241 1.00 18.48 309 ALA B C 1
ATOM 5566 O O . ALA B 1 285 ? 4.302 -19.884 41.917 1.00 18.54 309 ALA B O 1
ATOM 5568 N N . GLN B 1 286 ? 2.666 -20.730 40.607 1.00 17.44 310 GLN B N 1
ATOM 5569 C CA . GLN B 1 286 ? 3.288 -22.048 40.479 1.00 16.82 310 GLN B CA 1
ATOM 5570 C C . GLN B 1 286 ? 4.605 -21.927 39.667 1.00 16.93 310 GLN B C 1
ATOM 5571 O O . GLN B 1 286 ? 5.625 -22.481 40.023 1.00 17.25 310 GLN B O 1
ATOM 5577 N N . GLU B 1 287 ? 4.567 -21.236 38.540 1.00 16.63 311 GLU B N 1
ATOM 5578 C CA . GLU B 1 287 ? 5.709 -21.168 37.632 1.00 17.38 311 GLU B CA 1
ATOM 5579 C C . GLU B 1 287 ? 6.937 -20.513 38.232 1.00 16.55 311 GLU B C 1
ATOM 5580 O O . GLU B 1 287 ? 8.072 -20.999 38.038 1.00 17.21 311 GLU B O 1
ATOM 5586 N N . VAL B 1 288 ? 6.702 -19.512 39.064 1.00 16.36 312 VAL B N 1
ATOM 5587 C CA . VAL B 1 288 ? 7.778 -18.852 39.808 1.00 16.87 312 VAL B CA 1
ATOM 5588 C C . VAL B 1 288 ? 8.533 -19.806 40.677 1.00 17.24 312 VAL B C 1
ATOM 5589 O O . VAL B 1 288 ? 9.735 -19.897 40.597 1.00 17.10 312 VAL B O 1
ATOM 5593 N N . LEU B 1 289 ? 7.819 -20.588 41.484 1.00 17.72 313 LEU B N 1
ATOM 5594 C CA . LEU B 1 289 ? 8.542 -21.450 42.407 1.00 19.75 313 LEU B CA 1
ATOM 5595 C C . LEU B 1 289 ? 9.182 -22.588 41.707 1.00 19.25 313 LEU B C 1
ATOM 5596 O O . LEU B 1 289 ? 10.283 -22.952 42.059 1.00 20.04 313 LEU B O 1
ATOM 5601 N N . ARG B 1 290 ? 8.584 -23.147 40.644 1.00 17.44 314 ARG B N 1
ATOM 5602 C CA . ARG B 1 290 ? 9.315 -24.119 39.878 1.00 18.20 314 ARG B CA 1
ATOM 5603 C C . ARG B 1 290 ? 10.629 -23.549 39.321 1.00 17.51 314 ARG B C 1
ATOM 5604 O O . ARG B 1 290 ? 11.666 -24.197 39.333 1.00 17.92 314 ARG B O 1
ATOM 5612 N N . TRP B 1 291 ? 10.557 -22.323 38.836 1.00 17.28 315 TRP B N 1
ATOM 5613 C CA . TRP B 1 291 ? 11.753 -21.687 38.209 1.00 16.89 315 TRP B CA 1
ATOM 5614 C C . TRP B 1 291 ? 12.802 -21.361 39.260 1.00 17.70 315 TRP B C 1
ATOM 5615 O O . TRP B 1 291 ? 14.010 -21.608 39.013 1.00 18.82 315 TRP B O 1
ATOM 5626 N N . ILE B 1 292 ? 12.370 -20.924 40.444 1.00 17.62 316 ILE B N 1
ATOM 5627 C CA . ILE B 1 292 ? 13.282 -20.632 41.559 1.00 18.59 316 ILE B CA 1
ATOM 5628 C C . ILE B 1 292 ? 13.999 -21.930 42.026 1.00 19.81 316 ILE B C 1
ATOM 5629 O O . ILE B 1 292 ? 15.201 -21.945 42.230 1.00 21.65 316 ILE B O 1
ATOM 5634 N N . LEU B 1 293 ? 13.256 -23.005 42.176 1.00 20.21 317 LEU B N 1
ATOM 5635 C CA . LEU B 1 293 ? 13.835 -24.256 42.615 1.00 21.36 317 LEU B CA 1
ATOM 5636 C C . LEU B 1 293 ? 14.780 -24.826 41.591 1.00 21.97 317 LEU B C 1
ATOM 5637 O O . LEU B 1 293 ? 15.808 -25.401 41.960 1.00 23.30 317 LEU B O 1
ATOM 5642 N N . ALA B 1 294 ? 14.462 -24.643 40.298 1.00 21.49 318 ALA B N 1
ATOM 5643 C CA . ALA B 1 294 ? 15.329 -25.136 39.218 1.00 22.63 318 ALA B CA 1
ATOM 5644 C C . ALA B 1 294 ? 16.617 -24.304 39.188 1.00 23.04 318 ALA B C 1
ATOM 5645 O O . ALA B 1 294 ? 17.687 -24.848 38.961 1.00 24.61 318 ALA B O 1
ATOM 5647 N N . MET B 1 295 ? 16.503 -22.999 39.424 1.00 23.47 319 MET B N 1
ATOM 5648 C CA . MET B 1 295 ? 17.672 -22.152 39.539 1.00 24.96 319 MET B CA 1
ATOM 5649 C C . MET B 1 295 ? 18.554 -22.581 40.728 1.00 25.50 319 MET B C 1
ATOM 5650 O O . MET B 1 295 ? 19.781 -22.693 40.573 1.00 26.78 319 MET B O 1
ATOM 5655 N N . GLN B 1 296 ? 17.937 -22.839 41.881 1.00 25.97 320 GLN B N 1
ATOM 5656 C CA . GLN B 1 296 ? 18.674 -23.277 43.075 1.00 28.16 320 GLN B CA 1
ATOM 5657 C C . GLN B 1 296 ? 19.422 -24.565 42.815 1.00 30.56 320 GLN B C 1
ATOM 5658 O O . GLN B 1 296 ? 20.544 -24.728 43.267 1.00 31.94 320 GLN B O 1
ATOM 5664 N N . ASP B 1 297 ? 18.782 -25.488 42.117 1.00 32.72 321 ASP B N 1
ATOM 5665 C CA . ASP B 1 297 ? 19.419 -26.745 41.762 1.00 37.30 321 ASP B CA 1
ATOM 5666 C C . ASP B 1 297 ? 20.643 -26.566 40.861 1.00 36.99 321 ASP B C 1
ATOM 5667 O O . ASP B 1 297 ? 21.653 -27.273 41.012 1.00 37.77 321 ASP B O 1
ATOM 5672 N N . LYS B 1 298 ? 20.580 -25.611 39.944 1.00 35.82 322 LYS B N 1
ATOM 5673 C CA . LYS B 1 298 ? 21.687 -25.357 39.022 1.00 37.38 322 LYS B CA 1
ATOM 5674 C C . LYS B 1 298 ? 22.829 -24.541 39.627 1.00 37.35 322 LYS B C 1
ATOM 5675 O O . LYS B 1 298 ? 24.002 -24.858 39.388 1.00 37.78 322 LYS B O 1
ATOM 5681 N N . ILE B 1 299 ? 22.508 -23.507 40.381 1.00 34.97 323 ILE B N 1
ATOM 5682 C CA . ILE B 1 299 ? 23.563 -22.613 40.888 1.00 37.26 323 ILE B CA 1
ATOM 5683 C C . ILE B 1 299 ? 24.116 -23.022 42.258 1.00 39.11 323 ILE B C 1
ATOM 5684 O O . ILE B 1 299 ? 25.167 -22.554 42.654 1.00 42.24 323 ILE B O 1
ATOM 5689 N N . GLY B 1 300 ? 23.377 -23.863 42.979 1.00 41.17 324 GLY B N 1
ATOM 5690 C CA . GLY B 1 300 ? 23.790 -24.348 44.263 1.00 44.35 324 GLY B CA 1
ATOM 5691 C C . GLY B 1 300 ? 23.418 -23.470 45.435 1.00 46.70 324 GLY B C 1
ATOM 5692 O O . GLY B 1 300 ? 22.549 -22.559 45.339 1.00 48.92 324 GLY B O 1
ATOM 5693 N N . THR B 1 301 ? 24.106 -23.798 46.527 1.00 48.44 325 THR B N 1
ATOM 5694 C CA . THR B 1 301 ? 24.050 -23.126 47.813 1.00 50.33 325 THR B CA 1
ATOM 5695 C C . THR B 1 301 ? 24.916 -21.832 47.883 1.00 50.50 325 THR B C 1
ATOM 5696 O O . THR B 1 301 ? 24.535 -20.844 48.518 1.00 49.74 325 THR B O 1
ATOM 5700 N N . LYS B 1 302 ? 26.074 -21.874 47.231 1.00 51.96 326 LYS B N 1
ATOM 5701 C CA . LYS B 1 302 ? 27.005 -20.734 47.228 1.00 52.02 326 LYS B CA 1
ATOM 5702 C C . LYS B 1 302 ? 27.077 -20.252 45.792 1.00 48.52 326 LYS B C 1
ATOM 5703 O O . LYS B 1 302 ? 27.548 -20.987 44.933 1.00 50.02 326 LYS B O 1
ATOM 5709 N N . PHE B 1 303 ? 26.640 -19.028 45.520 1.00 44.85 327 PHE B N 1
ATOM 5710 C CA . PHE B 1 303 ? 26.478 -18.572 44.132 1.00 40.22 327 PHE B CA 1
ATOM 5711 C C . PHE B 1 303 ? 26.751 -17.107 44.065 1.00 38.88 327 PHE B C 1
ATOM 5712 O O . PHE B 1 303 ? 26.640 -16.437 45.088 1.00 40.69 327 PHE B O 1
ATOM 5720 N N . THR B 1 304 ? 27.064 -16.616 42.868 1.00 36.43 328 THR B N 1
ATOM 5721 C CA . THR B 1 304 ? 27.286 -15.191 42.636 1.00 35.99 328 THR B CA 1
ATOM 5722 C C . THR B 1 304 ? 26.073 -14.551 41.964 1.00 34.51 328 THR B C 1
ATOM 5723 O O . THR B 1 304 ? 25.156 -15.245 41.490 1.00 33.52 328 THR B O 1
ATOM 5727 N N . ASP B 1 305 ? 26.093 -13.225 41.925 1.00 34.97 329 ASP B N 1
ATOM 5728 C CA . ASP B 1 305 ? 25.089 -12.465 41.196 1.00 34.23 329 ASP B CA 1
ATOM 5729 C C . ASP B 1 305 ? 25.108 -12.836 39.726 1.00 32.95 329 ASP B C 1
ATOM 5730 O O . ASP B 1 305 ? 24.034 -12.967 39.090 1.00 30.93 329 ASP B O 1
ATOM 5735 N N . ASP B 1 306 ? 26.300 -13.040 39.176 1.00 33.91 330 ASP B N 1
ATOM 5736 C CA . ASP B 1 306 ? 26.395 -13.462 37.752 1.00 34.42 330 ASP B CA 1
ATOM 5737 C C . ASP B 1 306 ? 25.761 -14.830 37.480 1.00 32.07 330 ASP B C 1
ATOM 5738 O O . ASP B 1 306 ? 25.273 -15.037 36.390 1.00 29.82 330 ASP B O 1
ATOM 5743 N N . ASP B 1 307 ? 25.801 -15.766 38.429 1.00 30.14 331 ASP B N 1
ATOM 5744 C CA . ASP B 1 307 ? 25.123 -17.076 38.277 1.00 29.55 331 ASP B CA 1
ATOM 5745 C C . ASP B 1 307 ? 23.593 -16.877 38.107 1.00 26.71 331 ASP B C 1
ATOM 5746 O O . ASP B 1 307 ? 22.940 -17.543 37.294 1.00 25.42 331 ASP B O 1
ATOM 5751 N N . VAL B 1 308 ? 23.040 -15.935 38.872 1.00 25.69 332 VAL B N 1
ATOM 5752 C CA . VAL B 1 308 ? 21.608 -15.625 38.798 1.00 24.39 332 VAL B CA 1
ATOM 5753 C C . VAL B 1 308 ? 21.323 -14.924 37.445 1.00 23.54 332 VAL B C 1
ATOM 5754 O O . VAL B 1 308 ? 20.375 -15.263 36.715 1.00 22.30 332 VAL B O 1
ATOM 5758 N N . ARG B 1 309 ? 22.175 -13.955 37.096 1.00 24.08 333 ARG B N 1
ATOM 5759 C CA . ARG B 1 309 ? 22.038 -13.310 35.776 1.00 25.31 333 ARG B CA 1
ATOM 5760 C C . ARG B 1 309 ? 22.087 -14.314 34.661 1.00 23.97 333 ARG B C 1
ATOM 5761 O O . ARG B 1 309 ? 21.282 -14.224 33.733 1.00 22.22 333 ARG B O 1
ATOM 5769 N N . ASN B 1 310 ? 23.017 -15.254 34.714 1.00 24.52 334 ASN B N 1
ATOM 5770 C CA . ASN B 1 310 ? 23.138 -16.271 33.638 1.00 24.94 334 ASN B CA 1
ATOM 5771 C C . ASN B 1 310 ? 21.865 -17.099 33.517 1.00 23.18 334 ASN B C 1
ATOM 5772 O O . ASN B 1 310 ? 21.399 -17.350 32.389 1.00 21.87 334 ASN B O 1
ATOM 5777 N N . TYR B 1 311 ? 21.263 -17.452 34.656 1.00 21.88 335 TYR B N 1
ATOM 5778 C CA . TYR B 1 311 ? 20.052 -18.251 34.633 1.00 21.87 335 TYR B CA 1
ATOM 5779 C C . TYR B 1 311 ? 18.863 -17.457 34.011 1.00 20.38 335 TYR B C 1
ATOM 5780 O O . TYR B 1 311 ? 18.069 -18.019 33.232 1.00 19.08 335 TYR B O 1
ATOM 5789 N N . LEU B 1 312 ? 18.750 -16.180 34.388 1.00 19.39 336 LEU B N 1
ATOM 5790 C CA . LEU B 1 312 ? 17.738 -15.272 33.814 1.00 18.79 336 LEU B CA 1
ATOM 5791 C C . LEU B 1 312 ? 17.914 -15.175 32.292 1.00 18.57 336 LEU B C 1
ATOM 5792 O O . LEU B 1 312 ? 16.964 -15.369 31.502 1.00 17.91 336 LEU B O 1
ATOM 5797 N N . TRP B 1 313 ? 19.140 -14.896 31.873 1.00 19.23 337 TRP B N 1
ATOM 5798 C CA . TRP B 1 313 ? 19.391 -14.808 30.413 1.00 19.65 337 TRP B CA 1
ATOM 5799 C C . TRP B 1 313 ? 19.179 -16.126 29.698 1.00 20.17 337 TRP B C 1
ATOM 5800 O O . TRP B 1 313 ? 18.666 -16.138 28.565 1.00 20.27 337 TRP B O 1
ATOM 5811 N N . ASP B 1 314 ? 19.485 -17.251 30.333 1.00 21.12 338 ASP B N 1
ATOM 5812 C CA . ASP B 1 314 ? 19.170 -18.561 29.697 1.00 22.51 338 ASP B CA 1
ATOM 5813 C C . ASP B 1 314 ? 17.665 -18.733 29.422 1.00 20.19 338 ASP B C 1
ATOM 5814 O O . ASP B 1 314 ? 17.241 -19.205 28.380 1.00 19.93 338 ASP B O 1
ATOM 5819 N N . THR B 1 315 ? 16.862 -18.305 30.393 1.00 18.90 339 THR B N 1
ATOM 5820 C CA . THR B 1 315 ? 15.420 -18.346 30.270 1.00 18.39 339 THR B CA 1
ATOM 5821 C C . THR B 1 315 ? 14.963 -17.485 29.075 1.00 17.59 339 THR B C 1
ATOM 5822 O O . THR B 1 315 ? 14.201 -17.935 28.249 1.00 16.64 339 THR B O 1
ATOM 5826 N N . LEU B 1 316 ? 15.455 -16.250 29.019 1.00 18.12 340 LEU B N 1
ATOM 5827 C CA . LEU B 1 316 ? 15.045 -15.313 27.977 1.00 17.94 340 LEU B CA 1
ATOM 5828 C C . LEU B 1 316 ? 15.512 -15.799 26.587 1.00 18.26 340 LEU B C 1
ATOM 5829 O O . LEU B 1 316 ? 14.710 -15.739 25.614 1.00 19.28 340 LEU B O 1
ATOM 5834 N N . LYS B 1 317 ? 16.751 -16.287 26.521 1.00 18.91 341 LYS B N 1
ATOM 5835 C CA . LYS B 1 317 ? 17.302 -16.780 25.250 1.00 21.07 341 LYS B CA 1
ATOM 5836 C C . LYS B 1 317 ? 16.600 -18.012 24.748 1.00 21.10 341 LYS B C 1
ATOM 5837 O O . LYS B 1 317 ? 16.594 -18.257 23.521 1.00 21.99 341 LYS B O 1
ATOM 5843 N N . SER B 1 318 ? 15.952 -18.754 25.642 1.00 20.52 342 SER B N 1
ATOM 5844 C CA . SER B 1 318 ? 15.155 -19.942 25.333 1.00 21.70 342 SER B CA 1
ATOM 5845 C C . SER B 1 318 ? 13.724 -19.632 24.851 1.00 20.41 342 SER B C 1
ATOM 5846 O O . SER B 1 318 ? 12.918 -20.570 24.669 1.00 20.62 342 SER B O 1
ATOM 5849 N N . GLY B 1 319 ? 13.360 -18.358 24.784 1.00 19.59 343 GLY B N 1
ATOM 5850 C CA . GLY B 1 319 ? 12.032 -17.966 24.363 1.00 18.54 343 GLY B CA 1
ATOM 5851 C C . GLY B 1 319 ? 10.942 -18.119 25.430 1.00 17.81 343 GLY B C 1
ATOM 5852 O O . GLY B 1 319 ? 9.756 -18.347 25.104 1.00 17.54 343 GLY B O 1
ATOM 5853 N N . ARG B 1 320 ? 11.355 -18.044 26.690 1.00 16.32 344 ARG B N 1
ATOM 5854 C CA . ARG B 1 320 ? 10.441 -18.218 27.822 1.00 17.19 344 ARG B CA 1
ATOM 5855 C C . ARG B 1 320 ? 10.424 -16.901 28.601 1.00 16.35 344 ARG B C 1
ATOM 5856 O O . ARG B 1 320 ? 11.333 -16.070 28.474 1.00 16.33 344 ARG B O 1
ATOM 5864 N N . VAL B 1 321 ? 9.370 -16.765 29.384 1.00 16.78 345 VAL B N 1
ATOM 5865 C CA . VAL B 1 321 ? 9.217 -15.622 30.289 1.00 16.88 345 VAL B CA 1
ATOM 5866 C C . VAL B 1 321 ? 9.875 -15.937 31.614 1.00 16.70 345 VAL B C 1
ATOM 5867 O O . VAL B 1 321 ? 10.006 -17.092 32.033 1.00 17.04 345 VAL B O 1
ATOM 5871 N N . VAL B 1 322 ? 10.321 -14.864 32.261 1.00 15.89 346 VAL B N 1
ATOM 5872 C CA . VAL B 1 322 ? 10.727 -14.886 33.634 1.00 16.28 346 VAL B CA 1
ATOM 5873 C C . VAL B 1 322 ? 9.474 -14.706 34.461 1.00 16.17 346 VAL B C 1
ATOM 5874 O O . VAL B 1 322 ? 8.882 -13.631 34.491 1.00 15.17 346 VAL B O 1
ATOM 5878 N N . PRO B 1 323 ? 9.026 -15.800 35.126 1.00 16.50 347 PRO B N 1
ATOM 5879 C CA . PRO B 1 323 ? 7.778 -15.682 35.839 1.00 16.04 347 PRO B CA 1
ATOM 5880 C C . PRO B 1 323 ? 7.892 -14.800 37.046 1.00 15.92 347 PRO B C 1
ATOM 5881 O O . PRO B 1 323 ? 8.960 -14.747 37.677 1.00 15.96 347 PRO B O 1
ATOM 5885 N N . GLY B 1 324 ? 6.811 -14.098 37.330 1.00 15.33 348 GLY B N 1
ATOM 5886 C CA . GLY B 1 324 ? 6.728 -13.224 38.527 1.00 16.34 348 GLY B CA 1
ATOM 5887 C C . GLY B 1 324 ? 7.221 -11.800 38.279 1.00 16.41 348 GLY B C 1
ATOM 5888 O O . GLY B 1 324 ? 7.269 -11.046 39.244 1.00 17.38 348 GLY B O 1
ATOM 5889 N N . TYR B 1 325 ? 7.538 -11.421 37.015 1.00 16.35 349 TYR B N 1
ATOM 5890 C CA . TYR B 1 325 ? 8.006 -10.084 36.660 1.00 16.59 349 TYR B CA 1
ATOM 5891 C C . TYR B 1 325 ? 7.106 -9.602 35.528 1.00 16.98 349 TYR B C 1
ATOM 5892 O O . TYR B 1 325 ? 6.686 -10.407 34.675 1.00 16.80 349 TYR B O 1
ATOM 5901 N N . GLY B 1 326 ? 6.763 -8.325 35.534 1.00 16.96 350 GLY B N 1
ATOM 5902 C CA . GLY B 1 326 ? 5.912 -7.772 34.489 1.00 16.93 350 GLY B CA 1
ATOM 5903 C C . GLY B 1 326 ? 4.471 -7.654 34.897 1.00 17.33 350 GLY B C 1
ATOM 5904 O O . GLY B 1 326 ? 4.041 -8.258 35.876 1.00 17.61 350 GLY B O 1
ATOM 5905 N N . HIS B 1 327 ? 3.746 -6.841 34.142 1.00 17.18 351 HIS B N 1
ATOM 5906 C CA . HIS B 1 327 ? 2.327 -6.670 34.421 1.00 18.00 351 HIS B CA 1
ATOM 5907 C C . HIS B 1 327 ? 1.714 -5.915 33.283 1.00 18.59 351 HIS B C 1
ATOM 5908 O O . HIS B 1 327 ? 2.350 -5.057 32.739 1.00 19.27 351 HIS B O 1
ATOM 5915 N N . ALA B 1 328 ? 0.458 -6.209 32.977 1.00 18.99 352 ALA B N 1
ATOM 5916 C CA . ALA B 1 328 ? -0.276 -5.518 31.901 1.00 19.10 352 ALA B CA 1
ATOM 5917 C C . ALA B 1 328 ? -0.475 -4.030 32.129 1.00 20.63 352 ALA B C 1
ATOM 5918 O O . ALA B 1 328 ? -0.522 -3.267 31.167 1.00 20.67 352 ALA B O 1
ATOM 5920 N N . VAL B 1 329 ? -0.623 -3.630 33.399 1.00 20.33 353 VAL B N 1
ATOM 5921 C CA . VAL B 1 329 ? -1.024 -2.293 33.833 1.00 22.12 353 VAL B CA 1
ATOM 5922 C C . VAL B 1 329 ? 0.032 -1.638 34.737 1.00 22.64 353 VAL B C 1
ATOM 5923 O O . VAL B 1 329 ? 0.493 -0.522 34.441 1.00 23.86 353 VAL B O 1
ATOM 5927 N N . LEU B 1 330 ? 0.477 -2.325 35.788 1.00 21.90 354 LEU B N 1
ATOM 5928 C CA . LEU B 1 330 ? 1.496 -1.747 36.669 1.00 23.09 354 LEU B CA 1
ATOM 5929 C C . LEU B 1 330 ? 2.789 -1.460 35.936 1.00 23.71 354 LEU B C 1
ATOM 5930 O O . LEU B 1 330 ? 3.191 -2.214 35.030 1.00 22.34 354 LEU B O 1
ATOM 5935 N N . ARG B 1 331 ? 3.368 -0.321 36.317 1.00 25.68 355 ARG B N 1
ATOM 5936 C CA . ARG B 1 331 ? 4.641 0.132 35.755 1.00 26.90 355 ARG B CA 1
ATOM 5937 C C . ARG B 1 331 ? 5.704 0.351 36.808 1.00 28.04 355 ARG B C 1
ATOM 5938 O O . ARG B 1 331 ? 6.759 0.937 36.506 1.00 30.73 355 ARG B O 1
ATOM 5946 N N . LYS B 1 332 ? 5.479 -0.114 38.038 1.00 28.54 356 LYS B N 1
ATOM 5947 C CA . LYS B 1 332 ? 6.436 -0.001 39.151 1.00 30.14 356 LYS B CA 1
ATOM 5948 C C . LYS B 1 332 ? 6.362 -1.299 39.996 1.00 28.20 356 LYS B C 1
ATOM 5949 O O . LYS B 1 332 ? 5.450 -2.105 39.757 1.00 24.56 356 LYS B O 1
ATOM 5955 N N . PRO B 1 333 ? 7.289 -1.562 40.945 1.00 28.16 357 PRO B N 1
ATOM 5956 C CA . PRO B 1 333 ? 7.092 -2.790 41.780 1.00 28.03 357 PRO B CA 1
ATOM 5957 C C . PRO B 1 333 ? 5.694 -2.851 42.447 1.00 27.77 357 PRO B C 1
ATOM 5958 O O . PRO B 1 333 ? 5.143 -1.820 42.781 1.00 30.06 357 PRO B O 1
ATOM 5962 N N . ASP B 1 334 ? 5.109 -4.053 42.533 1.00 24.94 358 ASP B N 1
ATOM 5963 C CA . ASP B 1 334 ? 3.679 -4.204 42.858 1.00 23.35 358 ASP B CA 1
ATOM 5964 C C . ASP B 1 334 ? 3.540 -4.086 44.360 1.00 24.07 358 ASP B C 1
ATOM 5965 O O . ASP B 1 334 ? 4.242 -4.755 45.075 1.00 24.05 358 ASP B O 1
ATOM 5970 N N . PRO B 1 335 ? 2.649 -3.234 44.839 1.00 24.57 359 PRO B N 1
ATOM 5971 C CA . PRO B 1 335 ? 2.536 -3.114 46.311 1.00 25.81 359 PRO B CA 1
ATOM 5972 C C . PRO B 1 335 ? 2.020 -4.389 47.003 1.00 24.97 359 PRO B C 1
ATOM 5973 O O . PRO B 1 335 ? 2.193 -4.528 48.207 1.00 25.99 359 PRO B O 1
ATOM 5977 N N . ARG B 1 336 ? 1.392 -5.299 46.262 1.00 23.60 360 ARG B N 1
ATOM 5978 C CA . ARG B 1 336 ? 1.020 -6.608 46.827 1.00 22.75 360 ARG B CA 1
ATOM 5979 C C . ARG B 1 336 ? 2.288 -7.447 47.047 1.00 21.73 360 ARG B C 1
ATOM 5980 O O . ARG B 1 336 ? 2.394 -8.173 48.041 1.00 21.38 360 ARG B O 1
ATOM 5988 N N . PHE B 1 337 ? 3.257 -7.338 46.128 1.00 20.27 361 PHE B N 1
ATOM 5989 C CA . PHE B 1 337 ? 4.545 -7.974 46.271 1.00 21.01 361 PHE B CA 1
ATOM 5990 C C . PHE B 1 337 ? 5.226 -7.433 47.518 1.00 22.19 361 PHE B C 1
ATOM 5991 O O . PHE B 1 337 ? 5.658 -8.193 48.388 1.00 22.93 361 PHE B O 1
ATOM 5999 N N . GLN B 1 338 ? 5.222 -6.130 47.668 1.00 23.57 362 GLN B N 1
ATOM 6000 C CA . GLN B 1 338 ? 5.896 -5.525 48.827 1.00 25.12 362 GLN B CA 1
ATOM 6001 C C . GLN B 1 338 ? 5.210 -5.890 50.138 1.00 25.17 362 GLN B C 1
ATOM 6002 O O . GLN B 1 338 ? 5.876 -6.067 51.137 1.00 24.72 362 GLN B O 1
ATOM 6008 N N . ALA B 1 339 ? 3.884 -6.010 50.140 1.00 24.27 363 ALA B N 1
ATOM 6009 C CA . ALA B 1 339 ? 3.151 -6.428 51.341 1.00 24.99 363 ALA B CA 1
ATOM 6010 C C . ALA B 1 339 ? 3.577 -7.822 51.794 1.00 24.56 363 ALA B C 1
ATOM 6011 O O . ALA B 1 339 ? 3.718 -8.069 53.007 1.00 25.08 363 ALA B O 1
ATOM 6013 N N . LEU B 1 340 ? 3.802 -8.719 50.846 1.00 23.78 364 LEU B N 1
ATOM 6014 C CA . LEU B 1 340 ? 4.291 -10.068 51.187 1.00 24.46 364 LEU B CA 1
ATOM 6015 C C . LEU B 1 340 ? 5.730 -10.036 51.675 1.00 25.37 364 LEU B C 1
ATOM 6016 O O . LEU B 1 340 ? 6.069 -10.712 52.620 1.00 25.66 364 LEU B O 1
ATOM 6021 N N . MET B 1 341 ? 6.579 -9.213 51.054 1.00 25.04 365 MET B N 1
ATOM 6022 C CA . MET B 1 341 ? 7.955 -9.122 51.520 1.00 26.88 365 MET B CA 1
ATOM 6023 C C . MET B 1 341 ? 8.032 -8.458 52.910 1.00 28.11 365 MET B C 1
ATOM 6024 O O . MET B 1 341 ? 8.848 -8.836 53.718 1.00 29.53 365 MET B O 1
ATOM 6029 N N . ASP B 1 342 ? 7.170 -7.503 53.180 1.00 28.15 366 ASP B N 1
ATOM 6030 C CA . ASP B 1 342 ? 7.069 -6.902 54.514 1.00 29.61 366 ASP B CA 1
ATOM 6031 C C . ASP B 1 342 ? 6.572 -7.903 55.587 1.00 29.86 366 ASP B C 1
ATOM 6032 O O . ASP B 1 342 ? 6.982 -7.797 56.759 1.00 29.41 366 ASP B O 1
ATOM 6037 N N . PHE B 1 343 ? 5.717 -8.852 55.200 1.00 28.66 367 PHE B N 1
ATOM 6038 C CA . PHE B 1 343 ? 5.318 -9.953 56.081 1.00 29.57 367 PHE B CA 1
ATOM 6039 C C . PHE B 1 343 ? 6.557 -10.767 56.461 1.00 29.90 367 PHE B C 1
ATOM 6040 O O . PHE B 1 343 ? 6.809 -11.025 57.644 1.00 31.56 367 PHE B O 1
ATOM 6048 N N . ALA B 1 344 ? 7.375 -11.110 55.481 1.00 28.37 368 ALA B N 1
ATOM 6049 C CA . ALA B 1 344 ? 8.635 -11.828 55.721 1.00 29.05 368 ALA B CA 1
ATOM 6050 C C . ALA B 1 344 ? 9.639 -11.068 56.585 1.00 30.54 368 ALA B C 1
ATOM 6051 O O . ALA B 1 344 ? 10.350 -11.672 57.344 1.00 30.58 368 ALA B O 1
ATOM 6053 N N . ALA B 1 345 ? 9.703 -9.750 56.410 1.00 31.12 369 ALA B N 1
ATOM 6054 C CA . ALA B 1 345 ? 10.717 -8.881 57.010 1.00 32.72 369 ALA B CA 1
ATOM 6055 C C . ALA B 1 345 ? 10.819 -8.950 58.511 1.00 33.95 369 ALA B C 1
ATOM 6056 O O . ALA B 1 345 ? 11.913 -8.756 59.031 1.00 34.84 369 ALA B O 1
ATOM 6058 N N . THR B 1 346 ? 9.719 -9.226 59.188 1.00 33.79 370 THR B N 1
ATOM 6059 C CA . THR B 1 346 ? 9.759 -9.312 60.641 1.00 36.08 370 THR B CA 1
ATOM 6060 C C . THR B 1 346 ? 9.933 -10.748 61.176 1.00 36.34 370 THR B C 1
ATOM 6061 O O . THR B 1 346 ? 9.820 -10.972 62.375 1.00 36.88 370 THR B O 1
ATOM 6065 N N . ARG B 1 347 ? 10.187 -11.721 60.291 1.00 35.29 371 ARG B N 1
ATOM 6066 C CA . ARG B 1 347 ? 10.238 -13.144 60.696 1.00 35.84 371 ARG B CA 1
ATOM 6067 C C . ARG B 1 347 ? 11.594 -13.724 60.319 1.00 34.72 371 ARG B C 1
ATOM 6068 O O . ARG B 1 347 ? 11.810 -14.138 59.176 1.00 31.94 371 ARG B O 1
ATOM 6076 N N . PRO B 1 348 ? 12.540 -13.697 61.264 1.00 34.90 372 PRO B N 1
ATOM 6077 C CA . PRO B 1 348 ? 13.903 -14.137 60.984 1.00 34.80 372 PRO B CA 1
ATOM 6078 C C . PRO B 1 348 ? 14.014 -15.533 60.345 1.00 33.98 372 PRO B C 1
ATOM 6079 O O . PRO B 1 348 ? 14.887 -15.707 59.534 1.00 33.83 372 PRO B O 1
ATOM 6083 N N A ASP B 1 349 ? 13.130 -16.473 60.723 0.50 34.03 373 ASP B N 1
ATOM 6084 N N B ASP B 1 349 ? 13.178 -16.488 60.704 0.50 33.14 373 ASP B N 1
ATOM 6085 C CA A ASP B 1 349 ? 13.131 -17.853 60.173 0.50 33.96 373 ASP B CA 1
ATOM 6086 C CA B ASP B 1 349 ? 13.337 -17.820 60.149 0.50 32.57 373 ASP B CA 1
ATOM 6087 C C A ASP B 1 349 ? 12.793 -17.855 58.666 0.50 32.41 373 ASP B C 1
ATOM 6088 C C B ASP B 1 349 ? 12.880 -17.809 58.648 0.50 31.53 373 ASP B C 1
ATOM 6089 O O A ASP B 1 349 ? 13.303 -18.660 57.881 0.50 31.78 373 ASP B O 1
ATOM 6090 O O B ASP B 1 349 ? 13.476 -18.524 57.831 0.50 30.91 373 ASP B O 1
ATOM 6099 N N . VAL B 1 350 ? 11.914 -16.948 58.277 1.00 31.46 374 VAL B N 1
ATOM 6100 C CA . VAL B 1 350 ? 11.537 -16.794 56.852 1.00 30.15 374 VAL B CA 1
ATOM 6101 C C . VAL B 1 350 ? 12.712 -16.184 56.085 1.00 29.41 374 VAL B C 1
ATOM 6102 O O . VAL B 1 350 ? 13.125 -16.726 55.034 1.00 28.29 374 VAL B O 1
ATOM 6106 N N . LEU B 1 351 ? 13.269 -15.089 56.612 1.00 29.31 375 LEU B N 1
ATOM 6107 C CA . LEU B 1 351 ? 14.401 -14.431 55.954 1.00 29.37 375 LEU B CA 1
ATOM 6108 C C . LEU B 1 351 ? 15.622 -15.332 55.767 1.00 30.18 375 LEU B C 1
ATOM 6109 O O . LEU B 1 351 ? 16.369 -15.204 54.776 1.00 31.65 375 LEU B O 1
ATOM 6114 N N . ALA B 1 352 ? 15.819 -16.264 56.690 1.00 30.38 376 ALA B N 1
ATOM 6115 C CA . ALA B 1 352 ? 16.937 -17.182 56.629 1.00 30.70 376 ALA B CA 1
ATOM 6116 C C . ALA B 1 352 ? 16.674 -18.382 55.700 1.00 29.76 376 ALA B C 1
ATOM 6117 O O . ALA B 1 352 ? 17.598 -19.140 55.425 1.00 30.09 376 ALA B O 1
ATOM 6119 N N . ASN B 1 353 ? 15.440 -18.573 55.243 1.00 28.74 377 ASN B N 1
ATOM 6120 C CA . ASN B 1 353 ? 15.133 -19.692 54.348 1.00 28.34 377 ASN B CA 1
ATOM 6121 C C . ASN B 1 353 ? 15.861 -19.488 53.013 1.00 28.09 377 ASN B C 1
ATOM 6122 O O . ASN B 1 353 ? 15.637 -18.482 52.357 1.00 28.33 377 ASN B O 1
ATOM 6127 N N . PRO B 1 354 ? 16.707 -20.452 52.591 1.00 28.26 378 PRO B N 1
ATOM 6128 C CA . PRO B 1 354 ? 17.496 -20.186 51.419 1.00 27.42 378 PRO B CA 1
ATOM 6129 C C . PRO B 1 354 ? 16.632 -19.971 50.171 1.00 26.02 378 PRO B C 1
ATOM 6130 O O . PRO B 1 354 ? 17.070 -19.289 49.253 1.00 25.65 378 PRO B O 1
ATOM 6134 N N . VAL B 1 355 ? 15.432 -20.556 50.133 1.00 25.18 379 VAL B N 1
ATOM 6135 C CA . VAL B 1 355 ? 14.582 -20.343 48.942 1.00 24.61 379 VAL B CA 1
ATOM 6136 C C . VAL B 1 355 ? 14.040 -18.908 48.930 1.00 24.15 379 VAL B C 1
ATOM 6137 O O . VAL B 1 355 ? 13.929 -18.286 47.843 1.00 22.87 379 VAL B O 1
ATOM 6141 N N . PHE B 1 356 ? 13.719 -18.375 50.096 1.00 24.30 380 PHE B N 1
ATOM 6142 C CA . PHE B 1 356 ? 13.344 -16.972 50.209 1.00 24.31 380 PHE B CA 1
ATOM 6143 C C . PHE B 1 356 ? 14.509 -16.054 49.848 1.00 24.14 380 PHE B C 1
ATOM 6144 O O . PHE B 1 356 ? 14.342 -15.093 49.115 1.00 23.05 380 PHE B O 1
ATOM 6152 N N . GLN B 1 357 ? 15.700 -16.375 50.334 1.00 25.50 381 GLN B N 1
ATOM 6153 C CA . GLN B 1 357 ? 16.878 -15.566 50.012 1.00 26.58 381 GLN B CA 1
ATOM 6154 C C . GLN B 1 357 ? 17.102 -15.522 48.500 1.00 26.03 381 GLN B C 1
ATOM 6155 O O . GLN B 1 357 ? 17.522 -14.482 47.967 1.00 25.68 381 GLN B O 1
ATOM 6161 N N . LEU B 1 358 ? 16.839 -16.629 47.805 1.00 25.45 382 LEU B N 1
ATOM 6162 C CA . LEU B 1 358 ? 16.980 -16.632 46.368 1.00 24.49 382 LEU B CA 1
ATOM 6163 C C . LEU B 1 358 ? 15.902 -15.771 45.676 1.00 23.72 382 LEU B C 1
ATOM 6164 O O . LEU B 1 358 ? 16.185 -15.047 44.709 1.00 22.29 382 LEU B O 1
ATOM 6169 N N . VAL B 1 359 ? 14.653 -15.835 46.128 1.00 22.78 383 VAL B N 1
ATOM 6170 C CA . VAL B 1 359 ? 13.611 -14.940 45.621 1.00 22.30 383 VAL B CA 1
ATOM 6171 C C . VAL B 1 359 ? 14.018 -13.466 45.816 1.00 22.81 383 VAL B C 1
ATOM 6172 O O . VAL B 1 359 ? 13.825 -12.607 44.907 1.00 22.54 383 VAL B O 1
ATOM 6176 N N . LYS B 1 360 ? 14.527 -13.163 47.017 1.00 23.71 384 LYS B N 1
ATOM 6177 C CA . LYS B 1 360 ? 14.958 -11.795 47.284 1.00 24.77 384 LYS B CA 1
ATOM 6178 C C . LYS B 1 360 ? 16.098 -11.326 46.398 1.00 24.34 384 LYS B C 1
ATOM 6179 O O . LYS B 1 360 ? 16.026 -10.221 45.800 1.00 24.26 384 LYS B O 1
ATOM 6185 N N . LYS B 1 361 ? 17.127 -12.150 46.248 1.00 23.75 385 LYS B N 1
ATOM 6186 C CA . LYS B 1 361 ? 18.286 -11.807 45.407 1.00 24.39 385 LYS B CA 1
ATOM 6187 C C . LYS B 1 361 ? 17.812 -11.638 43.954 1.00 22.29 385 LYS B C 1
ATOM 6188 O O . LYS B 1 361 ? 18.209 -10.682 43.290 1.00 21.95 385 LYS B O 1
ATOM 6194 N N . ASN B 1 362 ? 16.988 -12.552 43.464 1.00 21.37 386 ASN B N 1
ATOM 6195 C CA . ASN B 1 362 ? 16.483 -12.435 42.079 1.00 21.24 386 ASN B CA 1
ATOM 6196 C C . ASN B 1 362 ? 15.707 -11.108 41.914 1.00 20.87 386 ASN B C 1
ATOM 6197 O O . ASN B 1 362 ? 15.805 -10.473 40.844 1.00 20.07 386 ASN B O 1
ATOM 6202 N N . SER B 1 363 ? 14.989 -10.638 42.938 1.00 21.33 387 SER B N 1
ATOM 6203 C CA . SER B 1 363 ? 14.265 -9.380 42.833 1.00 22.56 387 SER B CA 1
ATOM 6204 C C . SER B 1 363 ? 15.167 -8.155 42.706 1.00 23.59 387 SER B C 1
ATOM 6205 O O . SER B 1 363 ? 14.767 -7.139 42.196 1.00 24.48 387 SER B O 1
ATOM 6208 N N . GLU B 1 364 ? 16.420 -8.290 43.104 1.00 24.84 388 GLU B N 1
ATOM 6209 C CA . GLU B 1 364 ? 17.450 -7.251 42.958 1.00 25.61 388 GLU B CA 1
ATOM 6210 C C . GLU B 1 364 ? 18.253 -7.308 41.650 1.00 24.79 388 GLU B C 1
ATOM 6211 O O . GLU B 1 364 ? 19.081 -6.438 41.387 1.00 24.61 388 GLU B O 1
ATOM 6217 N N . ILE B 1 365 ? 18.097 -8.388 40.891 1.00 22.87 389 ILE B N 1
ATOM 6218 C CA . ILE B 1 365 ? 18.844 -8.627 39.650 1.00 22.55 389 ILE B CA 1
ATOM 6219 C C . ILE B 1 365 ? 17.936 -8.666 38.428 1.00 20.53 389 ILE B C 1
ATOM 6220 O O . ILE B 1 365 ? 18.262 -8.112 37.409 1.00 20.15 389 ILE B O 1
ATOM 6225 N N . ALA B 1 366 ? 16.797 -9.335 38.530 1.00 18.74 390 ALA B N 1
ATOM 6226 C CA . ALA B 1 366 ? 15.949 -9.551 37.368 1.00 18.06 390 ALA B CA 1
ATOM 6227 C C . ALA B 1 366 ? 15.424 -8.282 36.686 1.00 17.20 390 ALA B C 1
ATOM 6228 O O . ALA B 1 366 ? 15.360 -8.221 35.442 1.00 16.73 390 ALA B O 1
ATOM 6230 N N . PRO B 1 367 ? 15.055 -7.241 37.437 1.00 17.70 391 PRO B N 1
ATOM 6231 C CA . PRO B 1 367 ? 14.573 -6.040 36.718 1.00 17.21 391 PRO B CA 1
ATOM 6232 C C . PRO B 1 367 ? 15.600 -5.428 35.759 1.00 16.85 391 PRO B C 1
ATOM 6233 O O . PRO B 1 367 ? 15.252 -5.046 34.647 1.00 16.84 391 PRO B O 1
ATOM 6237 N N . ALA B 1 368 ? 16.876 -5.412 36.151 1.00 17.40 392 ALA B N 1
ATOM 6238 C CA . ALA B 1 368 ? 17.918 -4.915 35.247 1.00 18.00 392 ALA B CA 1
ATOM 6239 C C . ALA B 1 368 ? 18.058 -5.804 33.989 1.00 17.72 392 ALA B C 1
ATOM 6240 O O . ALA B 1 368 ? 18.239 -5.289 32.874 1.00 17.31 392 ALA B O 1
ATOM 6242 N N . VAL B 1 369 ? 18.028 -7.129 34.189 1.00 17.64 393 VAL B N 1
ATOM 6243 C CA . VAL B 1 369 ? 18.159 -8.076 33.075 1.00 17.76 393 VAL B CA 1
ATOM 6244 C C . VAL B 1 369 ? 16.987 -7.873 32.110 1.00 17.46 393 VAL B C 1
ATOM 6245 O O . VAL B 1 369 ? 17.160 -7.782 30.897 1.00 17.28 393 VAL B O 1
ATOM 6249 N N . LEU B 1 370 ? 15.774 -7.762 32.646 1.00 17.14 394 LEU B N 1
ATOM 6250 C CA . LEU B 1 370 ? 14.601 -7.541 31.803 1.00 16.96 394 LEU B CA 1
ATOM 6251 C C . LEU B 1 370 ? 14.624 -6.220 31.026 1.00 17.32 394 LEU B C 1
ATOM 6252 O O . LEU B 1 370 ? 14.171 -6.153 29.891 1.00 16.51 394 LEU B O 1
ATOM 6257 N N . THR B 1 371 ? 15.190 -5.206 31.659 1.00 17.52 395 THR B N 1
ATOM 6258 C CA . THR B 1 371 ? 15.417 -3.902 31.037 1.00 18.70 395 THR B CA 1
ATOM 6259 C C . THR B 1 371 ? 16.456 -4.002 29.914 1.00 19.02 395 THR B C 1
ATOM 6260 O O . THR B 1 371 ? 16.207 -3.491 28.833 1.00 19.53 395 THR B O 1
ATOM 6264 N N . GLU B 1 372 ? 17.565 -4.682 30.147 1.00 19.41 396 GLU B N 1
ATOM 6265 C CA . GLU B 1 372 ? 18.591 -4.909 29.125 1.00 20.78 396 GLU B CA 1
ATOM 6266 C C . GLU B 1 372 ? 17.981 -5.656 27.937 1.00 20.33 396 GLU B C 1
ATOM 6267 O O . GLU B 1 372 ? 18.244 -5.342 26.764 1.00 20.49 396 GLU B O 1
ATOM 6273 N N . HIS B 1 373 ? 17.134 -6.628 28.228 1.00 19.73 397 HIS B N 1
ATOM 6274 C CA . HIS B 1 373 ? 16.518 -7.463 27.159 1.00 20.19 397 HIS B CA 1
ATOM 6275 C C . HIS B 1 373 ? 15.566 -6.637 26.317 1.00 20.43 397 HIS B C 1
ATOM 6276 O O . HIS B 1 373 ? 15.532 -6.838 25.073 1.00 21.61 397 HIS B O 1
ATOM 6283 N N . GLY B 1 374 ? 14.838 -5.707 26.927 1.00 21.29 398 GLY B N 1
ATOM 6284 C CA . GLY B 1 374 ? 14.147 -4.638 26.179 1.00 22.79 398 GLY B CA 1
ATOM 6285 C C . GLY B 1 374 ? 12.757 -4.973 25.637 1.00 23.90 398 GLY B C 1
ATOM 6286 O O . GLY B 1 374 ? 12.232 -4.206 24.807 1.00 27.56 398 GLY B O 1
ATOM 6287 N N . LYS B 1 375 ? 12.189 -6.117 26.017 1.00 23.08 399 LYS B N 1
ATOM 6288 C CA . LYS B 1 375 ? 10.832 -6.470 25.590 1.00 25.25 399 LYS B CA 1
ATOM 6289 C C . LYS B 1 375 ? 9.764 -5.998 26.553 1.00 23.06 399 LYS B C 1
ATOM 6290 O O . LYS B 1 375 ? 8.772 -5.329 26.163 1.00 22.12 399 LYS B O 1
ATOM 6296 N N . THR B 1 376 ? 9.946 -6.319 27.815 1.00 22.43 400 THR B N 1
ATOM 6297 C CA . THR B 1 376 ? 8.881 -6.020 28.803 1.00 23.00 400 THR B CA 1
ATOM 6298 C C . THR B 1 376 ? 8.712 -4.557 29.033 1.00 22.71 400 THR B C 1
ATOM 6299 O O . THR B 1 376 ? 9.711 -3.779 29.001 1.00 23.08 400 THR B O 1
ATOM 6303 N N . LYS B 1 377 ? 7.451 -4.133 29.217 1.00 20.77 401 LYS B N 1
ATOM 6304 C CA . LYS B 1 377 ? 7.152 -2.757 29.537 1.00 22.17 401 LYS B CA 1
ATOM 6305 C C . LYS B 1 377 ? 7.290 -2.506 31.013 1.00 20.83 401 LYS B C 1
ATOM 6306 O O . LYS B 1 377 ? 7.343 -1.341 31.403 1.00 20.77 401 LYS B O 1
ATOM 6312 N N . ASN B 1 378 ? 7.306 -3.554 31.821 1.00 20.15 402 ASN B N 1
ATOM 6313 C CA . ASN B 1 378 ? 7.427 -3.389 33.254 1.00 20.85 402 ASN B CA 1
ATOM 6314 C C . ASN B 1 378 ? 8.420 -4.455 33.732 1.00 20.81 402 ASN B C 1
ATOM 6315 O O . ASN B 1 378 ? 8.090 -5.640 33.756 1.00 21.51 402 ASN B O 1
ATOM 6320 N N . PRO B 1 379 ? 9.635 -4.045 34.102 1.00 19.90 403 PRO B N 1
ATOM 6321 C CA . PRO B 1 379 ? 10.592 -5.071 34.558 1.00 19.85 403 PRO B CA 1
ATOM 6322 C C . PRO B 1 379 ? 10.479 -5.488 36.023 1.00 19.84 403 PRO B C 1
ATOM 6323 O O . PRO B 1 379 ? 11.283 -6.270 36.478 1.00 20.78 403 PRO B O 1
ATOM 6327 N N . HIS B 1 380 ? 9.554 -4.935 36.744 1.00 19.85 404 HIS B N 1
ATOM 6328 C CA . HIS B 1 380 ? 9.544 -5.053 38.192 1.00 20.67 404 HIS B CA 1
ATOM 6329 C C . HIS B 1 380 ? 8.771 -6.299 38.647 1.00 19.46 404 HIS B C 1
ATOM 6330 O O . HIS B 1 380 ? 8.007 -6.893 37.919 1.00 18.32 404 HIS B O 1
ATOM 6337 N N . PRO B 1 381 ? 9.010 -6.750 39.866 1.00 18.95 405 PRO B N 1
ATOM 6338 C CA . PRO B 1 381 ? 8.312 -7.919 40.352 1.00 19.14 405 PRO B CA 1
ATOM 6339 C C . PRO B 1 381 ? 6.798 -7.695 40.523 1.00 18.53 405 PRO B C 1
ATOM 6340 O O . PRO B 1 381 ? 6.355 -6.577 40.849 1.00 19.49 405 PRO B O 1
ATOM 6344 N N . ASN B 1 382 ? 6.007 -8.748 40.333 1.00 18.06 406 ASN B N 1
ATOM 6345 C CA . ASN B 1 382 ? 4.586 -8.748 40.661 1.00 17.98 406 ASN B CA 1
ATOM 6346 C C . ASN B 1 382 ? 4.391 -9.661 41.889 1.00 18.78 406 ASN B C 1
ATOM 6347 O O . ASN B 1 382 ? 5.333 -10.338 42.340 1.00 18.49 406 ASN B O 1
ATOM 6352 N N . VAL B 1 383 ? 3.162 -9.723 42.383 1.00 19.62 407 VAL B N 1
ATOM 6353 C CA . VAL B 1 383 ? 2.861 -10.456 43.591 1.00 21.13 407 VAL B CA 1
ATOM 6354 C C . VAL B 1 383 ? 3.251 -11.950 43.498 1.00 21.08 407 VAL B C 1
ATOM 6355 O O . VAL B 1 383 ? 3.617 -12.574 44.500 1.00 20.66 407 VAL B O 1
ATOM 6359 N N . ASP B 1 384 ? 3.168 -12.530 42.294 1.00 19.76 408 ASP B N 1
ATOM 6360 C CA . ASP B 1 384 ? 3.531 -13.927 42.127 1.00 19.96 408 ASP B CA 1
ATOM 6361 C C . ASP B 1 384 ? 4.967 -14.258 42.352 1.00 19.20 408 ASP B C 1
ATOM 6362 O O . ASP B 1 384 ? 5.282 -15.447 42.601 1.00 18.16 408 ASP B O 1
ATOM 6367 N N . ALA B 1 385 ? 5.843 -13.243 42.336 1.00 18.17 409 ALA B N 1
ATOM 6368 C CA . ALA B 1 385 ? 7.256 -13.489 42.672 1.00 18.69 409 ALA B CA 1
ATOM 6369 C C . ALA B 1 385 ? 7.451 -13.998 44.106 1.00 19.41 409 ALA B C 1
ATOM 6370 O O . ALA B 1 385 ? 8.373 -14.739 44.351 1.00 19.42 409 ALA B O 1
ATOM 6372 N N . ALA B 1 386 ? 6.577 -13.574 45.021 1.00 20.65 410 ALA B N 1
ATOM 6373 C CA . ALA B 1 386 ? 6.773 -13.814 46.456 1.00 21.56 410 ALA B CA 1
ATOM 6374 C C . ALA B 1 386 ? 5.780 -14.773 47.117 1.00 22.58 410 ALA B C 1
ATOM 6375 O O . ALA B 1 386 ? 6.079 -15.319 48.219 1.00 23.66 410 ALA B O 1
ATOM 6377 N N . SER B 1 387 ? 4.637 -15.022 46.512 1.00 22.01 411 SER B N 1
ATOM 6378 C CA . SER B 1 387 ? 3.623 -15.786 47.253 1.00 22.35 411 SER B CA 1
ATOM 6379 C C . SER B 1 387 ? 3.998 -17.253 47.485 1.00 21.88 411 SER B C 1
ATOM 6380 O O . SER B 1 387 ? 3.878 -17.769 48.634 1.00 21.20 411 SER B O 1
ATOM 6383 N N . GLY B 1 388 ? 4.420 -17.943 46.424 1.00 20.37 412 GLY B N 1
ATOM 6384 C CA . GLY B 1 388 ? 4.724 -19.354 46.533 1.00 20.19 412 GLY B CA 1
ATOM 6385 C C . GLY B 1 388 ? 5.802 -19.700 47.534 1.00 20.49 412 GLY B C 1
ATOM 6386 O O . GLY B 1 388 ? 5.637 -20.630 48.307 1.00 20.25 412 GLY B O 1
ATOM 6387 N N . VAL B 1 389 ? 6.860 -18.902 47.601 1.00 21.01 413 VAL B N 1
ATOM 6388 C CA . VAL B 1 389 ? 7.924 -19.163 48.597 1.00 21.75 413 VAL B CA 1
ATOM 6389 C C . VAL B 1 389 ? 7.448 -19.086 50.048 1.00 23.35 413 VAL B C 1
ATOM 6390 O O . VAL B 1 389 ? 7.972 -19.817 50.884 1.00 23.25 413 VAL B O 1
ATOM 6394 N N . LEU B 1 390 ? 6.507 -18.188 50.346 1.00 22.77 414 LEU B N 1
ATOM 6395 C CA . LEU B 1 390 ? 5.957 -18.121 51.713 1.00 23.95 414 LEU B CA 1
ATOM 6396 C C . LEU B 1 390 ? 5.136 -19.350 52.019 1.00 23.81 414 LEU B C 1
ATOM 6397 O O . LEU B 1 390 ? 5.285 -19.913 53.097 1.00 23.76 414 LEU B O 1
ATOM 6402 N N . PHE B 1 391 ? 4.340 -19.845 51.085 1.00 22.22 415 PHE B N 1
ATOM 6403 C CA . PHE B 1 391 ? 3.686 -21.161 51.295 1.00 23.17 415 PHE B CA 1
ATOM 6404 C C . PHE B 1 391 ? 4.696 -22.305 51.472 1.00 22.82 415 PHE B C 1
ATOM 6405 O O . PHE B 1 391 ? 4.504 -23.172 52.311 1.00 22.58 415 PHE B O 1
ATOM 6413 N N . TYR B 1 392 ? 5.742 -22.313 50.651 1.00 22.33 416 TYR B N 1
ATOM 6414 C CA . TYR B 1 392 ? 6.837 -23.286 50.746 1.00 23.26 416 TYR B CA 1
ATOM 6415 C C . TYR B 1 392 ? 7.452 -23.308 52.143 1.00 24.08 416 TYR B C 1
ATOM 6416 O O . TYR B 1 392 ? 7.605 -24.382 52.753 1.00 24.58 416 TYR B O 1
ATOM 6425 N N . HIS B 1 393 ? 7.759 -22.119 52.651 1.00 24.89 417 HIS B N 1
ATOM 6426 C CA . HIS B 1 393 ? 8.313 -21.989 53.990 1.00 26.43 417 HIS B CA 1
ATOM 6427 C C . HIS B 1 393 ? 7.435 -22.650 55.054 1.00 27.54 417 HIS B C 1
ATOM 6428 O O . HIS B 1 393 ? 7.939 -23.280 56.008 1.00 27.79 417 HIS B O 1
ATOM 6435 N N . TYR B 1 394 ? 6.128 -22.465 54.922 1.00 28.01 418 TYR B N 1
ATOM 6436 C CA . TYR B 1 394 ? 5.154 -23.048 55.859 1.00 29.52 418 TYR B CA 1
ATOM 6437 C C . TYR B 1 394 ? 4.739 -24.489 55.536 1.00 30.07 418 TYR B C 1
ATOM 6438 O O . TYR B 1 394 ? 3.787 -25.005 56.120 1.00 30.93 418 TYR B O 1
ATOM 6447 N N . GLY B 1 395 ? 5.468 -25.155 54.646 1.00 28.70 419 GLY B N 1
ATOM 6448 C CA . GLY B 1 395 ? 5.342 -26.582 54.470 1.00 29.17 419 GLY B CA 1
ATOM 6449 C C . GLY B 1 395 ? 4.553 -27.059 53.253 1.00 28.49 419 GLY B C 1
ATOM 6450 O O . GLY B 1 395 ? 4.346 -28.268 53.119 1.00 29.04 419 GLY B O 1
ATOM 6451 N N . PHE B 1 396 ? 4.103 -26.143 52.414 1.00 26.98 420 PHE B N 1
ATOM 6452 C CA . PHE B 1 396 ? 3.433 -26.482 51.161 1.00 27.71 420 PHE B CA 1
ATOM 6453 C C . PHE B 1 396 ? 4.458 -26.545 50.054 1.00 27.25 420 PHE B C 1
ATOM 6454 O O . PHE B 1 396 ? 4.844 -25.515 49.513 1.00 25.83 420 PHE B O 1
ATOM 6462 N N . GLN B 1 397 ? 4.941 -27.743 49.746 1.00 28.77 421 GLN B N 1
ATOM 6463 C CA . GLN B 1 397 ? 6.114 -27.848 48.912 1.00 31.23 421 GLN B CA 1
ATOM 6464 C C . GLN B 1 397 ? 5.878 -28.500 47.549 1.00 32.14 421 GLN B C 1
ATOM 6465 O O . GLN B 1 397 ? 6.835 -28.991 46.952 1.00 33.03 421 GLN B O 1
ATOM 6471 N N . GLN B 1 398 ? 4.623 -28.592 47.125 1.00 31.22 422 GLN B N 1
ATOM 6472 C CA . GLN B 1 398 ? 4.316 -29.055 45.762 1.00 33.18 422 GLN B CA 1
ATOM 6473 C C . GLN B 1 398 ? 3.853 -27.890 44.940 1.00 31.37 422 GLN B C 1
ATOM 6474 O O . GLN B 1 398 ? 2.728 -27.521 45.082 1.00 26.53 422 GLN B O 1
ATOM 6480 N N . PRO B 1 399 ? 4.728 -27.261 44.090 1.00 33.10 423 PRO B N 1
ATOM 6481 C CA . PRO B 1 399 ? 4.293 -26.065 43.367 1.00 32.82 423 PRO B CA 1
ATOM 6482 C C . PRO B 1 399 ? 3.095 -26.247 42.439 1.00 28.24 423 PRO B C 1
ATOM 6483 O O . PRO B 1 399 ? 2.378 -25.206 42.233 1.00 27.07 423 PRO B O 1
ATOM 6487 N N . LEU B 1 400 ? 2.756 -27.491 42.031 1.00 25.88 424 LEU B N 1
ATOM 6488 C CA . LEU B 1 400 ? 1.476 -27.662 41.211 1.00 23.87 424 LEU B CA 1
ATOM 6489 C C . LEU B 1 400 ? 0.149 -27.333 41.883 1.00 21.32 424 LEU B C 1
ATOM 6490 O O . LEU B 1 400 ? -0.844 -27.111 41.230 1.00 21.03 424 LEU B O 1
ATOM 6495 N N . TYR B 1 401 ? 0.193 -27.113 43.223 1.00 20.98 425 TYR B N 1
ATOM 6496 C CA . TYR B 1 401 ? -0.977 -26.681 43.944 1.00 21.00 425 TYR B CA 1
ATOM 6497 C C . TYR B 1 401 ? -1.037 -25.198 44.245 1.00 20.79 425 TYR B C 1
ATOM 6498 O O . TYR B 1 401 ? -2.057 -24.754 44.686 1.00 22.06 425 TYR B O 1
ATOM 6507 N N . TYR B 1 402 ? 0.017 -24.409 43.984 1.00 20.13 426 TYR B N 1
ATOM 6508 C CA . TYR B 1 402 ? -0.011 -23.023 44.462 1.00 20.46 426 TYR B CA 1
ATOM 6509 C C . TYR B 1 402 ? -1.144 -22.179 43.928 1.00 20.06 426 TYR B C 1
ATOM 6510 O O . TYR B 1 402 ? -1.682 -21.347 44.637 1.00 20.75 426 TYR B O 1
ATOM 6519 N N . THR B 1 403 ? -1.557 -22.381 42.671 1.00 18.68 427 THR B N 1
ATOM 6520 C CA . THR B 1 403 ? -2.610 -21.543 42.145 1.00 18.83 427 THR B CA 1
ATOM 6521 C C . THR B 1 403 ? -4.003 -21.856 42.718 1.00 19.28 427 THR B C 1
ATOM 6522 O O . THR B 1 403 ? -4.909 -21.044 42.642 1.00 18.56 427 THR B O 1
ATOM 6526 N N . VAL B 1 404 ? -4.150 -23.022 43.334 1.00 19.12 428 VAL B N 1
ATOM 6527 C CA . VAL B 1 404 ? -5.418 -23.386 43.947 1.00 19.35 428 VAL B CA 1
ATOM 6528 C C . VAL B 1 404 ? -5.774 -22.411 45.055 1.00 19.50 428 VAL B C 1
ATOM 6529 O O . VAL B 1 404 ? -6.905 -21.990 45.168 1.00 18.45 428 VAL B O 1
ATOM 6533 N N . THR B 1 405 ? -4.795 -22.027 45.857 1.00 20.51 429 THR B N 1
ATOM 6534 C CA . THR B 1 405 ? -5.081 -21.039 46.906 1.00 21.73 429 THR B CA 1
ATOM 6535 C C . THR B 1 405 ? -5.456 -19.672 46.290 1.00 20.95 429 THR B C 1
ATOM 6536 O O . THR B 1 405 ? -6.288 -18.941 46.829 1.00 20.99 429 THR B O 1
ATOM 6540 N N . PHE B 1 406 ? -4.855 -19.332 45.144 1.00 19.59 430 PHE B N 1
ATOM 6541 C CA . PHE B 1 406 ? -5.207 -18.112 44.438 1.00 19.63 430 PHE B CA 1
ATOM 6542 C C . PHE B 1 406 ? -6.660 -18.225 43.978 1.00 19.27 430 PHE B C 1
ATOM 6543 O O . PHE B 1 406 ? -7.450 -17.256 44.079 1.00 18.59 430 PHE B O 1
ATOM 6551 N N . GLY B 1 407 ? -7.042 -19.403 43.526 1.00 19.34 431 GLY B N 1
ATOM 6552 C CA . GLY B 1 407 ? -8.417 -19.649 4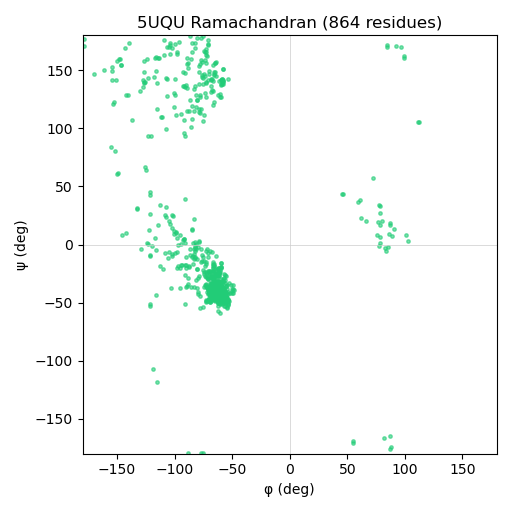3.122 1.00 18.58 431 GLY B CA 1
ATOM 6553 C C . GLY B 1 407 ? -9.447 -19.385 44.211 1.00 19.29 431 GLY B C 1
ATOM 6554 O O . GLY B 1 407 ? -10.514 -18.854 43.962 1.00 19.66 431 GLY B O 1
ATOM 6555 N N . VAL B 1 408 ? -9.110 -19.732 45.435 1.00 19.75 432 VAL B N 1
ATOM 6556 C CA . VAL B 1 408 ? -9.964 -19.457 46.585 1.00 20.41 432 VAL B CA 1
ATOM 6557 C C . VAL B 1 408 ? -10.078 -17.951 46.794 1.00 21.37 432 VAL B C 1
ATOM 6558 O O . VAL B 1 408 ? -11.190 -17.400 46.903 1.00 21.86 432 VAL B O 1
ATOM 6562 N N . SER B 1 409 ? -8.933 -17.253 46.789 1.00 21.26 433 SER B N 1
ATOM 6563 C CA . SER B 1 409 ? -8.931 -15.796 47.006 1.00 21.64 433 SER B CA 1
ATOM 6564 C C . SER B 1 409 ? -9.696 -15.040 45.937 1.00 20.96 433 SER B C 1
ATOM 6565 O O . SER B 1 409 ? -10.482 -14.160 46.211 1.00 21.42 433 SER B O 1
ATOM 6568 N N . ARG B 1 410 ? -9.458 -15.423 44.690 1.00 19.82 434 ARG B N 1
ATOM 6569 C CA . ARG B 1 410 ? -9.930 -14.652 43.555 1.00 20.59 434 ARG B CA 1
ATOM 6570 C C . ARG B 1 410 ? -11.424 -14.892 43.277 1.00 20.74 434 ARG B C 1
ATOM 6571 O O . ARG B 1 410 ? -11.973 -14.267 42.415 1.00 20.93 434 ARG B O 1
ATOM 6579 N N . ALA B 1 411 ? -12.114 -15.689 44.088 1.00 21.24 435 ALA B N 1
ATOM 6580 C CA . ALA B 1 411 ? -13.567 -15.657 44.083 1.00 21.57 435 ALA B CA 1
ATOM 6581 C C . ALA B 1 411 ? -14.115 -14.334 44.603 1.00 23.15 435 ALA B C 1
ATOM 6582 O O . ALA B 1 411 ? -15.192 -13.914 44.185 1.00 23.29 435 ALA B O 1
ATOM 6584 N N . LEU B 1 412 ? -13.375 -13.660 45.493 1.00 23.16 436 LEU B N 1
ATOM 6585 C CA . LEU B 1 412 ? -13.921 -12.533 46.232 1.00 24.65 436 LEU B CA 1
ATOM 6586 C C . LEU B 1 412 ? -14.377 -11.386 45.320 1.00 24.58 436 LEU B C 1
ATOM 6587 O O . LEU B 1 412 ? -15.561 -11.027 45.307 1.00 25.43 436 LEU B O 1
ATOM 6592 N N . GLY B 1 413 ? -13.477 -10.846 44.534 1.00 23.23 437 GLY B N 1
ATOM 6593 C CA . GLY B 1 413 ? -13.780 -9.638 43.780 1.00 23.29 437 GLY B CA 1
ATOM 6594 C C . GLY B 1 413 ? -14.732 -9.848 42.615 1.00 23.18 437 GLY B C 1
ATOM 6595 O O . GLY B 1 413 ? -15.660 -9.081 42.413 1.00 23.04 437 GLY B O 1
ATOM 6596 N N . PRO B 1 414 ? -14.473 -10.875 41.803 1.00 22.45 438 PRO B N 1
ATOM 6597 C CA . PRO B 1 414 ? -15.341 -11.169 40.683 1.00 22.84 438 PRO B CA 1
ATOM 6598 C C . PRO B 1 414 ? -16.785 -11.519 41.078 1.00 24.25 438 PRO B C 1
ATOM 6599 O O . PRO B 1 414 ? -17.745 -11.099 40.394 1.00 24.67 438 PRO B O 1
ATOM 6603 N N . LEU B 1 415 ? -16.962 -12.206 42.201 1.00 23.96 439 LEU B N 1
ATOM 6604 C CA . LEU B 1 415 ? -18.330 -12.444 42.658 1.00 25.23 439 LEU B CA 1
ATOM 6605 C C . LEU B 1 415 ? -19.026 -11.146 43.059 1.00 25.80 439 LEU B C 1
ATOM 6606 O O . LEU B 1 415 ? -20.203 -10.968 42.745 1.00 26.93 439 LEU B O 1
ATOM 6611 N N . VAL B 1 416 ? -18.310 -10.243 43.736 1.00 25.50 440 VAL B N 1
ATOM 6612 C CA . VAL B 1 416 ? -18.845 -8.912 44.009 1.00 26.75 440 VAL B CA 1
ATOM 6613 C C . VAL B 1 416 ? -19.300 -8.229 42.743 1.00 27.23 440 VAL B C 1
ATOM 6614 O O . VAL B 1 416 ? -20.392 -7.676 42.692 1.00 27.10 440 VAL B O 1
ATOM 6618 N N . GLN B 1 417 ? -18.482 -8.240 41.699 1.00 26.78 441 GLN B N 1
ATOM 6619 C CA . GLN B 1 417 ? -18.895 -7.532 40.513 1.00 26.91 441 GLN B CA 1
ATOM 6620 C C . GLN B 1 417 ? -20.087 -8.233 39.848 1.00 26.56 441 GLN B C 1
ATOM 6621 O O . GLN B 1 417 ? -20.912 -7.542 39.247 1.00 26.43 441 GLN B O 1
ATOM 6627 N N . LEU B 1 418 ? -20.190 -9.560 39.893 1.00 25.80 442 LEU B N 1
ATOM 6628 C CA . LEU B 1 418 ? -21.392 -10.228 39.332 1.00 26.85 442 LEU B CA 1
ATOM 6629 C C . LEU B 1 418 ? -22.667 -9.742 40.002 1.00 27.34 442 LEU B C 1
ATOM 6630 O O . LEU B 1 418 ? -23.667 -9.472 39.337 1.00 27.58 442 LEU B O 1
ATOM 6635 N N . ILE B 1 419 ? -22.629 -9.603 41.332 1.00 27.22 443 ILE B N 1
ATOM 6636 C CA . ILE B 1 419 ? -23.771 -9.094 42.060 1.00 28.37 443 ILE B CA 1
ATOM 6637 C C . ILE B 1 419 ? -24.123 -7.680 41.558 1.00 29.18 443 ILE B C 1
ATOM 6638 O O . ILE B 1 419 ? -25.284 -7.408 41.297 1.00 29.65 443 ILE B O 1
ATOM 6643 N N . TRP B 1 420 ? -23.138 -6.795 41.423 1.00 28.92 444 TRP B N 1
ATOM 6644 C CA . TRP B 1 420 ? -23.421 -5.449 40.927 1.00 30.15 444 TRP B CA 1
ATOM 6645 C C . TRP B 1 420 ? -23.849 -5.441 39.472 1.00 30.29 444 TRP B C 1
ATOM 6646 O O . TRP B 1 420 ? -24.714 -4.651 39.100 1.00 31.10 444 TRP B O 1
ATOM 6657 N N . ASP B 1 421 ? -23.249 -6.312 38.648 1.00 29.71 445 ASP B N 1
ATOM 6658 C CA . ASP B 1 421 ? -23.642 -6.423 37.253 1.00 29.90 445 ASP B CA 1
ATOM 6659 C C . ASP B 1 421 ? -25.145 -6.704 37.155 1.00 29.77 445 ASP B C 1
ATOM 6660 O O . ASP B 1 421 ? -25.853 -6.074 36.335 1.00 30.26 445 ASP B O 1
ATOM 6665 N N . ARG B 1 422 ? -25.624 -7.630 37.986 1.00 28.79 446 ARG B N 1
ATOM 6666 C CA . ARG B 1 422 ? -27.028 -8.006 37.981 1.00 29.83 446 ARG B CA 1
ATOM 6667 C C . ARG B 1 422 ? -27.905 -6.912 38.640 1.00 31.38 446 ARG B C 1
ATOM 6668 O O . ARG B 1 422 ? -29.018 -6.653 38.185 1.00 31.50 446 ARG B O 1
ATOM 6676 N N . ALA B 1 423 ? -27.399 -6.260 39.692 1.00 31.62 447 ALA B N 1
ATOM 6677 C CA . ALA B 1 423 ? -28.178 -5.205 40.373 1.00 33.10 447 ALA B CA 1
ATOM 6678 C C . ALA B 1 423 ? -28.389 -4.012 39.456 1.00 34.46 447 ALA B C 1
ATOM 6679 O O . ALA B 1 423 ? -29.413 -3.314 39.535 1.00 37.08 447 ALA B O 1
ATOM 6681 N N . LEU B 1 424 ? -27.398 -3.733 38.613 1.00 34.36 448 LEU B N 1
ATOM 6682 C CA . LEU B 1 424 ? -27.470 -2.600 37.716 1.00 35.58 448 LEU B CA 1
ATOM 6683 C C . LEU B 1 424 ? -28.103 -2.960 36.395 1.00 35.77 448 LEU B C 1
ATOM 6684 O O . LEU B 1 424 ? -28.474 -2.069 35.661 1.00 37.93 448 LEU B O 1
ATOM 6689 N N . GLY B 1 425 ? -28.177 -4.242 36.066 1.00 34.72 449 GLY B N 1
ATOM 6690 C CA . GLY B 1 425 ? -28.729 -4.671 34.776 1.00 34.69 449 GLY B CA 1
ATOM 6691 C C . GLY B 1 425 ? -27.793 -4.505 33.584 1.00 34.60 449 GLY B C 1
ATOM 6692 O O . GLY B 1 425 ? -28.273 -4.214 32.479 1.00 35.82 449 GLY B O 1
ATOM 6693 N N . LEU B 1 426 ? -26.478 -4.688 33.787 1.00 33.58 450 LEU B N 1
ATOM 6694 C CA . LEU B 1 426 ? -25.509 -4.559 32.694 1.00 32.79 450 LEU B CA 1
ATOM 6695 C C . LEU B 1 426 ? -25.735 -5.625 31.621 1.00 31.72 450 LEU B C 1
ATOM 6696 O O . LEU B 1 426 ? -26.160 -6.736 31.931 1.00 32.14 450 LEU B O 1
ATOM 6701 N N . PRO B 1 427 ? -25.503 -5.278 30.354 1.00 31.12 451 PRO B N 1
ATOM 6702 C CA . PRO B 1 427 ? -25.906 -6.165 29.262 1.00 30.42 451 PRO B CA 1
ATOM 6703 C C . PRO B 1 427 ? -24.811 -7.197 28.957 1.00 28.78 451 PRO B C 1
ATOM 6704 O O . PRO B 1 427 ? -23.750 -7.178 29.557 1.00 30.08 451 PRO B O 1
ATOM 6708 N N . ILE B 1 428 ? -25.074 -8.047 27.992 1.00 27.33 452 ILE B N 1
ATOM 6709 C CA . ILE B 1 428 ? -24.088 -9.019 27.552 1.00 26.50 452 ILE B CA 1
ATOM 6710 C C . ILE B 1 428 ? -22.821 -8.310 27.035 1.00 26.24 452 ILE B C 1
ATOM 6711 O O . ILE B 1 428 ? -22.904 -7.256 26.414 1.00 26.82 452 ILE B O 1
ATOM 6716 N N . GLU B 1 429 ? -21.644 -8.860 27.321 1.00 26.60 453 GLU B N 1
ATOM 6717 C CA . GLU B 1 429 ? -20.408 -8.328 26.755 1.00 26.84 453 GLU B CA 1
ATOM 6718 C C . GLU B 1 429 ? -20.256 -8.872 25.347 1.00 27.07 453 GLU B C 1
ATOM 6719 O O . GLU B 1 429 ? -20.186 -10.084 25.178 1.00 25.33 453 GLU B O 1
ATOM 6725 N N . ARG B 1 430 ? -20.232 -7.996 24.338 1.00 28.73 454 ARG B N 1
ATOM 6726 C CA . ARG B 1 430 ? -20.188 -8.424 22.944 1.00 29.92 454 ARG B CA 1
ATOM 6727 C C . ARG B 1 430 ? -19.490 -7.358 22.083 1.00 30.58 454 ARG B C 1
ATOM 6728 O O . ARG B 1 430 ? -20.169 -6.540 21.441 1.00 31.82 454 ARG B O 1
ATOM 6736 N N . PRO B 1 431 ? -18.141 -7.352 22.089 1.00 29.21 455 PRO B N 1
ATOM 6737 C CA . PRO B 1 431 ? -17.405 -6.455 21.202 1.00 29.73 455 PRO B CA 1
ATOM 6738 C C . PRO B 1 431 ? -17.518 -6.897 19.751 1.00 29.45 455 PRO B C 1
ATOM 6739 O O . PRO B 1 431 ? -18.106 -7.935 19.433 1.00 29.53 455 PRO B O 1
ATOM 6743 N N . LYS B 1 432 ? -16.945 -6.087 18.864 1.00 30.22 456 LYS B N 1
ATOM 6744 C CA . LYS B 1 432 ? -16.879 -6.414 17.451 1.00 29.91 456 LYS B CA 1
ATOM 6745 C C . LYS B 1 432 ? -15.414 -6.785 17.190 1.00 27.79 456 LYS B C 1
ATOM 6746 O O . LYS B 1 432 ? -14.484 -6.218 17.756 1.00 28.23 456 LYS B O 1
ATOM 6752 N N . SER B 1 433 ? -15.224 -7.773 16.340 1.00 27.43 457 SER B N 1
ATOM 6753 C CA . SER B 1 433 ? -13.905 -8.156 15.888 1.00 25.64 457 SER B CA 1
ATOM 6754 C C . SER B 1 433 ? -13.687 -7.675 14.479 1.00 25.51 457 SER B C 1
ATOM 6755 O O . SER B 1 433 ? -14.615 -7.282 13.754 1.00 25.76 457 SER B O 1
ATOM 6758 N N . ILE B 1 434 ? -12.438 -7.792 14.069 1.00 23.62 458 ILE B N 1
ATOM 6759 C CA . ILE B 1 434 ? -12.01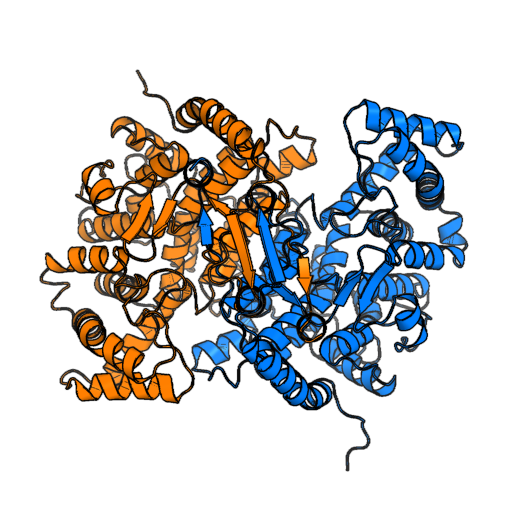9 -7.501 12.717 1.00 24.49 458 ILE B CA 1
ATOM 6760 C C . ILE B 1 434 ? -10.856 -8.423 12.375 1.00 23.06 458 ILE B C 1
ATOM 6761 O O . ILE B 1 434 ? -10.147 -8.882 13.284 1.00 22.28 458 ILE B O 1
ATOM 6766 N N . ASN B 1 435 ? -10.608 -8.610 11.085 1.00 22.58 459 ASN B N 1
ATOM 6767 C CA . ASN B 1 435 ? -9.480 -9.390 10.609 1.00 23.04 459 ASN B CA 1
ATOM 6768 C C . ASN B 1 435 ? -8.306 -8.469 10.220 1.00 23.29 459 ASN B C 1
ATOM 6769 O O . ASN B 1 435 ? -8.465 -7.248 10.045 1.00 24.34 459 ASN B O 1
ATOM 6774 N N . LEU B 1 436 ? -7.131 -9.065 10.098 1.00 23.94 460 LEU B N 1
ATOM 6775 C CA . LEU B 1 436 ? -5.940 -8.297 9.667 1.00 24.79 460 LEU B CA 1
ATOM 6776 C C . LEU B 1 436 ? -6.121 -7.583 8.341 1.00 26.77 460 LEU B C 1
ATOM 6777 O O . LEU B 1 436 ? -5.697 -6.412 8.216 1.00 27.38 460 LEU B O 1
ATOM 6782 N N . LEU B 1 437 ? -6.772 -8.254 7.392 1.00 27.60 461 LEU B N 1
ATOM 6783 C CA . LEU B 1 437 ? -7.062 -7.657 6.078 1.00 30.86 461 LEU B CA 1
ATOM 6784 C C . LEU B 1 437 ? -7.897 -6.393 6.207 1.00 31.73 461 LEU B C 1
ATOM 6785 O O . LEU B 1 437 ? -7.671 -5.437 5.457 1.00 30.68 461 LEU B O 1
ATOM 6790 N N . GLY B 1 438 ? -8.831 -6.388 7.166 1.00 30.75 462 GLY B N 1
ATOM 6791 C CA . GLY B 1 438 ? -9.680 -5.227 7.427 1.00 32.55 462 GLY B CA 1
ATOM 6792 C C . GLY B 1 438 ? -8.897 -4.080 8.070 1.00 33.03 462 GLY B C 1
ATOM 6793 O O . GLY B 1 438 ? -9.240 -2.931 7.879 1.00 33.40 462 GLY B O 1
ATOM 6794 N N . LEU B 1 439 ? -7.840 -4.386 8.818 1.00 31.16 463 LEU B N 1
ATOM 6795 C CA . LEU B 1 439 ? -6.977 -3.356 9.369 1.00 32.51 463 LEU B CA 1
ATOM 6796 C C . LEU B 1 439 ? -5.981 -2.797 8.357 1.00 36.53 463 LEU B C 1
ATOM 6797 O O . LEU B 1 439 ? -5.520 -1.669 8.516 1.00 38.44 463 LEU B O 1
ATOM 6802 N N . LYS B 1 440 ? -5.595 -3.615 7.386 1.00 39.81 464 LYS B N 1
ATOM 6803 C CA . LYS B 1 440 ? -4.603 -3.255 6.355 1.00 43.60 464 LYS B CA 1
ATOM 6804 C C . LYS B 1 440 ? -5.175 -2.223 5.385 1.00 47.57 464 LYS B C 1
ATOM 6805 O O . LYS B 1 440 ? -4.457 -1.339 4.948 1.00 47.41 464 LYS B O 1
ATOM 6811 N N . LYS B 1 441 ? -6.431 -2.392 4.999 1.00 52.99 465 LYS B N 1
ATOM 6812 C CA . LYS B 1 441 ? -7.054 -1.565 3.940 1.00 59.64 465 LYS B CA 1
ATOM 6813 C C . LYS B 1 441 ? -6.721 -0.074 4.053 1.00 61.74 465 LYS B C 1
ATOM 6814 O O . LYS B 1 441 ? -6.701 0.638 3.039 1.00 64.26 465 LYS B O 1
#

CATH classification: 1.10.580.10 (+1 more: 1.10.230.10)